Protein 1UED (pdb70)

Secondary structure (DSSP, 8-state):
---SPPPEEEPPTTTT-EETTEEPHHHHHHHTT-SEEEEESHHHHHTTSS-EEEE-SHHHHHHHHH--SSEE------GGGTT-GGG--TTHHHHHHHHHGGGSSHHHHHHHHHHHHHHHHHHHHHHHHH-TTEEHIIIIIHHHHHHHHHHHHT--HHHHHHHHHHHHH----HHHHHHHHHHHHHHHHHHHHHHHHS--SSHHHHHHHHHGGGS-HHHHHHHHHHHHHHHHHHHHHHHHHHHHHHHHSGGGTTHHHH-HHHHHHHHHHHHHHH-SS-S-SPEEESS-EEETTEEEPTT-EEEE-HHHHTT-TTTSSSTTS--TTSPP----TT--STTS-TTHHHHHHHHHHHHHHHHHH-TT-EESS-GGG--B--SSS--BS--EEE-/-----SPPPEEEPPTTTT-EETTEEPHHHHHHHTT-SEEEEESHHHHHTTSS-EEEE-SHHHHHHHHH--SSEE----TTTT-GGG--TTHHHHHHHHHGGGS-HHHHHHHHHHHHHHHHHHHHHHHHH-TTEEHIIIIIHHHHHHHHHHHTT--TTHHHHHHHHHHHH----HHHHHHHHHHHHHHHHHHHHHHHHS--SSHHHHHHHHHTTTS-HHHHHHHHHHHHHHHHHHHHHHHHHHHHHHHHSTHHHHHHTT-HHHHHHHHHHHHHHH-SS-S-SPEEESS-EEETTEEEPTT-EEEE-HHHHTT-TTTSSSTTS--TTSPP----TT--STTS-TTHHHHHHHHHHHHHHHHHH-TT-EESS-GGG--B--SSS--BS--EEE-

Sequence (782 aa):
DIDQVAPLLREPANFQLRTNCDPHEDNFGLRAHGPLVRIVGESSTQLGRDFVWQAHGYEVVRRILGDHEHFTTRPQFEAQFVGQISTYDPPEHTRLRKMLTPEFTVRRIRRMEPAIQSLIDDRLDLLEAEGPSADLQGLFADPVGAHALCELLGIPRDDQREFVRRIRRNARGLKARAADSAAFNRYLDNLLARQRADPDDGLLGMIVRDHGDNVTDEELKGLCTALILGGVETVAGMIGFGVLALLDNPGQIELLFESPEKAERVVNELVRYLSPVQAPNPRLAIKDVVIDGQLIKAGDYVLCSILMANRDEALTPDPDVLDANRAAVSDVGFGHGIHYCVGAALARSMLRMAYQTLWRRFPGLRLAVPIEEVKYRSAFVDCPDQVPVTWGHDIDQVAPLLREPANFQLRTNCDPHEDNFGLRAHGPLVRIVGESSTQLGRDFVWQAHGYEVVRRILGDHEHFTTRPAQFVGQISTYDPPEHTRLRKMLTPEFTVRRIRRMEPAIQSLIDDRLDLLEAEGPSADLQGLFADPVGAHALCELLGIPRDDQREFVRRIRRNASRGLKARAADSAAFNRYLDNLLARQRADPDDGLLGMIVRDHGDNVTDEELKGLCTALILGGVETVAGMIGFGVLALLDNPGQIELLFESPEKAERVVNELVRYLSPVQAPNPRLAIKDVVIDGQLIKAGDYVLCSILMANRDEALTPDPDVLDANRAAVSDVGFGHGIHYCVGAALARSMLRMAYQTLWRRFPGLRLAVPIEEVKYRSAFVDCPDQVPVTW

Radius of gyration: 35.12 Å; Cα contacts (8 Å, |Δi|>4): 1273; chains: 2; bounding box: 60×66×107 Å

InterPro domains:
  IPR001128 Cytochrome P450 [PF00067] (279-377)
  IPR002397 Cytochrome P450, B-class [PR00359] (100-111)
  IPR002397 Cytochrome P450, B-class [PR00359] (147-163)
  IPR002397 Cytochrome P450, B-class [PR00359] (164-179)
  IPR002397 Cytochrome P450, B-class [PR00359] (201-223)
  IPR002397 Cytochrome P450, B-class [PR00359] (280-291)
  IPR002397 Cytochrome P450, B-class [PR00359] (298-325)
  IPR002397 Cytochrome P450, B-class [PR00359] (326-341)
  IPR002397 Cytochrome P450, B-class [PR00359] (347-356)
  IPR002397 Cytochrome P450, B-class [PR00359] (356-367)
  IPR017972 Cytochrome P450, conserved site [PS00086] (349-358)
  IPR036396 Cytochrome P450 superfamily [G3DSA:1.10.630.10] (1-406)
  IPR036396 Cytochrome P450 superfamily [SSF48264] (21-406)

Solvent-accessible surface area: 36233 Å² total; per-residue (Å²): 154,108,26,79,95,6,80,92,26,214,27,30,98,45,13,56,98,29,68,42,12,42,4,46,127,42,5,55,39,9,54,41,106,17,49,8,0,45,0,55,23,121,15,2,105,153,45,58,90,129,42,0,7,8,0,0,2,16,111,10,0,83,119,0,9,22,23,88,110,27,5,8,15,63,28,113,141,122,78,150,55,40,0,23,21,50,12,25,31,45,99,97,5,53,100,0,56,138,3,0,71,42,6,15,57,72,206,78,6,136,217,40,32,94,45,2,57,57,22,0,47,80,50,0,70,82,0,92,85,106,10,98,70,0,36,0,0,32,48,0,0,18,4,0,0,2,35,3,8,1,61,10,5,28,6,38,221,120,37,13,178,93,2,5,91,40,25,119,105,40,109,176,45,154,192,33,93,62,62,17,60,63,48,28,64,167,32,4,63,78,4,2,63,117,7,77,87,113,50,62,109,12,0,1,0,25,0,9,138,67,56,19,154,106,4,75,62,110,19,0,35,9,0,1,43,17,15,17,115,44,16,14,47,22,8,0,0,9,0,0,0,0,0,7,1,0,35,90,40,86,50,23,28,125,13,0,79,106,37,89,112,27,0,92,81,2,1,55,10,0,5,2,16,0,0,7,42,11,33,30,53,46,15,10,2,90,104,76,12,64,1,67,4,16,77,0,124,46,32,24,25,0,13,0,5,4,1,6,0,0,4,11,113,32,11,2,96,100,6,62,79,6,46,2,81,29,80,89,52,69,36,0,9,33,14,56,34,48,41,77,44,33,13,4,30,11,13,76,12,4,0,56,13,0,0,16,12,0,12,153,78,3,104,43,12,174,33,37,41,76,54,127,103,10,143,64,67,115,67,198,15,22,0,0,59,106,0,25,0,37,104,91,155,121,96,86,162,96,7,73,95,32,208,34,27,94,43,12,57,96,43,73,55,6,44,5,44,121,41,7,56,34,9,58,91,104,18,50,10,0,43,0,49,24,114,16,1,96,142,48,57,94,130,43,0,7,6,0,1,1,27,133,4,0,64,119,0,8,24,23,90,106,36,5,11,14,99,101,118,155,80,62,0,25,18,50,11,26,32,44,101,98,5,53,86,0,53,138,3,0,69,45,1,16,54,82,177,29,4,167,148,40,51,94,38,11,56,58,30,0,49,65,38,0,74,85,0,82,89,112,14,96,74,2,32,0,0,33,41,0,0,15,11,0,0,1,19,12,8,2,103,18,1,39,5,54,172,94,47,11,112,40,4,15,81,49,33,90,42,60,117,159,107,42,129,115,29,132,62,62,7,49,37,21,32,56,108,56,1,64,95,12,0,63,158,13,84,89,113,54,77,74,24,2,2,0,19,0,8,115,79,48,17,153,88,3,73,54,101,21,0,20,8,0,0,39,16,14,9,115,44,16,3,40,23,8,0,0,9,0,0,2,0,0,6,2,0,43,100,42,85,43,24,28,125,17,1,76,106,37,90,96,19,0,94,116,2,1,54,10,0,6,4,17,0,0,8,44,12,30,27,57,43,16,34,2,84,109,82,13,17,3,77,12,15,80,0,126,43,30,22,32,0,12,0,4,4,0,7,0,0,4,12,115,78,19,4,104,108,4,59,81,6,44,4,88,35,84,100,53,58,34,0,9,31,14,57,34,48,42,76,47,37,14,4,30,14,14,84,15,1,1,57,10,0,0,32,19,0,13,160,74,4,107,46,11,166,37,34,40,70,60,135,102,13,159,71,64,116,59,195,15,26,0,0,57,102,0,25,0,38,100

Organism: Amycolatopsis orientalis (NCBI:txid31958)

B-factor: mean 27.4, std 10.42, range [9.39, 61.94]

CATH classification: 1.10.630.10

Nearest PDB structures (foldseek):
  1ued-assembly1_A  TM=1.003E+00  e=1.424E-66  Amycolatopsis orientalis
  1ued-assembly2_B  TM=9.956E-01  e=4.451E-61  Amycolatopsis orientalis
  5ex6-assembly1_C  TM=9.371E-01  e=1.772E-36  Streptomyces toyocaensis
  5ex6-assembly3_B  TM=9.523E-01  e=1.611E-35  Streptomyces toyocaensis
  6fsh-assembly3_C  TM=9.290E-01  e=1.866E-35  Actinoplanes teichomyceticus

Structure (mmCIF, N/CA/C/O backbone):
data_1UED
#
_entry.id   1UED
#
_cell.length_a   41.063
_cell.length_b   99.270
_cell.length_c   105.081
_cell.angle_alpha   90.00
_cell.angle_beta   96.11
_cell.angle_gamma   90.00
#
_symmetry.space_group_name_H-M   'P 1 21 1'
#
loop_
_entity.id
_entity.type
_entity.pdbx_description
1 polymer 'P450 monooxygenase'
2 non-polymer 'PROTOPORPHYRIN IX CONTAINING FE'
3 non-polymer 'TETRAETHYLENE GLYCOL'
4 non-polymer DI(HYDROXYETHYL)ETHER
5 water water
#
loop_
_atom_site.group_PDB
_atom_site.id
_atom_site.type_symbol
_atom_site.label_atom_id
_atom_site.label_alt_id
_atom_site.label_comp_id
_atom_site.label_asym_id
_atom_site.label_entity_id
_atom_site.label_seq_id
_atom_site.pdbx_PDB_ins_code
_atom_site.Cartn_x
_atom_site.Cartn_y
_atom_site.Cartn_z
_atom_site.occupancy
_atom_site.B_iso_or_equiv
_atom_site.auth_seq_id
_atom_site.auth_comp_id
_atom_site.auth_asym_id
_atom_site.auth_atom_id
_atom_site.pdbx_PDB_model_num
ATOM 1 N N . ASP A 1 4 ? 10.966 21.838 69.560 1.00 42.43 4 ASP A N 1
ATOM 2 C CA . ASP A 1 4 ? 11.876 20.742 70.000 1.00 42.48 4 ASP A CA 1
ATOM 3 C C . ASP A 1 4 ? 12.879 20.363 68.908 1.00 40.67 4 ASP A C 1
ATOM 4 O O . ASP A 1 4 ? 12.603 19.484 68.078 1.00 41.76 4 ASP A O 1
ATOM 9 N N . ILE A 1 5 ? 14.043 21.018 68.928 1.00 35.81 5 ILE A N 1
ATOM 10 C CA . ILE A 1 5 ? 15.101 20.784 67.937 1.00 33.60 5 ILE A CA 1
ATOM 11 C C . ILE A 1 5 ? 16.252 19.955 68.473 1.00 31.29 5 ILE A C 1
ATOM 12 O O . ILE A 1 5 ? 16.666 20.117 69.609 1.00 29.77 5 ILE A O 1
ATOM 17 N N . ASP A 1 6 ? 16.773 19.073 67.635 1.00 29.18 6 ASP A N 1
ATOM 18 C CA . ASP A 1 6 ? 17.871 18.206 68.028 1.00 28.17 6 ASP A CA 1
ATOM 19 C C . ASP A 1 6 ? 19.129 18.589 67.253 1.00 24.57 6 ASP A C 1
ATOM 20 O O . ASP A 1 6 ? 19.101 19.515 66.444 1.00 21.63 6 ASP A O 1
ATOM 25 N N . GLN A 1 7 ? 20.232 17.902 67.522 1.00 21.64 7 GLN A N 1
ATOM 26 C CA . GLN A 1 7 ? 21.448 18.144 66.765 1.00 23.41 7 GLN A CA 1
ATOM 27 C C . GLN A 1 7 ? 21.060 17.776 65.327 1.00 24.01 7 GLN A C 1
ATOM 28 O O . GLN A 1 7 ? 20.147 16.946 65.105 1.00 20.66 7 GLN A O 1
ATOM 34 N N . VAL A 1 8 ? 21.750 18.379 64.364 1.00 23.19 8 VAL A N 1
ATOM 35 C CA . VAL A 1 8 ? 21.459 18.121 62.957 1.00 23.66 8 VAL A CA 1
ATOM 36 C C . VAL A 1 8 ? 21.733 16.647 62.628 1.00 24.89 8 VAL A C 1
ATOM 37 O O . VAL A 1 8 ? 22.743 16.084 63.061 1.00 22.39 8 VAL A O 1
ATOM 41 N N . ALA A 1 9 ? 20.834 16.016 61.885 1.00 25.58 9 ALA A N 1
ATOM 42 C CA . ALA A 1 9 ? 21.078 14.615 61.507 1.00 29.21 9 ALA A CA 1
ATOM 43 C C . ALA A 1 9 ? 22.436 14.577 60.792 1.00 30.81 9 ALA A C 1
ATOM 44 O O . ALA A 1 9 ? 22.727 15.384 59.936 1.00 31.84 9 ALA A O 1
ATOM 46 N N . PRO A 1 10 ? 23.291 13.618 61.144 1.00 34.76 10 PRO A N 1
ATOM 47 C CA . PRO A 1 10 ? 24.627 13.464 60.559 1.00 36.78 10 PRO A CA 1
ATOM 48 C C . PRO A 1 10 ? 24.642 13.066 59.089 1.00 35.94 10 PRO A C 1
ATOM 49 O O . PRO A 1 10 ? 23.774 12.322 58.648 1.00 37.28 10 PRO A O 1
ATOM 53 N N . LEU A 1 11 ? 25.618 13.586 58.345 1.00 34.52 11 LEU A N 1
ATOM 54 C CA . LEU A 1 11 ? 25.760 13.273 56.932 1.00 34.38 11 LEU A CA 1
ATOM 55 C C . LEU A 1 11 ? 26.322 11.869 56.814 1.00 33.59 11 LEU A C 1
ATOM 56 O O . LEU A 1 11 ? 27.440 11.597 57.284 1.00 31.21 11 LEU A O 1
ATOM 61 N N . LEU A 1 12 ? 25.571 10.983 56.168 1.00 29.84 12 LEU A N 1
ATOM 62 C CA . LEU A 1 12 ? 26.019 9.610 56.021 1.00 29.81 12 LEU A CA 1
ATOM 63 C C . LEU A 1 12 ? 26.324 9.342 54.553 1.00 29.40 12 LEU A C 1
ATOM 64 O O . LEU A 1 12 ? 25.655 9.870 53.665 1.00 28.20 12 LEU A O 1
ATOM 69 N N . ARG A 1 13 ? 27.365 8.559 54.297 1.00 29.71 13 ARG A N 1
ATOM 70 C CA . ARG A 1 13 ? 27.708 8.223 52.924 1.00 31.49 13 ARG A CA 1
ATOM 71 C C . ARG A 1 13 ? 26.639 7.215 52.468 1.00 30.01 13 ARG A C 1
ATOM 72 O O . ARG A 1 13 ? 26.227 6.339 53.221 1.00 29.01 13 ARG A O 1
ATOM 80 N N . GLU A 1 14 ? 26.171 7.345 51.240 1.00 30.67 14 GLU A N 1
ATOM 81 C CA . GLU A 1 14 ? 25.175 6.420 50.744 1.00 29.73 14 GLU A CA 1
ATOM 82 C C . GLU A 1 14 ? 25.799 5.016 50.747 1.00 29.10 14 GLU A C 1
ATOM 83 O O . GLU A 1 14 ? 26.862 4.791 50.137 1.00 26.25 14 GLU A O 1
ATOM 89 N N . PRO A 1 15 ? 25.164 4.053 51.447 1.00 26.49 15 PRO A N 1
ATOM 90 C CA . PRO A 1 15 ? 25.680 2.680 51.522 1.00 28.32 15 PRO A CA 1
ATOM 91 C C . PRO A 1 15 ? 25.765 1.984 50.156 1.00 28.42 15 PRO A C 1
ATOM 92 O O . PRO A 1 15 ? 24.981 2.267 49.241 1.00 28.05 15 PRO A O 1
ATOM 96 N N . ALA A 1 16 ? 26.696 1.051 50.038 1.00 28.43 16 ALA A N 1
ATOM 97 C CA . ALA A 1 16 ? 26.884 0.315 48.793 1.00 28.78 16 ALA A CA 1
ATOM 98 C C . ALA A 1 16 ? 25.558 -0.240 48.254 1.00 28.72 16 ALA A C 1
ATOM 99 O O . ALA A 1 16 ? 25.238 -0.075 47.076 1.00 28.64 16 ALA A O 1
ATOM 101 N N . ASN A 1 17 ? 24.800 -0.887 49.136 1.00 26.96 17 ASN A N 1
ATOM 102 C CA . ASN A 1 17 ? 23.532 -1.498 48.775 1.00 25.79 17 ASN A CA 1
ATOM 103 C C . ASN A 1 17 ? 22.286 -0.684 49.111 1.00 24.45 17 ASN A C 1
ATOM 104 O O . ASN A 1 17 ? 21.208 -1.238 49.386 1.00 23.12 17 ASN A O 1
ATOM 109 N N . PHE A 1 18 ? 22.446 0.629 49.040 1.00 22.27 18 PHE A N 1
ATOM 110 C CA . PHE A 1 18 ? 21.366 1.556 49.283 1.00 22.08 18 PHE A CA 1
ATOM 111 C C . PHE A 1 18 ? 20.251 1.194 48.314 1.00 21.69 18 PHE A C 1
ATOM 112 O O . PHE A 1 18 ? 20.502 1.103 47.108 1.00 19.63 18 PHE A O 1
ATOM 120 N N . GLN A 1 19 ? 19.039 1.005 48.846 1.00 21.41 19 GLN A N 1
ATOM 121 C CA . GLN A 1 19 ? 17.836 0.666 48.066 1.00 19.55 19 GLN A CA 1
ATOM 122 C C . GLN A 1 19 ? 17.796 -0.702 47.413 1.00 21.09 19 GLN A C 1
ATOM 123 O O . GLN A 1 19 ? 16.792 -1.074 46.784 1.00 19.32 19 GLN A O 1
ATOM 129 N N . LEU A 1 20 ? 18.851 -1.479 47.589 1.00 17.21 20 LEU A N 1
ATOM 130 C CA . LEU A 1 20 ? 18.883 -2.804 46.998 1.00 16.85 20 LEU A CA 1
ATOM 131 C C . LEU A 1 20 ? 18.317 -3.805 47.984 1.00 15.83 20 LEU A C 1
ATOM 132 O O . LEU A 1 20 ? 18.212 -3.530 49.195 1.00 15.56 20 LEU A O 1
ATOM 137 N N . ARG A 1 21 ? 17.909 -4.956 47.468 1.00 14.66 21 ARG A N 1
ATOM 138 C CA . ARG A 1 21 ? 17.336 -6.001 48.288 1.00 18.28 21 ARG A CA 1
ATOM 139 C C . ARG A 1 21 ? 18.111 -7.297 48.430 1.00 18.21 21 ARG A C 1
ATOM 140 O O . ARG A 1 21 ? 18.974 -7.611 47.625 1.00 20.01 21 ARG A O 1
ATOM 148 N N . THR A 1 22 ? 17.737 -8.039 49.454 1.00 17.83 22 THR A N 1
ATOM 149 C CA . THR A 1 22 ? 18.256 -9.362 49.732 1.00 20.32 22 THR A CA 1
ATOM 150 C C . THR A 1 22 ? 17.019 -10.206 49.710 1.00 20.90 22 THR A C 1
ATOM 151 O O . THR A 1 22 ? 16.239 -10.227 50.665 1.00 20.16 22 THR A O 1
ATOM 155 N N . ASN A 1 23 ? 16.839 -10.892 48.582 1.00 23.50 23 ASN A N 1
ATOM 156 C CA . ASN A 1 23 ? 15.662 -11.700 48.368 1.00 23.89 23 ASN A CA 1
ATOM 157 C C . ASN A 1 23 ? 14.525 -10.644 48.321 1.00 22.66 23 ASN A C 1
ATOM 158 O O . ASN A 1 23 ? 14.644 -9.649 47.616 1.00 24.51 23 ASN A O 1
ATOM 163 N N . CYS A 1 24 ? 13.446 -10.824 49.059 1.00 22.27 24 CYS A N 1
ATOM 164 C CA . CYS A 1 24 ? 12.374 -9.822 49.018 1.00 23.49 24 CYS A CA 1
ATOM 165 C C . CYS A 1 24 ? 12.579 -8.618 49.937 1.00 21.87 24 CYS A C 1
ATOM 166 O O . CYS A 1 24 ? 11.911 -7.587 49.800 1.00 20.36 24 CYS A O 1
ATOM 169 N N . ASP A 1 25 ? 13.501 -8.760 50.873 1.00 19.63 25 ASP A N 1
ATOM 170 C CA . ASP A 1 25 ? 13.757 -7.734 51.893 1.00 19.88 25 ASP A CA 1
ATOM 171 C C . ASP A 1 25 ? 14.770 -6.672 51.589 1.00 18.55 25 ASP A C 1
ATOM 172 O O . ASP A 1 25 ? 15.557 -6.821 50.662 1.00 18.94 25 ASP A O 1
ATOM 177 N N . PRO A 1 26 ? 14.743 -5.547 52.352 1.00 18.33 26 PRO A N 1
ATOM 178 C CA . PRO A 1 26 ? 15.730 -4.490 52.127 1.00 18.53 26 PRO A CA 1
ATOM 179 C C . PRO A 1 26 ? 17.083 -5.159 52.486 1.00 19.82 26 PRO A C 1
ATOM 180 O O . PRO A 1 26 ? 17.141 -6.024 53.392 1.00 15.68 26 PRO A O 1
ATOM 184 N N . HIS A 1 27 ? 18.139 -4.792 51.765 1.00 19.73 27 HIS A N 1
ATOM 185 C CA . HIS A 1 27 ? 19.454 -5.323 52.068 1.00 20.81 27 HIS A CA 1
ATOM 186 C C . HIS A 1 27 ? 19.838 -4.765 53.453 1.00 20.18 27 HIS A C 1
ATOM 187 O O . HIS A 1 27 ? 19.479 -3.636 53.793 1.00 18.74 27 HIS A O 1
ATOM 194 N N . GLU A 1 28 ? 20.560 -5.558 54.249 1.00 20.06 28 GLU A N 1
ATOM 195 C CA . GLU A 1 28 ? 20.982 -5.123 55.587 1.00 19.82 28 GLU A CA 1
ATOM 196 C C . GLU A 1 28 ? 21.530 -3.692 55.608 1.00 18.00 28 GLU A C 1
ATOM 197 O O . GLU A 1 28 ? 21.352 -2.982 56.598 1.00 18.64 28 GLU A O 1
ATOM 203 N N . ASP A 1 29 ? 22.203 -3.250 54.549 1.00 16.88 29 ASP A N 1
ATOM 204 C CA . ASP A 1 29 ? 22.694 -1.856 54.543 1.00 17.54 29 ASP A CA 1
ATOM 205 C C . ASP A 1 29 ? 21.618 -0.796 54.860 1.00 18.78 29 ASP A C 1
ATOM 206 O O . ASP A 1 29 ? 21.905 0.264 55.428 1.00 16.71 29 ASP A O 1
ATOM 211 N N . ASN A 1 30 ? 20.392 -1.062 54.427 1.00 17.59 30 ASN A N 1
ATOM 212 C CA . ASN A 1 30 ? 19.276 -0.155 54.638 1.00 17.57 30 ASN A CA 1
ATOM 213 C C . ASN A 1 30 ? 18.814 -0.155 56.096 1.00 17.03 30 ASN A C 1
ATOM 214 O O . ASN A 1 30 ? 18.392 0.881 56.622 1.00 17.84 30 ASN A O 1
ATOM 219 N N . PHE A 1 31 ? 18.932 -1.299 56.758 1.00 16.04 31 PHE A N 1
ATOM 220 C CA . PHE A 1 31 ? 18.578 -1.358 58.171 1.00 16.38 31 PHE A CA 1
ATOM 221 C C . PHE A 1 31 ? 19.657 -0.605 58.964 1.00 16.14 31 PHE A C 1
ATOM 222 O O . PHE A 1 31 ? 19.351 0.078 59.933 1.00 15.84 31 PHE A O 1
ATOM 230 N N . GLY A 1 32 ? 20.921 -0.687 58.519 1.00 16.98 32 GLY A N 1
ATOM 231 C CA . GLY A 1 32 ? 21.987 0.045 59.209 1.00 18.18 32 GLY A CA 1
ATOM 232 C C . GLY A 1 32 ? 21.795 1.566 59.107 1.00 18.39 32 GLY A C 1
ATOM 233 O O . GLY A 1 32 ? 22.049 2.346 60.042 1.00 17.19 32 GLY A O 1
ATOM 234 N N . LEU A 1 33 ? 21.323 2.014 57.953 1.00 16.77 33 LEU A N 1
ATOM 235 C CA . LEU A 1 33 ? 21.052 3.421 57.768 1.00 17.69 33 LEU A CA 1
ATOM 236 C C . LEU A 1 33 ? 19.870 3.824 58.657 1.00 17.68 33 LEU A C 1
ATOM 237 O O . LEU A 1 33 ? 19.892 4.875 59.292 1.00 19.67 33 LEU A O 1
ATOM 242 N N . ARG A 1 34 ? 18.845 2.985 58.709 1.00 16.95 34 ARG A N 1
ATOM 243 C CA . ARG A 1 34 ? 17.662 3.271 59.520 1.00 18.77 34 ARG A CA 1
ATOM 244 C C . ARG A 1 34 ? 18.012 3.376 60.993 1.00 19.88 34 ARG A C 1
ATOM 245 O O . ARG A 1 34 ? 17.399 4.172 61.733 1.00 19.61 34 ARG A O 1
ATOM 253 N N . ALA A 1 35 ? 19.000 2.590 61.410 1.00 20.96 35 ALA A N 1
ATOM 254 C CA . ALA A 1 35 ? 19.427 2.589 62.805 1.00 23.86 35 ALA A CA 1
ATOM 255 C C . ALA A 1 35 ? 19.945 3.958 63.259 1.00 25.21 35 ALA A C 1
ATOM 256 O O . ALA A 1 35 ? 20.059 4.213 64.462 1.00 28.01 35 ALA A O 1
ATOM 258 N N . HIS A 1 36 ? 20.239 4.841 62.317 1.00 23.79 36 HIS A N 1
ATOM 259 C CA . HIS A 1 36 ? 20.712 6.179 62.661 1.00 24.63 36 HIS A CA 1
ATOM 260 C C . HIS A 1 36 ? 19.577 7.157 62.999 1.00 26.20 36 HIS A C 1
ATOM 261 O O . HIS A 1 36 ? 19.849 8.290 63.434 1.00 26.20 36 HIS A O 1
ATOM 268 N N . GLY A 1 37 ? 18.322 6.751 62.783 1.00 23.28 37 GLY A N 1
ATOM 269 C CA . GLY A 1 37 ? 17.191 7.628 63.094 1.00 22.33 37 GLY A CA 1
ATOM 270 C C . GLY A 1 37 ? 16.146 7.702 61.978 1.00 20.61 37 GLY A C 1
ATOM 271 O O . GLY A 1 37 ? 16.446 7.301 60.845 1.00 19.06 37 GLY A O 1
ATOM 272 N N . PRO A 1 38 ? 14.924 8.206 62.264 1.00 19.58 38 PRO A N 1
ATOM 273 C CA . PRO A 1 38 ? 13.847 8.305 61.252 1.00 19.01 38 PRO A CA 1
ATOM 274 C C . PRO A 1 38 ? 14.168 9.184 60.050 1.00 17.46 38 PRO A C 1
ATOM 275 O O . PRO A 1 38 ? 13.604 8.993 58.971 1.00 14.67 38 PRO A O 1
ATOM 279 N N . LEU A 1 39 ? 15.035 10.169 60.274 1.00 18.53 39 LEU A N 1
ATOM 280 C CA . LEU A 1 39 ? 15.418 11.134 59.255 1.00 19.90 39 LEU A CA 1
ATOM 281 C C . LEU A 1 39 ? 16.938 11.280 59.222 1.00 19.77 39 LEU A C 1
ATOM 282 O O . LEU A 1 39 ? 17.531 11.655 60.227 1.00 20.34 39 LEU A O 1
ATOM 287 N N . VAL A 1 40 ? 17.570 10.982 58.091 1.00 18.41 40 VAL A N 1
ATOM 288 C CA . VAL A 1 40 ? 19.018 11.113 57.988 1.00 18.14 40 VAL A CA 1
ATOM 289 C C . VAL A 1 40 ? 19.366 11.935 56.777 1.00 18.03 40 VAL A C 1
ATOM 290 O O . VAL A 1 40 ? 18.481 12.303 56.005 1.00 16.68 40 VAL A O 1
ATOM 294 N N . ARG A 1 41 ? 20.643 12.267 56.616 1.00 18.19 41 ARG A N 1
ATOM 295 C CA . ARG A 1 41 ? 21.072 13.019 55.442 1.00 19.32 41 ARG A CA 1
ATOM 296 C C . ARG A 1 41 ? 22.072 12.091 54.790 1.00 19.88 41 ARG A C 1
ATOM 297 O O . ARG A 1 41 ? 22.878 11.452 55.470 1.00 21.38 41 ARG A O 1
ATOM 305 N N . ILE A 1 42 ? 21.984 11.977 53.480 1.00 18.88 42 ILE A N 1
ATOM 306 C CA . ILE A 1 42 ? 22.865 11.087 52.754 1.00 21.15 42 ILE A CA 1
ATOM 307 C C . ILE A 1 42 ? 23.541 11.814 51.614 1.00 21.63 42 ILE A C 1
ATOM 308 O O . ILE A 1 42 ? 22.953 12.708 50.998 1.00 18.52 42 ILE A O 1
ATOM 313 N N . VAL A 1 43 ? 24.788 11.419 51.344 1.00 22.91 43 VAL A N 1
ATOM 314 C CA . VAL A 1 43 ? 25.587 12.011 50.273 1.00 25.35 43 VAL A CA 1
ATOM 315 C C . VAL A 1 43 ? 26.057 10.883 49.390 1.00 25.34 43 VAL A C 1
ATOM 316 O O . VAL A 1 43 ? 26.645 9.922 49.892 1.00 26.94 43 VAL A O 1
ATOM 320 N N . GLY A 1 44 ? 25.780 10.984 48.098 1.00 24.89 44 GLY A N 1
ATOM 321 C CA . GLY A 1 44 ? 26.189 9.945 47.170 1.00 26.32 44 GLY A CA 1
ATOM 322 C C . GLY A 1 44 ? 25.559 10.159 45.813 1.00 28.65 44 GLY A C 1
ATOM 323 O O . GLY A 1 44 ? 25.337 11.301 45.385 1.00 25.67 44 GLY A O 1
ATOM 324 N N . GLU A 1 45 ? 25.278 9.052 45.129 1.00 30.02 45 GLU A N 1
ATOM 325 C CA . GLU A 1 45 ? 24.656 9.105 43.816 1.00 30.50 45 GLU A CA 1
ATOM 326 C C . GLU A 1 45 ? 23.314 9.846 43.886 1.00 27.60 45 GLU A C 1
ATOM 327 O O . GLU A 1 45 ? 23.007 10.644 43.008 1.00 24.29 45 GLU A O 1
ATOM 333 N N . SER A 1 46 ? 22.512 9.611 44.926 1.00 26.36 46 SER A N 1
ATOM 334 C CA . SER A 1 46 ? 21.225 10.323 45.016 1.00 27.15 46 SER A CA 1
ATOM 335 C C . SER A 1 46 ? 21.319 11.851 45.028 1.00 26.93 46 SER A C 1
ATOM 336 O O . SER A 1 46 ? 20.603 12.542 44.276 1.00 25.89 46 SER A O 1
ATOM 339 N N . SER A 1 47 ? 22.198 12.397 45.873 1.00 25.16 47 SER A N 1
ATOM 340 C CA . SER A 1 47 ? 22.334 13.845 45.955 1.00 23.69 47 SER A CA 1
ATOM 341 C C . SER A 1 47 ? 22.910 14.413 44.661 1.00 24.78 47 SER A C 1
ATOM 342 O O . SER A 1 47 ? 22.490 15.479 44.206 1.00 23.88 47 SER A O 1
ATOM 345 N N . THR A 1 48 ? 23.862 13.707 44.056 1.00 25.61 48 THR A N 1
ATOM 346 C CA . THR A 1 48 ? 24.453 14.189 42.801 1.00 26.70 48 THR A CA 1
ATOM 347 C C . THR A 1 48 ? 23.405 14.275 41.701 1.00 28.72 48 THR A C 1
ATOM 348 O O . THR A 1 48 ? 23.316 15.274 40.970 1.00 28.45 48 THR A O 1
ATOM 352 N N . GLN A 1 49 ? 22.622 13.209 41.574 1.00 29.56 49 GLN A N 1
ATOM 353 C CA . GLN A 1 49 ? 21.586 13.151 40.567 1.00 31.50 49 GLN A CA 1
ATOM 354 C C . GLN A 1 49 ? 20.607 14.323 40.725 1.00 30.43 49 GLN A C 1
ATOM 355 O O . GLN A 1 49 ? 20.106 14.848 39.742 1.00 30.35 49 GLN A O 1
ATOM 361 N N . LEU A 1 50 ? 20.365 14.757 41.958 1.00 28.60 50 LEU A N 1
ATOM 362 C CA . LEU A 1 50 ? 19.451 15.868 42.208 1.00 27.81 50 LEU A CA 1
ATOM 363 C C . LEU A 1 50 ? 20.143 17.240 42.268 1.00 28.11 50 LEU A C 1
ATOM 364 O O . LEU A 1 50 ? 19.490 18.254 42.532 1.00 27.64 50 LEU A O 1
ATOM 369 N N . GLY A 1 51 ? 21.459 17.281 42.016 1.00 26.01 51 GLY A N 1
ATOM 370 C CA . GLY A 1 51 ? 22.170 18.555 42.041 1.00 23.55 51 GLY A CA 1
ATOM 371 C C . GLY A 1 51 ? 22.249 19.188 43.420 1.00 24.57 51 GLY A C 1
ATOM 372 O O . GLY A 1 51 ? 22.079 20.403 43.561 1.00 23.51 51 GLY A O 1
ATOM 373 N N . ARG A 1 52 ? 22.507 18.376 44.448 1.00 24.31 52 ARG A N 1
ATOM 374 C CA . ARG A 1 52 ? 22.600 18.881 45.830 1.00 23.42 52 ARG A CA 1
ATOM 375 C C . ARG A 1 52 ? 23.836 18.331 46.535 1.00 24.16 52 ARG A C 1
ATOM 376 O O . ARG A 1 52 ? 24.418 17.333 46.126 1.00 22.56 52 ARG A O 1
ATOM 384 N N . ASP A 1 53 ? 24.210 18.979 47.625 1.00 25.45 53 ASP A N 1
ATOM 385 C CA . ASP A 1 53 ? 25.364 18.548 48.386 1.00 27.36 53 ASP A CA 1
ATOM 386 C C . ASP A 1 53 ? 24.966 17.325 49.201 1.00 25.57 53 ASP A C 1
ATOM 387 O O . ASP A 1 53 ? 25.804 16.525 49.570 1.00 23.55 53 ASP A O 1
ATOM 392 N N . PHE A 1 54 ? 23.665 17.195 49.481 1.00 22.57 54 PHE A N 1
ATOM 393 C CA . PHE A 1 54 ? 23.135 16.069 50.253 1.00 20.27 54 PHE A CA 1
ATOM 394 C C . PHE A 1 54 ? 21.605 16.042 50.037 1.00 17.42 54 PHE A C 1
ATOM 395 O O . PHE A 1 54 ? 21.037 16.990 49.505 1.00 16.58 54 PHE A O 1
ATOM 403 N N . VAL A 1 55 ? 20.968 14.938 50.410 1.00 18.01 55 VAL A N 1
ATOM 404 C CA . VAL A 1 55 ? 19.497 14.877 50.377 1.00 16.67 55 VAL A CA 1
ATOM 405 C C . VAL A 1 55 ? 19.045 14.251 51.701 1.00 17.37 55 VAL A C 1
ATOM 406 O O . VAL A 1 55 ? 19.781 13.490 52.328 1.00 16.78 55 VAL A O 1
ATOM 410 N N . TRP A 1 56 ? 17.852 14.610 52.165 1.00 15.54 56 TRP A N 1
ATOM 411 C CA . TRP A 1 56 ? 17.333 13.984 53.371 1.00 15.14 56 TRP A CA 1
ATOM 412 C C . TRP A 1 56 ? 16.731 12.635 52.946 1.00 15.28 56 TRP A C 1
ATOM 413 O O . TRP A 1 56 ? 16.317 12.477 51.798 1.00 15.83 56 TRP A O 1
ATOM 424 N N . GLN A 1 57 ? 16.682 11.671 53.861 1.00 15.29 57 GLN A N 1
ATOM 425 C CA . GLN A 1 57 ? 15.972 10.419 53.578 1.00 15.57 57 GLN A CA 1
ATOM 426 C C . GLN A 1 57 ? 15.117 10.176 54.828 1.00 14.50 57 GLN A C 1
ATOM 427 O O . GLN A 1 57 ? 15.641 10.068 55.945 1.00 13.33 57 GLN A O 1
ATOM 433 N N . ALA A 1 58 ? 13.804 10.162 54.619 1.00 11.78 58 ALA A N 1
ATOM 434 C CA . ALA A 1 58 ? 12.829 9.895 55.656 1.00 12.65 58 ALA A CA 1
ATOM 435 C C . ALA A 1 58 ? 12.612 8.388 55.495 1.00 13.32 58 ALA A C 1
ATOM 436 O O . ALA A 1 58 ? 12.291 7.912 54.390 1.00 13.48 58 ALA A O 1
ATOM 438 N N . HIS A 1 59 ? 12.865 7.616 56.546 1.00 11.87 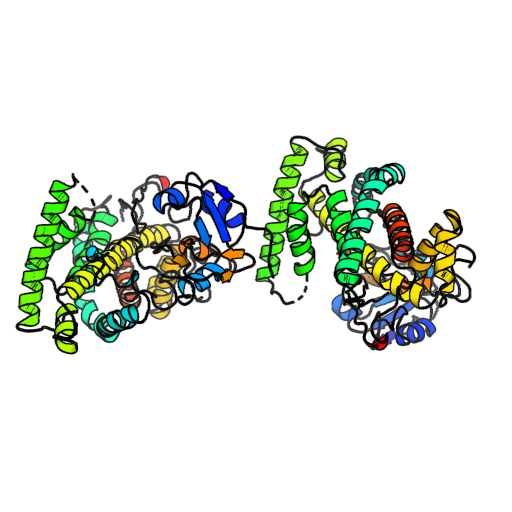59 HIS A N 1
ATOM 439 C CA . HIS A 1 59 ? 12.659 6.182 56.428 1.00 12.13 59 HIS A CA 1
ATOM 440 C C . HIS A 1 59 ? 11.992 5.521 57.659 1.00 14.00 59 HIS A C 1
ATOM 441 O O . HIS A 1 59 ? 11.926 4.294 57.763 1.00 15.37 59 HIS A O 1
ATOM 448 N N . GLY A 1 60 ? 11.477 6.353 58.573 1.00 14.18 60 GLY A N 1
ATOM 449 C CA . GLY A 1 60 ? 10.723 5.828 59.704 1.00 12.48 60 GLY A CA 1
ATOM 450 C C . GLY A 1 60 ? 9.266 5.972 59.234 1.00 13.37 60 GLY A C 1
ATOM 451 O O . GLY A 1 60 ? 8.984 6.817 58.379 1.00 14.31 60 GLY A O 1
ATOM 452 N N . TYR A 1 61 ? 8.353 5.180 59.772 1.00 12.81 61 TYR A N 1
ATOM 453 C CA . TYR A 1 61 ? 6.952 5.211 59.359 1.00 13.91 61 TYR A CA 1
ATOM 454 C C . TYR A 1 61 ? 6.265 6.569 59.541 1.00 16.42 61 TYR A C 1
ATOM 455 O O . TYR A 1 61 ? 5.675 7.134 58.591 1.00 14.65 61 TYR A O 1
ATOM 464 N N . GLU A 1 62 ? 6.329 7.101 60.759 1.00 15.26 62 GLU A N 1
ATOM 465 C CA . GLU A 1 62 ? 5.664 8.362 61.015 1.00 17.67 62 GLU A CA 1
ATOM 466 C C . GLU A 1 62 ? 6.157 9.500 60.144 1.00 15.77 62 GLU A C 1
ATOM 467 O O . GLU A 1 62 ? 5.325 10.255 59.604 1.00 14.06 62 GLU A O 1
ATOM 473 N N . VAL A 1 63 ? 7.484 9.631 59.965 1.00 14.37 63 VAL A N 1
ATOM 474 C CA . VAL A 1 63 ? 7.963 10.764 59.152 1.00 13.17 63 VAL A CA 1
ATOM 475 C C . VAL A 1 63 ? 7.650 10.579 57.670 1.00 13.07 63 VAL A C 1
ATOM 476 O O . VAL A 1 63 ? 7.395 11.548 56.954 1.00 12.36 63 VAL A O 1
ATOM 480 N N . VAL A 1 64 ? 7.662 9.339 57.183 1.00 11.51 64 VAL A N 1
ATOM 481 C CA . VAL A 1 64 ? 7.365 9.130 55.749 1.00 13.39 64 VAL A CA 1
ATOM 482 C C . VAL A 1 64 ? 5.896 9.413 55.472 1.00 12.72 64 VAL A C 1
ATOM 483 O O . VAL A 1 64 ? 5.541 10.056 54.478 1.00 12.54 64 VAL A O 1
ATOM 487 N N . ARG A 1 65 ? 5.035 8.963 56.365 1.00 12.54 65 ARG A N 1
ATOM 488 C CA . ARG A 1 65 ? 3.606 9.219 56.175 1.00 13.18 65 ARG A CA 1
ATOM 489 C C . ARG A 1 65 ? 3.352 10.746 56.161 1.00 15.71 65 ARG A C 1
ATOM 490 O O . ARG A 1 65 ? 2.598 11.267 55.321 1.00 15.98 65 ARG A O 1
ATOM 498 N N . ARG A 1 66 ? 3.968 11.453 57.104 1.00 16.61 66 ARG A N 1
ATOM 499 C CA . ARG A 1 66 ? 3.805 12.908 57.203 1.00 17.97 66 ARG A CA 1
ATOM 500 C C . ARG A 1 66 ? 4.256 13.653 55.962 1.00 17.19 66 ARG A C 1
ATOM 501 O O . ARG A 1 66 ? 3.518 14.462 55.390 1.00 18.06 66 ARG A O 1
ATOM 509 N N . ILE A 1 67 ? 5.477 13.389 55.534 1.00 16.38 67 ILE A N 1
ATOM 510 C CA . ILE A 1 67 ? 5.999 14.073 54.362 1.00 14.15 67 ILE A CA 1
ATOM 511 C C . ILE A 1 67 ? 5.275 13.727 53.079 1.00 15.85 67 ILE A C 1
ATOM 512 O O . ILE A 1 67 ? 5.020 14.613 52.254 1.00 16.13 67 ILE A O 1
ATOM 517 N N . LEU A 1 68 ? 4.948 12.446 52.877 1.00 17.36 68 LEU A N 1
ATOM 518 C CA . LEU A 1 68 ? 4.248 12.050 51.646 1.00 18.49 68 LEU A CA 1
ATOM 519 C C . LEU A 1 68 ? 2.926 12.829 51.520 1.00 19.13 68 LEU A C 1
ATOM 520 O O . LEU A 1 68 ? 2.567 13.251 50.441 1.00 18.83 68 LEU A O 1
ATOM 525 N N . GLY A 1 69 ? 2.219 12.991 52.634 1.00 19.95 69 GLY A N 1
ATOM 526 C CA . GLY A 1 69 ? 0.956 13.705 52.637 1.00 20.50 69 GLY A CA 1
ATOM 527 C C . GLY A 1 69 ? 1.028 15.232 52.739 1.00 21.93 69 GLY A C 1
ATOM 528 O O . GLY A 1 69 ? 0.005 15.901 52.573 1.00 20.37 69 GLY A O 1
ATOM 529 N N . ASP A 1 70 ? 2.210 15.785 53.017 1.00 19.52 70 ASP A N 1
ATOM 530 C CA . ASP A 1 70 ? 2.372 17.247 53.144 1.00 19.63 70 ASP A CA 1
ATOM 531 C C . ASP A 1 70 ? 2.545 17.986 51.795 1.00 20.58 70 ASP A C 1
ATOM 532 O O . ASP A 1 70 ? 3.617 17.946 51.188 1.00 20.25 70 ASP A O 1
ATOM 537 N N . HIS A 1 71 ? 1.482 18.622 51.295 1.00 20.55 71 HIS A N 1
ATOM 538 C CA . HIS A 1 71 ? 1.587 19.385 50.048 1.00 21.84 71 HIS A CA 1
ATOM 539 C C . HIS A 1 71 ? 1.637 20.891 50.337 1.00 23.24 71 HIS A C 1
ATOM 540 O O . HIS A 1 71 ? 1.587 21.719 49.428 1.00 22.62 71 HIS A O 1
ATOM 547 N N . GLU A 1 72 ? 1.762 21.225 51.615 1.00 21.82 72 GLU A N 1
ATOM 548 C CA . GLU A 1 72 ? 1.901 22.622 52.037 1.00 23.62 72 GLU A CA 1
ATOM 549 C C . GLU A 1 72 ? 3.384 23.001 51.916 1.00 23.04 72 GLU A C 1
ATOM 550 O O . GLU A 1 72 ? 3.747 24.035 51.343 1.00 22.11 72 GLU A O 1
ATOM 556 N N . HIS A 1 73 ? 4.244 22.132 52.436 1.00 20.22 73 HIS A N 1
ATOM 557 C CA . HIS A 1 73 ? 5.672 22.417 52.467 1.00 20.23 73 HIS A CA 1
ATOM 558 C C . HIS A 1 73 ? 6.508 21.822 51.366 1.00 19.74 73 HIS A C 1
ATOM 559 O O . HIS A 1 73 ? 7.668 22.202 51.188 1.00 19.14 73 HIS A O 1
ATOM 566 N N . PHE A 1 74 ? 5.898 20.928 50.594 1.00 18.84 74 PHE A N 1
ATOM 567 C CA . PHE A 1 74 ? 6.608 20.230 49.527 1.00 18.18 74 PHE A CA 1
ATOM 568 C C . PHE A 1 74 ? 5.904 20.212 48.187 1.00 19.60 74 PHE A C 1
ATOM 569 O O . PHE A 1 74 ? 4.674 20.205 48.127 1.00 20.80 74 PHE A O 1
ATOM 577 N N . THR A 1 75 ? 6.699 20.179 47.124 1.00 18.06 75 THR A N 1
ATOM 578 C CA . THR A 1 75 ? 6.212 20.082 45.752 1.00 19.43 75 THR A CA 1
ATOM 579 C C . THR A 1 75 ? 6.846 18.828 45.100 1.00 19.28 75 THR A C 1
ATOM 580 O O . THR A 1 75 ? 7.859 18.310 45.596 1.00 19.58 75 THR A O 1
ATOM 584 N N . THR A 1 76 ? 6.223 18.301 44.039 1.00 18.91 76 THR A N 1
ATOM 585 C CA . THR A 1 76 ? 6.811 17.184 43.297 1.00 18.44 76 THR A CA 1
ATOM 586 C C . THR A 1 76 ? 6.983 17.608 41.844 1.00 20.92 76 THR A C 1
ATOM 587 O O . THR A 1 76 ? 7.221 16.793 40.963 1.00 19.18 76 THR A O 1
ATOM 591 N N . ARG A 1 77 ? 6.835 18.908 41.609 1.00 21.41 77 ARG A N 1
ATOM 592 C CA . ARG A 1 77 ? 7.025 19.490 40.285 1.00 24.43 77 ARG A CA 1
ATOM 593 C C . ARG A 1 77 ? 8.512 19.440 39.934 1.00 28.57 77 ARG A C 1
ATOM 594 O O . ARG A 1 77 ? 9.384 19.748 40.773 1.00 27.91 77 ARG A O 1
ATOM 602 N N . PRO A 1 78 ? 8.822 19.062 38.690 1.00 32.11 78 PRO A N 1
ATOM 603 C CA . PRO A 1 78 ? 10.203 18.979 38.210 1.00 35.97 78 PRO A CA 1
ATOM 604 C C . PRO A 1 78 ? 10.732 20.404 38.176 1.00 37.25 78 PRO A C 1
ATOM 605 O O . PRO A 1 78 ? 9.959 21.353 38.023 1.00 37.33 78 PRO A O 1
ATOM 609 N N . GLN A 1 79 ? 12.039 20.560 38.352 1.00 40.89 79 GLN A N 1
ATOM 610 C CA . GLN A 1 79 ? 12.644 21.884 38.323 1.00 42.91 79 GLN A CA 1
ATOM 611 C C . GLN A 1 79 ? 13.416 21.963 37.009 1.00 44.67 79 GLN A C 1
ATOM 612 O O . GLN A 1 79 ? 14.443 21.304 36.844 1.00 46.27 79 GLN A O 1
ATOM 618 N N . PHE A 1 80 ? 12.900 22.744 36.068 1.00 44.89 80 PHE A N 1
ATOM 619 C CA . PHE A 1 80 ? 13.536 22.866 34.763 1.00 45.44 80 PHE A CA 1
ATOM 620 C C . PHE A 1 80 ? 14.310 24.177 34.631 1.00 46.84 80 PHE A C 1
ATOM 621 O O . PHE A 1 80 ? 14.753 24.548 33.534 1.00 49.73 80 PHE A O 1
ATOM 629 N N . GLU A 1 90 ? 9.377 21.324 30.538 1.00 47.29 90 GLU A N 1
ATOM 630 C CA . GLU A 1 90 ? 8.128 21.293 31.295 1.00 47.45 90 GLU A CA 1
ATOM 631 C C . GLU A 1 90 ? 6.983 20.617 30.531 1.00 48.07 90 GLU A C 1
ATOM 632 O O . GLU A 1 90 ? 6.155 19.929 31.122 1.00 48.14 90 GLU A O 1
ATOM 638 N N . ALA A 1 91 ? 6.936 20.825 29.219 1.00 48.90 91 ALA A N 1
ATOM 639 C CA . ALA A 1 91 ? 5.880 20.260 28.386 1.00 48.32 91 ALA A CA 1
ATOM 640 C C . ALA A 1 91 ? 5.936 18.739 28.340 1.00 47.53 91 ALA A C 1
ATOM 641 O O . ALA A 1 91 ? 4.953 18.080 28.001 1.00 46.98 91 ALA A O 1
ATOM 643 N N . GLN A 1 92 ? 7.086 18.179 28.684 1.00 46.67 92 GLN A N 1
ATOM 644 C CA . GLN A 1 92 ? 7.230 16.735 28.686 1.00 45.00 92 GLN A CA 1
ATOM 645 C C . GLN A 1 92 ? 6.506 16.151 29.910 1.00 42.49 92 GLN A C 1
ATOM 646 O O . GLN A 1 92 ? 6.276 14.941 29.982 1.00 42.56 92 GLN A O 1
ATOM 652 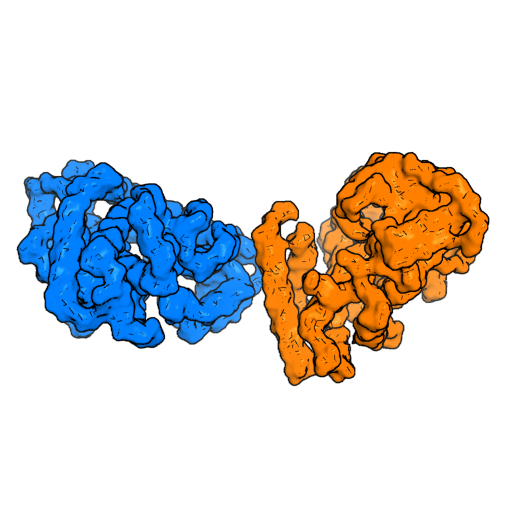N N . PHE A 1 93 ? 6.136 17.011 30.860 1.00 37.71 93 PHE A N 1
ATOM 653 C CA . PHE A 1 93 ? 5.427 16.548 32.050 1.00 35.35 93 PHE A CA 1
ATOM 654 C C . PHE A 1 93 ? 3.926 16.854 32.066 1.00 31.80 93 PHE A C 1
ATOM 655 O O . PHE A 1 93 ? 3.259 16.538 33.033 1.00 30.10 93 PHE A O 1
ATOM 663 N N . VAL A 1 94 ? 3.396 17.477 31.011 1.00 28.94 94 VAL A N 1
ATOM 664 C CA . VAL A 1 94 ? 1.957 17.777 30.957 1.00 27.10 94 VAL A CA 1
ATOM 665 C C . VAL A 1 94 ? 1.172 16.484 31.162 1.00 24.31 94 VAL A C 1
ATOM 666 O O . VAL A 1 94 ? 1.459 15.480 30.511 1.00 23.87 94 VAL A O 1
ATOM 670 N N . GLY A 1 95 ? 0.186 16.519 32.059 1.00 23.64 95 GLY A N 1
ATOM 671 C CA . GLY A 1 95 ? -0.617 15.344 32.357 1.00 20.78 95 GLY A CA 1
ATOM 672 C C . GLY A 1 95 ? 0.019 14.311 33.300 1.00 22.44 95 GLY A C 1
ATOM 673 O O . GLY A 1 95 ? -0.638 13.322 33.632 1.00 20.04 95 GLY A O 1
ATOM 674 N N . GLN A 1 96 ? 1.279 14.504 33.712 1.00 19.73 96 GLN A N 1
ATOM 675 C CA . GLN A 1 96 ? 1.951 13.550 34.622 1.00 20.19 96 GLN A CA 1
ATOM 676 C C . GLN A 1 96 ? 1.511 13.911 36.023 1.00 18.33 96 GLN A C 1
ATOM 677 O O . GLN A 1 96 ? 2.233 14.546 36.772 1.00 17.32 96 GLN A O 1
ATOM 683 N N . ILE A 1 97 ? 0.318 13.458 36.363 1.00 15.76 97 ILE A N 1
ATOM 684 C CA . ILE A 1 97 ? -0.344 13.777 37.621 1.00 17.10 97 ILE A CA 1
ATOM 685 C C . ILE A 1 97 ? 0.469 13.700 38.920 1.00 17.73 97 ILE A C 1
ATOM 686 O O . ILE A 1 97 ? 0.263 14.531 39.826 1.00 16.32 97 ILE A O 1
ATOM 691 N N . SER A 1 98 ? 1.375 12.726 39.025 1.00 16.34 98 SER A N 1
ATOM 692 C CA . SER A 1 98 ? 2.178 12.585 40.253 1.00 16.82 98 SER A CA 1
ATOM 693 C C . SER A 1 98 ? 3.110 13.787 40.466 1.00 16.79 98 SER A C 1
ATOM 694 O O . SER A 1 98 ? 3.544 14.064 41.610 1.00 16.20 98 SER A O 1
ATOM 697 N N . THR A 1 99 ? 3.395 14.527 39.394 1.00 17.94 99 THR A N 1
ATOM 698 C CA . THR A 1 99 ? 4.290 15.701 39.506 1.00 19.52 99 THR A CA 1
ATOM 699 C C . THR A 1 99 ? 3.566 17.025 39.654 1.00 17.94 99 THR A C 1
ATOM 700 O O . THR A 1 99 ? 4.203 18.077 39.700 1.00 17.65 99 THR A O 1
ATOM 704 N N . TYR A 1 100 ? 2.234 16.983 39.743 1.00 19.11 100 TYR A N 1
ATOM 705 C CA . TYR A 1 100 ? 1.421 18.203 39.920 1.00 18.20 100 TYR A CA 1
ATOM 706 C C . TYR A 1 100 ? 1.106 18.451 41.407 1.00 18.11 100 TYR A C 1
ATOM 707 O O . TYR A 1 100 ? 0.960 17.502 42.173 1.00 17.09 100 TYR A O 1
ATOM 716 N N . ASP A 1 101 ? 0.971 19.726 41.799 1.00 17.69 101 ASP A N 1
ATOM 717 C CA . ASP A 1 101 ? 0.558 20.100 43.158 1.00 18.75 101 ASP A CA 1
ATOM 718 C C . ASP A 1 101 ? -0.856 20.721 43.026 1.00 19.96 101 ASP A C 1
ATOM 719 O O . ASP A 1 101 ? -1.287 21.063 41.923 1.00 18.99 101 ASP A O 1
ATOM 724 N N . PRO A 1 102 ? -1.579 20.883 44.144 1.00 20.58 102 PRO A N 1
ATOM 725 C CA . PRO A 1 102 ? -2.898 21.508 43.974 1.00 22.27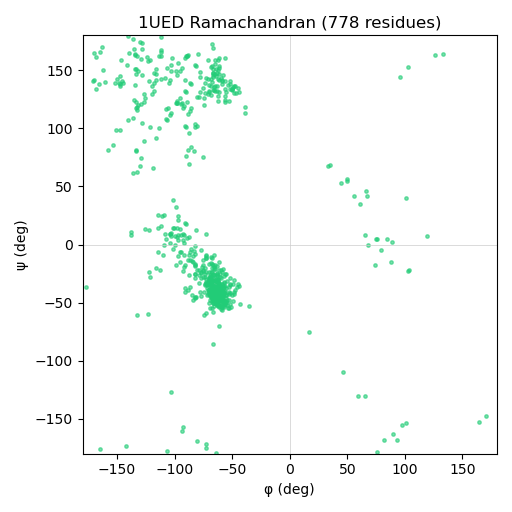 102 PRO A CA 1
ATOM 726 C C . PRO A 1 102 ? -2.576 22.971 43.560 1.00 24.53 102 PRO A C 1
ATOM 727 O O . PRO A 1 102 ? -1.544 23.521 43.948 1.00 24.87 102 PRO A O 1
ATOM 731 N N . PRO A 1 103 ? -3.479 23.638 42.841 1.00 25.27 103 PRO A N 1
ATOM 732 C CA . PRO A 1 103 ? -4.787 23.178 42.380 1.00 24.81 103 PRO A CA 1
ATOM 733 C C . PRO A 1 103 ? -4.777 22.343 41.102 1.00 22.88 103 PRO A C 1
ATOM 734 O O . PRO A 1 103 ? -5.745 21.649 40.828 1.00 24.28 103 PRO A O 1
ATOM 738 N N . GLU A 1 104 ? -3.703 22.397 40.323 1.00 21.27 104 GLU A N 1
ATOM 739 C CA . GLU A 1 104 ? -3.673 21.651 39.060 1.00 21.77 104 GLU A CA 1
ATOM 740 C C . GLU A 1 104 ? -3.829 20.140 39.229 1.00 21.26 104 GLU A C 1
ATOM 741 O O . GLU A 1 104 ? -4.470 19.467 38.398 1.00 21.08 104 GLU A O 1
ATOM 747 N N . HIS A 1 105 ? -3.243 19.607 40.298 1.00 18.34 105 HIS A N 1
ATOM 748 C CA . HIS A 1 105 ? -3.327 18.178 40.614 1.00 16.44 105 HIS A CA 1
ATOM 749 C C . HIS A 1 105 ? -4.775 17.753 40.801 1.00 19.53 105 HIS A C 1
ATOM 750 O O . HIS A 1 105 ? -5.218 16.705 40.307 1.00 19.04 105 HIS A O 1
ATOM 757 N N . THR A 1 106 ? -5.496 18.583 41.542 1.00 18.59 106 THR A N 1
ATOM 758 C CA . THR A 1 106 ? -6.878 18.312 41.907 1.00 19.78 106 THR A CA 1
ATOM 759 C C . THR A 1 106 ? -7.744 18.145 40.677 1.00 21.75 106 THR A C 1
ATOM 760 O O . THR A 1 106 ? -8.631 17.271 40.644 1.00 18.99 106 THR A O 1
ATOM 764 N N . ARG A 1 107 ? -7.487 18.967 39.661 1.00 20.44 107 ARG A N 1
ATOM 765 C CA . ARG A 1 107 ? -8.279 18.883 38.436 1.00 21.56 107 ARG A CA 1
ATOM 766 C C . ARG A 1 107 ? -8.017 17.576 37.699 1.00 20.66 107 ARG A C 1
ATOM 767 O O . ARG A 1 107 ? -8.950 16.931 37.253 1.00 18.33 107 ARG A O 1
ATOM 775 N N . LEU A 1 108 ? -6.751 17.171 37.579 1.00 18.84 108 LEU A N 1
ATOM 776 C CA . LEU A 1 108 ? -6.454 15.933 36.865 1.00 17.86 108 LEU A CA 1
ATOM 777 C C . LEU A 1 108 ? -6.939 14.740 37.661 1.00 16.99 108 LEU A C 1
ATOM 778 O O . LEU A 1 108 ? -7.416 13.769 37.082 1.00 16.41 108 LEU A O 1
ATOM 783 N N . ARG A 1 109 ? -6.782 14.805 38.987 1.00 15.58 109 ARG A N 1
ATOM 784 C CA . ARG A 1 109 ? -7.177 13.692 39.858 1.00 17.91 109 ARG A CA 1
ATOM 785 C C . ARG A 1 109 ? -8.699 13.446 39.703 1.00 17.55 109 ARG A C 1
ATOM 786 O O . ARG A 1 109 ? -9.166 12.304 39.564 1.00 17.33 109 ARG A O 1
ATOM 794 N N . LYS A 1 110 ? -9.466 14.520 39.688 1.00 16.49 110 LYS A N 1
ATOM 795 C CA . LYS A 1 110 ? -10.915 14.353 39.576 1.00 19.79 110 LYS A CA 1
ATOM 796 C C . LYS A 1 110 ? -11.342 13.773 38.236 1.00 19.81 110 LYS A C 1
ATOM 797 O O . LYS A 1 110 ? -12.433 13.210 38.129 1.00 21.78 110 LYS A O 1
ATOM 803 N N . MET A 1 111 ? -10.497 13.882 37.206 1.00 20.82 111 MET A N 1
ATOM 804 C CA . MET A 1 111 ? -10.833 13.271 35.914 1.00 21.06 111 MET A CA 1
ATOM 805 C C . MET A 1 111 ? -10.600 11.770 35.952 1.00 20.33 111 MET A C 1
ATOM 806 O O . MET A 1 111 ? -11.264 11.025 35.230 1.00 20.93 111 MET A O 1
ATOM 811 N N . LEU A 1 112 ? -9.645 11.321 36.777 1.00 19.07 112 LEU A N 1
ATOM 812 C CA . LEU A 1 112 ? -9.301 9.899 36.913 1.00 19.90 112 LEU A CA 1
ATOM 813 C C . LEU A 1 112 ? -10.181 9.067 37.824 1.00 20.59 112 LEU A C 1
ATOM 814 O O . LEU A 1 112 ? -10.537 7.922 37.507 1.00 19.78 112 LEU A O 1
ATOM 819 N N . THR A 1 113 ? -10.478 9.626 38.988 1.00 20.02 113 THR A N 1
ATOM 820 C CA . THR A 1 113 ? -11.334 9.007 40.010 1.00 23.42 113 THR A CA 1
ATOM 821 C C . THR A 1 113 ? -12.510 8.166 39.516 1.00 22.51 113 THR A C 1
ATOM 822 O O . THR A 1 113 ? -12.686 7.028 39.933 1.00 21.73 113 THR A O 1
ATOM 826 N N . PRO A 1 114 ? -13.349 8.735 38.654 1.00 24.16 114 PRO A N 1
ATOM 827 C CA . PRO A 1 114 ? -14.523 8.035 38.107 1.00 23.75 114 PRO A CA 1
ATOM 828 C C . PRO A 1 114 ? -14.238 6.700 37.388 1.00 24.72 114 PRO A C 1
ATOM 829 O O . PRO A 1 114 ? -15.109 5.835 37.287 1.00 24.67 114 PRO A O 1
ATOM 833 N N . GLU A 1 115 ? -13.029 6.530 36.874 1.00 23.55 115 GLU A N 1
ATOM 834 C CA . GLU A 1 115 ? -12.727 5.328 36.123 1.00 22.48 115 GLU A CA 1
ATOM 835 C C . GLU A 1 115 ? -12.106 4.249 36.965 1.00 22.94 115 GLU A C 1
ATOM 836 O O . GLU A 1 115 ? -11.952 3.133 36.504 1.00 23.89 115 GLU A O 1
ATOM 842 N N . PHE A 1 116 ? -11.789 4.567 38.220 1.00 21.11 116 PHE A N 1
ATOM 843 C CA . PHE A 1 116 ? -11.156 3.605 39.108 1.00 22.02 116 PHE A CA 1
ATOM 844 C C . PHE A 1 116 ? -11.982 3.099 40.272 1.00 22.07 116 PHE A C 1
ATOM 845 O O . PHE A 1 116 ? -11.436 2.497 41.207 1.00 22.10 116 PHE A O 1
ATOM 853 N N . THR A 1 117 ? -13.288 3.314 40.216 1.00 22.29 117 THR A N 1
ATOM 854 C CA . THR A 1 117 ? -14.163 2.870 41.296 1.00 23.89 117 THR A CA 1
ATOM 855 C C . THR A 1 117 ? -14.273 1.350 41.279 1.00 23.24 117 THR A C 1
ATOM 856 O O . THR A 1 117 ? -14.052 0.712 40.235 1.00 19.71 117 THR A O 1
ATOM 860 N N . VAL A 1 118 ? -14.654 0.766 42.419 1.00 22.62 118 VAL A N 1
ATOM 861 C CA . VAL A 1 118 ? -14.804 -0.679 42.496 1.00 23.36 118 VAL A CA 1
ATOM 862 C C . VAL A 1 118 ? -15.893 -1.135 41.505 1.00 23.64 118 VAL A C 1
ATOM 863 O O . VAL A 1 118 ? -15.804 -2.207 40.929 1.00 23.46 118 VAL A O 1
ATOM 867 N N . ARG A 1 119 ? -16.909 -0.310 41.290 1.00 25.95 119 ARG A N 1
ATOM 868 C CA . ARG A 1 119 ? -17.957 -0.660 40.320 1.00 27.74 119 ARG A CA 1
ATOM 869 C C . ARG A 1 119 ? -17.351 -0.898 38.936 1.00 27.83 119 ARG A C 1
ATOM 870 O O . ARG A 1 119 ? -17.651 -1.889 38.262 1.00 27.64 119 ARG A O 1
ATOM 878 N N . ARG A 1 120 ? -16.497 0.015 38.513 1.00 25.96 120 ARG A N 1
ATOM 879 C CA . ARG A 1 120 ? -15.859 -0.104 37.209 1.00 28.08 120 ARG A CA 1
ATOM 880 C C . ARG A 1 120 ? -14.904 -1.285 37.198 1.00 26.76 120 ARG A C 1
ATOM 881 O O . ARG A 1 120 ? -14.825 -2.026 36.210 1.00 25.29 120 ARG A O 1
ATOM 889 N N . ILE A 1 121 ? -14.169 -1.461 38.293 1.00 25.43 121 ILE A N 1
ATOM 890 C CA . ILE A 1 121 ? -13.226 -2.581 38.375 1.00 24.98 121 ILE A CA 1
ATOM 891 C C . ILE A 1 121 ? -13.945 -3.935 38.253 1.00 27.06 121 ILE A C 1
ATOM 892 O O . ILE A 1 121 ? -13.517 -4.803 37.492 1.00 26.97 121 ILE A O 1
ATOM 897 N N . ARG A 1 122 ? -15.024 -4.125 39.000 1.00 28.26 122 ARG A N 1
ATOM 898 C CA . ARG A 1 122 ? -15.749 -5.393 38.917 1.00 32.97 122 ARG A CA 1
ATOM 899 C C . ARG A 1 122 ? -16.170 -5.738 37.502 1.00 33.86 122 ARG A C 1
ATOM 900 O O . ARG A 1 122 ? -16.142 -6.907 37.119 1.00 35.18 122 ARG A O 1
ATOM 908 N N . ARG A 1 123 ? -16.555 -4.730 36.725 1.00 34.38 123 ARG A N 1
ATOM 909 C CA . ARG A 1 123 ? -16.991 -4.960 35.352 1.00 36.40 123 ARG A CA 1
ATOM 910 C C . ARG A 1 123 ? -15.815 -5.354 34.495 1.00 36.06 123 ARG A C 1
ATOM 911 O O . ARG A 1 123 ? -15.967 -5.893 33.410 1.00 36.37 123 ARG A O 1
ATOM 919 N N . MET A 1 124 ? -14.628 -5.093 35.006 1.00 33.45 124 MET A N 1
ATOM 920 C CA . MET A 1 124 ? -13.415 -5.381 34.288 1.00 33.57 124 MET A CA 1
ATOM 921 C C . MET A 1 124 ? -12.865 -6.775 34.617 1.00 30.38 124 MET A C 1
ATOM 922 O O . MET A 1 124 ? -12.095 -7.354 33.850 1.00 30.24 124 MET A O 1
ATOM 927 N N . GLU A 1 125 ? -13.300 -7.322 35.734 1.00 29.27 125 GLU A N 1
ATOM 928 C CA . GLU A 1 125 ? -12.807 -8.621 36.188 1.00 29.46 125 GLU A CA 1
ATOM 929 C C . GLU A 1 125 ? -12.870 -9.786 35.210 1.00 29.03 125 GLU A C 1
ATOM 930 O O . GLU A 1 125 ? -11.921 -10.565 35.126 1.00 27.53 125 GLU A O 1
ATOM 936 N N . PRO A 1 126 ? -13.968 -9.917 34.435 1.00 28.88 126 PRO A N 1
ATOM 937 C CA . PRO A 1 126 ? -13.999 -11.045 33.497 1.00 26.27 126 PRO A CA 1
ATOM 938 C C . PRO A 1 126 ? -12.874 -11.014 32.488 1.00 25.43 126 PRO A C 1
ATOM 939 O O . PRO A 1 126 ? -12.297 -12.052 32.135 1.00 24.41 126 PRO A O 1
ATOM 943 N N . ALA A 1 127 ? -12.568 -9.825 31.996 1.00 24.46 127 ALA A N 1
ATOM 944 C CA . ALA A 1 127 ? -11.504 -9.683 31.038 1.00 24.98 127 ALA A CA 1
ATOM 945 C C . ALA A 1 127 ? -10.143 -9.948 31.721 1.00 24.79 127 ALA A C 1
ATOM 946 O O . ALA A 1 127 ? -9.226 -10.488 31.105 1.00 22.81 127 ALA A O 1
ATOM 948 N N . ILE A 1 128 ? -10.033 -9.563 32.993 1.00 25.99 128 ILE A N 1
ATOM 949 C CA . ILE A 1 128 ? -8.782 -9.744 33.747 1.00 24.13 128 ILE A CA 1
ATOM 950 C C . ILE A 1 128 ? -8.618 -11.226 34.047 1.00 21.85 128 ILE A C 1
ATOM 951 O O . ILE A 1 128 ? -7.532 -11.768 33.874 1.00 17.89 128 ILE A O 1
ATOM 956 N N . GLN A 1 129 ? -9.703 -11.884 34.463 1.00 22.26 129 GLN A N 1
ATOM 957 C CA . GLN A 1 129 ? -9.653 -13.322 34.750 1.00 21.85 129 GLN A CA 1
ATOM 958 C C . GLN A 1 129 ? -9.227 -14.078 33.490 1.00 22.28 129 GLN A C 1
ATOM 959 O O . GLN A 1 129 ? -8.400 -15.010 33.541 1.00 20.17 129 GLN A O 1
ATOM 965 N N . SER A 1 130 ? -9.791 -13.676 32.356 1.00 19.10 130 SER A N 1
ATOM 966 C CA . SER A 1 130 ? -9.481 -14.333 31.107 1.00 22.70 130 SER A CA 1
ATOM 967 C C . SER A 1 130 ? -8.015 -14.123 30.693 1.00 22.36 130 SER A C 1
ATOM 968 O O . SER A 1 130 ? -7.371 -15.042 30.149 1.00 21.16 130 SER A O 1
ATOM 971 N N . LEU A 1 131 ? -7.472 -12.935 30.979 1.00 19.49 131 LEU A N 1
ATOM 972 C CA . LEU A 1 131 ? -6.075 -12.649 30.669 1.00 18.35 131 LEU A CA 1
ATOM 973 C C . LEU A 1 131 ? -5.171 -13.549 31.570 1.00 19.40 131 LEU A C 1
ATOM 974 O O . LEU A 1 131 ? -4.203 -14.163 31.097 1.00 18.67 131 LEU A O 1
ATOM 979 N N . ILE A 1 132 ? -5.488 -13.590 32.860 1.00 17.91 132 ILE A N 1
ATOM 980 C CA . ILE A 1 132 ? -4.722 -14.407 33.804 1.00 19.10 132 ILE A CA 1
ATOM 981 C C . ILE A 1 132 ? -4.754 -15.878 33.343 1.00 19.27 132 ILE A C 1
ATOM 982 O O . ILE A 1 132 ? -3.715 -16.519 33.237 1.00 18.90 132 ILE A O 1
ATOM 987 N N . ASP A 1 133 ? -5.935 -16.380 33.021 1.00 18.23 133 ASP A N 1
ATOM 988 C CA . ASP A 1 133 ? -6.071 -17.783 32.578 1.00 21.00 133 ASP A CA 1
ATOM 989 C C . ASP A 1 133 ? -5.234 -18.066 31.342 1.00 20.51 133 ASP A C 1
ATOM 990 O O . ASP A 1 133 ? -4.605 -19.124 31.244 1.00 20.89 133 ASP A O 1
ATOM 995 N N . ASP A 1 134 ? -5.235 -17.143 30.381 1.00 19.03 134 ASP A N 1
ATOM 996 C CA . ASP A 1 134 ? -4.454 -17.348 29.159 1.00 21.53 134 ASP A CA 1
ATOM 997 C C . ASP A 1 134 ? -2.951 -17.385 29.419 1.00 20.72 134 ASP A C 1
ATOM 998 O O . ASP A 1 134 ? -2.198 -18.138 28.792 1.00 18.72 134 ASP A O 1
ATOM 1003 N N . ARG A 1 135 ? -2.506 -16.536 30.325 1.00 18.78 135 ARG A N 1
ATOM 1004 C CA . ARG A 1 135 ? -1.095 -16.514 30.609 1.00 17.18 135 ARG A CA 1
ATOM 1005 C C . ARG A 1 135 ? -0.719 -17.753 31.419 1.00 16.35 135 ARG A C 1
ATOM 1006 O O . ARG A 1 135 ? 0.385 -18.267 31.258 1.00 18.36 135 ARG A O 1
ATOM 1014 N N . LEU A 1 136 ? -1.592 -18.231 32.305 1.00 16.35 136 LEU A N 1
ATOM 1015 C CA . LEU A 1 136 ? -1.223 -19.454 33.035 1.00 18.94 136 LEU A CA 1
ATOM 1016 C C . LEU A 1 136 ? -1.207 -20.665 32.060 1.00 19.41 136 LEU A C 1
ATOM 1017 O O . LEU A 1 136 ? -0.411 -21.614 32.246 1.00 18.98 136 LEU A O 1
ATOM 1022 N N . ASP A 1 137 ? -2.041 -20.632 31.009 1.00 19.80 137 ASP A N 1
ATOM 1023 C CA . ASP A 1 137 ? -2.012 -21.730 30.025 1.00 20.54 137 ASP A CA 1
ATOM 1024 C C . ASP A 1 137 ? -0.620 -21.776 29.403 1.00 20.59 137 ASP A C 1
ATOM 1025 O O . ASP A 1 137 ? -0.074 -22.855 29.147 1.00 19.86 137 ASP A O 1
ATOM 1030 N N . LEU A 1 138 ? -0.035 -20.606 29.163 1.00 18.57 138 LEU A N 1
ATOM 1031 C CA . LEU A 1 138 ? 1.283 -20.561 28.571 1.00 18.81 138 LEU A CA 1
ATOM 1032 C C . LEU A 1 138 ? 2.340 -21.057 29.560 1.00 20.74 138 LEU A C 1
ATOM 1033 O O . LEU A 1 138 ? 3.305 -21.751 29.169 1.00 17.92 138 LEU A O 1
ATOM 1038 N N . LEU A 1 139 ? 2.174 -20.681 30.833 1.00 19.46 139 LEU A N 1
ATOM 1039 C CA . LEU A 1 139 ? 3.107 -21.128 31.857 1.00 21.06 139 LEU A CA 1
ATOM 1040 C C . LEU A 1 139 ? 3.074 -22.662 31.847 1.00 19.82 139 LEU A C 1
ATOM 1041 O O . LEU A 1 139 ? 4.111 -23.311 31.847 1.00 22.04 139 LEU A O 1
ATOM 1046 N N . GLU A 1 140 ? 1.871 -23.218 31.846 1.00 20.73 140 GLU A N 1
ATOM 1047 C CA . GLU A 1 140 ? 1.674 -24.658 31.832 1.00 22.53 140 GLU A CA 1
ATOM 1048 C C . GLU A 1 140 ? 2.301 -25.304 30.580 1.00 23.76 140 GLU A C 1
ATOM 1049 O O . GLU A 1 140 ? 2.946 -26.352 30.669 1.00 22.23 140 GLU A O 1
ATOM 1055 N N . ALA A 1 141 ? 2.136 -24.674 29.420 1.00 21.17 141 ALA A N 1
ATOM 1056 C CA . ALA A 1 141 ? 2.719 -25.210 28.178 1.00 19.91 141 ALA A CA 1
ATOM 1057 C C . ALA A 1 141 ? 4.240 -25.252 28.250 1.00 20.22 141 ALA A C 1
ATOM 1058 O O . ALA A 1 141 ? 4.873 -26.218 27.811 1.00 20.66 141 ALA A O 1
ATOM 1060 N N . GLU A 1 142 ? 4.842 -24.211 28.803 1.00 18.02 142 GLU A N 1
ATOM 1061 C CA . GLU A 1 142 ? 6.286 -24.153 28.931 1.00 21.87 142 GLU A CA 1
ATOM 1062 C C . GLU A 1 142 ? 6.813 -25.293 29.816 1.00 23.92 142 GLU A C 1
ATOM 1063 O O . GLU A 1 142 ? 7.870 -25.859 29.541 1.00 22.94 142 GLU A O 1
ATOM 1069 N N . GLY A 1 143 ? 6.078 -25.602 30.880 1.00 23.79 143 GLY A N 1
ATOM 1070 C CA . GLY A 1 143 ? 6.477 -26.668 31.777 1.00 25.81 143 GLY A CA 1
ATOM 1071 C C . GLY A 1 143 ? 7.527 -26.238 32.790 1.00 27.86 143 GLY A C 1
ATOM 1072 O O . GLY A 1 143 ? 7.777 -25.054 32.939 1.00 24.46 143 GLY A O 1
ATOM 1073 N N . PRO A 1 144 ? 8.159 -27.185 33.512 1.00 29.45 144 PRO A N 1
ATOM 1074 C CA . PRO A 1 144 ? 9.196 -26.918 34.526 1.00 29.34 144 PRO A CA 1
ATOM 1075 C C . PRO A 1 144 ? 10.294 -25.949 34.122 1.00 28.34 144 PRO A C 1
ATOM 1076 O O . PRO A 1 144 ? 10.922 -26.097 33.070 1.00 26.80 144 PRO A O 1
ATOM 1080 N N . SER A 1 145 ? 10.535 -24.975 35.002 1.00 27.31 145 SER A N 1
ATOM 1081 C CA . SER A 1 145 ? 11.525 -23.921 34.817 1.00 26.78 145 SER A CA 1
ATOM 1082 C C . SER A 1 145 ? 10.911 -22.708 34.082 1.00 24.18 145 SER A C 1
ATOM 1083 O O . SER A 1 145 ? 11.603 -21.750 33.812 1.00 25.50 145 SER A O 1
ATOM 1086 N N . ALA A 1 146 ? 9.618 -22.758 33.771 1.00 20.86 146 ALA A N 1
ATOM 1087 C CA . ALA A 1 146 ? 8.954 -21.637 33.082 1.00 19.03 146 ALA A CA 1
ATOM 1088 C C . ALA A 1 146 ? 9.224 -20.329 33.844 1.00 17.80 146 ALA A C 1
ATOM 1089 O O . ALA A 1 146 ? 9.171 -20.315 35.063 1.00 16.61 146 ALA A O 1
ATOM 1091 N N . ASP A 1 147 ? 9.501 -19.242 33.127 1.00 15.65 147 ASP A N 1
ATOM 1092 C CA . ASP A 1 147 ? 9.733 -17.948 33.777 1.00 17.90 147 ASP A CA 1
ATOM 1093 C C . ASP A 1 147 ? 8.373 -17.287 34.125 1.00 16.45 147 ASP A C 1
ATOM 1094 O O . ASP A 1 147 ? 7.684 -16.694 33.276 1.00 16.33 147 ASP A O 1
ATOM 1099 N N . LEU A 1 148 ? 7.999 -17.378 35.387 1.00 15.95 148 LEU A N 1
ATOM 1100 C CA . LEU A 1 148 ? 6.758 -16.775 35.825 1.00 16.86 148 LEU A CA 1
ATOM 1101 C C . LEU A 1 148 ? 6.754 -15.266 35.649 1.00 16.23 148 LEU A C 1
ATOM 1102 O O . LEU A 1 148 ? 5.709 -14.669 35.415 1.00 15.62 148 LEU A O 1
ATOM 1107 N N . GLN A 1 149 ? 7.913 -14.624 35.747 1.00 16.11 149 GLN A N 1
ATOM 1108 C CA . GLN A 1 149 ? 7.927 -13.163 35.600 1.00 16.11 149 GLN A CA 1
ATOM 1109 C C . GLN A 1 149 ? 7.616 -12.783 34.142 1.00 16.97 149 GLN A C 1
ATOM 1110 O O . GLN A 1 149 ? 6.685 -11.998 33.862 1.00 16.63 149 GLN A O 1
ATOM 1116 N N . GLY A 1 150 ? 8.391 -13.342 33.210 1.00 15.89 150 GLY A N 1
ATOM 1117 C CA . GLY A 1 150 ? 8.184 -13.009 31.803 1.00 17.53 150 GLY A CA 1
ATOM 1118 C C . GLY A 1 150 ? 6.912 -13.539 31.145 1.00 18.97 150 GLY A C 1
ATOM 1119 O O . GLY A 1 150 ? 6.331 -12.896 30.250 1.00 16.79 150 GLY A O 1
ATOM 1120 N N . LEU A 1 151 ? 6.449 -14.703 31.585 1.00 16.83 151 LEU A N 1
ATOM 1121 C CA . LEU A 1 151 ? 5.273 -15.311 30.968 1.00 16.89 151 LEU A CA 1
ATOM 1122 C C . LEU A 1 151 ? 3.948 -14.986 31.626 1.00 16.14 151 LEU A C 1
ATOM 1123 O O . LEU A 1 151 ? 2.901 -15.093 30.988 1.00 16.97 151 LEU A O 1
ATOM 1128 N N . PHE A 1 152 ? 3.982 -14.606 32.898 1.00 15.42 152 PHE A N 1
ATOM 1129 C CA . PHE A 1 152 ? 2.739 -14.331 33.633 1.00 16.43 152 PHE A CA 1
ATOM 1130 C C . PHE A 1 152 ? 2.679 -12.933 34.231 1.00 15.12 152 PHE A C 1
ATOM 1131 O O . PHE A 1 152 ? 1.795 -12.141 33.885 1.00 13.00 152 PHE A O 1
ATOM 1139 N N . ALA A 1 153 ? 3.624 -12.605 35.104 1.00 14.10 153 ALA A N 1
ATOM 1140 C CA . ALA A 1 153 ? 3.549 -11.280 35.783 1.00 15.94 153 ALA A CA 1
ATOM 1141 C C . ALA A 1 153 ? 3.605 -10.050 34.873 1.00 15.04 153 ALA A C 1
ATOM 1142 O O . ALA A 1 153 ? 2.769 -9.128 34.997 1.00 15.38 153 ALA A O 1
ATOM 1144 N N . ASP A 1 154 ? 4.605 -10.035 33.998 1.00 14.71 154 ASP A N 1
ATOM 1145 C CA . ASP A 1 154 ? 4.844 -8.936 33.067 1.00 15.63 154 ASP A CA 1
ATOM 1146 C C . ASP A 1 154 ? 3.700 -8.729 32.088 1.00 16.73 154 ASP A C 1
ATOM 1147 O O . ASP A 1 154 ? 3.210 -7.605 31.926 1.00 15.09 154 ASP A O 1
ATOM 1152 N N . PRO A 1 155 ? 3.272 -9.799 31.390 1.00 16.74 155 PRO A N 1
ATOM 1153 C CA . PRO A 1 155 ? 2.166 -9.579 30.444 1.00 18.09 155 PRO A CA 1
ATOM 1154 C C . PRO A 1 155 ? 0.841 -9.281 31.155 1.00 16.56 155 PRO A C 1
ATOM 1155 O O . PRO A 1 155 ? -0.014 -8.612 30.592 1.00 18.39 155 PRO A O 1
ATOM 1159 N N . VAL A 1 156 ? 0.648 -9.778 32.374 1.00 16.36 156 VAL A N 1
ATOM 1160 C CA . VAL A 1 156 ? -0.603 -9.439 33.078 1.00 16.05 156 VAL A CA 1
ATOM 1161 C C . VAL A 1 156 ? -0.625 -7.942 33.390 1.00 16.14 156 VAL A C 1
ATOM 1162 O O . VAL A 1 156 ? -1.640 -7.289 33.196 1.00 14.92 156 VAL A O 1
ATOM 1166 N N . GLY A 1 157 ? 0.495 -7.408 33.866 1.00 15.72 157 GLY A N 1
ATOM 1167 C CA . GLY A 1 157 ? 0.572 -5.986 34.159 1.00 15.99 157 GLY A CA 1
ATOM 1168 C C . GLY A 1 157 ? 0.388 -5.149 32.896 1.00 15.55 157 GLY A C 1
ATOM 1169 O O . GLY A 1 157 ? -0.364 -4.185 32.892 1.00 15.55 157 GLY A O 1
ATOM 1170 N N . ALA A 1 158 ? 1.068 -5.537 31.822 1.00 13.95 158 ALA A N 1
ATOM 1171 C CA . ALA A 1 158 ? 1.002 -4.811 30.556 1.00 17.11 158 ALA A CA 1
ATOM 1172 C C . ALA A 1 158 ? -0.379 -4.878 29.898 1.00 17.40 158 ALA A C 1
ATOM 1173 O O . ALA A 1 158 ? -0.986 -3.834 29.519 1.00 18.50 158 ALA A O 1
ATOM 1175 N N . HIS A 1 159 ? -0.898 -6.090 29.774 1.00 18.02 159 HIS A N 1
ATOM 1176 C CA . HIS A 1 159 ? -2.201 -6.238 29.133 1.00 20.51 159 HIS A CA 1
ATOM 1177 C C . HIS A 1 159 ? -3.340 -5.705 29.967 1.00 20.69 159 HIS A C 1
ATOM 1178 O O . HIS A 1 159 ? -4.343 -5.259 29.412 1.00 19.96 159 HIS A O 1
ATOM 1185 N N . ALA A 1 160 ? -3.216 -5.757 31.291 1.00 19.12 160 ALA A N 1
ATOM 1186 C CA . ALA A 1 160 ? -4.275 -5.185 32.117 1.00 19.57 160 ALA A CA 1
ATOM 1187 C C . ALA A 1 160 ? -4.347 -3.672 31.812 1.00 20.71 160 ALA A C 1
ATOM 1188 O O . ALA A 1 160 ? -5.424 -3.082 31.700 1.00 20.47 160 ALA A O 1
ATOM 1190 N N . LEU A 1 161 ? -3.199 -3.039 31.637 1.00 23.17 161 LEU A N 1
ATOM 1191 C CA . LEU A 1 161 ? -3.188 -1.607 31.345 1.00 24.30 161 LEU A CA 1
ATOM 1192 C C . LEU A 1 161 ? -3.811 -1.349 29.987 1.00 24.26 161 LEU A C 1
ATOM 1193 O O . LEU A 1 161 ? -4.547 -0.384 29.818 1.00 23.28 161 LEU A O 1
ATOM 1198 N N . CYS A 1 162 ? -3.529 -2.226 29.030 1.00 23.54 162 CYS A N 1
ATOM 1199 C CA . CYS A 1 162 ? -4.086 -2.088 27.688 1.00 25.69 162 CYS A CA 1
ATOM 1200 C C . CYS A 1 162 ? -5.617 -2.095 27.745 1.00 25.99 162 CYS A C 1
ATOM 1201 O O . CYS A 1 162 ? -6.278 -1.268 27.096 1.00 25.90 162 CYS A O 1
ATOM 1204 N N . GLU A 1 163 ? -6.163 -3.010 28.546 1.00 26.06 163 GLU A N 1
ATOM 1205 C CA . GLU A 1 163 ? -7.599 -3.178 28.745 1.00 26.54 163 GLU A CA 1
ATOM 1206 C C . GLU A 1 163 ? -8.231 -1.947 29.385 1.00 27.10 163 GLU A C 1
ATOM 1207 O O . GLU A 1 163 ? -9.314 -1.485 28.988 1.00 25.59 163 GLU A O 1
ATOM 1213 N N . LEU A 1 164 ? -7.544 -1.419 30.388 1.00 25.65 164 LEU A N 1
ATOM 1214 C CA . LEU A 1 164 ? -7.998 -0.235 31.087 1.00 26.33 164 LEU A CA 1
ATOM 1215 C C . LEU A 1 164 ? -8.079 0.964 30.134 1.00 26.65 164 LEU A C 1
ATOM 1216 O O . LEU A 1 164 ? -9.080 1.688 30.133 1.00 28.55 164 LEU A O 1
ATOM 1221 N N . LEU A 1 165 ? -7.045 1.186 29.327 1.00 27.18 165 LEU A N 1
ATOM 1222 C CA . LEU A 1 165 ? -7.053 2.328 28.418 1.00 30.12 165 LEU A CA 1
ATOM 1223 C C . LEU A 1 165 ? -8.053 2.145 27.279 1.00 33.61 165 LEU A C 1
ATOM 1224 O O . LEU A 1 165 ? -8.693 3.110 26.847 1.00 36.86 165 LEU A O 1
ATOM 1229 N N . GLY A 1 166 ? -8.212 0.897 26.846 1.00 34.04 166 GLY A N 1
ATOM 1230 C CA . GLY A 1 166 ? -9.124 0.557 25.773 1.00 34.24 166 GLY A CA 1
ATOM 1231 C C . GLY A 1 166 ? -8.341 0.370 24.491 1.00 33.20 166 GLY A C 1
ATOM 1232 O O . GLY A 1 166 ? -8.781 0.801 23.427 1.00 33.25 166 GLY A O 1
ATOM 1233 N N . ILE A 1 167 ? -7.168 -0.256 24.585 1.00 31.88 167 ILE A N 1
ATOM 1234 C CA . ILE A 1 167 ? -6.341 -0.487 23.403 1.00 31.51 167 ILE A CA 1
ATOM 1235 C C . ILE A 1 167 ? -6.936 -1.675 22.664 1.00 34.18 167 ILE A C 1
ATOM 1236 O O . ILE A 1 167 ? -7.153 -2.732 23.262 1.00 33.96 167 ILE A O 1
ATOM 1241 N N . PRO A 1 168 ? -7.215 -1.516 21.356 1.00 35.35 168 PRO A N 1
ATOM 1242 C CA . PRO A 1 168 ? -7.789 -2.597 20.539 1.00 37.82 168 PRO A CA 1
ATOM 1243 C C . PRO A 1 168 ? -7.003 -3.884 20.766 1.00 38.60 168 PRO A C 1
ATOM 1244 O O . PRO A 1 168 ? -5.778 -3.862 20.769 1.00 38.84 168 PRO A O 1
ATOM 1248 N N . ARG A 1 169 ? -7.706 -4.996 20.926 1.00 41.23 169 ARG A N 1
ATOM 1249 C CA . ARG A 1 169 ? -7.059 -6.283 21.153 1.00 44.08 169 ARG A CA 1
ATOM 1250 C C . ARG A 1 169 ? -5.960 -6.589 20.157 1.00 44.03 169 ARG A C 1
ATOM 1251 O O . ARG A 1 169 ? -4.888 -7.062 20.540 1.00 45.13 169 ARG A O 1
ATOM 1259 N N . ASP A 1 170 ? -6.211 -6.309 18.883 1.00 43.66 170 ASP A N 1
ATOM 1260 C CA . ASP A 1 170 ? -5.229 -6.608 17.855 1.00 43.54 170 ASP A CA 1
ATOM 1261 C C . ASP A 1 170 ? -4.020 -5.678 17.860 1.00 41.86 170 ASP A C 1
ATOM 1262 O O . ASP A 1 170 ? -3.032 -5.946 17.176 1.00 39.75 170 ASP A O 1
ATOM 1267 N N . ASP A 1 171 ? -4.099 -4.585 18.619 1.00 40.19 171 ASP A N 1
ATOM 1268 C CA . ASP A 1 171 ? -2.981 -3.646 18.708 1.00 38.67 171 ASP A CA 1
ATOM 1269 C C . ASP A 1 171 ? -2.143 -3.885 19.978 1.00 37.75 171 ASP A C 1
ATOM 1270 O O . ASP A 1 171 ? -1.008 -3.427 20.066 1.00 36.12 171 ASP A O 1
ATOM 1275 N N . GLN A 1 172 ? -2.703 -4.601 20.951 1.00 37.24 172 GLN A N 1
ATOM 1276 C CA . GLN A 1 172 ? -2.014 -4.828 22.236 1.00 37.63 172 GLN A CA 1
ATOM 1277 C C . GLN A 1 172 ? -0.623 -5.443 22.162 1.00 38.28 172 GLN A C 1
ATOM 1278 O O . GLN A 1 172 ? 0.296 -5.025 22.864 1.00 36.45 172 GLN A O 1
ATOM 1284 N N . ARG A 1 173 ? -0.485 -6.447 21.309 1.00 40.14 173 ARG A N 1
ATOM 1285 C CA . ARG A 1 173 ? 0.782 -7.137 21.108 1.00 41.95 173 ARG A CA 1
ATOM 1286 C C . ARG A 1 173 ? 1.862 -6.098 20.800 1.00 41.04 173 ARG A C 1
ATOM 1287 O O . ARG A 1 173 ? 2.890 -6.034 21.479 1.00 41.24 173 ARG A O 1
ATOM 1295 N N . GLU A 1 174 ? 1.616 -5.276 19.779 1.00 40.84 174 GLU A N 1
ATOM 1296 C CA . GLU A 1 174 ? 2.562 -4.235 19.390 1.00 40.85 174 GLU A CA 1
ATOM 1297 C C . GLU A 1 174 ? 2.664 -3.148 20.460 1.00 38.88 174 GLU A C 1
ATOM 1298 O O . GLU A 1 174 ? 3.746 -2.656 20.756 1.00 38.93 174 GLU A O 1
ATOM 1304 N N . PHE A 1 175 ? 1.529 -2.758 21.021 1.00 37.47 175 PHE A N 1
ATOM 1305 C CA . PHE A 1 175 ? 1.530 -1.725 22.060 1.00 37.50 175 PHE A CA 1
ATOM 1306 C C . PHE A 1 175 ? 2.387 -2.167 23.277 1.00 37.06 175 PHE A C 1
ATOM 1307 O O . PHE A 1 175 ? 3.224 -1.404 23.763 1.00 38.11 175 PHE A O 1
ATOM 1315 N N . VAL A 1 176 ? 2.215 -3.398 23.750 1.00 37.86 176 VAL A N 1
ATOM 1316 C CA . VAL A 1 176 ? 3.029 -3.866 24.875 1.00 38.59 176 VAL A CA 1
ATOM 1317 C C . VAL A 1 176 ? 4.501 -3.830 24.444 1.00 39.18 176 VAL A C 1
ATOM 1318 O O . VAL A 1 176 ? 5.368 -3.377 25.195 1.00 37.01 176 VAL A O 1
ATOM 1322 N N . ARG A 1 177 ? 4.791 -4.281 23.221 1.00 40.73 177 ARG A N 1
ATOM 1323 C CA . ARG A 1 177 ? 6.175 -4.232 22.748 1.00 42.38 177 ARG A CA 1
ATOM 1324 C C . ARG A 1 177 ? 6.714 -2.801 22.824 1.00 43.05 177 ARG A C 1
ATOM 1325 O O . ARG A 1 177 ? 7.859 -2.607 23.228 1.00 43.81 177 ARG A O 1
ATOM 1333 N N . ARG A 1 178 ? 5.905 -1.806 22.439 1.00 44.67 178 ARG A N 1
ATOM 1334 C CA . ARG A 1 178 ? 6.349 -0.400 22.514 1.00 45.98 178 ARG A CA 1
ATOM 1335 C C . ARG A 1 178 ? 6.631 -0.055 23.979 1.00 46.24 178 ARG A C 1
ATOM 1336 O O . ARG A 1 178 ? 7.668 0.525 24.316 1.00 46.32 178 ARG A O 1
ATOM 1344 N N . ILE A 1 179 ? 5.680 -0.419 24.837 1.00 47.75 179 ILE A N 1
ATOM 1345 C CA . ILE A 1 179 ? 5.776 -0.184 26.274 1.00 48.09 179 ILE A CA 1
ATOM 1346 C C . ILE A 1 179 ? 7.127 -0.631 26.826 1.00 49.49 179 ILE A C 1
ATOM 1347 O O . ILE A 1 179 ? 7.731 0.061 27.655 1.00 50.95 179 ILE A O 1
ATOM 1352 N N . ARG A 1 180 ? 7.609 -1.778 26.356 1.00 50.08 180 ARG A N 1
ATOM 1353 C CA . ARG A 1 180 ? 8.878 -2.310 26.829 1.00 50.85 180 ARG A CA 1
ATOM 1354 C C . ARG A 1 180 ? 10.118 -1.721 26.156 1.00 52.13 180 ARG A C 1
ATOM 1355 O O . ARG A 1 180 ? 11.187 -1.696 26.768 1.00 51.57 180 ARG A O 1
ATOM 1363 N N . ARG A 1 181 ? 9.979 -1.223 24.922 1.00 53.15 181 ARG A N 1
ATOM 1364 C CA . ARG A 1 181 ? 11.111 -0.621 24.195 1.00 54.09 181 ARG A CA 1
ATOM 1365 C C . ARG A 1 181 ? 11.587 0.678 24.864 1.00 54.52 181 ARG A C 1
ATOM 1366 O O . ARG A 1 181 ? 12.751 0.798 25.250 1.00 54.30 181 ARG A O 1
ATOM 1374 N N . ASN A 1 182 ? 10.688 1.649 24.994 1.00 56.31 182 ASN A N 1
ATOM 1375 C CA . ASN A 1 182 ? 11.032 2.920 25.631 1.00 57.50 182 ASN A CA 1
ATOM 1376 C C . ASN A 1 182 ? 11.375 2.706 27.098 1.00 57.76 182 ASN A C 1
ATOM 1377 O O . ASN A 1 182 ? 11.974 3.577 27.732 1.00 58.37 182 ASN A O 1
ATOM 1382 N N . ALA A 1 183 ? 10.979 1.562 27.644 1.00 57.41 183 ALA A N 1
ATOM 1383 C CA . ALA A 1 183 ? 11.275 1.263 29.037 1.00 57.04 183 ALA A CA 1
ATOM 1384 C C . ALA A 1 183 ? 12.762 0.947 29.169 1.00 57.17 183 ALA A C 1
ATOM 1385 O O . ALA A 1 183 ? 13.467 1.567 29.969 1.00 57.94 183 ALA A O 1
ATOM 1387 N N . ARG A 1 187 ? 19.359 1.606 23.698 1.00 51.02 187 ARG A N 1
ATOM 1388 C CA . ARG A 1 187 ? 19.341 1.354 22.262 1.00 50.55 187 ARG A CA 1
ATOM 1389 C C . ARG A 1 187 ? 19.727 2.608 21.482 1.00 49.33 187 ARG A C 1
ATOM 1390 O O . ARG A 1 187 ? 19.649 2.648 20.244 1.00 50.03 187 ARG A O 1
ATOM 1398 N N . GLY A 1 188 ? 20.157 3.625 22.221 1.00 47.25 188 GLY A N 1
ATOM 1399 C CA . GLY A 1 188 ? 20.573 4.874 21.618 1.00 44.14 188 GLY A CA 1
ATOM 1400 C C . GLY A 1 188 ? 19.450 5.885 21.625 1.00 42.42 188 GLY A C 1
ATOM 1401 O O . GLY A 1 188 ? 18.287 5.518 21.457 1.00 41.40 188 GLY A O 1
ATOM 1402 N N . LEU A 1 189 ? 19.793 7.153 21.820 1.00 40.82 189 LEU A N 1
ATOM 1403 C CA . LEU A 1 189 ? 18.803 8.221 21.828 1.00 40.32 189 LEU A CA 1
ATOM 1404 C C . LEU A 1 189 ? 17.996 8.301 20.529 1.00 39.83 189 LEU A C 1
ATOM 1405 O O . LEU A 1 189 ? 16.796 8.605 20.561 1.00 39.22 189 LEU A O 1
ATOM 1410 N N . LYS A 1 190 ? 18.642 8.054 19.392 1.00 38.42 190 LYS A N 1
ATOM 1411 C CA . LYS A 1 190 ? 17.945 8.109 18.111 1.00 39.25 190 LYS A CA 1
ATOM 1412 C C . LYS A 1 190 ? 16.864 7.029 17.994 1.00 38.86 190 LYS A C 1
ATOM 1413 O O . LYS A 1 190 ? 15.784 7.279 17.452 1.00 39.22 190 LYS A O 1
ATOM 1419 N N . ALA A 1 191 ? 17.144 5.833 18.501 1.00 38.68 191 ALA A N 1
ATOM 1420 C CA . ALA A 1 191 ? 16.163 4.760 18.434 1.00 39.05 191 ALA A CA 1
ATOM 1421 C C . ALA A 1 191 ? 14.997 5.127 19.328 1.00 40.12 191 ALA A C 1
ATOM 1422 O O . ALA A 1 191 ? 13.846 4.986 18.935 1.00 41.10 191 ALA A O 1
ATOM 1424 N N . ARG A 1 192 ? 15.299 5.614 20.528 1.00 41.54 192 ARG A N 1
ATOM 1425 C CA . ARG A 1 192 ? 14.261 6.007 21.486 1.00 41.79 192 ARG A CA 1
ATOM 1426 C C . ARG A 1 192 ? 13.377 7.123 20.931 1.00 41.77 192 ARG A C 1
ATOM 1427 O O . ARG A 1 192 ? 12.157 7.138 21.169 1.00 41.75 192 ARG A O 1
ATOM 1435 N N . ALA A 1 193 ? 13.989 8.056 20.203 1.00 39.63 193 ALA A N 1
ATOM 1436 C CA . ALA A 1 193 ? 13.254 9.146 19.574 1.00 39.27 193 ALA A CA 1
ATOM 1437 C C . ALA A 1 193 ? 12.244 8.562 18.554 1.00 39.39 193 ALA A C 1
ATOM 1438 O O . ALA A 1 193 ? 11.124 9.072 18.406 1.00 38.32 193 ALA A O 1
ATOM 1440 N N . ALA A 1 194 ? 12.641 7.487 17.867 1.00 38.35 194 ALA A N 1
ATOM 1441 C CA . ALA A 1 194 ? 11.775 6.837 16.887 1.00 39.12 194 ALA A CA 1
ATOM 1442 C C . ALA A 1 194 ? 10.618 6.099 17.569 1.00 39.49 194 ALA A C 1
ATOM 1443 O O . ALA A 1 194 ? 9.481 6.150 17.092 1.00 39.27 194 ALA A O 1
ATOM 1445 N N . ASP A 1 195 ? 10.911 5.404 18.663 1.00 39.68 195 ASP A N 1
ATOM 1446 C CA . ASP A 1 195 ? 9.884 4.695 19.409 1.00 40.96 195 ASP A CA 1
ATOM 1447 C C . ASP A 1 195 ? 8.869 5.726 19.937 1.00 41.07 195 ASP A C 1
ATOM 1448 O O . ASP A 1 195 ? 7.656 5.522 19.889 1.00 41.21 195 ASP A O 1
ATOM 1453 N N . SER A 1 196 ? 9.386 6.834 20.450 1.00 40.89 196 SER A N 1
ATOM 1454 C CA . SER A 1 196 ? 8.557 7.900 20.999 1.00 41.93 196 SER A CA 1
ATOM 1455 C C . SER A 1 196 ? 7.654 8.525 19.923 1.00 41.61 196 SER A C 1
ATOM 1456 O O . SER A 1 196 ? 6.462 8.749 20.137 1.00 40.80 196 SER A O 1
ATOM 1459 N N . ALA A 1 197 ? 8.230 8.802 18.761 1.00 40.64 197 ALA A N 1
ATOM 1460 C CA . ALA A 1 197 ? 7.469 9.381 17.667 1.00 39.52 197 ALA A CA 1
ATOM 1461 C C . ALA A 1 197 ? 6.314 8.458 17.297 1.00 38.19 197 ALA A C 1
ATOM 1462 O O . ALA A 1 197 ? 5.178 8.914 17.124 1.00 36.34 197 ALA A O 1
ATOM 1464 N N . ALA A 1 198 ? 6.617 7.163 17.190 1.00 37.26 198 ALA A N 1
ATOM 1465 C CA . ALA A 1 198 ? 5.638 6.145 16.812 1.00 37.18 198 ALA A CA 1
ATOM 1466 C C . ALA A 1 198 ? 4.532 5.965 17.854 1.00 37.01 198 ALA A C 1
ATOM 1467 O O . ALA A 1 198 ? 3.347 5.779 17.518 1.00 35.11 198 ALA A O 1
ATOM 1469 N N . PHE A 1 199 ? 4.931 6.013 19.119 1.00 36.76 199 PHE A N 1
ATOM 1470 C CA . PHE A 1 199 ? 3.991 5.872 20.226 1.00 37.12 199 PHE A CA 1
ATOM 1471 C C . PHE A 1 199 ? 3.035 7.083 20.259 1.00 36.61 199 PHE A C 1
ATOM 1472 O O . PHE A 1 199 ? 1.833 6.949 20.466 1.00 35.74 199 PHE A O 1
ATOM 1480 N N . ASN A 1 200 ? 3.588 8.268 20.051 1.00 35.62 200 ASN A N 1
ATOM 1481 C CA . ASN A 1 200 ? 2.817 9.498 20.038 1.00 36.55 200 ASN A CA 1
ATOM 1482 C C . ASN A 1 200 ? 1.817 9.535 18.858 1.00 35.75 200 ASN A C 1
ATOM 1483 O O . ASN A 1 200 ? 0.676 9.989 18.982 1.00 35.13 200 ASN A O 1
ATOM 1488 N N . ARG A 1 201 ? 2.271 9.067 17.709 1.00 34.75 201 ARG A N 1
ATOM 1489 C CA . ARG A 1 201 ? 1.443 9.002 16.514 1.00 34.78 201 ARG A CA 1
ATOM 1490 C C . ARG A 1 201 ? 0.275 8.076 16.814 1.00 32.43 201 ARG A C 1
ATOM 1491 O O . ARG A 1 201 ? -0.876 8.382 16.481 1.00 30.40 201 ARG A O 1
ATOM 1499 N N . TYR A 1 202 ? 0.573 6.950 17.459 1.00 28.91 202 TYR A N 1
ATOM 1500 C CA . TYR A 1 202 ? -0.454 5.978 17.795 1.00 29.05 202 TYR A CA 1
ATOM 1501 C C . TYR A 1 202 ? -1.516 6.570 18.731 1.00 28.70 202 TYR A C 1
ATOM 1502 O O . TYR A 1 202 ? -2.719 6.371 18.547 1.00 26.64 202 TYR A O 1
ATOM 1511 N N . LEU A 1 203 ? -1.058 7.275 19.757 1.00 29.91 203 LEU A N 1
ATOM 1512 C CA . LEU A 1 203 ? -1.955 7.894 20.721 1.00 29.10 203 LEU A CA 1
ATOM 1513 C C . LEU A 1 203 ? -2.808 8.983 20.065 1.00 29.50 203 LEU A C 1
ATOM 1514 O O . LEU A 1 203 ? -3.995 9.131 20.403 1.00 28.42 203 LEU A O 1
ATOM 1519 N N . ASP A 1 204 ? -2.219 9.754 19.147 1.00 28.84 204 ASP A N 1
ATOM 1520 C CA . ASP A 1 204 ? -2.998 10.797 18.468 1.00 30.29 204 ASP A CA 1
ATOM 1521 C C . ASP A 1 204 ? -4.137 10.150 17.671 1.00 30.40 204 ASP A C 1
ATOM 1522 O O . ASP A 1 204 ? -5.272 10.618 17.720 1.00 28.77 204 ASP A O 1
ATOM 1527 N N . ASN A 1 205 ? -3.842 9.068 16.950 1.00 30.50 205 ASN A N 1
ATOM 1528 C CA . ASN A 1 205 ? -4.885 8.392 16.185 1.00 31.59 205 ASN A CA 1
ATOM 1529 C C . ASN A 1 205 ? -5.937 7.809 17.151 1.00 30.92 205 ASN A C 1
ATOM 1530 O O . ASN A 1 205 ? -7.148 7.920 16.913 1.00 28.30 205 ASN A O 1
ATOM 1535 N N . LEU A 1 206 ? -5.483 7.216 18.252 1.00 28.89 206 LEU A N 1
ATOM 1536 C CA . LEU A 1 206 ? -6.414 6.666 19.232 1.00 30.24 206 LEU A CA 1
ATOM 1537 C C . LEU A 1 206 ? -7.357 7.743 19.802 1.00 28.66 206 LEU A C 1
ATOM 1538 O O . LEU A 1 206 ? -8.589 7.537 19.915 1.00 26.26 206 LEU A O 1
ATOM 1543 N N . LEU A 1 207 ? -6.777 8.888 20.168 1.00 27.32 207 LEU A N 1
ATOM 1544 C CA . LEU A 1 207 ? -7.553 9.989 20.738 1.00 27.13 207 LEU A CA 1
ATOM 1545 C C . LEU A 1 207 ? -8.520 10.587 19.720 1.00 27.32 207 LEU A C 1
ATOM 1546 O O . LEU A 1 207 ? -9.629 10.965 20.086 1.00 26.28 207 LEU A O 1
ATOM 1551 N N . ALA A 1 208 ? -8.109 10.674 18.451 1.00 27.13 208 ALA A N 1
ATOM 1552 C CA . ALA A 1 208 ? -8.995 11.222 17.424 1.00 26.91 208 ALA A CA 1
ATOM 1553 C C . ALA A 1 208 ? -10.238 10.354 17.358 1.00 27.13 208 ALA A C 1
ATOM 1554 O O . ALA A 1 208 ? -11.346 10.858 17.221 1.00 23.42 208 ALA A O 1
ATOM 1556 N N . ARG A 1 209 ? -10.043 9.045 17.449 1.00 27.64 209 ARG A N 1
ATOM 1557 C CA . ARG A 1 209 ? -11.158 8.116 17.402 1.00 29.04 209 ARG A CA 1
ATOM 1558 C C . ARG A 1 209 ? -12.087 8.294 18.619 1.00 29.87 209 ARG A C 1
ATOM 1559 O O . ARG A 1 209 ? -13.321 8.292 18.493 1.00 28.03 209 ARG A O 1
ATOM 1567 N N . GLN A 1 210 ? -11.506 8.466 19.796 1.00 28.39 210 GLN A N 1
ATOM 1568 C CA . GLN A 1 210 ? -12.309 8.668 20.990 1.00 28.47 210 GLN A CA 1
ATOM 1569 C C . GLN A 1 210 ? -13.042 10.012 20.975 1.00 27.53 210 GLN A C 1
ATOM 1570 O O . GLN A 1 210 ? -14.198 10.084 21.406 1.00 27.45 210 GLN A O 1
ATOM 1576 N N . ARG A 1 211 ? -12.384 11.074 20.508 1.00 25.09 211 ARG A N 1
ATOM 1577 C CA . ARG A 1 211 ? -13.029 12.392 20.446 1.00 25.08 211 ARG A CA 1
ATOM 1578 C C . ARG A 1 211 ? -14.232 12.285 19.499 1.00 24.89 211 ARG A C 1
ATOM 1579 O O . ARG A 1 211 ? -15.279 12.900 19.718 1.00 23.08 211 ARG A O 1
ATOM 1587 N N . ALA A 1 212 ? -14.063 11.502 18.436 1.00 23.90 212 ALA A N 1
ATOM 1588 C CA . ALA A 1 212 ? -15.111 11.335 17.429 1.00 24.78 212 ALA A CA 1
ATOM 1589 C C . ALA A 1 212 ? -16.341 10.575 17.901 1.00 25.87 212 ALA A C 1
ATOM 1590 O O . ALA A 1 212 ? -17.493 10.965 17.606 1.00 23.90 212 ALA A O 1
ATOM 1592 N N . ASP A 1 213 ? -16.109 9.480 18.620 1.00 24.93 213 ASP A N 1
ATOM 1593 C CA . ASP A 1 213 ? -17.208 8.670 19.114 1.00 28.07 213 ASP A CA 1
ATOM 1594 C C . ASP A 1 213 ? -16.731 7.936 20.390 1.00 27.83 213 ASP A C 1
ATOM 1595 O O . ASP A 1 213 ? -16.304 6.789 20.338 1.00 25.64 213 ASP A O 1
ATOM 1600 N N . PRO A 1 214 ? -16.829 8.604 21.547 1.00 27.53 214 PRO A N 1
ATOM 1601 C CA . PRO A 1 214 ? -16.414 8.079 22.861 1.00 30.42 214 PRO A CA 1
ATOM 1602 C C . PRO A 1 214 ? -17.028 6.764 23.317 1.00 30.82 214 PRO A C 1
ATOM 1603 O O . PRO A 1 214 ? -18.238 6.655 23.388 1.00 31.23 214 PRO A O 1
ATOM 1607 N N . ASP A 1 215 ? -16.198 5.779 23.635 1.00 33.16 215 ASP A N 1
ATOM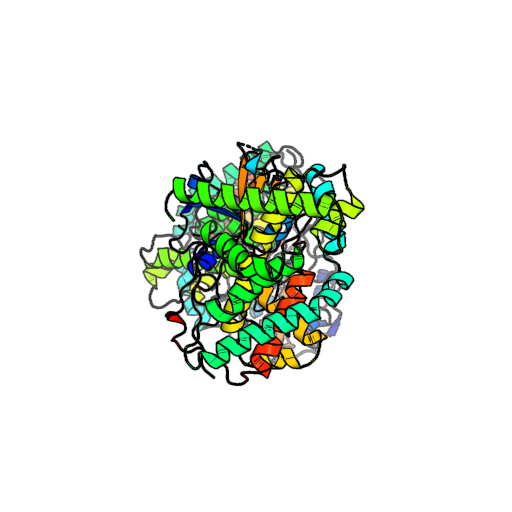 1608 C CA . ASP A 1 215 ? -16.726 4.531 24.160 1.00 36.83 215 ASP A CA 1
ATOM 1609 C C . ASP A 1 215 ? -16.741 4.569 25.708 1.00 38.69 215 ASP A C 1
ATOM 1610 O O . ASP A 1 215 ? -16.751 5.654 26.320 1.00 37.99 215 ASP A O 1
ATOM 1615 N N . ASP A 1 216 ? -16.736 3.384 26.320 1.00 39.42 216 ASP A N 1
ATOM 1616 C CA . ASP A 1 216 ? -16.827 3.212 27.777 1.00 40.35 216 ASP A CA 1
ATOM 1617 C C . ASP A 1 216 ? -15.504 3.053 28.519 1.00 39.90 216 ASP A C 1
ATOM 1618 O O . ASP A 1 216 ? -15.490 2.989 29.759 1.00 41.17 216 ASP A O 1
ATOM 1623 N N . GLY A 1 217 ? -14.410 2.958 27.772 1.00 36.36 217 GLY A N 1
ATOM 1624 C CA . GLY A 1 217 ? -13.107 2.804 28.379 1.00 34.37 217 GLY A CA 1
ATOM 1625 C C . GLY A 1 217 ? -12.720 4.013 29.206 1.00 32.48 217 GLY A C 1
ATOM 1626 O O . GLY A 1 217 ? -13.485 4.982 29.338 1.00 30.03 217 GLY A O 1
ATOM 1627 N N . LEU A 1 218 ? -11.527 3.961 29.782 1.00 30.78 218 LEU A N 1
ATOM 1628 C CA . LEU A 1 218 ? -11.070 5.075 30.579 1.00 29.20 218 LEU A CA 1
ATOM 1629 C C . LEU A 1 218 ? -10.924 6.342 29.718 1.00 27.41 218 LEU A C 1
ATOM 1630 O O . LEU A 1 218 ? -11.387 7.411 30.102 1.00 27.25 218 LEU A O 1
ATOM 1635 N N . LEU A 1 219 ? -10.299 6.244 28.547 1.00 27.36 219 LEU A N 1
ATOM 1636 C CA . LEU A 1 219 ? -10.148 7.448 27.727 1.00 27.23 219 LEU A CA 1
ATOM 1637 C C . LEU A 1 219 ? -11.499 7.952 27.225 1.00 26.98 219 LEU A C 1
ATOM 1638 O O . LEU A 1 219 ? -11.783 9.152 27.273 1.00 24.34 219 LEU A O 1
ATOM 1643 N N . GLY A 1 220 ? -12.344 7.035 26.766 1.00 25.97 220 GLY A N 1
ATOM 1644 C CA . GLY A 1 220 ? -13.654 7.445 26.284 1.00 27.49 220 GLY A CA 1
ATOM 1645 C C . GLY A 1 220 ? -14.486 8.112 27.359 1.00 27.70 220 GLY A C 1
ATOM 1646 O O . GLY A 1 220 ? -15.169 9.107 27.100 1.00 27.13 220 GLY A O 1
ATOM 1647 N N . MET A 1 221 ? -14.440 7.576 28.584 1.00 27.45 221 MET A N 1
ATOM 1648 C CA . MET A 1 221 ? -15.198 8.161 29.671 1.00 26.86 221 MET A CA 1
ATOM 1649 C C . MET A 1 221 ? -14.742 9.586 30.014 1.00 26.27 221 MET A C 1
ATOM 1650 O O . MET A 1 221 ? -15.562 10.466 30.319 1.00 25.31 221 MET A O 1
ATOM 1655 N N . ILE A 1 222 ? -13.438 9.833 29.964 1.00 22.91 222 ILE A N 1
ATOM 1656 C CA . ILE A 1 222 ? -12.937 11.173 30.273 1.00 22.31 222 ILE A CA 1
ATOM 1657 C C . ILE A 1 222 ? -13.299 12.117 29.118 1.00 22.34 222 ILE A C 1
ATOM 1658 O O . ILE A 1 222 ? -13.624 13.273 29.330 1.00 22.99 222 ILE A O 1
ATOM 1663 N N . VAL A 1 223 ? -13.235 11.636 27.888 1.00 23.87 223 VAL A N 1
ATOM 1664 C CA . VAL A 1 223 ? -13.597 12.517 26.785 1.00 27.23 223 VAL A CA 1
ATOM 1665 C C . VAL A 1 223 ? -15.100 12.814 26.902 1.00 30.02 223 VAL A C 1
ATOM 1666 O O . VAL A 1 223 ? -15.544 13.952 26.713 1.00 30.18 223 VAL A O 1
ATOM 1670 N N . ARG A 1 224 ? -15.871 11.800 27.277 1.00 32.59 224 ARG A N 1
ATOM 1671 C CA . ARG A 1 224 ? -17.310 11.954 27.430 1.00 36.46 224 ARG A CA 1
ATOM 1672 C C . ARG A 1 224 ? -17.668 12.944 28.543 1.00 37.88 224 ARG A C 1
ATOM 1673 O O . ARG A 1 224 ? -18.535 13.807 28.370 1.00 38.26 224 ARG A O 1
ATOM 1681 N N . ASP A 1 225 ? -16.977 12.842 29.674 1.00 38.25 225 ASP A N 1
ATOM 1682 C CA . ASP A 1 225 ? -17.249 13.698 30.828 1.00 39.50 225 ASP A CA 1
ATOM 1683 C C . ASP A 1 225 ? -16.626 15.097 30.813 1.00 39.41 225 ASP A C 1
ATOM 1684 O O . ASP A 1 225 ? -17.149 15.999 31.451 1.00 38.89 225 ASP A O 1
ATOM 1689 N N . HIS A 1 226 ? -15.510 15.292 30.087 1.00 39.22 226 HIS A N 1
ATOM 1690 C CA . HIS A 1 226 ? -14.844 16.610 30.102 1.00 40.22 226 HIS A CA 1
ATOM 1691 C C . HIS A 1 226 ? -14.738 17.241 28.722 1.00 42.08 226 HIS A C 1
ATOM 1692 O O . HIS A 1 226 ? -14.681 18.472 28.589 1.00 42.61 226 HIS A O 1
ATOM 1699 N N . GLY A 1 227 ? -14.696 16.392 27.701 1.00 43.26 227 GLY A N 1
ATOM 1700 C CA . GLY A 1 227 ? -14.602 16.869 26.333 1.00 44.52 227 GLY A CA 1
ATOM 1701 C C . GLY A 1 227 ? -13.591 17.951 26.006 1.00 45.06 227 GLY A C 1
ATOM 1702 O O . GLY A 1 227 ? -12.396 17.708 25.985 1.00 45.68 227 GLY A O 1
ATOM 1703 N N . ASP A 1 228 ? -14.065 19.151 25.722 1.00 46.32 228 ASP A N 1
ATOM 1704 C CA . ASP A 1 228 ? -13.154 20.234 25.383 1.00 48.04 228 ASP A CA 1
ATOM 1705 C C . ASP A 1 228 ? -12.540 20.908 26.599 1.00 46.98 228 ASP A C 1
ATOM 1706 O O . ASP A 1 228 ? -11.943 21.975 26.480 1.00 47.71 228 ASP A O 1
ATOM 1711 N N . ASN A 1 229 ? -12.696 20.287 27.761 1.00 45.10 229 ASN A N 1
ATOM 1712 C CA . ASN A 1 229 ? -12.145 20.834 28.982 1.00 44.08 229 ASN A CA 1
ATOM 1713 C C . ASN A 1 229 ? -10.829 20.160 29.355 1.00 41.24 229 ASN A C 1
ATOM 1714 O O . ASN A 1 229 ? -10.222 20.509 30.360 1.00 41.56 229 ASN A O 1
ATOM 1719 N N . VAL A 1 230 ? -10.401 19.198 28.535 1.00 37.57 230 VAL A N 1
ATOM 1720 C CA . VAL A 1 230 ? -9.143 18.488 28.735 1.00 33.47 230 VAL A CA 1
ATOM 1721 C C . VAL A 1 230 ? -8.438 18.437 27.376 1.00 31.80 230 VAL A C 1
ATOM 1722 O O . VAL A 1 230 ? -9.075 18.173 26.354 1.00 31.55 230 VAL A O 1
ATOM 1726 N N . THR A 1 231 ? -7.130 18.681 27.342 1.00 30.35 231 THR A N 1
ATOM 1727 C CA . THR A 1 231 ? -6.414 18.669 26.065 1.00 27.60 231 THR A CA 1
ATOM 1728 C C . THR A 1 231 ? -5.871 17.298 25.675 1.00 27.87 231 THR A C 1
ATOM 1729 O O . THR A 1 231 ? -5.755 16.403 26.521 1.00 24.66 231 THR A O 1
ATOM 1733 N N . ASP A 1 232 ? -5.532 17.118 24.392 1.00 26.32 232 ASP A N 1
ATOM 1734 C CA . ASP A 1 232 ? -4.969 15.830 23.982 1.00 27.24 232 ASP A CA 1
ATOM 1735 C C . ASP A 1 232 ? -3.594 15.659 24.631 1.00 26.59 232 ASP A C 1
ATOM 1736 O O . ASP A 1 232 ? -3.169 14.541 24.908 1.00 23.52 232 ASP A O 1
ATOM 1741 N N . GLU A 1 233 ? -2.900 16.771 24.855 1.00 25.55 233 GLU A N 1
ATOM 1742 C CA . GLU A 1 233 ? -1.590 16.695 25.480 1.00 27.90 233 GLU A CA 1
ATOM 1743 C C . GLU A 1 233 ? -1.767 16.114 26.884 1.00 25.72 233 GLU A C 1
ATOM 1744 O O . GLU A 1 233 ? -0.982 15.270 27.306 1.00 23.79 233 GLU A O 1
ATOM 1750 N N . GLU A 1 234 ? -2.809 16.560 27.587 1.00 23.83 234 GLU A N 1
ATOM 1751 C CA . GLU A 1 234 ? -3.057 16.073 28.934 1.00 23.53 234 GLU A CA 1
ATOM 1752 C C . GLU A 1 234 ? -3.465 14.609 28.932 1.00 23.58 234 GLU A C 1
ATOM 1753 O O . GLU A 1 234 ? -3.037 13.821 29.786 1.00 20.75 234 GLU A O 1
ATOM 1759 N N . LEU A 1 235 ? -4.303 14.243 27.971 1.00 22.23 235 LEU A N 1
ATOM 1760 C CA . LEU A 1 235 ? -4.746 12.870 27.865 1.00 20.56 235 LEU A CA 1
ATOM 1761 C C . LEU A 1 235 ? -3.581 11.936 27.576 1.00 20.47 235 LEU A C 1
ATOM 1762 O O . LEU A 1 235 ? -3.533 10.830 28.129 1.00 19.15 235 LEU A O 1
ATOM 1767 N N . LYS A 1 236 ? -2.670 12.335 26.687 1.00 18.26 236 LYS A N 1
ATOM 1768 C CA . LYS A 1 236 ? -1.518 11.487 26.403 1.00 21.20 236 LYS A CA 1
ATOM 1769 C C . LYS A 1 236 ? -0.625 11.420 27.635 1.00 21.38 236 LYS A C 1
ATOM 1770 O O . LYS A 1 236 ? -0.084 10.361 27.964 1.00 20.93 236 LYS A O 1
ATOM 1776 N N . GLY A 1 237 ? -0.486 12.540 28.337 1.00 20.46 237 GLY A N 1
ATOM 1777 C CA . GLY A 1 237 ? 0.336 12.506 29.528 1.00 20.10 237 GLY A CA 1
ATOM 1778 C C . GLY A 1 237 ? -0.312 11.611 30.565 1.00 19.99 237 GLY A C 1
ATOM 1779 O O . GLY A 1 237 ? 0.383 10.900 31.292 1.00 20.47 237 GLY A O 1
ATOM 1780 N N . LEU A 1 238 ? -1.639 11.646 30.660 1.00 19.66 238 LEU A N 1
ATOM 1781 C CA . LEU A 1 238 ? -2.318 10.802 31.623 1.00 19.87 238 LEU A CA 1
ATOM 1782 C C . LEU A 1 238 ? -2.116 9.331 31.244 1.00 21.82 238 LEU A C 1
ATOM 1783 O O . LEU A 1 238 ? -1.935 8.472 32.119 1.00 20.80 238 LEU A O 1
ATOM 1788 N N . CYS A 1 239 ? -2.117 9.029 29.945 1.00 20.89 239 CYS A N 1
ATOM 1789 C CA . CYS A 1 239 ? -1.910 7.640 29.512 1.00 21.36 239 CYS A CA 1
ATOM 1790 C C . CYS A 1 239 ? -0.569 7.158 29.979 1.00 22.70 239 CYS A C 1
ATOM 1791 O O . CYS A 1 239 ? -0.442 6.039 30.505 1.00 20.58 239 CYS A O 1
ATOM 1794 N N . THR A 1 240 ? 0.432 8.003 29.769 1.00 22.03 240 THR A N 1
ATOM 1795 C CA . THR A 1 240 ? 1.797 7.715 30.180 1.00 23.35 240 THR A CA 1
ATOM 1796 C C . THR A 1 240 ? 1.907 7.493 31.705 1.00 21.81 240 THR A C 1
ATOM 1797 O O . THR A 1 240 ? 2.575 6.552 32.161 1.00 19.79 240 THR A O 1
ATOM 1801 N N . ALA A 1 241 ? 1.259 8.367 32.477 1.00 19.59 241 ALA A N 1
ATOM 1802 C CA . ALA A 1 241 ? 1.256 8.262 33.932 1.00 18.61 241 ALA A CA 1
ATOM 1803 C C . ALA A 1 241 ? 0.699 6.917 34.386 1.00 17.02 241 ALA A C 1
ATOM 1804 O O . ALA A 1 241 ? 1.240 6.297 35.310 1.00 15.65 241 ALA A O 1
ATOM 1806 N N . LEU A 1 242 ? -0.398 6.466 33.760 1.00 16.63 242 LEU A N 1
ATOM 1807 C CA . LEU A 1 242 ? -1.010 5.180 34.113 1.00 16.45 242 LEU A CA 1
ATOM 1808 C C . LEU A 1 242 ? -0.132 4.023 33.701 1.00 17.75 242 LEU A C 1
ATOM 1809 O O . LEU A 1 242 ? -0.033 3.023 34.439 1.00 16.85 242 LEU A O 1
ATOM 1814 N N . ILE A 1 243 ? 0.524 4.138 32.537 1.00 16.50 243 ILE A N 1
ATOM 1815 C CA . ILE A 1 243 ? 1.421 3.059 32.115 1.00 18.05 243 ILE A CA 1
ATOM 1816 C C . ILE A 1 243 ? 2.613 2.964 33.062 1.00 17.58 243 ILE A C 1
ATOM 1817 O O . ILE A 1 243 ? 2.976 1.878 33.510 1.00 19.01 243 ILE A O 1
ATOM 1822 N N . LEU A 1 244 ? 3.202 4.099 33.386 1.00 18.28 244 LEU A N 1
ATOM 1823 C CA . LEU A 1 244 ? 4.354 4.121 34.298 1.00 19.42 244 LEU A CA 1
ATOM 1824 C C . LEU A 1 244 ? 3.919 3.725 35.707 1.00 21.47 244 LEU A C 1
ATOM 1825 O O . LEU A 1 244 ? 4.638 3.043 36.434 1.00 23.46 244 LEU A O 1
ATOM 1830 N N . GLY A 1 245 ? 2.731 4.152 36.115 1.00 18.40 245 GLY A N 1
ATOM 1831 C CA . GLY A 1 245 ? 2.297 3.792 37.457 1.00 19.28 245 GLY A CA 1
ATOM 1832 C C . GLY A 1 245 ? 1.703 2.398 37.653 1.00 17.91 245 GLY A C 1
ATOM 1833 O O . GLY A 1 245 ? 1.737 1.850 38.771 1.00 15.96 245 GLY A O 1
ATOM 1834 N N . GLY A 1 246 ? 1.213 1.780 36.584 1.00 14.78 246 GLY A N 1
ATOM 1835 C CA . GLY A 1 246 ? 0.561 0.503 36.778 1.00 15.40 246 GLY A CA 1
ATOM 1836 C C . GLY A 1 246 ? 1.104 -0.765 36.187 1.00 14.31 246 GLY A C 1
ATOM 1837 O O . GLY A 1 246 ? 0.765 -1.835 36.673 1.00 15.32 246 GLY A O 1
ATOM 1838 N N . VAL A 1 247 ? 1.944 -0.668 35.172 1.00 15.15 247 VAL A N 1
ATOM 1839 C CA . VAL A 1 247 ? 2.461 -1.886 34.561 1.00 14.65 247 VAL A CA 1
ATOM 1840 C C . VAL A 1 247 ? 3.516 -2.579 35.415 1.00 15.23 247 VAL A C 1
ATOM 1841 O O . VAL A 1 247 ? 3.329 -3.749 35.800 1.00 14.78 247 VAL A O 1
ATOM 1845 N N . GLU A 1 248 ? 4.623 -1.889 35.693 1.00 15.75 248 GLU A N 1
ATOM 1846 C CA . GLU A 1 248 ? 5.707 -2.521 36.471 1.00 16.65 248 GLU A CA 1
ATOM 1847 C C . GLU A 1 248 ? 5.346 -2.777 37.929 1.00 15.88 248 GLU A C 1
ATOM 1848 O O . GLU A 1 248 ? 5.884 -3.715 38.566 1.00 15.32 248 GLU A O 1
ATOM 1854 N N . THR A 1 249 ? 4.457 -1.954 38.479 1.00 15.17 249 THR A N 1
ATOM 1855 C CA . THR A 1 249 ? 4.051 -2.160 39.874 1.00 14.56 249 THR A CA 1
ATOM 1856 C C . THR A 1 249 ? 3.262 -3.458 39.996 1.00 15.29 249 THR A C 1
ATOM 1857 O O . THR A 1 249 ? 3.501 -4.264 40.899 1.00 13.29 249 THR A O 1
ATOM 1861 N N . VAL A 1 250 ? 2.279 -3.646 39.113 1.00 15.76 250 VAL A N 1
ATOM 1862 C CA . VAL A 1 250 ? 1.523 -4.887 39.151 1.00 14.45 250 VAL A CA 1
ATOM 1863 C C . VAL A 1 250 ? 2.464 -6.068 38.861 1.00 13.41 250 VAL A C 1
ATOM 1864 O O . VAL A 1 250 ? 2.408 -7.084 39.538 1.00 12.57 250 VAL A O 1
ATOM 1868 N N . ALA A 1 251 ? 3.328 -5.937 37.860 1.00 13.28 251 ALA A N 1
ATOM 1869 C CA . ALA A 1 251 ? 4.225 -7.038 37.529 1.00 12.38 251 ALA A CA 1
ATOM 1870 C C . ALA A 1 251 ? 5.158 -7.369 38.714 1.00 12.56 251 ALA A C 1
ATOM 1871 O O . ALA A 1 251 ? 5.444 -8.549 38.996 1.00 11.55 251 ALA A O 1
ATOM 1873 N N . GLY A 1 252 ? 5.617 -6.320 39.401 1.00 11.85 252 GLY A N 1
ATOM 1874 C CA . GLY A 1 252 ? 6.483 -6.464 40.555 1.00 11.66 252 GLY A CA 1
ATOM 1875 C C . GLY A 1 252 ? 5.718 -7.094 41.704 1.00 14.12 252 GLY A C 1
ATOM 1876 O O . GLY A 1 252 ? 6.244 -7.959 42.385 1.00 15.28 252 GLY A O 1
ATOM 1877 N N . MET A 1 253 ? 4.470 -6.675 41.949 1.00 12.69 253 MET A N 1
ATOM 1878 C CA . MET A 1 253 ? 3.718 -7.329 43.018 1.00 11.30 253 MET A CA 1
ATOM 1879 C C . MET A 1 253 ? 3.466 -8.800 42.709 1.00 12.00 253 MET A C 1
ATOM 1880 O O . MET A 1 253 ? 3.467 -9.651 43.597 1.00 11.79 253 MET A O 1
ATOM 1885 N N . ILE A 1 254 ? 3.195 -9.136 41.456 1.00 12.82 254 ILE A N 1
ATOM 1886 C CA . ILE A 1 254 ? 2.962 -10.558 41.186 1.00 11.68 254 ILE A CA 1
ATOM 1887 C C . ILE A 1 254 ? 4.243 -11.373 41.403 1.00 12.82 254 ILE A C 1
ATOM 1888 O O . ILE A 1 254 ? 4.210 -12.382 42.095 1.00 13.36 254 ILE A O 1
ATOM 1893 N N . GLY A 1 255 ? 5.349 -10.930 40.805 1.00 12.92 255 GLY A N 1
ATOM 1894 C CA . GLY A 1 255 ? 6.633 -11.626 40.954 1.00 14.46 255 GLY A CA 1
ATOM 1895 C C . GLY A 1 255 ? 7.102 -11.706 42.401 1.00 15.49 255 GLY A C 1
ATOM 1896 O O . GLY A 1 255 ? 7.360 -12.806 42.903 1.00 15.66 255 GLY A O 1
ATOM 1897 N N . PHE A 1 256 ? 7.212 -10.561 43.079 1.00 13.47 256 PHE A N 1
ATOM 1898 C CA . PHE A 1 256 ? 7.661 -10.571 44.484 1.00 14.09 256 PHE A CA 1
ATOM 1899 C C . PHE A 1 256 ? 6.661 -11.290 45.363 1.00 12.22 256 PHE A C 1
ATOM 1900 O O . PHE A 1 256 ? 7.010 -11.917 46.349 1.00 14.03 256 PHE A O 1
ATOM 1908 N N . GLY A 1 257 ? 5.380 -11.134 45.046 1.00 12.50 257 GLY A N 1
ATOM 1909 C CA . GLY A 1 257 ? 4.385 -11.772 45.870 1.00 11.17 257 GLY A CA 1
ATOM 1910 C C . GLY A 1 257 ? 4.512 -13.294 45.802 1.00 13.13 257 GLY A C 1
ATOM 1911 O O . GLY A 1 257 ? 4.319 -13.985 46.803 1.00 10.87 257 GLY A O 1
ATOM 1912 N N . VAL A 1 258 ? 4.757 -13.805 44.602 1.00 12.94 258 VAL A N 1
ATOM 1913 C CA . VAL A 1 258 ? 4.957 -15.244 44.443 1.00 14.74 258 VAL A CA 1
ATOM 1914 C C . VAL A 1 258 ? 6.195 -15.684 45.230 1.00 15.83 258 VAL A C 1
ATOM 1915 O O . VAL A 1 258 ? 6.149 -16.665 45.975 1.00 13.92 258 VAL A O 1
ATOM 1919 N N . LEU A 1 259 ? 7.294 -14.952 45.095 1.00 14.63 259 LEU A N 1
ATOM 1920 C CA . LEU A 1 259 ? 8.508 -15.306 45.850 1.00 13.84 259 LEU A CA 1
ATOM 1921 C C . LEU A 1 259 ? 8.254 -15.294 47.347 1.00 14.75 259 LEU A C 1
ATOM 1922 O O . LEU A 1 259 ? 8.696 -16.188 48.092 1.00 13.20 259 LEU A O 1
ATOM 1927 N N . ALA A 1 260 ? 7.571 -14.251 47.808 1.00 11.50 260 ALA A N 1
ATOM 1928 C CA . ALA A 1 260 ? 7.303 -14.127 49.235 1.00 14.13 260 ALA A CA 1
ATOM 1929 C C . ALA A 1 260 ? 6.358 -15.223 49.766 1.00 15.17 260 ALA A C 1
ATOM 1930 O O . ALA A 1 260 ? 6.589 -15.796 50.838 1.00 15.34 260 ALA A O 1
ATOM 1932 N N . LEU A 1 261 ? 5.284 -15.526 49.031 1.00 16.05 261 LEU A N 1
ATOM 1933 C CA . LEU A 1 261 ? 4.393 -16.587 49.464 1.00 16.06 261 LEU A CA 1
ATOM 1934 C C . LEU A 1 261 ? 5.109 -17.960 49.418 1.00 15.19 261 LEU A C 1
ATOM 1935 O O . LEU A 1 261 ? 4.894 -18.775 50.293 1.00 15.46 261 LEU A O 1
ATOM 1940 N N . LEU A 1 262 ? 5.974 -18.199 48.433 1.00 15.11 262 LEU A N 1
ATOM 1941 C CA . LEU A 1 262 ? 6.687 -19.482 48.380 1.00 17.93 262 LEU A CA 1
ATOM 1942 C C . LEU A 1 262 ? 7.656 -19.611 49.583 1.00 18.13 262 LEU A C 1
ATOM 1943 O O . LEU A 1 262 ? 7.959 -20.706 50.048 1.00 17.92 262 LEU A O 1
ATOM 1948 N N . ASP A 1 263 ? 8.140 -18.481 50.077 1.00 16.83 263 ASP A N 1
ATOM 1949 C CA . ASP A 1 263 ? 9.061 -18.486 51.208 1.00 19.84 263 ASP A CA 1
ATOM 1950 C C . ASP A 1 263 ? 8.323 -18.545 52.555 1.00 19.17 263 ASP A C 1
ATOM 1951 O O . ASP A 1 263 ? 8.957 -18.824 53.577 1.00 19.60 263 ASP A O 1
ATOM 1956 N N . ASN A 1 264 ? 7.006 -18.287 52.548 1.00 18.25 264 ASN A N 1
ATOM 1957 C CA . ASN A 1 264 ? 6.127 -18.261 53.745 1.00 19.16 264 ASN A CA 1
ATOM 1958 C C . ASN A 1 264 ? 4.852 -19.012 53.321 1.00 20.60 264 ASN A C 1
ATOM 1959 O O . ASN A 1 264 ? 3.717 -18.477 53.342 1.00 18.65 264 ASN A O 1
ATOM 1964 N N . PRO A 1 265 ? 5.017 -20.304 52.965 1.00 23.41 265 PRO A N 1
ATOM 1965 C CA . PRO A 1 265 ? 3.916 -21.154 52.506 1.00 22.05 265 PRO A CA 1
ATOM 1966 C C . PRO A 1 265 ? 2.684 -21.214 53.386 1.00 23.20 265 PRO A C 1
ATOM 1967 O O . PRO A 1 265 ? 1.580 -21.377 52.892 1.00 22.94 265 PRO A O 1
ATOM 1971 N N . GLY A 1 266 ? 2.846 -21.034 54.689 1.00 22.23 266 GLY A N 1
ATOM 1972 C CA . GLY A 1 266 ? 1.673 -21.041 55.527 1.00 22.30 266 GLY A CA 1
ATOM 1973 C C . GLY A 1 266 ? 0.725 -19.895 55.170 1.00 22.21 266 GLY A C 1
ATOM 1974 O O . GLY A 1 266 ? -0.441 -19.947 55.520 1.00 23.55 266 GLY A O 1
ATOM 1975 N N . GLN A 1 267 ? 1.199 -18.862 54.473 1.00 21.60 267 GLN A N 1
ATOM 1976 C CA . GLN A 1 267 ? 0.330 -17.734 54.086 1.00 21.02 267 GLN A CA 1
ATOM 1977 C C . GLN A 1 267 ? -0.546 -18.052 52.862 1.00 23.22 267 GLN A C 1
ATOM 1978 O O . GLN A 1 267 ? -1.579 -17.416 52.625 1.00 21.63 267 GLN A O 1
ATOM 1984 N N . ILE A 1 268 ? -0.127 -19.033 52.077 1.00 22.53 268 ILE A N 1
ATOM 1985 C CA . ILE A 1 268 ? -0.897 -19.390 50.895 1.00 22.25 268 ILE A CA 1
ATOM 1986 C C . ILE A 1 268 ? -2.315 -19.831 51.245 1.00 23.62 268 ILE A C 1
ATOM 1987 O O . ILE A 1 268 ? -3.275 -19.425 50.599 1.00 23.03 268 ILE A O 1
ATOM 1992 N N . GLU A 1 269 ? -2.480 -20.642 52.283 1.00 24.80 269 GLU A N 1
ATOM 1993 C CA . GLU A 1 269 ? -3.843 -21.037 52.626 1.00 27.18 269 GLU A CA 1
ATOM 1994 C C . GLU A 1 269 ? -4.747 -19.878 53.056 1.00 26.06 269 GLU A C 1
ATOM 1995 O O . GLU A 1 269 ? -5.980 -19.961 52.941 1.00 23.47 269 GLU A O 1
ATOM 2001 N N . LEU A 1 270 ? -4.168 -18.792 53.548 1.00 24.72 270 LEU A N 1
ATOM 2002 C CA . LEU A 1 270 ? -5.012 -17.666 53.960 1.00 25.78 270 LEU A CA 1
ATOM 2003 C C . LEU A 1 270 ? -5.680 -17.008 52.761 1.00 25.86 270 LEU A C 1
ATOM 2004 O O . LEU A 1 270 ? -6.716 -16.359 52.879 1.00 26.10 270 LEU A O 1
ATOM 2009 N N . LEU A 1 271 ? -5.066 -17.176 51.597 1.00 24.39 271 LEU A N 1
ATOM 2010 C CA . LEU A 1 271 ? -5.574 -16.637 50.356 1.00 25.16 271 LEU A CA 1
ATOM 2011 C C . LEU A 1 271 ? -6.940 -17.263 50.007 1.00 25.50 271 LEU A C 1
ATOM 2012 O O . LEU A 1 271 ? -7.768 -16.646 49.331 1.00 25.42 271 LEU A O 1
ATOM 2017 N N . PHE A 1 272 ? -7.168 -18.489 50.490 1.00 25.21 272 PHE A N 1
ATOM 2018 C CA . PHE A 1 272 ? -8.393 -19.242 50.201 1.00 26.70 272 PHE A CA 1
ATOM 2019 C C . PHE A 1 272 ? -9.342 -19.393 51.396 1.00 27.04 272 PHE A C 1
ATOM 2020 O O . PHE A 1 272 ? -10.407 -19.976 51.271 1.00 28.90 272 PHE A O 1
ATOM 2028 N N . GLU A 1 273 ? -8.953 -18.845 52.534 1.00 27.74 273 GLU A N 1
ATOM 2029 C CA . GLU A 1 273 ? -9.755 -18.927 53.751 1.00 28.64 273 GLU A CA 1
ATOM 2030 C C . GLU A 1 273 ? -11.105 -18.225 53.600 1.00 29.50 273 GLU A C 1
ATOM 2031 O O . GLU A 1 273 ? -12.137 -18.787 53.950 1.00 29.45 273 GLU A O 1
ATOM 2037 N N . SER A 1 274 ? -11.102 -17.001 53.073 1.00 28.59 274 SER A N 1
ATOM 2038 C CA . SER A 1 274 ? -12.331 -16.230 52.880 1.00 29.71 274 SER A CA 1
ATOM 2039 C C . SER A 1 274 ? -12.004 -15.001 52.049 1.00 29.53 274 SER A C 1
ATOM 2040 O O . SER A 1 274 ? -10.848 -14.662 51.901 1.00 29.06 274 SER A O 1
ATOM 2043 N N . PRO A 1 275 ? -13.022 -14.324 51.487 1.00 30.31 275 PRO A N 1
ATOM 2044 C CA . PRO A 1 275 ? -12.765 -13.122 50.682 1.00 28.73 275 PRO A CA 1
ATOM 2045 C C . PRO A 1 275 ? -12.065 -12.063 51.533 1.00 28.63 275 PRO A C 1
ATOM 2046 O O . PRO A 1 275 ? -11.152 -11.370 51.051 1.00 28.18 275 PRO A O 1
ATOM 2050 N N . GLU A 1 276 ? -12.490 -11.950 52.794 1.00 26.44 276 GLU A N 1
ATOM 2051 C CA . GLU A 1 276 ? -11.904 -10.995 53.728 1.00 26.03 276 GLU A CA 1
ATOM 2052 C C . GLU A 1 276 ? -10.442 -11.322 54.042 1.00 24.22 276 GLU A C 1
ATOM 2053 O O . GLU A 1 276 ? -9.603 -10.430 54.062 1.00 20.85 276 GLU A O 1
ATOM 2059 N N . LYS A 1 277 ? -10.135 -12.591 54.308 1.00 21.79 277 LYS A N 1
ATOM 2060 C CA . LYS A 1 277 ? -8.751 -12.944 54.590 1.00 20.41 277 LYS A CA 1
ATOM 2061 C C . LYS A 1 277 ? -7.876 -12.783 53.313 1.00 19.94 277 LYS A C 1
ATOM 2062 O O . LYS A 1 277 ? -6.738 -12.351 53.409 1.00 18.25 277 LYS A O 1
ATOM 2068 N N . ALA A 1 278 ? -8.400 -13.118 52.133 1.00 18.84 278 ALA A N 1
ATOM 2069 C CA . ALA A 1 278 ? -7.630 -12.945 50.890 1.00 18.37 278 ALA A CA 1
ATOM 2070 C C . ALA A 1 278 ? -7.251 -11.470 50.674 1.00 19.00 278 ALA A C 1
ATOM 2071 O O . ALA A 1 278 ? -6.147 -11.154 50.238 1.00 14.98 278 ALA A O 1
ATOM 2073 N N . GLU A 1 279 ? -8.172 -10.560 50.965 1.00 17.15 279 GLU A N 1
ATOM 2074 C CA . GLU A 1 279 ? -7.865 -9.135 50.824 1.00 19.06 279 GLU A CA 1
ATOM 2075 C C . GLU A 1 279 ? -6.721 -8.761 51.819 1.00 17.51 279 GLU A C 1
ATOM 2076 O O . GLU A 1 279 ? -5.850 -7.941 51.507 1.00 18.45 279 GLU A O 1
ATOM 2082 N N . ARG A 1 280 ? -6.728 -9.346 53.010 1.00 16.45 280 ARG A N 1
ATOM 2083 C CA . ARG A 1 280 ? -5.657 -9.064 53.987 1.00 16.41 280 ARG A CA 1
ATOM 2084 C C . ARG A 1 280 ? -4.319 -9.597 53.505 1.00 17.20 280 ARG A C 1
ATOM 2085 O O . ARG A 1 280 ? -3.291 -9.008 53.797 1.00 15.29 280 ARG A O 1
ATOM 2093 N N . VAL A 1 281 ? -4.314 -10.759 52.837 1.00 14.86 281 VAL A N 1
ATOM 2094 C CA . VAL A 1 281 ? -3.052 -11.288 52.319 1.00 14.58 281 VAL A CA 1
ATOM 2095 C C . VAL A 1 281 ? -2.512 -10.314 51.288 1.00 14.72 281 VAL A C 1
ATOM 2096 O O . VAL A 1 281 ? -1.318 -10.007 51.274 1.00 13.54 281 VAL A O 1
ATOM 2100 N N . VAL A 1 282 ? -3.363 -9.856 50.386 1.00 11.93 282 VAL A N 1
ATOM 2101 C CA . VAL A 1 282 ? -2.889 -8.909 49.369 1.00 13.83 282 VAL A CA 1
ATOM 2102 C C . VAL A 1 282 ? -2.358 -7.615 50.007 1.00 13.40 282 VAL A C 1
ATOM 2103 O O . VAL A 1 282 ? -1.275 -7.144 49.640 1.00 13.72 282 VAL A O 1
ATOM 2107 N N . ASN A 1 283 ? -3.058 -7.057 50.992 1.00 13.65 283 ASN A N 1
ATOM 2108 C CA . ASN A 1 283 ? -2.564 -5.812 51.614 1.00 14.15 283 ASN A CA 1
ATOM 2109 C C . ASN A 1 283 ? -1.288 -6.018 52.411 1.00 12.96 283 ASN A C 1
ATOM 2110 O O . ASN A 1 283 ? -0.421 -5.125 52.471 1.00 13.16 283 ASN A O 1
ATOM 2115 N N . GLU A 1 284 ? -1.147 -7.197 53.007 1.00 11.58 284 GLU A N 1
ATOM 2116 C CA . GLU A 1 284 ? 0.049 -7.506 53.790 1.00 12.16 284 GLU A CA 1
ATOM 2117 C C . GLU A 1 284 ? 1.229 -7.649 52.820 1.00 12.13 284 GLU A C 1
ATOM 2118 O O . GLU A 1 284 ? 2.346 -7.233 53.126 1.00 10.30 284 GLU A O 1
ATOM 2124 N N . LEU A 1 285 ? 0.994 -8.264 51.657 1.00 9.95 285 LEU A N 1
ATOM 2125 C CA . LEU A 1 285 ? 2.093 -8.383 50.679 1.00 11.88 285 LEU A CA 1
ATOM 2126 C C . LEU A 1 285 ? 2.533 -6.988 50.190 1.00 12.41 285 LEU A C 1
ATOM 2127 O O . LEU A 1 285 ? 3.721 -6.740 50.004 1.00 11.50 285 LEU A O 1
ATOM 2132 N N . VAL A 1 286 ? 1.579 -6.099 49.923 1.00 11.81 286 VAL A N 1
ATOM 2133 C CA . VAL A 1 286 ? 1.932 -4.740 49.511 1.00 12.39 286 VAL A CA 1
ATOM 2134 C C . VAL A 1 286 ? 2.730 -4.065 50.636 1.00 13.04 286 VAL A C 1
ATOM 2135 O O . VAL A 1 286 ? 3.735 -3.433 50.370 1.00 13.49 286 VAL A O 1
ATOM 2139 N N . ARG A 1 287 ? 2.336 -4.227 51.892 1.00 11.70 287 ARG A N 1
ATOM 2140 C CA . ARG A 1 287 ? 3.129 -3.591 52.963 1.00 12.61 287 ARG A CA 1
ATOM 2141 C C . ARG A 1 287 ? 4.554 -4.156 53.018 1.00 10.47 287 ARG A C 1
ATOM 2142 O O . ARG A 1 287 ? 5.560 -3.425 52.998 1.00 11.50 287 ARG A O 1
ATOM 2150 N N . TYR A 1 288 ? 4.634 -5.475 53.079 1.00 11.95 288 TYR A N 1
ATOM 2151 C CA . TYR A 1 288 ? 5.911 -6.179 53.212 1.00 11.25 288 TYR A CA 1
ATOM 2152 C C . TYR A 1 288 ? 6.846 -5.968 52.034 1.00 12.01 288 TYR A C 1
ATOM 2153 O O . TYR A 1 288 ? 8.077 -5.820 52.207 1.00 10.70 288 TYR A O 1
ATOM 2162 N N . LEU A 1 289 ? 6.268 -5.937 50.829 1.00 11.03 289 LEU A N 1
ATOM 2163 C CA . LEU A 1 289 ? 7.070 -5.819 49.617 1.00 15.02 289 LEU A CA 1
ATOM 2164 C C . LEU A 1 289 ? 7.334 -4.420 49.105 1.00 12.20 289 LEU A C 1
ATOM 2165 O O . LEU A 1 289 ? 8.427 -4.167 48.612 1.00 14.11 289 LEU A O 1
ATOM 2170 N N . SER A 1 290 ? 6.360 -3.532 49.215 1.00 12.53 290 SER A N 1
ATOM 2171 C CA . SER A 1 290 ? 6.499 -2.122 48.751 1.00 12.95 290 SER A CA 1
ATOM 2172 C C . SER A 1 290 ? 7.404 -1.939 47.497 1.00 12.10 290 SER A C 1
ATOM 2173 O O . SER A 1 290 ? 8.475 -1.309 47.556 1.00 11.74 290 SER A O 1
ATOM 2176 N N . PRO A 1 291 ? 6.967 -2.446 46.335 1.00 12.88 291 PRO A N 1
ATOM 2177 C CA . PRO A 1 291 ? 7.747 -2.338 45.085 1.00 14.56 291 PRO A CA 1
ATOM 2178 C C . PRO A 1 291 ? 8.039 -0.895 44.662 1.00 13.87 291 PRO A C 1
ATOM 2179 O O . PRO A 1 291 ? 9.058 -0.627 43.990 1.00 15.26 291 PRO A O 1
ATOM 2183 N N . VAL A 1 292 ? 7.165 0.042 45.026 1.00 11.02 292 VAL A N 1
ATOM 2184 C CA . VAL A 1 292 ? 7.438 1.451 44.814 1.00 13.07 292 VAL A CA 1
ATOM 2185 C C . VAL A 1 292 ? 8.167 1.779 46.109 1.00 12.76 292 VAL A C 1
ATOM 2186 O O . VAL A 1 292 ? 7.588 2.302 47.058 1.00 11.82 292 VAL A O 1
ATOM 2190 N N . GLN A 1 293 ? 9.451 1.466 46.142 1.00 13.45 293 GLN A N 1
ATOM 2191 C CA . GLN A 1 293 ? 10.244 1.629 47.336 1.00 14.24 293 GLN A CA 1
ATOM 2192 C C . GLN A 1 293 ? 10.462 3.082 47.660 1.00 14.63 293 GLN A C 1
ATOM 2193 O O . GLN A 1 293 ? 10.436 3.478 48.814 1.00 16.85 293 GLN A O 1
ATOM 2199 N N . ALA A 1 294 ? 10.705 3.874 46.635 1.00 15.35 294 ALA A N 1
ATOM 2200 C CA . ALA A 1 294 ? 10.909 5.297 46.841 1.00 18.50 294 ALA A CA 1
ATOM 2201 C C . ALA A 1 294 ? 10.228 6.079 45.718 1.00 18.50 294 ALA A C 1
ATOM 2202 O O . ALA A 1 294 ? 10.675 6.073 44.558 1.00 18.97 294 ALA A O 1
ATOM 2204 N N . PRO A 1 295 ? 9.114 6.738 46.052 1.00 17.36 295 PRO A N 1
ATOM 2205 C CA . PRO A 1 295 ? 8.362 7.538 45.074 1.00 14.84 295 PRO A CA 1
ATOM 2206 C C . PRO A 1 295 ? 9.127 8.839 44.734 1.00 16.48 295 PRO A C 1
ATOM 2207 O O . PRO A 1 295 ? 10.300 9.049 45.151 1.00 14.55 295 PRO A O 1
ATOM 2211 N N . ASN A 1 296 ? 8.466 9.723 44.001 1.00 15.21 296 ASN A N 1
ATOM 2212 C CA . ASN A 1 296 ? 9.082 10.988 43.626 1.00 16.86 296 ASN A CA 1
ATOM 2213 C C . ASN A 1 296 ? 9.644 11.708 44.825 1.00 15.05 296 ASN A C 1
ATOM 2214 O O . ASN A 1 296 ? 9.005 11.789 45.865 1.00 11.56 296 ASN A O 1
ATOM 2219 N N . PRO A 1 297 ? 10.876 12.210 44.706 1.00 16.27 297 PRO A N 1
ATOM 2220 C CA . PRO A 1 297 ? 11.530 12.961 45.783 1.00 15.98 297 PRO A CA 1
ATOM 2221 C C . PRO A 1 297 ? 10.664 14.182 46.108 1.00 16.77 297 PRO A C 1
ATOM 2222 O O . PRO A 1 297 ? 10.048 14.785 45.189 1.00 15.90 297 PRO A O 1
ATOM 2226 N N . ARG A 1 298 ? 10.589 14.559 47.385 1.00 14.85 298 ARG A N 1
ATOM 2227 C CA . ARG A 1 298 ? 9.811 15.731 47.753 1.00 16.99 298 ARG A CA 1
ATOM 2228 C C . ARG A 1 298 ? 10.752 16.919 47.903 1.00 17.90 298 ARG A C 1
ATOM 2229 O O . ARG A 1 298 ? 11.725 16.854 48.660 1.00 18.21 298 ARG A O 1
ATOM 2237 N N . LEU A 1 299 ? 10.477 17.983 47.156 1.00 18.22 299 LEU A N 1
ATOM 2238 C CA . LEU A 1 299 ? 11.294 19.208 47.232 1.00 17.09 299 LEU A CA 1
ATOM 2239 C C . LEU A 1 299 ? 10.604 20.216 48.166 1.00 17.55 299 LEU A C 1
ATOM 2240 O O . LEU A 1 299 ? 9.436 20.620 47.961 1.00 15.92 299 LEU A O 1
ATOM 2245 N N . ALA A 1 300 ? 11.324 20.625 49.208 1.00 15.38 300 ALA A N 1
ATOM 2246 C CA . ALA A 1 300 ? 10.801 21.611 50.140 1.00 15.09 300 ALA A CA 1
ATOM 2247 C C . ALA A 1 300 ? 10.674 22.991 49.468 1.00 15.90 300 ALA A C 1
ATOM 2248 O O . ALA A 1 300 ? 11.628 23.473 48.830 1.00 16.28 300 ALA A O 1
ATOM 2250 N N . ILE A 1 301 ? 9.495 23.596 49.589 1.00 17.45 301 ILE A N 1
ATOM 2251 C CA . ILE A 1 301 ? 9.250 24.949 49.061 1.00 20.76 301 ILE A CA 1
ATOM 2252 C C . ILE A 1 301 ? 9.079 25.955 50.214 1.00 21.02 301 ILE A C 1
ATOM 2253 O O . ILE A 1 301 ? 9.011 27.159 49.987 1.00 23.69 301 ILE A O 1
ATOM 2258 N N . LYS A 1 302 ? 8.991 25.459 51.444 1.00 20.52 302 LYS A N 1
ATOM 2259 C CA . LYS A 1 302 ? 8.860 26.302 52.651 1.00 21.87 302 LYS A CA 1
ATOM 2260 C C . LYS A 1 302 ? 9.625 25.582 53.740 1.00 22.42 302 LYS A C 1
ATOM 2261 O O . LYS A 1 302 ? 9.495 24.367 53.846 1.00 21.22 302 LYS A O 1
ATOM 2267 N N . ASP A 1 303 ? 10.376 26.305 54.568 1.00 19.82 303 ASP A N 1
ATOM 2268 C CA . ASP A 1 303 ? 11.099 25.680 55.679 1.00 21.45 303 ASP A CA 1
ATOM 2269 C C . ASP A 1 303 ? 10.097 24.968 56.620 1.00 21.61 303 ASP A C 1
ATOM 2270 O O . ASP A 1 303 ? 9.024 25.515 56.938 1.00 22.76 303 ASP A O 1
ATOM 2275 N N . VAL A 1 304 ? 10.442 23.767 57.098 1.00 20.43 304 VAL A N 1
ATOM 2276 C CA . VAL A 1 304 ? 9.560 23.067 58.010 1.00 20.95 304 VAL A CA 1
ATOM 2277 C C . VAL A 1 304 ? 10.319 22.188 59.015 1.00 20.63 304 VAL A C 1
ATOM 2278 O O . VAL A 1 304 ? 11.305 21.566 58.686 1.00 20.76 304 VAL A O 1
ATOM 2282 N N . VAL A 1 305 ? 9.862 22.198 60.255 1.00 20.49 305 VAL A N 1
ATOM 2283 C CA . VAL A 1 305 ? 10.453 21.395 61.304 1.00 22.61 305 VAL A CA 1
ATOM 2284 C C . VAL A 1 305 ? 9.762 20.045 61.313 1.00 23.09 305 VAL A C 1
ATOM 2285 O O . VAL A 1 305 ? 8.531 19.973 61.415 1.00 23.49 305 VAL A O 1
ATOM 2289 N N . ILE A 1 306 ? 10.547 18.983 61.154 1.00 21.07 306 ILE A N 1
ATOM 2290 C CA . ILE A 1 306 ? 10.000 17.638 61.207 1.00 22.44 306 ILE A CA 1
ATOM 2291 C C . ILE A 1 306 ? 10.885 16.757 62.091 1.00 20.72 306 ILE A C 1
ATOM 2292 O O . ILE A 1 306 ? 12.087 16.603 61.864 1.00 17.83 306 ILE A O 1
ATOM 2297 N N . ASP A 1 307 ? 10.253 16.198 63.113 1.00 21.94 307 ASP A N 1
ATOM 2298 C CA . ASP A 1 307 ? 10.909 15.316 64.062 1.00 25.07 307 ASP A CA 1
ATOM 2299 C C . ASP A 1 307 ? 12.277 15.860 64.509 1.00 24.80 307 ASP A C 1
ATOM 2300 O O . ASP A 1 307 ? 13.279 15.165 64.392 1.00 26.41 307 ASP A O 1
ATOM 2305 N N . GLY A 1 308 ? 12.319 17.109 64.986 1.00 24.25 308 GLY A N 1
ATOM 2306 C CA . GLY A 1 308 ? 13.580 17.688 65.454 1.00 22.39 308 GLY A CA 1
ATOM 2307 C C . GLY A 1 308 ? 14.607 18.149 64.410 1.00 22.03 308 GLY A C 1
ATOM 2308 O O . GLY A 1 308 ? 15.725 18.565 64.757 1.00 20.47 308 GLY A O 1
ATOM 2309 N N . GLN A 1 309 ? 14.247 18.084 63.137 1.00 18.60 309 GLN A N 1
ATOM 2310 C CA . GLN A 1 309 ? 15.155 18.511 62.088 1.00 18.05 309 GLN A CA 1
ATOM 2311 C C . GLN A 1 309 ? 14.528 19.672 61.347 1.00 18.35 309 GLN A C 1
ATOM 2312 O O . GLN A 1 309 ? 13.296 19.747 61.201 1.00 19.04 309 GLN A O 1
ATOM 2318 N N . LEU A 1 310 ? 15.361 20.583 60.867 1.00 17.47 310 LEU A N 1
ATOM 2319 C CA . LEU A 1 310 ? 14.821 21.702 60.107 1.00 18.24 310 LEU A CA 1
ATOM 2320 C C . LEU A 1 310 ? 15.099 21.381 58.640 1.00 15.95 310 LEU A C 1
ATOM 2321 O O . LEU A 1 310 ? 16.266 21.303 58.244 1.00 17.22 310 LEU A O 1
ATOM 2326 N N . ILE A 1 311 ? 14.033 21.149 57.868 1.00 15.78 311 ILE A N 1
ATOM 2327 C CA . ILE A 1 311 ? 14.176 20.881 56.452 1.00 17.53 311 ILE A CA 1
ATOM 2328 C C . ILE A 1 311 ? 13.996 22.253 55.763 1.00 16.39 311 ILE A C 1
ATOM 2329 O O . ILE A 1 311 ? 12.968 22.910 55.877 1.00 18.90 311 ILE A O 1
ATOM 2334 N N . LYS A 1 312 ? 15.012 22.658 55.044 1.00 16.30 312 LYS A N 1
ATOM 2335 C CA . LYS A 1 312 ? 15.013 23.966 54.419 1.00 20.64 312 LYS A CA 1
ATOM 2336 C C . LYS A 1 312 ? 14.453 24.011 53.017 1.00 18.18 312 LYS A C 1
ATOM 2337 O O . LYS A 1 312 ? 14.660 23.084 52.246 1.00 16.26 312 LYS A O 1
ATOM 2343 N N . ALA A 1 313 ? 13.711 25.091 52.690 1.00 19.10 313 ALA A N 1
ATOM 2344 C CA . ALA A 1 313 ? 13.190 25.254 51.341 1.00 18.98 313 ALA A CA 1
ATOM 2345 C C . ALA A 1 313 ? 14.371 25.043 50.397 1.00 19.05 313 ALA A C 1
ATOM 2346 O O . ALA A 1 313 ? 15.453 25.610 50.609 1.00 18.28 313 ALA A O 1
ATOM 2348 N N . GLY A 1 314 ? 14.197 24.230 49.346 1.00 16.23 314 GLY A N 1
ATOM 2349 C CA . GLY A 1 314 ? 15.290 23.937 48.427 1.00 16.64 314 GLY A CA 1
ATOM 2350 C C . GLY A 1 314 ? 15.896 22.548 48.659 1.00 17.92 314 GLY A C 1
ATOM 2351 O O . GLY A 1 314 ? 16.556 21.980 47.784 1.00 17.17 314 GLY A O 1
ATOM 2352 N N . ASP A 1 315 ? 15.698 22.007 49.863 1.00 17.61 315 ASP A N 1
ATOM 2353 C CA . ASP A 1 315 ? 16.197 20.679 50.183 1.00 15.74 315 ASP A CA 1
ATOM 2354 C C . ASP A 1 315 ? 15.268 19.631 49.572 1.00 16.71 315 ASP A C 1
ATOM 2355 O O . ASP A 1 315 ? 14.048 19.841 49.486 1.00 16.79 315 ASP A O 1
ATOM 2360 N N . TYR A 1 316 ? 15.832 18.489 49.191 1.00 16.83 316 TYR A N 1
ATOM 2361 C CA . TYR A 1 316 ? 15.025 17.371 48.705 1.00 17.07 316 TYR A CA 1
ATOM 2362 C C . TYR A 1 316 ? 14.934 16.339 49.827 1.00 17.80 316 TYR A C 1
ATOM 2363 O O . TYR A 1 316 ? 15.877 16.201 50.609 1.00 15.77 316 TYR A O 1
ATOM 2372 N N . VAL A 1 317 ? 13.810 15.604 49.876 1.00 15.62 317 VAL A N 1
ATOM 2373 C CA . VAL A 1 317 ? 13.620 14.540 50.862 1.00 14.99 317 VAL A CA 1
ATOM 2374 C C . VAL A 1 317 ? 13.186 13.272 50.105 1.00 17.23 317 VAL A C 1
ATOM 2375 O O . VAL A 1 317 ? 12.191 13.286 49.365 1.00 17.16 317 VAL A O 1
ATOM 2379 N N . LEU A 1 318 ? 13.962 12.200 50.239 1.00 16.62 318 LEU A N 1
ATOM 2380 C CA . LEU A 1 318 ? 13.596 10.939 49.615 1.00 18.06 318 LEU A CA 1
ATOM 2381 C C . LEU A 1 318 ? 12.776 10.220 50.681 1.00 17.33 318 LEU A C 1
ATOM 2382 O O . LEU A 1 318 ? 13.182 10.149 51.848 1.00 16.16 318 LEU A O 1
ATOM 2387 N N . CYS A 1 319 ? 11.624 9.698 50.303 1.00 13.46 319 CYS A N 1
ATOM 2388 C CA . CYS A 1 319 ? 10.795 8.970 51.277 1.00 14.47 319 CYS A CA 1
ATOM 2389 C C . CYS A 1 319 ? 10.878 7.493 51.008 1.00 15.24 319 CYS A C 1
ATOM 2390 O O . CYS A 1 319 ? 10.483 7.056 49.903 1.00 15.53 319 CYS A O 1
ATOM 2393 N N . SER A 1 320 ? 11.397 6.710 51.962 1.00 12.08 320 SER A N 1
ATOM 2394 C CA . SER A 1 320 ? 11.459 5.247 51.736 1.00 11.72 320 SER A CA 1
ATOM 2395 C C . SER A 1 320 ? 10.184 4.534 52.241 1.00 12.48 320 SER A C 1
ATOM 2396 O O . SER A 1 320 ? 10.023 4.282 53.452 1.00 11.80 320 SER A O 1
ATOM 2399 N N . ILE A 1 321 ? 9.278 4.201 51.307 1.00 11.68 321 ILE A N 1
ATOM 2400 C CA . ILE A 1 321 ? 8.032 3.517 51.635 1.00 10.79 321 ILE A CA 1
ATOM 2401 C C . ILE A 1 321 ? 8.394 2.130 52.147 1.00 10.95 321 ILE A C 1
ATOM 2402 O O . ILE A 1 321 ? 7.810 1.667 53.133 1.00 10.19 321 ILE A O 1
ATOM 2407 N N . LEU A 1 322 ? 9.364 1.481 51.493 1.00 12.09 322 LEU A N 1
ATOM 2408 C CA . LEU A 1 322 ? 9.795 0.139 51.912 1.00 12.39 322 LEU A CA 1
ATOM 2409 C C . LEU A 1 322 ? 10.262 0.101 53.382 1.00 13.05 322 LEU A C 1
ATOM 2410 O O . LEU A 1 322 ? 9.754 -0.701 54.189 1.00 13.01 322 LEU A O 1
ATOM 2415 N N . MET A 1 323 ? 11.209 0.974 53.753 1.00 13.17 323 MET A N 1
ATOM 2416 C CA . MET A 1 323 ? 11.695 1.008 55.128 1.00 12.39 323 MET A CA 1
ATOM 2417 C C . MET A 1 323 ? 10.617 1.516 56.106 1.00 12.34 323 MET A C 1
ATOM 2418 O O . MET A 1 323 ? 10.517 0.987 57.211 1.00 11.97 323 MET A O 1
ATOM 2423 N N . ALA A 1 324 ? 9.820 2.502 55.707 1.00 10.82 324 ALA A N 1
ATOM 2424 C CA . ALA A 1 324 ? 8.707 2.953 56.575 1.00 12.91 324 ALA A CA 1
ATOM 2425 C C . ALA A 1 324 ? 7.776 1.790 56.937 1.00 13.69 324 ALA A C 1
ATOM 2426 O O . ALA A 1 324 ? 7.302 1.689 58.082 1.00 12.90 324 ALA A O 1
ATOM 2428 N N . ASN A 1 325 ? 7.505 0.901 55.972 1.00 13.13 325 ASN A N 1
ATOM 2429 C CA . ASN A 1 325 ? 6.585 -0.220 56.232 1.00 12.03 325 ASN A CA 1
ATOM 2430 C C . ASN A 1 325 ? 7.199 -1.360 57.043 1.00 13.47 325 ASN A C 1
ATOM 2431 O O . ASN A 1 325 ? 6.501 -2.330 57.407 1.00 13.16 325 ASN A O 1
ATOM 2436 N N . ARG A 1 326 ? 8.498 -1.252 57.331 1.00 11.94 326 ARG A N 1
ATOM 2437 C CA . ARG A 1 326 ? 9.187 -2.259 58.147 1.00 12.99 326 ARG A CA 1
ATOM 2438 C C . ARG A 1 326 ? 9.417 -1.694 59.573 1.00 13.73 326 ARG A C 1
ATOM 2439 O O . ARG A 1 326 ? 10.146 -2.263 60.393 1.00 15.90 326 ARG A O 1
ATOM 2447 N N . ASP A 1 327 ? 8.817 -0.560 59.859 1.00 12.98 327 ASP A N 1
ATOM 2448 C CA . ASP A 1 327 ? 9.028 0.060 61.171 1.00 12.62 327 ASP A CA 1
ATOM 2449 C C . ASP A 1 327 ? 8.225 -0.607 62.286 1.00 15.42 327 ASP A C 1
ATOM 2450 O O . ASP A 1 327 ? 7.035 -0.871 62.179 1.00 12.72 327 ASP A O 1
ATOM 2455 N N . GLU A 1 328 ? 8.900 -0.906 63.371 1.00 14.59 328 GLU A N 1
ATOM 2456 C CA . GLU A 1 328 ? 8.220 -1.440 64.543 1.00 17.04 328 GLU A CA 1
ATOM 2457 C C . GLU A 1 328 ? 7.130 -0.440 65.019 1.00 15.77 328 GLU A C 1
ATOM 2458 O O . GLU A 1 328 ? 6.173 -0.815 65.742 1.00 14.42 328 GLU A O 1
ATOM 2464 N N . ALA A 1 329 ? 7.262 0.837 64.626 1.00 14.82 329 ALA A N 1
ATOM 2465 C CA . ALA A 1 329 ? 6.266 1.830 65.024 1.00 15.22 329 ALA A CA 1
ATOM 2466 C C . ALA A 1 329 ? 4.905 1.528 64.371 1.00 16.27 329 ALA A C 1
ATOM 2467 O O . ALA A 1 329 ? 3.847 1.895 64.879 1.00 14.64 329 ALA A O 1
ATOM 2469 N N . LEU A 1 330 ? 4.952 0.862 63.225 1.00 15.65 330 LEU A N 1
ATOM 2470 C CA . LEU A 1 330 ? 3.734 0.542 62.482 1.00 17.05 330 LEU A CA 1
ATOM 2471 C C . LEU A 1 330 ? 3.032 -0.732 62.936 1.00 15.95 330 LEU A C 1
ATOM 2472 O O . LEU A 1 330 ? 1.801 -0.784 63.085 1.00 15.92 330 LEU A O 1
ATOM 2477 N N . THR A 1 331 ? 3.820 -1.759 63.166 1.00 15.97 331 THR A N 1
ATOM 2478 C CA . THR A 1 331 ? 3.261 -3.035 63.524 1.00 16.43 331 THR A CA 1
ATOM 2479 C C . THR A 1 331 ? 4.358 -3.916 64.153 1.00 16.34 331 THR A C 1
ATOM 2480 O O . THR A 1 331 ? 5.546 -3.793 63.818 1.00 15.57 331 THR A O 1
ATOM 2484 N N . PRO A 1 332 ? 3.979 -4.817 65.071 1.00 19.21 332 PRO A N 1
ATOM 2485 C CA . PRO A 1 332 ? 4.899 -5.751 65.768 1.00 19.26 332 PRO A CA 1
ATOM 2486 C C . PRO A 1 332 ? 5.425 -6.761 64.762 1.00 19.37 332 PRO A C 1
ATOM 2487 O O . PRO A 1 332 ? 4.676 -7.176 63.888 1.00 16.45 332 PRO A O 1
ATOM 2491 N N . ASP A 1 333 ? 6.697 -7.153 64.870 1.00 18.56 333 ASP A N 1
ATOM 2492 C CA . ASP A 1 333 ? 7.301 -8.120 63.939 1.00 20.61 333 ASP A CA 1
ATOM 2493 C C . ASP A 1 333 ? 7.012 -7.710 62.514 1.00 18.39 333 ASP A C 1
ATOM 2494 O O . ASP A 1 333 ? 6.483 -8.516 61.697 1.00 14.44 333 ASP A O 1
ATOM 2499 N N . PRO A 1 334 ? 7.404 -6.476 62.169 1.00 16.78 334 PRO A N 1
ATOM 2500 C CA . PRO A 1 334 ? 7.158 -5.963 60.812 1.00 16.31 334 PRO A CA 1
ATOM 2501 C C . PRO A 1 334 ? 7.940 -6.649 59.689 1.00 17.51 334 PRO A C 1
ATOM 2502 O O . PRO A 1 334 ? 7.595 -6.499 58.512 1.00 15.84 334 PRO A O 1
ATOM 2506 N N . ASP A 1 335 ? 8.998 -7.384 60.043 1.00 17.39 335 ASP A N 1
ATOM 2507 C CA . ASP A 1 335 ? 9.804 -8.063 59.037 1.00 17.45 335 ASP A CA 1
ATOM 2508 C C . ASP A 1 335 ? 9.378 -9.499 58.749 1.00 18.78 335 ASP A C 1
ATOM 2509 O O . ASP A 1 335 ? 10.065 -10.244 58.038 1.00 20.31 335 ASP A O 1
ATOM 2514 N N . VAL A 1 336 ? 8.232 -9.876 59.297 1.00 17.10 336 VAL A N 1
ATOM 2515 C CA . VAL A 1 336 ? 7.651 -11.189 59.059 1.00 20.27 336 VAL A CA 1
ATOM 2516 C C . VAL A 1 336 ? 6.431 -10.943 58.149 1.00 19.59 336 VAL A C 1
ATOM 2517 O O . VAL A 1 336 ? 5.736 -9.922 58.289 1.00 17.38 336 VAL A O 1
ATOM 2521 N N . LEU A 1 337 ? 6.182 -11.857 57.209 1.00 17.07 337 LEU A N 1
ATOM 2522 C CA . LEU A 1 337 ? 5.015 -11.729 56.340 1.00 16.85 337 LEU A CA 1
ATOM 2523 C C . LEU A 1 337 ? 3.884 -12.416 57.135 1.00 16.83 337 LEU A C 1
ATOM 2524 O O . LEU A 1 337 ? 3.936 -13.641 57.347 1.00 17.19 337 LEU A O 1
ATOM 2529 N N . ASP A 1 338 ? 2.859 -11.684 57.560 1.00 16.67 338 ASP A N 1
ATOM 2530 C CA . ASP A 1 338 ? 1.803 -12.332 58.342 1.00 18.73 338 ASP A CA 1
ATOM 2531 C C . ASP A 1 338 ? 0.473 -11.651 58.142 1.00 18.77 338 ASP A C 1
ATOM 2532 O O . ASP A 1 338 ? 0.203 -10.617 58.766 1.00 16.78 338 ASP A O 1
ATOM 2537 N N . ALA A 1 339 ? -0.358 -12.217 57.275 1.00 15.36 339 ALA A N 1
ATOM 2538 C CA . ALA A 1 339 ? -1.626 -11.571 56.994 1.00 17.48 339 ALA A CA 1
ATOM 2539 C C . ALA A 1 339 ? -2.580 -11.610 58.177 1.00 17.96 339 ALA A C 1
ATOM 2540 O O . ALA A 1 339 ? -3.624 -10.934 58.146 1.00 21.58 339 ALA A O 1
ATOM 2542 N N . ASN A 1 340 ? -2.239 -12.388 59.207 1.00 17.42 340 ASN A N 1
ATOM 2543 C CA . ASN A 1 340 ? -3.078 -12.467 60.386 1.00 20.90 340 ASN A CA 1
ATOM 2544 C C . ASN A 1 340 ? -2.840 -11.310 61.389 1.00 21.05 340 ASN A C 1
ATOM 2545 O O . ASN A 1 340 ? -3.562 -11.182 62.396 1.00 21.50 340 ASN A O 1
ATOM 2550 N N . ARG A 1 341 ? -1.853 -10.467 61.119 1.00 19.86 341 ARG A N 1
ATOM 2551 C CA . ARG A 1 341 ? -1.600 -9.305 61.988 1.00 19.31 341 ARG A CA 1
ATOM 2552 C C . ARG A 1 341 ? -2.813 -8.373 61.882 1.00 21.07 341 ARG A C 1
ATOM 2553 O O . ARG A 1 341 ? -3.566 -8.433 60.905 1.00 20.74 341 ARG A O 1
ATOM 2561 N N . ALA A 1 342 ? -3.006 -7.512 62.878 1.00 22.83 342 ALA A N 1
ATOM 2562 C CA . ALA A 1 342 ? -4.104 -6.555 62.844 1.00 24.72 342 ALA A CA 1
ATOM 2563 C C . ALA A 1 342 ? -3.795 -5.607 61.691 1.00 25.81 342 ALA A C 1
ATOM 2564 O O . ALA A 1 342 ? -2.649 -5.177 61.547 1.00 23.66 342 ALA A O 1
ATOM 2566 N N . ALA A 1 343 ? -4.797 -5.298 60.868 1.00 24.32 343 ALA A N 1
ATOM 2567 C CA . ALA A 1 343 ? -4.609 -4.399 59.728 1.00 25.46 343 ALA A CA 1
ATOM 2568 C C . ALA A 1 343 ? -4.107 -3.033 60.218 1.00 24.73 343 ALA A C 1
ATOM 2569 O O . ALA A 1 343 ? -4.533 -2.559 61.259 1.00 23.62 343 ALA A O 1
ATOM 2571 N N . VAL A 1 344 ? -3.198 -2.410 59.471 1.00 23.83 344 VAL A N 1
ATOM 2572 C CA . VAL A 1 344 ? -2.656 -1.114 59.871 1.00 22.49 344 VAL A CA 1
ATOM 2573 C C . VAL A 1 344 ? -2.617 -0.182 58.660 1.00 22.42 344 VAL A C 1
ATOM 2574 O O . VAL A 1 344 ? -2.783 -0.613 57.524 1.00 24.53 344 VAL A O 1
ATOM 2578 N N . SER A 1 345 ? -2.373 1.090 58.909 1.00 21.78 345 SER A N 1
ATOM 2579 C CA . SER A 1 345 ? -2.321 2.068 57.822 1.00 21.87 345 SER A CA 1
ATOM 2580 C C . SER A 1 345 ? -0.932 2.172 57.207 1.00 19.36 345 SER A C 1
ATOM 2581 O O . SER A 1 345 ? -0.261 3.197 57.335 1.00 19.48 345 SER A O 1
ATOM 2584 N N . ASP A 1 346 ? -0.510 1.123 56.509 1.00 17.71 346 ASP A N 1
ATOM 2585 C CA . ASP A 1 346 ? 0.810 1.147 55.875 1.00 16.63 346 ASP A CA 1
ATOM 2586 C C . ASP A 1 346 ? 0.820 2.208 54.750 1.00 15.45 346 ASP A C 1
ATOM 2587 O O . ASP A 1 346 ? -0.235 2.752 54.343 1.00 13.92 346 ASP A O 1
ATOM 2592 N N . VAL A 1 347 ? 2.004 2.504 54.237 1.00 12.92 347 VAL A N 1
ATOM 2593 C CA . VAL A 1 347 ? 2.125 3.506 53.172 1.00 11.66 347 VAL A CA 1
ATOM 2594 C C . VAL A 1 347 ? 2.526 2.882 51.820 1.00 12.48 347 VAL A C 1
ATOM 2595 O O . VAL A 1 347 ? 3.091 3.556 50.959 1.00 14.38 347 VAL A O 1
ATOM 2599 N N . GLY A 1 348 ? 2.231 1.604 51.647 1.00 12.35 348 GLY A N 1
ATOM 2600 C CA . GLY A 1 348 ? 2.549 0.920 50.401 1.00 12.81 348 GLY A CA 1
ATOM 2601 C C . GLY A 1 348 ? 1.959 1.554 49.137 1.00 12.38 348 GLY A C 1
ATOM 2602 O O . GLY A 1 348 ? 2.573 1.492 48.055 1.00 13.08 348 GLY A O 1
ATOM 2603 N N . PHE A 1 349 ? 0.751 2.100 49.259 1.00 10.79 349 PHE A N 1
ATOM 2604 C CA . PHE A 1 349 ? 0.084 2.807 48.152 1.00 12.37 349 PHE A CA 1
ATOM 2605 C C . PHE A 1 349 ? 0.219 4.324 48.311 1.00 13.51 349 PHE A C 1
ATOM 2606 O O . PHE A 1 349 ? -0.475 5.114 47.637 1.00 14.30 349 PHE A O 1
ATOM 2614 N N . GLY A 1 350 ? 1.113 4.739 49.199 1.00 12.42 350 GLY A N 1
ATOM 2615 C CA . GLY A 1 350 ? 1.295 6.165 49.435 1.00 13.66 350 GLY A CA 1
ATOM 2616 C C . GLY A 1 350 ? 0.394 6.705 50.533 1.00 14.67 350 GLY A C 1
ATOM 2617 O O . GLY A 1 350 ? -0.148 5.944 51.363 1.00 14.98 350 GLY A O 1
ATOM 2618 N N . HIS A 1 351 ? 0.251 8.039 50.555 1.00 15.22 351 HIS A N 1
ATOM 2619 C CA . HIS A 1 351 ? -0.574 8.717 51.556 1.00 15.79 351 HIS A CA 1
ATOM 2620 C C . HIS A 1 351 ? -0.777 10.185 51.142 1.00 16.92 351 HIS A C 1
ATOM 2621 O O . HIS A 1 351 ? 0.180 10.867 50.738 1.00 17.31 351 HIS A O 1
ATOM 2628 N N . GLY A 1 352 ? -2.018 10.651 51.221 1.00 15.81 352 GLY A N 1
ATOM 2629 C CA . GLY A 1 352 ? -2.299 12.051 50.890 1.00 17.69 352 GLY A CA 1
ATOM 2630 C C . GLY A 1 352 ? -2.894 12.225 49.506 1.00 18.22 352 GLY A C 1
ATOM 2631 O O . GLY A 1 352 ? -3.496 11.274 48.980 1.00 15.90 352 GLY A O 1
ATOM 2632 N N . ILE A 1 353 ? -2.698 13.405 48.892 1.00 17.19 353 ILE A N 1
ATOM 2633 C CA . ILE A 1 353 ? -3.302 13.643 47.586 1.00 16.84 353 ILE A CA 1
ATOM 2634 C C . ILE A 1 353 ? -2.826 12.704 46.470 1.00 15.47 353 ILE A C 1
ATOM 2635 O O . ILE A 1 353 ? -3.580 12.431 45.555 1.00 14.66 353 ILE A O 1
ATOM 2640 N N . HIS A 1 354 ? -1.593 12.209 46.534 1.00 13.07 354 HIS A N 1
ATOM 2641 C CA . HIS A 1 354 ? -1.099 11.319 45.481 1.00 12.31 354 HIS A CA 1
ATOM 2642 C C . HIS A 1 354 ? -1.349 9.830 45.788 1.00 11.53 354 HIS A C 1
ATOM 2643 O O . HIS A 1 354 ? -0.884 8.974 45.051 1.00 11.18 354 HIS A O 1
ATOM 2650 N N . TYR A 1 355 ? -2.103 9.525 46.852 1.00 12.86 355 TYR A N 1
ATOM 2651 C CA . TYR A 1 355 ? -2.419 8.120 47.185 1.00 13.43 355 TYR A CA 1
ATOM 2652 C C . TYR A 1 355 ? -2.804 7.364 45.888 1.00 14.44 355 TYR A C 1
ATOM 2653 O O . TYR A 1 355 ? -3.641 7.822 45.118 1.00 14.66 355 TYR A O 1
ATOM 2662 N N . CYS A 1 356 ? -2.212 6.192 45.679 1.00 13.02 356 CYS A N 1
ATOM 2663 C CA . CYS A 1 356 ? -2.419 5.421 44.438 1.00 12.77 356 CYS A CA 1
ATOM 2664 C C . CYS A 1 356 ? -3.860 5.457 43.898 1.00 13.44 356 CYS A C 1
ATOM 2665 O O . CYS A 1 356 ? -4.790 5.037 44.570 1.00 12.46 356 CYS A O 1
ATOM 2668 N N . VAL A 1 357 ? -4.032 5.996 42.692 1.00 13.70 357 VAL A N 1
ATOM 2669 C CA . VAL A 1 357 ? -5.371 6.063 42.095 1.00 15.90 357 VAL A CA 1
ATOM 2670 C C . VAL A 1 357 ? -5.777 4.662 41.645 1.00 15.66 357 VAL A C 1
ATOM 2671 O O . VAL A 1 357 ? -6.978 4.360 41.496 1.00 15.77 357 VAL A O 1
ATOM 2675 N N . GLY A 1 358 ? -4.772 3.799 41.469 1.00 13.71 358 GLY A N 1
ATOM 2676 C CA . GLY A 1 358 ? -5.029 2.432 41.030 1.00 14.51 358 GLY A CA 1
ATOM 2677 C C . GLY A 1 358 ? -5.099 1.358 42.115 1.00 15.13 358 GLY A C 1
ATOM 2678 O O . GLY A 1 358 ? -5.196 0.176 41.790 1.00 14.90 358 GLY A O 1
ATOM 2679 N N . ALA A 1 359 ? -5.097 1.752 43.390 1.00 15.91 359 ALA A N 1
ATOM 2680 C CA . ALA A 1 359 ? -5.121 0.805 44.511 1.00 14.96 359 ALA A CA 1
ATOM 2681 C C . ALA A 1 359 ? -6.213 -0.238 44.488 1.00 16.38 359 ALA A C 1
ATOM 2682 O O . ALA A 1 359 ? -5.943 -1.425 44.703 1.00 14.06 359 ALA A O 1
ATOM 2684 N N . ALA A 1 360 ? -7.463 0.181 44.242 1.00 17.06 360 ALA A N 1
ATOM 2685 C CA . ALA A 1 360 ? -8.554 -0.793 44.208 1.00 18.73 360 ALA A CA 1
ATOM 2686 C C . ALA A 1 360 ? -8.388 -1.791 43.059 1.00 16.71 360 ALA A C 1
ATOM 2687 O O . ALA A 1 360 ? -8.658 -2.988 43.213 1.00 15.75 360 ALA A O 1
ATOM 2689 N N . LEU A 1 361 ? -7.939 -1.313 41.906 1.00 15.45 361 LEU A N 1
ATOM 2690 C CA . LEU A 1 361 ? -7.724 -2.202 40.771 1.00 15.37 361 LEU A CA 1
ATOM 2691 C C . LEU A 1 361 ? -6.575 -3.176 41.091 1.00 15.90 361 LEU A C 1
ATOM 2692 O O . LEU A 1 361 ? -6.655 -4.387 40.821 1.00 13.22 361 LEU A O 1
ATOM 2697 N N . ALA A 1 362 ? -5.490 -2.644 41.640 1.00 14.88 362 ALA A N 1
ATOM 2698 C CA . ALA A 1 362 ? -4.350 -3.521 41.971 1.00 15.07 362 ALA A CA 1
ATOM 2699 C C . ALA A 1 362 ? -4.769 -4.582 42.951 1.00 13.09 362 ALA A C 1
ATOM 2700 O O . ALA A 1 362 ? -4.428 -5.757 42.782 1.00 12.72 362 ALA A O 1
ATOM 2702 N N . ARG A 1 363 ? -5.511 -4.198 43.992 1.00 14.80 363 ARG A N 1
ATOM 2703 C CA . ARG A 1 363 ? -5.918 -5.199 44.974 1.00 14.61 363 ARG A CA 1
ATOM 2704 C C . ARG A 1 363 ? -6.745 -6.307 44.305 1.00 16.50 363 ARG A C 1
ATOM 2705 O O . ARG A 1 363 ? -6.582 -7.498 44.599 1.00 13.70 363 ARG A O 1
ATOM 2713 N N . SER A 1 364 ? -7.652 -5.917 43.424 1.00 17.41 364 SER A N 1
ATOM 2714 C CA . SER A 1 364 ? -8.496 -6.904 42.760 1.00 18.80 364 SER A CA 1
ATOM 2715 C C . SER A 1 364 ? -7.716 -7.827 41.836 1.00 19.03 364 SER A C 1
ATOM 2716 O O . SER A 1 364 ? -7.894 -9.054 41.889 1.00 18.56 364 SER A O 1
ATOM 2719 N N . MET A 1 365 ? -6.856 -7.251 40.990 1.00 18.76 365 MET A N 1
ATOM 2720 C CA . MET A 1 365 ? -6.059 -8.040 40.056 1.00 20.21 365 MET A CA 1
ATOM 2721 C C . MET A 1 365 ? -5.092 -8.966 40.762 1.00 17.73 365 MET A C 1
ATOM 2722 O O . MET A 1 365 ? -4.922 -10.119 40.352 1.00 14.19 365 MET A O 1
ATOM 2727 N N . LEU A 1 366 ? -4.463 -8.470 41.826 1.00 16.47 366 LEU A N 1
ATOM 2728 C CA . LEU A 1 366 ? -3.524 -9.294 42.579 1.00 16.49 366 LEU A CA 1
ATOM 2729 C C . LEU A 1 366 ? -4.248 -10.481 43.255 1.00 15.67 366 LEU A C 1
ATOM 2730 O O . LEU A 1 366 ? -3.746 -11.618 43.220 1.00 15.38 366 LEU A O 1
ATOM 2735 N N . ARG A 1 367 ? -5.433 -10.248 43.837 1.00 15.38 367 ARG A N 1
ATOM 2736 C CA . ARG A 1 367 ? -6.163 -11.350 44.469 1.00 16.80 367 ARG A CA 1
ATOM 2737 C C . ARG A 1 367 ? -6.449 -12.426 43.423 1.00 17.26 367 ARG A C 1
ATOM 2738 O O . ARG A 1 367 ? -6.218 -13.608 43.666 1.00 16.13 367 ARG A O 1
ATOM 2746 N N . MET A 1 368 ? -6.949 -12.025 42.259 1.00 16.62 368 MET A N 1
ATOM 2747 C CA . MET A 1 368 ? -7.230 -12.987 41.206 1.00 17.87 368 MET A CA 1
ATOM 2748 C C . MET A 1 368 ? -5.958 -13.674 40.687 1.00 17.50 368 MET A C 1
ATOM 2749 O O . MET A 1 368 ? -5.943 -14.896 40.461 1.00 18.28 368 MET A O 1
ATOM 2754 N N . ALA A 1 369 ? -4.890 -12.910 40.483 1.00 16.90 369 ALA A N 1
ATOM 2755 C CA . ALA A 1 369 ? -3.646 -13.507 39.987 1.00 15.78 369 ALA A CA 1
ATOM 2756 C C . ALA A 1 369 ? -3.145 -14.602 40.941 1.00 16.38 369 ALA A C 1
ATOM 2757 O O . ALA A 1 369 ? -2.949 -15.746 40.519 1.00 14.58 369 ALA A O 1
ATOM 2759 N N . TYR A 1 370 ? -2.991 -14.279 42.225 1.00 14.96 370 TYR A N 1
ATOM 2760 C CA . TYR A 1 370 ? -2.507 -15.282 43.194 1.00 15.44 370 TYR A CA 1
ATOM 2761 C C . TYR A 1 370 ? -3.468 -16.469 43.373 1.00 17.46 370 TYR A C 1
ATOM 2762 O O . TYR A 1 370 ? -3.040 -17.607 43.444 1.00 16.25 370 TYR A O 1
ATOM 2771 N N . GLN A 1 371 ? -4.766 -16.204 43.510 1.00 17.57 371 GLN A N 1
ATOM 2772 C CA . GLN A 1 371 ? -5.694 -17.307 43.721 1.00 19.18 371 GLN A CA 1
ATOM 2773 C C . GLN A 1 371 ? -5.757 -18.280 42.536 1.00 19.91 371 GLN A C 1
ATOM 2774 O O . GLN A 1 371 ? -5.771 -19.515 42.721 1.00 20.58 371 GLN A O 1
ATOM 2780 N N . THR A 1 372 ? -5.838 -17.730 41.331 1.00 19.34 372 THR A N 1
ATOM 2781 C CA . THR A 1 372 ? -5.897 -18.572 40.130 1.00 19.47 372 THR A CA 1
ATOM 2782 C C . THR A 1 372 ? -4.574 -19.317 39.985 1.00 18.49 372 THR A C 1
ATOM 2783 O O . THR A 1 372 ? -4.550 -20.513 39.635 1.00 18.61 372 THR A O 1
ATOM 2787 N N . LEU A 1 373 ? -3.464 -18.630 40.248 1.00 17.53 373 LEU A N 1
ATOM 2788 C CA . LEU A 1 373 ? -2.156 -19.301 40.165 1.00 16.63 373 LEU A CA 1
ATOM 2789 C C . LEU A 1 373 ? -2.074 -20.550 41.083 1.00 16.05 373 LEU A C 1
ATOM 2790 O O . LEU A 1 373 ? -1.710 -21.615 40.616 1.00 17.30 373 LEU A O 1
ATOM 2795 N N . TRP A 1 374 ? -2.402 -20.440 42.369 1.00 15.25 374 TRP A N 1
ATOM 2796 C CA . TRP A 1 374 ? -2.316 -21.603 43.238 1.00 16.45 374 TRP A CA 1
ATOM 2797 C C . TRP A 1 374 ? -3.435 -22.636 43.050 1.00 18.61 374 TRP A C 1
ATOM 2798 O O . TRP A 1 374 ? -3.251 -23.811 43.387 1.00 17.17 374 TRP A O 1
ATOM 2809 N N . ARG A 1 375 ? -4.579 -22.209 42.516 1.00 18.83 375 ARG A N 1
ATOM 2810 C CA . ARG A 1 375 ? -5.646 -23.179 42.216 1.00 22.98 375 ARG A CA 1
ATOM 2811 C C . ARG A 1 375 ? -5.141 -24.068 41.068 1.00 22.57 375 ARG A C 1
ATOM 2812 O O . ARG A 1 375 ? -5.305 -25.296 41.091 1.00 21.96 375 ARG A O 1
ATOM 2820 N N . ARG A 1 376 ? -4.481 -23.470 40.083 1.00 21.57 376 ARG A N 1
ATOM 2821 C CA . ARG A 1 376 ? -3.973 -24.260 38.970 1.00 23.79 376 ARG A CA 1
ATOM 2822 C C . ARG A 1 376 ? -2.642 -24.991 39.147 1.00 24.07 376 ARG A C 1
ATOM 2823 O O . ARG A 1 376 ? -2.410 -26.001 38.491 1.00 21.97 376 ARG A O 1
ATOM 2831 N N . PHE A 1 377 ? -1.760 -24.455 39.990 1.00 19.59 377 PHE A N 1
ATOM 2832 C CA . PHE A 1 377 ? -0.448 -25.052 40.236 1.00 19.52 377 PHE A CA 1
ATOM 2833 C C . PHE A 1 377 ? -0.303 -25.123 41.747 1.00 17.72 377 PHE A C 1
ATOM 2834 O O . PHE A 1 377 ? 0.549 -24.432 42.337 1.00 16.32 377 PHE A O 1
ATOM 2842 N N . PRO A 1 378 ? -1.120 -25.974 42.395 1.00 18.12 378 PRO A N 1
ATOM 2843 C CA . PRO A 1 378 ? -0.997 -26.021 43.851 1.00 20.88 378 PRO A CA 1
ATOM 2844 C C . PRO A 1 378 ? 0.378 -26.393 44.358 1.00 19.98 378 PRO A C 1
ATOM 2845 O O . PRO A 1 378 ? 0.728 -26.017 45.458 1.00 23.38 378 PRO A O 1
ATOM 2849 N N . GLY A 1 379 ? 1.168 -27.087 43.551 1.00 20.09 379 GLY A N 1
ATOM 2850 C CA . GLY A 1 379 ? 2.498 -27.494 44.005 1.00 19.61 379 GLY A CA 1
ATOM 2851 C C . GLY A 1 379 ? 3.594 -26.561 43.543 1.00 16.91 379 GLY A C 1
ATOM 2852 O O . GLY A 1 379 ? 4.777 -26.951 43.499 1.00 16.85 379 GLY A O 1
ATOM 2853 N N . LEU A 1 380 ? 3.217 -25.320 43.202 1.00 15.35 380 LEU A N 1
ATOM 2854 C CA . LEU A 1 380 ? 4.164 -24.326 42.715 1.00 16.09 380 LEU A CA 1
ATOM 2855 C C . LEU A 1 380 ? 5.382 -24.296 43.628 1.00 15.27 380 LEU A C 1
ATOM 2856 O O . LEU A 1 380 ? 5.231 -24.325 44.869 1.00 16.63 380 LEU A O 1
ATOM 2861 N N . ARG A 1 381 ? 6.563 -24.233 43.026 1.00 15.31 381 ARG A N 1
ATOM 2862 C CA . ARG A 1 381 ? 7.824 -24.241 43.780 1.00 18.68 381 ARG A CA 1
ATOM 2863 C C . ARG A 1 381 ? 8.884 -23.493 42.977 1.00 19.43 381 ARG A C 1
ATOM 2864 O O . ARG A 1 381 ? 8.970 -23.653 41.747 1.00 20.40 381 ARG A O 1
ATOM 2872 N N . LEU A 1 382 ? 9.708 -22.679 43.647 1.00 18.77 382 LEU A N 1
ATOM 2873 C CA . LEU A 1 382 ? 10.730 -21.937 42.910 1.00 19.40 382 LEU A CA 1
ATOM 2874 C C . LEU A 1 382 ? 11.720 -22.957 42.321 1.00 19.74 382 LEU A C 1
ATOM 2875 O O . LEU A 1 382 ? 12.071 -23.919 42.980 1.00 22.73 382 LEU A O 1
ATOM 2880 N N . ALA A 1 383 ? 12.125 -22.784 41.073 1.00 18.43 383 ALA A N 1
ATOM 2881 C CA . ALA A 1 383 ? 13.010 -23.747 40.458 1.00 21.29 383 ALA A CA 1
ATOM 2882 C C . ALA A 1 383 ? 14.477 -23.444 40.606 1.00 21.55 383 ALA A C 1
ATOM 2883 O O . ALA A 1 383 ? 15.280 -24.179 40.077 1.00 24.63 383 ALA A O 1
ATOM 2885 N N . VAL A 1 384 ? 14.833 -22.363 41.283 1.00 20.57 384 VAL A N 1
ATOM 2886 C CA . VAL A 1 384 ? 16.246 -22.057 41.463 1.00 20.89 384 VAL A CA 1
ATOM 2887 C C . VAL A 1 384 ? 16.480 -21.668 42.906 1.00 20.18 384 VAL A C 1
ATOM 2888 O O . VAL A 1 384 ? 15.543 -21.408 43.646 1.00 20.42 384 VAL A O 1
ATOM 2892 N N . PRO A 1 385 ? 17.737 -21.676 43.344 1.00 20.56 385 PRO A N 1
ATOM 2893 C CA . PRO A 1 385 ? 18.046 -21.295 44.724 1.00 21.71 385 PRO A CA 1
ATOM 2894 C C . PRO A 1 385 ? 17.601 -19.835 44.880 1.00 23.69 385 PRO A C 1
ATOM 2895 O O . PRO A 1 385 ? 17.753 -19.024 43.961 1.00 21.85 385 PRO A O 1
ATOM 2899 N N . ILE A 1 386 ? 17.042 -19.510 46.027 1.00 25.70 386 ILE A N 1
ATOM 2900 C CA . ILE A 1 386 ? 16.572 -18.159 46.245 1.00 29.29 386 ILE A CA 1
ATOM 2901 C C . ILE A 1 386 ? 17.661 -17.096 45.942 1.00 30.44 386 ILE A C 1
ATOM 2902 O O . ILE A 1 386 ? 17.357 -16.020 45.398 1.00 29.51 386 ILE A O 1
ATOM 2907 N N . GLU A 1 387 ? 18.928 -17.407 46.223 1.00 29.74 387 GLU A N 1
ATOM 2908 C CA . GLU A 1 387 ? 19.996 -16.447 45.972 1.00 31.92 387 GLU A CA 1
ATOM 2909 C C . GLU A 1 387 ? 20.330 -16.259 44.490 1.00 31.26 387 GLU A C 1
ATOM 2910 O O . GLU A 1 387 ? 21.097 -15.370 44.142 1.00 31.24 387 GLU A O 1
ATOM 2916 N N . GLU A 1 388 ? 19.777 -17.083 43.607 1.00 28.43 388 GLU A N 1
ATOM 2917 C CA . GLU A 1 388 ? 20.068 -16.897 42.198 1.00 28.22 388 GLU A CA 1
ATOM 2918 C C . GLU A 1 388 ? 19.109 -15.924 41.497 1.00 27.11 388 GLU A C 1
ATOM 2919 O O . GLU A 1 388 ? 19.379 -15.486 40.377 1.00 26.51 388 GLU A O 1
ATOM 2925 N N . VAL A 1 389 ? 18.001 -15.581 42.151 1.00 25.54 389 VAL A N 1
ATOM 2926 C CA . VAL A 1 389 ? 17.034 -14.682 41.531 1.00 24.17 389 VAL A CA 1
ATOM 2927 C C . VAL A 1 389 ? 17.599 -13.281 41.458 1.00 24.24 389 VAL A C 1
ATOM 2928 O O . VAL A 1 389 ? 18.085 -12.763 42.461 1.00 25.00 389 VAL A O 1
ATOM 2932 N N . LYS A 1 390 ? 17.535 -12.677 40.276 1.00 24.07 390 LYS A N 1
ATOM 2933 C CA . LYS A 1 390 ? 18.037 -11.318 40.071 1.00 27.46 390 LYS A CA 1
ATOM 2934 C C . LYS A 1 390 ? 16.896 -10.312 40.018 1.00 27.87 390 LYS A C 1
ATOM 2935 O O . LYS A 1 390 ? 15.769 -10.668 39.668 1.00 25.63 390 LYS A O 1
ATOM 2941 N N . TYR A 1 391 ? 17.202 -9.057 40.365 1.00 29.39 391 TYR A N 1
ATOM 2942 C CA . TYR A 1 391 ? 16.176 -7.997 40.415 1.00 31.52 391 TYR A CA 1
ATOM 2943 C C . TYR A 1 391 ? 16.482 -6.781 39.511 1.00 32.19 391 TYR A C 1
ATOM 2944 O O . TYR A 1 391 ? 17.628 -6.326 39.381 1.00 29.18 391 TYR A O 1
ATOM 2953 N N . ARG A 1 392 ? 15.410 -6.279 38.891 1.00 30.73 392 ARG A N 1
ATOM 2954 C CA . ARG A 1 392 ? 15.505 -5.137 37.994 1.00 32.94 392 ARG A CA 1
ATOM 2955 C C . ARG A 1 392 ? 15.890 -3.829 38.657 1.00 35.79 392 ARG A C 1
ATOM 2956 O O . ARG A 1 392 ? 15.541 -3.554 39.810 1.00 36.68 392 ARG A O 1
ATOM 2964 N N . SER A 1 393 ? 16.616 -3.014 37.895 1.00 39.20 393 SER A N 1
ATOM 2965 C CA . SER A 1 393 ? 17.033 -1.700 38.364 1.00 42.18 393 SER A CA 1
ATOM 2966 C C . SER A 1 393 ? 16.152 -0.726 37.591 1.00 42.26 393 SER A C 1
ATOM 2967 O O . SER A 1 393 ? 16.315 -0.554 36.383 1.00 44.10 393 SER A O 1
ATOM 2970 N N . ALA A 1 394 ? 15.186 -0.129 38.283 1.00 41.58 394 ALA A N 1
ATOM 2971 C CA . ALA A 1 394 ? 14.279 0.819 37.658 1.00 39.43 394 ALA A CA 1
ATOM 2972 C C . ALA A 1 394 ? 13.584 1.570 38.771 1.00 37.75 394 ALA A C 1
ATOM 2973 O O . ALA A 1 394 ? 13.896 1.366 39.942 1.00 38.96 394 ALA A O 1
ATOM 2975 N N . PHE A 1 395 ? 12.647 2.433 38.391 1.00 34.02 395 PHE A N 1
ATOM 2976 C CA . PHE A 1 395 ? 11.876 3.248 39.329 1.00 31.49 395 PHE A CA 1
ATOM 2977 C C . PHE A 1 395 ? 11.011 2.400 40.242 1.00 26.96 395 PHE A C 1
ATOM 2978 O O . PHE A 1 395 ? 10.702 2.813 41.359 1.00 24.85 395 PHE A O 1
ATOM 2986 N N . VAL A 1 396 ? 10.591 1.243 39.738 1.00 20.44 396 VAL A N 1
ATOM 2987 C CA . VAL A 1 396 ? 9.790 0.293 40.511 1.00 18.61 396 VAL A CA 1
ATOM 2988 C C . VAL A 1 396 ? 10.592 -0.998 40.635 1.00 17.21 396 VAL A C 1
ATOM 2989 O O . VAL A 1 396 ? 11.101 -1.483 39.629 1.00 17.34 396 VAL A O 1
ATOM 2993 N N . ASP A 1 397 ? 10.686 -1.555 41.844 1.00 14.45 397 ASP A N 1
ATOM 2994 C CA . ASP A 1 397 ? 11.428 -2.797 42.072 1.00 14.44 397 ASP A CA 1
ATOM 2995 C C . ASP A 1 397 ? 10.649 -3.970 41.486 1.00 14.69 397 ASP A C 1
ATOM 2996 O O . ASP A 1 397 ? 9.408 -4.041 41.607 1.00 13.23 397 ASP A O 1
ATOM 3001 N N . CYS A 1 398 ? 11.363 -4.929 40.925 1.00 13.88 398 CYS A N 1
ATOM 3002 C CA . CYS A 1 398 ? 10.653 -6.063 40.316 1.00 15.26 398 CYS A CA 1
ATOM 3003 C C . CYS A 1 398 ? 11.649 -7.150 39.969 1.00 14.51 398 CYS A C 1
ATOM 3004 O O . CYS A 1 398 ? 12.780 -6.849 39.554 1.00 14.24 398 CYS A O 1
ATOM 3007 N N . PRO A 1 399 ? 11.265 -8.426 40.166 1.00 15.94 399 PRO A N 1
ATOM 3008 C CA . PRO A 1 399 ? 12.163 -9.546 39.843 1.00 17.58 399 PRO A CA 1
ATOM 3009 C C . PRO A 1 399 ? 12.404 -9.558 38.333 1.00 18.38 399 PRO A C 1
ATOM 3010 O O . PRO A 1 399 ? 11.506 -9.187 37.546 1.00 18.25 399 PRO A O 1
ATOM 3014 N N . ASP A 1 400 ? 13.592 -9.973 37.921 1.00 18.59 400 ASP A N 1
ATOM 3015 C CA . ASP A 1 400 ? 13.895 -10.057 36.492 1.00 20.82 400 ASP A CA 1
ATOM 3016 C C . ASP A 1 400 ? 13.375 -11.359 35.859 1.00 20.30 400 ASP A C 1
ATOM 3017 O O . ASP A 1 400 ? 12.764 -11.331 34.790 1.00 19.86 400 ASP A O 1
ATOM 3022 N N . GLN A 1 401 ? 13.609 -12.489 36.514 1.00 18.77 401 GLN A N 1
ATOM 3023 C CA . GLN A 1 401 ? 13.114 -13.801 36.047 1.00 21.39 401 GLN A CA 1
ATOM 3024 C C . GLN A 1 401 ? 12.811 -14.586 37.321 1.00 20.06 401 GLN A C 1
ATOM 3025 O O . GLN A 1 401 ? 13.541 -14.474 38.313 1.00 19.14 401 GLN A O 1
ATOM 3031 N N . VAL A 1 402 ? 11.722 -15.338 37.295 1.00 18.94 402 VAL A N 1
ATOM 3032 C CA . VAL A 1 402 ? 11.285 -16.141 38.427 1.00 17.18 402 VAL A CA 1
ATOM 3033 C C . VAL A 1 402 ? 10.929 -17.531 37.894 1.00 17.92 402 VAL A C 1
ATOM 3034 O O . VAL A 1 402 ? 9.749 -17.841 37.679 1.00 16.66 402 VAL A O 1
ATOM 3038 N N . PRO A 1 403 ? 11.939 -18.381 37.679 1.00 18.35 403 PRO A N 1
ATOM 3039 C CA . PRO A 1 403 ? 11.726 -19.744 37.162 1.00 18.76 403 PRO A CA 1
ATOM 3040 C C . PRO A 1 403 ? 10.962 -20.575 38.195 1.00 20.07 403 PRO A C 1
ATOM 3041 O O . PRO A 1 403 ? 11.302 -20.564 39.386 1.00 20.98 403 PRO A O 1
ATOM 3045 N N . VAL A 1 404 ? 9.932 -21.295 37.753 1.00 18.28 404 VAL A N 1
ATOM 3046 C CA . VAL A 1 404 ? 9.154 -22.110 38.670 1.00 18.55 404 VAL A CA 1
ATOM 3047 C C . VAL A 1 404 ? 8.896 -23.507 38.118 1.00 19.48 404 VAL A C 1
ATOM 3048 O O . VAL A 1 404 ? 9.092 -23.767 36.928 1.00 20.32 404 VAL A O 1
ATOM 3052 N N . THR A 1 405 ? 8.505 -24.409 39.011 1.00 20.83 405 THR A N 1
ATOM 3053 C CA . THR A 1 405 ? 8.110 -25.747 38.634 1.00 20.33 405 THR A CA 1
ATOM 3054 C C . THR A 1 405 ? 6.924 -26.063 39.532 1.00 19.94 405 THR A C 1
ATOM 3055 O O . THR A 1 405 ? 6.512 -25.218 40.350 1.00 17.67 405 THR A O 1
ATOM 3059 N N . TRP A 1 406 ? 6.343 -27.246 39.379 1.00 21.02 406 TRP A N 1
ATOM 3060 C CA . TRP A 1 406 ? 5.152 -27.609 40.151 1.00 20.34 406 TRP A CA 1
ATOM 3061 C C . TRP A 1 406 ? 4.816 -29.093 40.089 1.00 21.55 406 TRP A C 1
ATOM 3062 O O . TRP A 1 406 ? 3.748 -29.483 40.619 1.00 22.79 406 TRP A O 1
ATOM 3074 N N . GLY B 1 2 ? 18.238 -10.761 118.968 1.00 51.62 2 GLY B N 1
ATOM 3075 C CA . GLY B 1 2 ? 17.679 -10.993 120.283 1.00 50.83 2 GLY B CA 1
ATOM 3076 C C . GLY B 1 2 ? 16.215 -11.397 120.214 1.00 50.33 2 GLY B C 1
ATOM 3077 O O . GLY B 1 2 ? 15.526 -11.064 119.250 1.00 49.68 2 GLY B O 1
ATOM 3078 N N . HIS B 1 3 ? 15.742 -12.134 121.220 1.00 50.21 3 HIS B N 1
ATOM 3079 C CA . HIS B 1 3 ? 14.348 -12.564 121.217 1.00 49.72 3 HIS B CA 1
ATOM 3080 C C . HIS B 1 3 ? 13.422 -12.112 122.329 1.00 49.19 3 HIS B C 1
ATOM 3081 O O . HIS B 1 3 ? 12.944 -12.914 123.139 1.00 50.41 3 HIS B O 1
ATOM 3088 N N . ASP B 1 4 ? 13.179 -10.839 122.354 1.00 48.13 4 ASP B N 1
ATOM 3089 C CA . ASP B 1 4 ? 12.233 -10.216 123.244 1.00 46.76 4 ASP B CA 1
ATOM 3090 C C . ASP B 1 4 ? 11.218 -9.662 122.286 1.00 44.87 4 ASP B C 1
ATOM 3091 O O . ASP B 1 4 ? 11.340 -8.548 121.804 1.00 44.43 4 ASP B O 1
ATOM 3096 N N . ILE B 1 5 ? 10.204 -10.482 122.018 1.00 42.06 5 ILE B N 1
ATOM 3097 C CA . ILE B 1 5 ? 9.141 -10.195 121.066 1.00 38.60 5 ILE B CA 1
ATOM 3098 C C . ILE B 1 5 ? 7.964 -9.411 121.619 1.00 36.34 5 ILE B C 1
ATOM 3099 O O . ILE B 1 5 ? 7.506 -9.665 122.728 1.00 34.54 5 ILE B O 1
ATOM 3104 N N . ASP B 1 6 ? 7.460 -8.454 120.843 1.00 34.40 6 ASP B N 1
ATOM 3105 C CA . ASP B 1 6 ? 6.318 -7.642 121.288 1.00 33.88 6 ASP B CA 1
ATOM 3106 C C . ASP B 1 6 ? 5.092 -8.089 120.498 1.00 31.75 6 ASP B C 1
ATOM 3107 O O . ASP B 1 6 ? 5.187 -9.035 119.717 1.00 31.83 6 ASP B O 1
ATOM 3112 N N . GLN B 1 7 ? 3.947 -7.452 120.712 1.00 30.02 7 GLN B N 1
ATOM 3113 C CA . GLN B 1 7 ? 2.769 -7.766 119.921 1.00 30.43 7 GLN B CA 1
ATOM 3114 C C . GLN B 1 7 ? 3.239 -7.390 118.518 1.00 29.68 7 GLN B C 1
ATOM 3115 O O . GLN B 1 7 ? 4.181 -6.612 118.375 1.00 28.60 7 GLN B O 1
ATOM 3121 N N . VAL B 1 8 ? 2.593 -7.935 117.503 1.00 27.39 8 VAL B N 1
ATOM 3122 C CA . VAL B 1 8 ? 2.973 -7.633 116.128 1.00 28.26 8 VAL B CA 1
ATOM 3123 C C . VAL B 1 8 ? 2.650 -6.164 115.840 1.00 28.53 8 VAL B C 1
ATOM 3124 O O . VAL B 1 8 ? 1.602 -5.644 116.262 1.00 26.90 8 VAL B O 1
ATOM 3128 N N . ALA B 1 9 ? 3.550 -5.511 115.126 1.00 30.49 9 ALA B N 1
ATOM 3129 C CA . ALA B 1 9 ? 3.354 -4.107 114.766 1.00 33.06 9 ALA B CA 1
ATOM 3130 C C . ALA B 1 9 ? 2.006 -3.993 114.092 1.00 34.27 9 ALA B C 1
ATOM 3131 O O . ALA B 1 9 ? 1.648 -4.811 113.257 1.00 35.33 9 ALA B O 1
ATOM 3133 N N . PRO B 1 10 ? 1.242 -2.959 114.435 1.00 37.87 10 PRO B N 1
ATOM 3134 C CA . PRO B 1 10 ? -0.083 -2.738 113.856 1.00 39.50 10 PRO B CA 1
ATOM 3135 C C . PRO B 1 10 ? -0.072 -2.602 112.336 1.00 39.46 10 PRO B C 1
ATOM 3136 O O . PRO B 1 10 ? 0.882 -2.086 111.733 1.00 40.19 10 PRO B O 1
ATOM 3140 N N . LEU B 1 11 ? -1.143 -3.087 111.729 1.00 38.86 11 LEU B N 1
ATOM 3141 C CA . LEU B 1 11 ? -1.307 -2.984 110.298 1.00 39.28 11 LEU B CA 1
ATOM 3142 C C . LEU B 1 11 ? -1.943 -1.606 110.127 1.00 38.68 11 LEU B C 1
ATOM 3143 O O . LEU B 1 11 ? -3.036 -1.373 110.643 1.00 37.97 11 LEU B O 1
ATOM 3148 N N . LEU B 1 12 ? -1.262 -0.689 109.447 1.00 35.91 12 LEU B N 1
ATOM 3149 C CA . LEU B 1 12 ? -1.807 0.654 109.241 1.00 35.66 12 LEU B CA 1
ATOM 3150 C C . LEU B 1 12 ? -2.034 0.878 107.761 1.00 34.97 12 LEU B C 1
ATOM 3151 O O . LEU B 1 12 ? -1.298 0.351 106.930 1.00 35.37 12 LEU B O 1
ATOM 3156 N N . ARG B 1 13 ? -3.064 1.641 107.425 1.00 34.95 13 ARG B N 1
ATOM 3157 C CA . ARG B 1 13 ? -3.350 1.937 106.022 1.00 36.01 13 ARG B CA 1
ATOM 3158 C C . ARG B 1 13 ? -2.312 2.984 105.578 1.00 34.28 13 ARG B C 1
ATOM 3159 O O . ARG B 1 13 ? -2.044 3.941 106.300 1.00 32.71 13 ARG B O 1
ATOM 3167 N N . GLU B 1 14 ? -1.727 2.792 104.406 1.00 33.66 14 GLU B N 1
ATOM 3168 C CA . GLU B 1 14 ? -0.755 3.749 103.881 1.00 34.39 14 GLU B CA 1
ATOM 3169 C C . GLU B 1 14 ? -1.385 5.152 103.813 1.00 34.52 14 GLU B C 1
ATOM 3170 O O . GLU B 1 14 ? -2.426 5.348 103.174 1.00 35.02 14 GLU B O 1
ATOM 3176 N N . PRO B 1 15 ? -0.772 6.143 104.481 1.00 33.40 15 PRO B N 1
ATOM 3177 C CA . PRO B 1 15 ? -1.310 7.503 104.479 1.00 33.23 15 PRO B CA 1
ATOM 3178 C C . PRO B 1 15 ? -1.480 8.055 103.082 1.00 31.99 15 PRO B C 1
ATOM 3179 O O . PRO B 1 15 ? -0.864 7.569 102.133 1.00 32.21 15 PRO B O 1
ATOM 3183 N N . ALA B 1 16 ? -2.315 9.079 102.980 1.00 31.09 16 ALA B N 1
ATOM 3184 C CA . ALA B 1 16 ? -2.595 9.746 101.715 1.00 30.60 16 ALA B CA 1
ATOM 3185 C C . ALA B 1 16 ? -1.309 10.270 101.076 1.00 29.70 16 ALA B C 1
ATOM 3186 O O . ALA B 1 16 ? -1.030 10.025 99.900 1.00 30.67 16 ALA B O 1
ATOM 3188 N N . ASN B 1 17 ? -0.540 10.997 101.873 1.00 27.62 17 ASN B N 1
ATOM 3189 C CA . ASN B 1 17 ? 0.687 11.608 101.402 1.00 27.21 17 ASN B CA 1
ATOM 3190 C C . ASN B 1 17 ? 1.928 10.854 101.812 1.00 25.28 17 ASN B C 1
ATOM 3191 O O . ASN B 1 17 ? 2.934 11.454 102.117 1.00 25.47 17 ASN B O 1
ATOM 3196 N N . PHE B 1 18 ? 1.839 9.527 101.784 1.00 24.85 18 PHE B N 1
ATOM 3197 C CA . PHE B 1 18 ? 2.954 8.646 102.123 1.00 25.58 18 PHE B CA 1
ATOM 3198 C C . PHE B 1 18 ? 4.084 8.931 101.115 1.00 23.82 18 PHE B C 1
ATOM 3199 O O . PHE B 1 18 ? 3.831 8.987 99.904 1.00 22.19 18 PHE B O 1
ATOM 3207 N N . GLN B 1 19 ? 5.300 9.131 101.615 1.00 22.17 19 GLN B N 1
ATOM 3208 C CA . GLN B 1 19 ? 6.467 9.395 100.768 1.00 21.81 19 GLN B CA 1
ATOM 3209 C C . GLN B 1 19 ? 6.440 10.703 99.974 1.00 22.99 19 GLN B C 1
ATOM 3210 O O . GLN B 1 19 ? 7.317 10.947 99.125 1.00 22.54 19 GLN B O 1
ATOM 3216 N N . LEU B 1 20 ? 5.448 11.551 100.246 1.00 21.89 20 LEU B N 1
ATOM 3217 C CA . LEU B 1 20 ? 5.356 12.833 99.568 1.00 22.12 20 LEU B CA 1
ATOM 3218 C C . LEU B 1 20 ? 5.848 13.908 100.513 1.00 21.22 20 LEU B C 1
ATOM 3219 O O . LEU B 1 20 ? 5.925 13.723 101.743 1.00 20.47 20 LEU B O 1
ATOM 3224 N N . ARG B 1 21 ? 6.203 15.033 99.927 1.00 20.37 21 ARG B N 1
ATOM 3225 C CA . ARG B 1 21 ? 6.734 16.168 100.668 1.00 20.63 21 ARG B CA 1
ATOM 3226 C C . ARG B 1 21 ? 5.840 17.400 100.724 1.00 22.91 21 ARG B C 1
ATOM 3227 O O . ARG B 1 21 ? 4.839 17.503 100.001 1.00 23.17 21 ARG B O 1
ATOM 3235 N N . THR B 1 22 ? 6.216 18.299 101.598 1.00 20.99 22 THR B N 1
ATOM 3236 C CA . THR B 1 22 ? 5.660 19.629 101.776 1.00 24.56 22 THR B CA 1
ATOM 3237 C C . THR B 1 22 ? 6.912 20.454 101.727 1.00 24.58 22 THR B C 1
ATOM 3238 O O . THR B 1 22 ? 7.687 20.482 102.674 1.00 25.47 22 THR B O 1
ATOM 3242 N N . ASN B 1 23 ? 7.123 21.140 100.602 1.00 25.53 23 ASN B N 1
ATOM 3243 C CA . ASN B 1 23 ? 8.336 21.933 100.410 1.00 24.59 23 ASN B CA 1
ATOM 3244 C C . ASN B 1 23 ? 9.537 20.946 100.536 1.00 22.58 23 ASN B C 1
ATOM 3245 O O . ASN B 1 23 ? 9.524 19.886 99.909 1.00 20.96 23 ASN B O 1
ATOM 3250 N N . CYS B 1 24 ? 10.557 21.245 101.328 1.00 21.51 24 CYS B N 1
ATOM 3251 C CA . CYS B 1 24 ? 11.687 20.315 101.426 1.00 22.34 24 CYS B CA 1
ATOM 3252 C C . CYS B 1 24 ? 11.485 19.132 102.398 1.00 22.99 24 CYS B C 1
ATOM 3253 O O . CYS B 1 24 ? 12.172 18.094 102.312 1.00 21.06 24 CYS B O 1
ATOM 3256 N N . ASP B 1 25 ? 10.510 19.282 103.294 1.00 22.44 25 ASP B N 1
ATOM 3257 C CA . ASP B 1 25 ? 10.217 18.281 104.333 1.00 23.13 25 ASP B CA 1
ATOM 3258 C C . ASP B 1 25 ? 9.227 17.170 104.029 1.00 22.28 25 ASP B C 1
ATOM 3259 O O . ASP B 1 25 ? 8.466 17.226 103.050 1.00 20.92 25 ASP B O 1
ATOM 3264 N N . PRO B 1 26 ? 9.263 16.090 104.839 1.00 21.58 26 PRO B N 1
ATOM 3265 C CA . PRO B 1 26 ? 8.283 15.024 104.568 1.00 20.72 26 PRO B CA 1
ATOM 3266 C C . PRO B 1 26 ? 6.918 15.654 104.890 1.00 22.37 26 PRO B C 1
ATOM 3267 O O . PRO B 1 26 ? 6.831 16.510 105.770 1.00 21.78 26 PRO B O 1
ATOM 3271 N N . HIS B 1 27 ? 5.872 15.257 104.184 1.00 21.57 27 HIS B N 1
ATOM 3272 C CA . HIS B 1 27 ? 4.536 15.774 104.492 1.00 24.79 27 HIS B CA 1
ATOM 3273 C C . HIS B 1 27 ? 4.193 15.282 105.918 1.00 26.17 27 HIS B C 1
ATOM 3274 O O . HIS B 1 27 ? 4.671 14.226 106.343 1.00 24.38 27 HIS B O 1
ATOM 3281 N N . GLU B 1 28 ? 3.377 16.038 106.646 1.00 27.00 28 GLU B N 1
ATOM 3282 C CA . GLU B 1 28 ? 2.984 15.648 108.013 1.00 27.88 28 GLU B CA 1
ATOM 3283 C C . GLU B 1 28 ? 2.523 14.183 108.162 1.00 26.26 28 GLU B C 1
ATOM 3284 O O . GLU B 1 28 ? 2.858 13.545 109.160 1.00 24.13 28 GLU B O 1
ATOM 3290 N N . ASP B 1 29 ? 1.781 13.641 107.188 1.00 25.13 29 ASP B N 1
ATOM 3291 C CA . ASP B 1 29 ? 1.319 12.235 107.238 1.00 24.67 29 ASP B CA 1
ATOM 3292 C C . ASP B 1 29 ? 2.453 11.246 107.556 1.00 24.89 29 ASP B C 1
ATOM 3293 O O . ASP B 1 29 ? 2.239 10.217 108.188 1.00 24.31 29 ASP B O 1
ATOM 3298 N N . ASN B 1 30 ? 3.651 11.543 107.082 1.00 22.42 30 ASN B N 1
ATOM 3299 C CA . ASN B 1 30 ? 4.802 10.660 107.302 1.00 22.41 30 ASN B CA 1
ATOM 3300 C C . ASN B 1 30 ? 5.258 10.703 108.752 1.00 23.16 30 ASN B C 1
ATOM 3301 O O . ASN B 1 30 ? 5.724 9.701 109.296 1.00 22.36 30 ASN B O 1
ATOM 3306 N N . PHE B 1 31 ? 5.126 11.867 109.372 1.00 22.55 31 PHE B N 1
ATOM 3307 C CA . PHE B 1 31 ? 5.480 12.009 110.782 1.00 24.22 31 PHE B CA 1
ATOM 3308 C C . PHE B 1 31 ? 4.407 11.326 111.652 1.00 25.19 31 PHE B C 1
ATOM 3309 O O . PHE B 1 31 ? 4.707 10.759 112.713 1.00 24.36 31 PHE B O 1
ATOM 3317 N N . GLY B 1 32 ? 3.156 11.385 111.192 1.00 26.01 32 GLY B N 1
ATOM 3318 C CA . GLY B 1 32 ? 2.062 10.745 111.913 1.00 26.01 32 GLY B CA 1
ATOM 3319 C C . GLY B 1 32 ? 2.292 9.250 111.937 1.00 26.77 32 GLY B C 1
ATOM 3320 O O . GLY B 1 32 ? 2.114 8.609 112.973 1.00 25.68 32 GLY B O 1
ATOM 3321 N N . LEU B 1 33 ? 2.709 8.689 110.800 1.00 27.01 33 LEU B N 1
ATOM 3322 C CA . LEU B 1 33 ? 3.008 7.258 110.691 1.00 26.54 33 LEU B CA 1
ATOM 3323 C C . LEU B 1 33 ? 4.174 6.870 111.614 1.00 26.69 33 LEU B C 1
ATOM 3324 O O . LEU B 1 33 ? 4.129 5.854 112.322 1.00 23.80 33 LEU B O 1
ATOM 3329 N N . ARG B 1 34 ? 5.217 7.692 111.597 1.00 26.31 34 ARG B N 1
ATOM 3330 C CA . ARG B 1 34 ? 6.392 7.469 112.428 1.00 27.71 34 ARG B CA 1
ATOM 3331 C C . ARG B 1 34 ? 6.007 7.474 113.923 1.00 28.16 34 ARG B C 1
ATOM 3332 O O . ARG B 1 34 ? 6.696 6.865 114.729 1.00 27.61 34 ARG B O 1
ATOM 3340 N N . ALA B 1 35 ? 4.918 8.145 114.298 1.00 27.71 35 ALA B N 1
ATOM 3341 C CA . ALA B 1 35 ? 4.546 8.177 115.722 1.00 28.81 35 ALA B CA 1
ATOM 3342 C C . ALA B 1 35 ? 4.094 6.807 116.242 1.00 29.91 35 ALA B C 1
ATOM 3343 O O . ALA B 1 35 ? 4.038 6.589 117.467 1.00 29.98 35 ALA B O 1
ATOM 3345 N N . HIS B 1 36 ? 3.793 5.894 115.317 1.00 28.97 36 HIS B N 1
ATOM 3346 C CA . HIS B 1 36 ? 3.384 4.535 115.662 1.00 29.51 36 HIS B CA 1
ATOM 3347 C C . HIS B 1 36 ? 4.556 3.604 115.958 1.00 29.55 36 HIS B C 1
ATOM 3348 O O . HIS B 1 36 ? 4.347 2.425 116.270 1.00 28.92 36 HIS B O 1
ATOM 3355 N N . GLY B 1 37 ? 5.776 4.115 115.848 1.00 26.46 37 GLY B N 1
ATOM 3356 C CA . GLY B 1 37 ? 6.943 3.290 116.130 1.00 27.06 37 GLY B CA 1
ATOM 3357 C C . GLY B 1 37 ? 7.962 3.259 115.003 1.00 25.64 37 GLY B C 1
ATOM 3358 O O . GLY B 1 37 ? 7.633 3.589 113.861 1.00 24.30 37 GLY B O 1
ATOM 3359 N N . PRO B 1 38 ? 9.202 2.827 115.286 1.00 24.84 38 PRO B N 1
ATOM 3360 C CA . PRO B 1 38 ? 10.254 2.772 114.258 1.00 24.17 38 PRO B CA 1
ATOM 3361 C C . PRO B 1 38 ? 10.064 1.764 113.136 1.00 21.96 38 PRO B C 1
ATOM 3362 O O . PRO B 1 38 ? 10.621 1.938 112.051 1.00 19.32 38 PRO B O 1
ATOM 3366 N N . LEU B 1 39 ? 9.278 0.718 113.387 1.00 21.25 39 LEU B N 1
ATOM 3367 C CA . LEU B 1 39 ? 9.039 -0.323 112.389 1.00 22.52 39 LEU B CA 1
ATOM 3368 C C . LEU B 1 39 ? 7.531 -0.587 112.363 1.00 25.09 39 LEU B C 1
ATOM 3369 O O . LEU B 1 39 ? 6.949 -0.986 113.371 1.00 26.92 39 LEU B O 1
ATOM 3374 N N . VAL B 1 40 ? 6.886 -0.336 111.233 1.00 22.64 40 VAL B N 1
ATOM 3375 C CA . VAL B 1 40 ? 5.446 -0.548 111.163 1.00 23.79 40 VAL B CA 1
ATOM 3376 C C . VAL B 1 40 ? 5.073 -1.362 109.955 1.00 23.49 40 VAL B C 1
ATOM 3377 O O . VAL B 1 40 ? 5.923 -1.693 109.143 1.00 23.41 40 VAL B O 1
ATOM 3381 N N . ARG B 1 41 ? 3.798 -1.716 109.852 1.00 22.77 41 ARG B N 1
ATOM 3382 C CA . ARG B 1 41 ? 3.321 -2.473 108.709 1.00 24.58 41 ARG B CA 1
ATOM 3383 C C . ARG B 1 41 ? 2.291 -1.587 108.032 1.00 24.83 41 ARG B C 1
ATOM 3384 O O . ARG B 1 41 ? 1.483 -0.939 108.714 1.00 24.14 41 ARG B O 1
ATOM 3392 N N . ILE B 1 42 ? 2.311 -1.549 106.706 1.00 24.18 42 ILE B N 1
ATOM 3393 C CA . ILE B 1 42 ? 1.376 -0.703 105.985 1.00 25.92 42 ILE B CA 1
ATOM 3394 C C . ILE B 1 42 ? 0.716 -1.437 104.837 1.00 27.40 42 ILE B C 1
ATOM 3395 O O . ILE B 1 42 ? 1.307 -2.303 104.192 1.00 25.54 42 ILE B O 1
ATOM 3400 N N . VAL B 1 43 ? -0.529 -1.079 104.588 1.00 27.39 43 VAL B N 1
ATOM 3401 C CA . VAL B 1 43 ? -1.264 -1.707 103.516 1.00 28.87 43 VAL B CA 1
ATOM 3402 C C . VAL B 1 43 ? -1.791 -0.609 102.628 1.00 28.99 43 VAL B C 1
ATOM 3403 O O . VAL B 1 43 ? -2.366 0.369 103.104 1.00 29.33 43 VAL B O 1
ATOM 3407 N N . GLY B 1 44 ? -1.541 -0.770 101.338 1.00 30.56 44 GLY B N 1
ATOM 3408 C CA . GLY B 1 44 ? -1.966 0.200 100.356 1.00 31.56 44 GLY B CA 1
ATOM 3409 C C . GLY B 1 44 ? -1.257 0.001 99.030 1.00 31.58 44 GLY B C 1
ATOM 3410 O O . GLY B 1 44 ? -0.835 -1.104 98.677 1.00 30.53 44 GLY B O 1
ATOM 3411 N N . GLU B 1 45 ? -1.130 1.083 98.278 1.00 34.17 45 GLU B N 1
ATOM 3412 C CA . GLU B 1 45 ? -0.466 1.017 96.985 1.00 35.15 45 GLU B CA 1
ATOM 3413 C C . GLU B 1 45 ? 0.927 0.376 97.035 1.00 33.97 45 GLU B C 1
ATOM 3414 O O . GLU B 1 45 ? 1.265 -0.418 96.170 1.00 32.32 45 GLU B O 1
ATOM 3420 N N . SER B 1 46 ? 1.749 0.695 98.036 1.00 33.65 46 SER B N 1
ATOM 3421 C CA . SER B 1 46 ? 3.086 0.080 98.089 1.00 34.20 46 SER B CA 1
ATOM 3422 C C . SER B 1 46 ? 3.021 -1.428 98.227 1.00 32.67 46 SER B C 1
ATOM 3423 O O . SER B 1 46 ? 3.758 -2.143 97.559 1.00 32.68 46 SER B O 1
ATOM 3426 N N . SER B 1 47 ? 2.137 -1.925 99.087 1.00 32.08 47 SER B N 1
ATOM 3427 C CA . SER B 1 47 ? 2.019 -3.368 99.243 1.00 31.17 47 SER B CA 1
ATOM 3428 C C . SER B 1 47 ? 1.435 -3.986 97.971 1.00 32.00 47 SER B C 1
ATOM 3429 O O . SER B 1 47 ? 1.881 -5.036 97.537 1.00 32.41 47 SER B O 1
ATOM 3432 N N . THR B 1 48 ? 0.470 -3.324 97.336 1.00 32.82 48 THR B N 1
ATOM 3433 C CA . THR B 1 48 ? -0.102 -3.895 96.117 1.00 33.23 48 THR B CA 1
ATOM 3434 C C . THR B 1 48 ? 0.910 -3.933 94.965 1.00 32.95 48 THR B C 1
ATOM 3435 O O . THR B 1 48 ? 0.965 -4.905 94.240 1.00 30.31 48 THR B O 1
ATOM 3439 N N . GLN B 1 49 ? 1.725 -2.897 94.799 1.00 34.21 49 GLN B N 1
ATOM 3440 C CA . GLN B 1 49 ? 2.704 -2.936 93.711 1.00 35.82 49 GLN B CA 1
ATOM 3441 C C . GLN B 1 49 ? 3.719 -4.065 93.904 1.00 35.09 49 GLN B C 1
ATOM 3442 O O . GLN B 1 49 ? 4.183 -4.660 92.932 1.00 35.56 49 GLN B O 1
ATOM 3448 N N . LEU B 1 50 ? 4.050 -4.384 95.153 1.00 33.25 50 LEU B N 1
ATOM 3449 C CA . LEU B 1 50 ? 5.015 -5.450 95.414 1.00 31.92 50 LEU B CA 1
ATOM 3450 C C . LEU B 1 50 ? 4.403 -6.869 95.549 1.00 31.75 50 LEU B C 1
ATOM 3451 O O . LEU B 1 50 ? 5.114 -7.816 95.880 1.00 31.65 50 LEU B O 1
ATOM 3456 N N . GLY B 1 51 ? 3.096 -7.007 95.305 1.00 31.84 51 GLY B N 1
ATOM 3457 C CA . GLY B 1 51 ? 2.436 -8.308 95.378 1.00 31.14 51 GLY B CA 1
ATOM 3458 C C . GLY B 1 51 ? 2.366 -8.936 96.764 1.00 31.24 51 GLY B C 1
ATOM 3459 O O . GLY B 1 51 ? 2.655 -10.117 96.925 1.00 30.40 51 GLY B O 1
ATOM 3460 N N . ARG B 1 52 ? 1.982 -8.145 97.768 1.00 31.50 52 ARG B N 1
ATOM 3461 C CA . ARG B 1 52 ? 1.911 -8.627 99.141 1.00 30.31 52 ARG B CA 1
ATOM 3462 C C . ARG B 1 52 ? 0.677 -8.060 99.814 1.00 30.44 52 ARG B C 1
ATOM 3463 O O . ARG B 1 52 ? 0.077 -7.098 99.332 1.00 31.73 52 ARG B O 1
ATOM 3471 N N . ASP B 1 53 ? 0.324 -8.647 100.948 1.00 30.03 53 ASP B N 1
ATOM 3472 C CA . ASP B 1 53 ? -0.832 -8.224 101.716 1.00 30.83 53 ASP B CA 1
ATOM 3473 C C . ASP B 1 53 ? -0.442 -6.976 102.495 1.00 28.31 53 ASP B C 1
ATOM 3474 O O . ASP B 1 53 ? -1.284 -6.143 102.816 1.00 26.19 53 ASP B O 1
ATOM 3479 N N . PHE B 1 54 ? 0.848 -6.849 102.783 1.00 24.40 54 PHE B N 1
ATOM 3480 C CA . PHE B 1 54 ? 1.334 -5.688 103.510 1.00 24.43 54 PHE B CA 1
ATOM 3481 C C . PHE B 1 54 ? 2.844 -5.639 103.293 1.00 22.70 54 PHE B C 1
ATOM 3482 O O . PHE B 1 54 ? 3.419 -6.558 102.728 1.00 20.84 54 PHE B O 1
ATOM 3490 N N . VAL B 1 55 ? 3.472 -4.543 103.706 1.00 23.55 55 VAL B N 1
ATOM 3491 C CA . VAL B 1 55 ? 4.925 -4.490 103.646 1.00 21.48 55 VAL B CA 1
ATOM 3492 C C . VAL B 1 55 ? 5.338 -3.772 104.905 1.00 21.42 55 VAL B C 1
ATOM 3493 O O . VAL B 1 55 ? 4.551 -3.013 105.477 1.00 21.31 55 VAL B O 1
ATOM 3497 N N . TRP B 1 56 ? 6.552 -4.045 105.357 1.00 19.62 56 TRP B N 1
ATOM 3498 C CA . TRP B 1 56 ? 7.079 -3.373 106.525 1.00 20.06 56 TRP B CA 1
ATOM 3499 C C . TRP B 1 56 ? 7.623 -2.015 106.085 1.00 21.42 56 TRP B C 1
ATOM 3500 O O . TRP B 1 56 ? 8.011 -1.843 104.933 1.00 20.04 56 TRP B O 1
ATOM 3511 N N . GLN B 1 57 ? 7.655 -1.070 107.013 1.00 21.83 57 GLN B N 1
ATOM 3512 C CA . GLN B 1 57 ? 8.236 0.237 106.739 1.00 22.35 57 GLN B CA 1
ATOM 3513 C C . GLN B 1 57 ? 9.141 0.532 107.928 1.00 20.27 57 GLN B C 1
ATOM 3514 O O . GLN B 1 57 ? 8.681 0.627 109.071 1.00 20.41 57 GLN B O 1
ATOM 3520 N N . ALA B 1 58 ? 10.436 0.620 107.658 1.00 17.99 58 ALA B N 1
ATOM 3521 C CA . ALA B 1 58 ? 11.405 0.932 108.673 1.00 17.54 58 ALA B CA 1
ATOM 3522 C C . ALA B 1 58 ? 11.665 2.440 108.510 1.00 18.66 58 ALA B C 1
ATOM 3523 O O . ALA B 1 58 ? 12.067 2.891 107.420 1.00 18.23 58 ALA B O 1
ATOM 3525 N N . HIS B 1 59 ? 11.431 3.226 109.555 1.00 15.79 59 HIS B N 1
ATOM 3526 C CA . HIS B 1 59 ? 11.650 4.650 109.413 1.00 17.73 59 HIS B CA 1
ATOM 3527 C C . HIS B 1 59 ? 12.329 5.344 110.589 1.00 19.78 59 HIS B C 1
ATOM 3528 O O . HIS B 1 59 ? 12.441 6.566 110.586 1.00 18.30 59 HIS B O 1
ATOM 3535 N N . GLY B 1 60 ? 12.814 4.552 111.562 1.00 19.64 60 GLY B N 1
ATOM 3536 C CA . GLY B 1 60 ? 13.550 5.118 112.682 1.00 18.61 60 GLY B CA 1
ATOM 3537 C C . GLY B 1 60 ? 15.008 5.011 112.240 1.00 17.68 60 GLY B C 1
ATOM 3538 O O . GLY B 1 60 ? 15.341 4.146 111.438 1.00 16.44 60 GLY B O 1
ATOM 3539 N N . TYR B 1 61 ? 15.883 5.892 112.711 1.00 18.08 61 TYR B N 1
ATOM 3540 C CA . TYR B 1 61 ? 17.287 5.829 112.278 1.00 18.91 61 TYR B CA 1
ATOM 3541 C C . TYR B 1 61 ? 17.965 4.466 112.472 1.00 19.66 61 TYR B C 1
ATOM 3542 O O . TYR B 1 61 ? 18.533 3.904 111.534 1.00 17.27 61 TYR B O 1
ATOM 3551 N N . GLU B 1 62 ? 17.930 3.943 113.700 1.00 19.71 62 GLU B N 1
ATOM 3552 C CA . GLU B 1 62 ? 18.585 2.665 113.987 1.00 20.89 62 GLU B CA 1
ATOM 3553 C C . GLU B 1 62 ? 18.150 1.498 113.137 1.00 19.14 62 GLU B C 1
ATOM 3554 O O . GLU B 1 62 ? 18.979 0.771 112.592 1.00 18.77 62 GLU B O 1
ATOM 3560 N N . VAL B 1 63 ? 16.843 1.311 113.012 1.00 17.43 63 VAL B N 1
ATOM 3561 C CA . VAL B 1 63 ? 16.344 0.190 112.256 1.00 18.84 63 VAL B CA 1
ATOM 3562 C C . VAL B 1 63 ? 16.663 0.334 110.762 1.00 17.54 63 VAL B C 1
ATOM 3563 O O . VAL B 1 63 ? 17.013 -0.632 110.102 1.00 15.26 63 VAL B O 1
ATOM 3567 N N . VAL B 1 64 ? 16.565 1.544 110.226 1.00 16.08 64 VAL B N 1
ATOM 3568 C CA . VAL B 1 64 ? 16.884 1.731 108.810 1.00 15.59 64 VAL B CA 1
ATOM 3569 C C . VAL B 1 64 ? 18.380 1.452 108.554 1.00 16.31 64 VAL B C 1
ATOM 3570 O O . VAL B 1 64 ? 18.775 0.739 107.601 1.00 18.49 64 VAL B O 1
ATOM 3574 N N . ARG B 1 65 ? 19.226 1.984 109.420 1.00 16.99 65 ARG B N 1
ATOM 3575 C CA . ARG B 1 65 ? 20.660 1.777 109.248 1.00 20.04 65 ARG B CA 1
ATOM 3576 C C . ARG B 1 65 ? 20.974 0.296 109.300 1.00 20.82 65 ARG B C 1
ATOM 3577 O O . ARG B 1 65 ? 21.784 -0.201 108.498 1.00 20.42 65 ARG B O 1
ATOM 3585 N N . ARG B 1 66 ? 20.313 -0.416 110.210 1.00 19.34 66 ARG B N 1
ATOM 3586 C CA . ARG B 1 66 ? 20.579 -1.843 110.349 1.00 19.70 66 ARG B CA 1
ATOM 3587 C C . ARG B 1 66 ? 20.101 -2.672 109.171 1.00 20.12 66 ARG B C 1
ATOM 3588 O O . ARG B 1 66 ? 20.823 -3.542 108.704 1.00 20.55 66 ARG B O 1
ATOM 3596 N N . ILE B 1 67 ? 18.894 -2.402 108.672 1.00 18.57 67 ILE B N 1
ATOM 3597 C CA . ILE B 1 67 ? 18.384 -3.158 107.539 1.00 18.20 67 ILE B CA 1
ATOM 3598 C C . ILE B 1 67 ? 19.116 -2.871 106.223 1.00 19.92 67 ILE B C 1
ATOM 3599 O O . ILE B 1 67 ? 19.362 -3.794 105.440 1.00 20.02 67 ILE B O 1
ATOM 3604 N N . LEU B 1 68 ? 19.459 -1.609 105.963 1.00 19.60 68 LEU B N 1
ATOM 3605 C CA . LEU B 1 68 ? 20.185 -1.274 104.720 1.00 22.86 68 LEU B CA 1
ATOM 3606 C C . LEU B 1 68 ? 21.523 -2.018 104.666 1.00 23.09 68 LEU B C 1
ATOM 3607 O O . LEU B 1 68 ? 21.978 -2.432 103.605 1.00 23.92 68 LEU B O 1
ATOM 3612 N N . GLY B 1 69 ? 22.152 -2.168 105.821 1.00 24.49 69 GLY B N 1
ATOM 3613 C CA . GLY B 1 69 ? 23.436 -2.841 105.869 1.00 25.95 69 GLY B CA 1
ATOM 3614 C C . GLY B 1 69 ? 23.384 -4.362 105.998 1.00 26.37 69 GLY B C 1
ATOM 3615 O O . GLY B 1 69 ? 24.422 -5.000 105.899 1.00 26.86 69 GLY B O 1
ATOM 3616 N N . ASP B 1 70 ? 22.197 -4.938 106.182 1.00 25.78 70 ASP B N 1
ATOM 3617 C CA . ASP B 1 70 ? 22.057 -6.395 106.366 1.00 24.71 70 ASP B CA 1
ATOM 3618 C C . ASP B 1 70 ? 21.924 -7.175 105.053 1.00 25.98 70 ASP B C 1
ATOM 3619 O O . ASP B 1 70 ? 20.829 -7.280 104.495 1.00 27.63 70 ASP B O 1
ATOM 3624 N N . HIS B 1 71 ? 23.022 -7.713 104.540 1.00 24.54 71 HIS B N 1
ATOM 3625 C CA . HIS B 1 71 ? 22.930 -8.500 103.326 1.00 26.66 71 HIS B CA 1
ATOM 3626 C C . HIS B 1 71 ? 22.875 -9.989 103.673 1.00 26.78 71 HIS B C 1
ATOM 3627 O O . HIS B 1 71 ? 22.928 -10.844 102.790 1.00 27.91 71 HIS B O 1
ATOM 3634 N N . GLU B 1 72 ? 22.779 -10.301 104.963 1.00 24.57 72 GLU B N 1
ATOM 3635 C CA . GLU B 1 72 ? 22.658 -11.707 105.387 1.00 25.76 72 GLU B CA 1
ATOM 3636 C C . GLU B 1 72 ? 21.207 -12.178 105.272 1.00 24.54 72 GLU B C 1
ATOM 3637 O O . GLU B 1 72 ? 20.925 -13.261 104.745 1.00 25.32 72 GLU B O 1
ATOM 3643 N N . HIS B 1 73 ? 20.282 -11.351 105.747 1.00 23.17 73 HIS B N 1
ATOM 3644 C CA . HIS B 1 73 ? 18.873 -11.712 105.713 1.00 22.50 73 HIS B CA 1
ATOM 3645 C C . HIS B 1 73 ? 18.047 -11.080 104.616 1.00 21.76 73 HIS B C 1
ATOM 3646 O O . HIS B 1 73 ? 16.870 -11.408 104.480 1.00 21.52 73 HIS B O 1
ATOM 3653 N N . PHE B 1 74 ? 18.641 -10.195 103.814 1.00 21.56 74 PHE B N 1
ATOM 3654 C CA . PHE B 1 74 ? 17.873 -9.517 102.764 1.00 21.67 74 PHE B CA 1
ATOM 3655 C C . PHE B 1 74 ? 18.540 -9.488 101.408 1.00 22.18 74 PHE B C 1
ATOM 3656 O O . PHE B 1 74 ? 19.775 -9.483 101.314 1.00 23.96 74 PHE B O 1
ATOM 3664 N N . THR B 1 75 ? 17.714 -9.456 100.364 1.00 21.46 75 THR B N 1
ATOM 3665 C CA . THR B 1 75 ? 18.206 -9.363 98.987 1.00 22.44 75 THR B CA 1
ATOM 3666 C C . THR B 1 75 ? 17.581 -8.149 98.305 1.00 21.57 75 THR B C 1
ATOM 3667 O O . THR B 1 75 ? 16.579 -7.619 98.776 1.00 19.37 75 THR B O 1
ATOM 3671 N N . THR B 1 76 ? 18.188 -7.700 97.202 1.00 21.86 76 THR B N 1
ATOM 3672 C CA . THR B 1 76 ? 17.625 -6.603 96.425 1.00 23.64 76 THR B CA 1
ATOM 3673 C C . THR B 1 76 ? 17.482 -7.075 94.982 1.00 24.23 76 THR B C 1
ATOM 3674 O O . THR B 1 76 ? 17.255 -6.268 94.063 1.00 24.42 76 THR B O 1
ATOM 3678 N N . ARG B 1 77 ? 17.620 -8.387 94.790 1.00 26.12 77 ARG B N 1
ATOM 3679 C CA . ARG B 1 77 ? 17.439 -8.961 93.459 1.00 30.52 77 ARG B CA 1
ATOM 3680 C C . ARG B 1 77 ? 15.939 -8.833 93.165 1.00 33.52 77 ARG B C 1
ATOM 3681 O O . ARG B 1 77 ? 15.101 -9.177 93.995 1.00 34.03 77 ARG B O 1
ATOM 3689 N N . PRO B 1 78 ? 15.586 -8.310 91.988 1.00 36.40 78 PRO B N 1
ATOM 3690 C CA . PRO B 1 78 ? 14.194 -8.119 91.566 1.00 38.69 78 PRO B CA 1
ATOM 3691 C C . PRO B 1 78 ? 13.366 -9.392 91.336 1.00 38.64 78 PRO B C 1
ATOM 3692 O O . PRO B 1 78 ? 13.900 -10.496 91.247 1.00 39.45 78 PRO B O 1
ATOM 3696 N N . ALA B 1 91 ? 16.106 -10.183 83.476 1.00 49.16 91 ALA B N 1
ATOM 3697 C CA . ALA B 1 91 ? 17.342 -10.370 82.699 1.00 49.72 91 ALA B CA 1
ATOM 3698 C C . ALA B 1 91 ? 17.918 -9.058 82.184 1.00 48.86 91 ALA B C 1
ATOM 3699 O O . ALA B 1 91 ? 19.067 -9.000 81.727 1.00 50.00 91 ALA B O 1
ATOM 3701 N N . GLN B 1 92 ? 17.108 -8.008 82.231 1.00 47.20 92 GLN B N 1
ATOM 3702 C CA . GLN B 1 92 ? 17.552 -6.697 81.792 1.00 45.19 92 GLN B CA 1
ATOM 3703 C C . GLN B 1 92 ? 18.135 -5.943 82.996 1.00 42.69 92 GLN B C 1
ATOM 3704 O O . GLN B 1 92 ? 18.262 -4.720 82.986 1.00 42.08 92 GLN B O 1
ATOM 3710 N N . PHE B 1 93 ? 18.485 -6.696 84.032 1.00 39.69 93 PHE B N 1
ATOM 3711 C CA . PHE B 1 93 ? 19.057 -6.132 85.247 1.00 36.41 93 PHE B CA 1
ATOM 3712 C C . PHE B 1 93 ? 20.528 -6.488 85.339 1.00 33.51 93 PHE B C 1
ATOM 3713 O O . PHE B 1 93 ? 21.159 -6.268 86.372 1.00 31.13 93 PHE B O 1
ATOM 3721 N N . VAL B 1 94 ? 21.071 -7.058 84.265 1.00 30.01 94 VAL B N 1
ATOM 3722 C CA . VAL B 1 94 ? 22.484 -7.426 84.288 1.00 28.03 94 VAL B CA 1
ATOM 3723 C C . VAL B 1 94 ? 23.306 -6.130 84.409 1.00 26.78 94 VAL B C 1
ATOM 3724 O O . VAL B 1 94 ? 23.047 -5.147 83.703 1.00 24.57 94 VAL B O 1
ATOM 3728 N N . GLY B 1 95 ? 24.263 -6.112 85.331 1.00 24.61 95 GLY B N 1
ATOM 3729 C CA . GLY B 1 95 ? 25.076 -4.915 85.502 1.00 24.59 95 GLY B CA 1
ATOM 3730 C C . GLY B 1 95 ? 24.500 -3.896 86.475 1.00 24.09 95 GLY B C 1
ATOM 3731 O O . GLY B 1 95 ? 25.204 -2.988 86.940 1.00 22.86 95 GLY B O 1
ATOM 3732 N N . GLN B 1 96 ? 23.218 -4.060 86.796 1.00 22.13 96 GLN B N 1
ATOM 3733 C CA . GLN B 1 96 ? 22.510 -3.161 87.704 1.00 23.05 96 GLN B CA 1
ATOM 3734 C C . GLN B 1 96 ? 22.956 -3.476 89.124 1.00 20.58 96 GLN B C 1
ATOM 3735 O O . GLN B 1 96 ? 22.227 -4.070 89.921 1.00 19.75 96 GLN B O 1
ATOM 3741 N N . ILE B 1 97 ? 24.167 -3.035 89.426 1.00 19.52 97 ILE B N 1
ATOM 3742 C CA . ILE B 1 97 ? 24.819 -3.305 90.704 1.00 19.38 97 ILE B CA 1
ATOM 3743 C C . ILE B 1 97 ? 24.000 -3.166 92.001 1.00 20.17 97 ILE B C 1
ATOM 3744 O O . ILE B 1 97 ? 24.193 -3.960 92.941 1.00 20.15 97 ILE B O 1
ATOM 3749 N N . SER B 1 98 ? 23.088 -2.198 92.073 1.00 19.04 98 SER B N 1
ATOM 3750 C CA . SER B 1 98 ? 22.331 -2.039 93.320 1.00 20.06 98 SER B CA 1
ATOM 3751 C C . SER B 1 98 ? 21.414 -3.219 93.594 1.00 20.31 98 SER B C 1
ATOM 3752 O O . SER B 1 98 ? 20.973 -3.405 94.736 1.00 21.49 98 SER B O 1
ATOM 3755 N N . THR B 1 99 ? 21.139 -4.022 92.563 1.00 18.61 99 THR B N 1
ATOM 3756 C CA . THR B 1 99 ? 20.249 -5.171 92.716 1.00 21.85 99 THR B CA 1
ATOM 3757 C C . THR B 1 99 ? 20.966 -6.510 92.889 1.00 22.34 99 THR B C 1
ATOM 3758 O O . THR B 1 99 ? 20.331 -7.570 92.902 1.00 24.41 99 THR B O 1
ATOM 3762 N N . TYR B 1 100 ? 22.289 -6.452 93.034 1.00 22.97 100 TYR B N 1
ATOM 3763 C CA . TYR B 1 100 ? 23.122 -7.645 93.216 1.00 26.11 100 TYR B CA 1
ATOM 3764 C C . TYR B 1 100 ? 23.443 -7.864 94.693 1.00 25.24 100 TYR B C 1
ATOM 3765 O O . TYR B 1 100 ? 23.572 -6.892 95.434 1.00 24.00 100 TYR B O 1
ATOM 3774 N N . ASP B 1 101 ? 23.613 -9.134 95.086 1.00 24.74 101 ASP B N 1
ATOM 3775 C CA . ASP B 1 101 ? 24.003 -9.513 96.447 1.00 25.33 101 ASP B CA 1
ATOM 3776 C C . ASP B 1 101 ? 25.421 -10.100 96.382 1.00 25.55 101 ASP B C 1
ATOM 3777 O O . ASP B 1 101 ? 25.886 -10.469 95.322 1.00 24.90 101 ASP B O 1
ATOM 3782 N N . PRO B 1 102 ? 26.128 -10.176 97.511 1.00 27.80 102 PRO B N 1
ATOM 3783 C CA . PRO B 1 102 ? 27.479 -10.761 97.424 1.00 29.30 102 PRO B CA 1
ATOM 3784 C C . PRO B 1 102 ? 27.226 -12.249 97.111 1.00 31.20 102 PRO B C 1
ATOM 3785 O O . PRO B 1 102 ? 26.169 -12.784 97.462 1.00 30.50 102 PRO B O 1
ATOM 3789 N N . PRO B 1 103 ? 28.164 -12.928 96.437 1.00 32.07 103 PRO B N 1
ATOM 3790 C CA . PRO B 1 103 ? 29.449 -12.432 95.928 1.00 32.56 103 PRO B CA 1
ATOM 3791 C C . PRO B 1 103 ? 29.389 -11.695 94.592 1.00 30.63 103 PRO B C 1
ATOM 3792 O O . PRO B 1 103 ? 30.323 -10.994 94.251 1.00 30.23 103 PRO B O 1
ATOM 3796 N N . GLU B 1 104 ? 28.307 -11.838 93.830 1.00 30.55 104 GLU B N 1
ATOM 3797 C CA . GLU B 1 104 ? 28.227 -11.159 92.527 1.00 29.04 104 GLU B CA 1
ATOM 3798 C C . GLU B 1 104 ? 28.362 -9.635 92.649 1.00 28.44 104 GLU B C 1
ATOM 3799 O O . GLU B 1 104 ? 29.011 -8.966 91.811 1.00 27.65 104 GLU B O 1
ATOM 3805 N N . HIS B 1 105 ? 27.746 -9.075 93.687 1.00 26.48 105 HIS B N 1
ATOM 3806 C CA . HIS B 1 105 ? 27.817 -7.633 93.896 1.00 24.37 105 HIS B CA 1
ATOM 3807 C C . HIS B 1 105 ? 29.259 -7.223 94.127 1.00 23.85 105 HIS B C 1
ATOM 3808 O O . HIS B 1 105 ? 29.717 -6.211 93.594 1.00 24.40 105 HIS B O 1
ATOM 3815 N N . THR B 1 106 ? 29.989 -8.017 94.903 1.00 23.76 106 THR B N 1
ATOM 3816 C CA . THR B 1 106 ? 31.373 -7.663 95.201 1.00 24.14 106 THR B CA 1
ATOM 3817 C C . THR B 1 106 ? 32.208 -7.501 93.939 1.00 22.73 106 THR B C 1
ATOM 3818 O O . THR B 1 106 ? 33.008 -6.581 93.851 1.00 23.80 106 THR B O 1
ATOM 3822 N N . ARG B 1 107 ? 32.016 -8.385 92.967 1.00 22.54 107 ARG B N 1
ATOM 3823 C CA . ARG B 1 107 ? 32.775 -8.314 91.717 1.00 22.69 107 ARG B CA 1
ATOM 3824 C C . ARG B 1 107 ? 32.466 -7.018 90.954 1.00 23.81 107 ARG B C 1
ATOM 3825 O O . ARG B 1 107 ? 33.383 -6.333 90.499 1.00 22.04 107 ARG B O 1
ATOM 3833 N N . LEU B 1 108 ? 31.191 -6.651 90.837 1.00 22.29 108 LEU B N 1
ATOM 3834 C CA . LEU B 1 108 ? 30.865 -5.426 90.111 1.00 23.67 108 LEU B CA 1
ATOM 3835 C C . LEU B 1 108 ? 31.348 -4.193 90.861 1.00 22.79 108 LEU B C 1
ATOM 3836 O O . LEU B 1 108 ? 31.893 -3.241 90.270 1.00 21.86 108 LEU B O 1
ATOM 3841 N N . ARG B 1 109 ? 31.181 -4.220 92.171 1.00 21.63 109 ARG B N 1
ATOM 3842 C CA . ARG B 1 109 ? 31.597 -3.088 92.978 1.00 22.78 109 ARG B CA 1
ATOM 3843 C C . ARG B 1 109 ? 33.109 -2.808 92.867 1.00 23.59 109 ARG B C 1
ATOM 3844 O O . ARG B 1 109 ? 33.525 -1.652 92.760 1.00 21.14 109 ARG B O 1
ATOM 3852 N N . LYS B 1 110 ? 33.930 -3.856 92.887 1.00 25.44 110 LYS B N 1
ATOM 3853 C CA . LYS B 1 110 ? 35.387 -3.668 92.782 1.00 27.08 110 LYS B CA 1
ATOM 3854 C C . LYS B 1 110 ? 35.787 -3.131 91.407 1.00 27.04 110 LYS B C 1
ATOM 3855 O O . LYS B 1 110 ? 36.844 -2.506 91.256 1.00 28.62 110 LYS B O 1
ATOM 3861 N N . MET B 1 111 ? 34.963 -3.387 90.397 1.00 25.79 111 MET B N 1
ATOM 3862 C CA . MET B 1 111 ? 35.223 -2.850 89.056 1.00 27.39 111 MET B CA 1
ATOM 3863 C C . MET B 1 111 ? 35.013 -1.321 89.020 1.00 26.73 111 MET B C 1
ATOM 3864 O O . MET B 1 111 ? 35.677 -0.596 88.250 1.00 25.11 111 MET B O 1
ATOM 3869 N N . LEU B 1 112 ? 34.097 -0.831 89.864 1.00 23.40 112 LEU B N 1
ATOM 3870 C CA . LEU B 1 112 ? 33.751 0.588 89.912 1.00 23.72 112 LEU B CA 1
ATOM 3871 C C . LEU B 1 112 ? 34.613 1.453 90.820 1.00 25.64 112 LEU B C 1
ATOM 3872 O O . LEU B 1 112 ? 34.891 2.612 90.512 1.00 26.34 112 LEU B O 1
ATOM 3877 N N . THR B 1 113 ? 35.008 0.886 91.951 1.00 27.92 113 THR B N 1
ATOM 3878 C CA . THR B 1 113 ? 35.816 1.568 92.955 1.00 30.81 113 THR B CA 1
ATOM 3879 C C . THR B 1 113 ? 37.000 2.423 92.455 1.00 30.13 113 THR B C 1
ATOM 3880 O O . THR B 1 113 ? 37.124 3.593 92.834 1.00 28.86 113 THR B O 1
ATOM 3884 N N . PRO B 1 114 ? 37.876 1.853 91.606 1.00 31.85 114 PRO B N 1
ATOM 3885 C CA . PRO B 1 114 ? 39.040 2.576 91.081 1.00 31.40 114 PRO B CA 1
ATOM 3886 C C . PRO B 1 114 ? 38.696 3.868 90.349 1.00 30.95 114 PRO B C 1
ATOM 3887 O O . PRO B 1 114 ? 39.492 4.799 90.308 1.00 30.90 114 PRO B O 1
ATOM 3891 N N . GLU B 1 115 ? 37.500 3.938 89.779 1.00 29.19 115 GLU B N 1
ATOM 3892 C CA . GLU B 1 115 ? 37.134 5.129 89.034 1.00 28.51 115 GLU B CA 1
ATOM 3893 C C . GLU B 1 115 ? 36.500 6.261 89.855 1.00 27.84 115 GLU B C 1
ATOM 3894 O O . GLU B 1 115 ? 36.321 7.380 89.342 1.00 28.08 115 GLU B O 1
ATOM 3900 N N . PHE B 1 116 ? 36.179 5.990 91.124 1.00 25.25 116 PHE B N 1
ATOM 3901 C CA . PHE B 1 116 ? 35.547 6.980 91.989 1.00 24.45 116 PHE B CA 1
ATOM 3902 C C . PHE B 1 116 ? 36.359 7.466 93.192 1.00 25.17 116 PHE B C 1
ATOM 3903 O O . PHE B 1 116 ? 35.811 8.101 94.111 1.00 24.04 116 PHE B O 1
ATOM 3911 N N . THR B 1 117 ? 37.655 7.180 93.192 1.00 25.53 117 THR B N 1
ATOM 3912 C CA . THR B 1 117 ? 38.507 7.628 94.286 1.00 26.07 117 THR B CA 1
ATOM 3913 C C . THR B 1 117 ? 38.594 9.146 94.315 1.00 26.00 117 THR B C 1
ATOM 3914 O O . THR B 1 117 ? 38.418 9.807 93.271 1.00 23.48 117 THR B O 1
ATOM 3918 N N . VAL B 1 118 ? 38.895 9.706 95.494 1.00 25.67 118 VAL B N 1
ATOM 3919 C CA . VAL B 1 118 ? 39.027 11.154 95.592 1.00 27.03 118 VAL B CA 1
ATOM 3920 C C . VAL B 1 118 ? 40.207 11.595 94.714 1.00 26.69 118 VAL B C 1
ATOM 3921 O O . VAL B 1 118 ? 40.193 12.670 94.132 1.00 24.58 118 VAL B O 1
ATOM 3925 N N . ARG B 1 119 ? 41.219 10.748 94.599 1.00 26.95 119 ARG B N 1
ATOM 3926 C CA . ARG B 1 119 ? 42.351 11.094 93.759 1.00 30.44 119 ARG B CA 1
ATOM 3927 C C . ARG B 1 119 ? 41.872 11.345 92.328 1.00 29.98 119 ARG B C 1
ATOM 3928 O O . ARG B 1 119 ? 42.281 12.327 91.702 1.00 31.09 119 ARG B O 1
ATOM 3936 N N . ARG B 1 120 ? 41.015 10.476 91.796 1.00 27.75 120 ARG B N 1
ATOM 3937 C CA . ARG B 1 120 ? 40.516 10.704 90.441 1.00 28.83 120 ARG B CA 1
ATOM 3938 C C . ARG B 1 120 ? 39.553 11.904 90.401 1.00 27.22 120 ARG B C 1
ATOM 3939 O O . ARG B 1 120 ? 39.585 12.719 89.462 1.00 25.94 120 ARG B O 1
ATOM 3947 N N . ILE B 1 121 ? 38.710 12.025 91.423 1.00 24.03 121 ILE B N 1
ATOM 3948 C CA . ILE B 1 121 ? 37.766 13.133 91.479 1.00 24.86 121 ILE B CA 1
ATOM 3949 C C . ILE B 1 121 ? 38.495 14.467 91.495 1.00 24.72 121 ILE B C 1
ATOM 3950 O O . ILE B 1 121 ? 38.073 15.422 90.837 1.00 24.90 121 ILE B O 1
ATOM 3955 N N . ARG B 1 122 ? 39.601 14.547 92.230 1.00 24.81 122 ARG B N 1
ATOM 3956 C CA . ARG B 1 122 ? 40.344 15.791 92.255 1.00 26.48 122 ARG B CA 1
ATOM 3957 C C . ARG B 1 122 ? 40.757 16.179 90.843 1.00 27.20 122 ARG B C 1
ATOM 3958 O O . ARG B 1 122 ? 40.788 17.370 90.502 1.00 27.15 122 ARG B O 1
ATOM 3966 N N . ARG B 1 123 ? 41.083 15.182 90.029 1.00 27.16 123 ARG B N 1
ATOM 3967 C CA . ARG B 1 123 ? 41.507 15.452 88.658 1.00 29.90 123 ARG B CA 1
ATOM 3968 C C . ARG B 1 123 ? 40.371 15.946 87.763 1.00 29.59 123 ARG B C 1
ATOM 3969 O O . ARG B 1 123 ? 40.619 16.589 86.756 1.00 26.71 123 ARG B O 1
ATOM 3977 N N . MET B 1 124 ? 39.130 15.628 88.131 1.00 28.71 124 MET B N 1
ATOM 3978 C CA . MET B 1 124 ? 37.958 16.052 87.361 1.00 30.59 124 MET B CA 1
ATOM 3979 C C . MET B 1 124 ? 37.484 17.440 87.776 1.00 29.62 124 MET B C 1
ATOM 3980 O O . MET B 1 124 ? 36.683 18.047 87.080 1.00 29.91 124 MET B O 1
ATOM 3985 N N . GLU B 1 125 ? 37.974 17.945 88.903 1.00 29.90 125 GLU B N 1
ATOM 3986 C CA . GLU B 1 125 ? 37.516 19.244 89.398 1.00 30.52 125 GLU B CA 1
ATOM 3987 C C . GLU B 1 125 ? 37.575 20.402 88.406 1.00 29.89 125 GLU B C 1
ATOM 3988 O O . GLU B 1 125 ? 36.655 21.229 88.364 1.00 27.20 125 GLU B O 1
ATOM 3994 N N . PRO B 1 126 ? 38.662 20.506 87.611 1.00 28.16 126 PRO B N 1
ATOM 3995 C CA . PRO B 1 126 ? 38.665 21.637 86.672 1.00 28.34 126 PRO B CA 1
ATOM 3996 C C . PRO B 1 126 ? 37.513 21.556 85.659 1.00 27.06 126 PRO B C 1
ATOM 3997 O O . PRO B 1 126 ? 36.854 22.553 85.370 1.00 27.20 126 PRO B O 1
ATOM 4001 N N . ALA B 1 127 ? 37.270 20.372 85.116 1.00 26.24 127 ALA B N 1
ATOM 4002 C CA . ALA B 1 127 ? 36.191 20.193 84.150 1.00 26.39 127 ALA B CA 1
ATOM 4003 C C . ALA B 1 127 ? 34.818 20.447 84.803 1.00 25.89 127 ALA B C 1
ATOM 4004 O O . ALA B 1 127 ? 33.904 21.002 84.184 1.00 25.22 127 ALA B O 1
ATOM 4006 N N . ILE B 1 128 ? 34.662 20.016 86.051 1.00 25.63 128 ILE B N 1
ATOM 4007 C CA . ILE B 1 128 ? 33.404 20.240 86.767 1.00 23.76 128 ILE B CA 1
ATOM 4008 C C . ILE B 1 128 ? 33.178 21.737 86.964 1.00 22.52 128 ILE B C 1
ATOM 4009 O O . ILE B 1 128 ? 32.089 22.258 86.746 1.00 20.17 128 ILE B O 1
ATOM 4014 N N . GLN B 1 129 ? 34.225 22.425 87.391 1.00 21.09 129 GLN B N 1
ATOM 4015 C CA . GLN B 1 129 ? 34.139 23.865 87.618 1.00 21.88 129 GLN B CA 1
ATOM 4016 C C . GLN B 1 129 ? 33.742 24.619 86.348 1.00 20.42 129 GLN B C 1
ATOM 4017 O O . GLN B 1 129 ? 32.968 25.579 86.392 1.00 20.49 129 GLN B O 1
ATOM 4023 N N . SER B 1 130 ? 34.291 24.183 85.217 1.00 22.38 130 SER B N 1
ATOM 4024 C CA . SER B 1 130 ? 34.031 24.811 83.924 1.00 21.42 130 SER B CA 1
ATOM 4025 C C . SER B 1 130 ? 32.586 24.575 83.477 1.00 20.16 130 SER B C 1
ATOM 4026 O O . SER B 1 130 ? 31.960 25.463 82.909 1.00 19.07 130 SER B 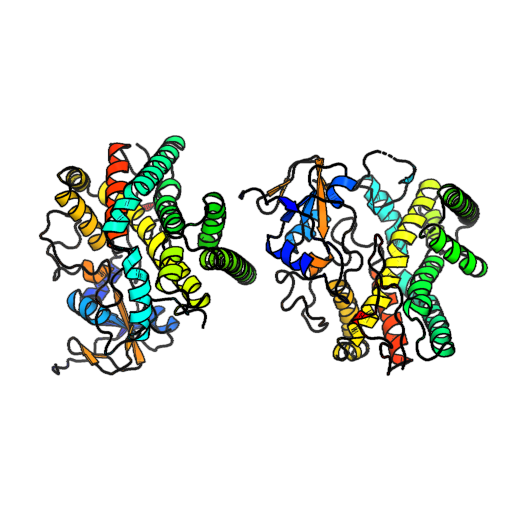O 1
ATOM 4029 N N . LEU B 1 131 ? 32.062 23.372 83.734 1.00 19.49 131 LEU B N 1
ATOM 4030 C CA . LEU B 1 131 ? 30.670 23.042 83.408 1.00 17.93 131 LEU B CA 1
ATOM 4031 C C . LEU B 1 131 ? 29.779 23.960 84.262 1.00 18.43 131 LEU B C 1
ATOM 4032 O O . LEU B 1 131 ? 28.818 24.574 83.759 1.00 18.58 131 LEU B O 1
ATOM 4037 N N . ILE B 1 132 ? 30.082 24.035 85.557 1.00 18.08 132 ILE B N 1
ATOM 4038 C CA . ILE B 1 132 ? 29.299 24.880 86.459 1.00 16.97 132 ILE B CA 1
ATOM 4039 C C . ILE B 1 132 ? 29.342 26.358 86.044 1.00 18.57 132 ILE B C 1
ATOM 4040 O O . ILE B 1 132 ? 28.293 27.005 85.986 1.00 17.18 132 ILE B O 1
ATOM 4045 N N . ASP B 1 133 ? 30.539 26.877 85.743 1.00 18.68 133 ASP B N 1
ATOM 4046 C CA . ASP B 1 133 ? 30.686 28.278 85.279 1.00 21.19 133 ASP B CA 1
ATOM 4047 C C . ASP B 1 133 ? 29.819 28.518 84.013 1.00 20.43 133 ASP B C 1
ATOM 4048 O O . ASP B 1 133 ? 29.066 29.494 83.927 1.00 20.17 133 ASP B O 1
ATOM 4053 N N . ASP B 1 134 ? 29.919 27.615 83.035 1.00 20.39 134 ASP B N 1
ATOM 4054 C CA . ASP B 1 134 ? 29.126 27.749 81.812 1.00 20.43 134 ASP B CA 1
ATOM 4055 C C . ASP B 1 134 ? 27.627 27.777 82.087 1.00 20.63 134 ASP B C 1
ATOM 4056 O O . ASP B 1 134 ? 26.928 28.633 81.554 1.00 18.52 134 ASP B O 1
ATOM 4061 N N . ARG B 1 135 ? 27.126 26.827 82.882 1.00 17.96 135 ARG B N 1
ATOM 4062 C CA . ARG B 1 135 ? 25.685 26.799 83.165 1.00 16.95 135 ARG B CA 1
ATOM 4063 C C . ARG B 1 135 ? 25.245 28.041 83.888 1.00 15.94 135 ARG B C 1
ATOM 4064 O O . ARG B 1 135 ? 24.131 28.507 83.689 1.00 16.22 135 ARG B O 1
ATOM 4072 N N . LEU B 1 136 ? 26.084 28.583 84.764 1.00 17.21 136 LEU B N 1
ATOM 4073 C CA . LEU B 1 136 ? 25.651 29.809 85.443 1.00 17.68 136 LEU B CA 1
ATOM 4074 C C . LEU B 1 136 ? 25.620 31.020 84.475 1.00 19.61 136 LEU B C 1
ATOM 4075 O O . LEU B 1 136 ? 24.814 31.951 84.666 1.00 18.75 136 LEU B O 1
ATOM 4080 N N . ASP B 1 137 ? 26.481 31.005 83.442 1.00 19.52 137 ASP B N 1
ATOM 4081 C CA . ASP B 1 137 ? 26.475 32.097 82.448 1.00 20.22 137 ASP B CA 1
ATOM 4082 C C . ASP B 1 137 ? 25.146 31.996 81.672 1.00 21.55 137 ASP B C 1
ATOM 4083 O O . ASP B 1 137 ? 24.530 33.016 81.317 1.00 19.58 137 ASP B O 1
ATOM 4088 N N . LEU B 1 138 ? 24.703 30.763 81.390 1.00 19.17 138 LEU B N 1
ATOM 4089 C CA . LEU B 1 138 ? 23.448 30.562 80.679 1.00 19.92 138 LEU B CA 1
ATOM 4090 C C . LEU B 1 138 ? 22.241 30.931 81.546 1.00 21.60 138 LEU B C 1
ATOM 4091 O O . LEU B 1 138 ? 21.221 31.414 81.029 1.00 20.88 138 LEU B O 1
ATOM 4096 N N . LEU B 1 139 ? 22.341 30.698 82.854 1.00 21.00 139 LEU B N 1
ATOM 4097 C CA . LEU B 1 139 ? 21.229 31.067 83.741 1.00 23.20 139 LEU B CA 1
ATOM 4098 C C . LEU B 1 139 ? 21.117 32.598 83.689 1.00 23.19 139 LEU B C 1
ATOM 4099 O O . LEU B 1 139 ? 20.036 33.152 83.501 1.00 25.46 139 LEU B O 1
ATOM 4104 N N . GLU B 1 140 ? 22.242 33.267 83.871 1.00 26.49 140 GLU B N 1
ATOM 4105 C CA . GLU B 1 140 ? 22.275 34.727 83.816 1.00 29.58 140 GLU B CA 1
ATOM 4106 C C . GLU B 1 140 ? 21.708 35.260 82.495 1.00 29.31 140 GLU B C 1
ATOM 4107 O O . GLU B 1 140 ? 20.846 36.159 82.484 1.00 27.99 140 GLU B O 1
ATOM 4113 N N . ALA B 1 141 ? 22.187 34.706 81.378 1.00 27.05 141 ALA B N 1
ATOM 4114 C CA . ALA B 1 141 ? 21.719 35.144 80.059 1.00 27.56 141 ALA B CA 1
ATOM 4115 C C . ALA B 1 141 ? 20.205 35.081 79.926 1.00 26.36 141 ALA B C 1
ATOM 4116 O O . ALA B 1 141 ? 19.605 35.887 79.195 1.00 24.49 141 ALA B O 1
ATOM 4118 N N . GLU B 1 142 ? 19.572 34.130 80.615 1.00 26.37 142 GLU B N 1
ATOM 4119 C CA . GLU B 1 142 ? 18.118 33.983 80.571 1.00 27.23 142 GLU B CA 1
ATOM 4120 C C . GLU B 1 142 ? 17.395 35.078 81.366 1.00 29.11 142 GLU B C 1
ATOM 4121 O O . GLU B 1 142 ? 16.212 35.366 81.110 1.00 27.84 142 GLU B O 1
ATOM 4127 N N . GLY B 1 143 ? 18.079 35.646 82.360 1.00 29.49 143 GLY B N 1
ATOM 4128 C CA . GLY B 1 143 ? 17.478 36.709 83.159 1.00 31.44 143 GLY B CA 1
ATOM 4129 C C . GLY B 1 143 ? 16.444 36.287 84.202 1.00 31.92 143 GLY B C 1
ATOM 4130 O O . GLY B 1 143 ? 16.167 35.102 84.387 1.00 30.56 143 GLY B O 1
ATOM 4131 N N . PRO B 1 144 ? 15.861 37.261 84.920 1.00 33.50 144 PRO B N 1
ATOM 4132 C CA . PRO B 1 144 ? 14.847 37.032 85.957 1.00 32.88 144 PRO B CA 1
ATOM 4133 C C . PRO B 1 144 ? 13.747 36.029 85.577 1.00 32.18 144 PRO B C 1
ATOM 4134 O O . PRO B 1 144 ? 13.176 36.100 84.489 1.00 31.85 144 PRO B O 1
ATOM 4138 N N . SER B 1 145 ? 13.445 35.120 86.505 1.00 29.76 145 SER B N 1
ATOM 4139 C CA . SER B 1 145 ? 12.453 34.055 86.321 1.00 29.65 145 SER B CA 1
ATOM 4140 C C . SER B 1 145 ? 13.068 32.849 85.621 1.00 28.07 145 SER B C 1
ATOM 4141 O O . SER B 1 145 ? 12.368 31.889 85.289 1.00 29.13 145 SER B O 1
ATOM 4144 N N . ALA B 1 146 ? 14.371 32.904 85.391 1.00 23.85 146 ALA B N 1
ATOM 4145 C CA . ALA B 1 146 ? 15.078 31.808 84.744 1.00 21.44 146 ALA B CA 1
ATOM 4146 C C . ALA B 1 146 ? 14.876 30.543 85.588 1.00 21.16 146 ALA B C 1
ATOM 4147 O O . ALA B 1 146 ? 14.912 30.604 86.819 1.00 20.77 146 ALA B O 1
ATOM 4149 N N . ASP B 1 147 ? 14.687 29.410 84.924 1.00 18.05 147 ASP B N 1
ATOM 4150 C CA . ASP B 1 147 ? 14.492 28.149 85.632 1.00 20.22 147 ASP B CA 1
ATOM 4151 C C . ASP B 1 147 ? 15.845 27.569 86.028 1.00 20.21 147 ASP B C 1
ATOM 4152 O O . ASP B 1 147 ? 16.560 27.001 85.188 1.00 19.39 147 ASP B O 1
ATOM 4157 N N . LEU B 1 148 ? 16.187 27.701 87.314 1.00 19.07 148 LEU B N 1
ATOM 4158 C CA . LEU B 1 148 ? 17.443 27.185 87.827 1.00 17.90 148 LEU B CA 1
ATOM 4159 C C . LEU B 1 148 ? 17.512 25.657 87.740 1.00 17.16 148 LEU B C 1
ATOM 4160 O O . LEU B 1 148 ? 18.576 25.116 87.601 1.00 16.15 148 LEU B O 1
ATOM 4165 N N . GLN B 1 149 ? 16.380 24.968 87.840 1.00 16.03 149 GLN B N 1
ATOM 4166 C CA . GLN B 1 149 ? 16.399 23.497 87.765 1.00 17.60 149 GLN B CA 1
ATOM 4167 C C . GLN B 1 149 ? 16.803 23.064 86.334 1.00 17.89 149 GLN B C 1
ATOM 4168 O O . GLN B 1 149 ? 17.763 22.324 86.135 1.00 17.21 149 GLN B O 1
ATOM 4174 N N . GLY B 1 150 ? 16.076 23.572 85.341 1.00 19.04 150 GLY B N 1
ATOM 4175 C CA . GLY B 1 150 ? 16.366 23.202 83.954 1.00 19.40 150 GLY B CA 1
ATOM 4176 C C . GLY B 1 150 ? 17.660 23.749 83.384 1.00 19.95 150 GLY B C 1
ATOM 4177 O O . GLY B 1 150 ? 18.318 23.090 82.586 1.00 18.49 150 GLY B O 1
ATOM 4178 N N . LEU B 1 151 ? 18.048 24.951 83.799 1.00 19.77 151 LEU B N 1
ATOM 4179 C CA . LEU B 1 151 ? 19.233 25.607 83.254 1.00 18.76 151 LEU B CA 1
ATOM 4180 C C . LEU B 1 151 ? 20.546 25.358 83.968 1.00 18.98 151 LEU B C 1
ATOM 4181 O O . LEU B 1 151 ? 21.629 25.602 83.395 1.00 16.52 151 LEU B O 1
ATOM 4186 N N . PHE B 1 152 ? 20.461 24.877 85.215 1.00 15.06 152 PHE B N 1
ATOM 4187 C CA . PHE B 1 152 ? 21.666 24.658 86.014 1.00 16.86 152 PHE B CA 1
ATOM 4188 C C . PHE B 1 152 ? 21.718 23.292 86.700 1.00 15.35 152 PHE B C 1
ATOM 4189 O O . PHE B 1 152 ? 22.614 22.517 86.415 1.00 16.83 152 PHE B O 1
ATOM 4197 N N . ALA B 1 153 ? 20.761 22.983 87.580 1.00 14.69 153 ALA B N 1
ATOM 4198 C CA . ALA B 1 153 ? 20.790 21.696 88.292 1.00 15.03 153 ALA B CA 1
ATOM 4199 C C . ALA B 1 153 ? 20.765 20.433 87.369 1.00 15.56 153 ALA B C 1
ATOM 4200 O O . ALA B 1 153 ? 21.626 19.558 87.490 1.00 15.80 153 ALA B O 1
ATOM 4202 N N . ASP B 1 154 ? 19.748 20.334 86.514 1.00 14.87 154 ASP B N 1
ATOM 4203 C CA . ASP B 1 154 ? 19.593 19.210 85.598 1.00 17.36 154 ASP B CA 1
ATOM 4204 C C . ASP B 1 154 ? 20.824 19.054 84.709 1.00 17.46 154 ASP B C 1
ATOM 4205 O O . ASP B 1 154 ? 21.371 17.960 84.605 1.00 16.64 154 ASP B O 1
ATOM 4210 N N . PRO B 1 155 ? 21.281 20.143 84.062 1.00 17.26 155 PRO B N 1
ATOM 4211 C CA . PRO B 1 155 ? 22.467 20.022 83.203 1.00 18.26 155 PRO B CA 1
ATOM 4212 C C . PRO B 1 155 ? 23.768 19.696 83.916 1.00 17.57 155 PRO B C 1
ATOM 4213 O O . PRO B 1 155 ? 24.592 18.971 83.373 1.00 16.01 155 PRO B O 1
ATOM 4217 N N . VAL B 1 156 ? 23.988 20.231 85.120 1.00 16.01 156 VAL B N 1
ATOM 4218 C CA . VAL B 1 156 ? 25.222 19.859 85.826 1.00 14.79 156 VAL B CA 1
ATOM 4219 C C . VAL B 1 156 ? 25.188 18.337 86.090 1.00 14.82 156 VAL B C 1
ATOM 4220 O O . VAL B 1 156 ? 26.168 17.644 85.873 1.00 15.36 156 VAL B O 1
ATOM 4224 N N . GLY B 1 157 ? 24.056 17.815 86.555 1.00 18.03 157 GLY B N 1
ATOM 4225 C CA . GLY B 1 157 ? 24.003 16.389 86.806 1.00 17.65 157 GLY B CA 1
ATOM 4226 C C . GLY B 1 157 ? 24.165 15.543 85.538 1.00 19.36 157 GLY B C 1
ATOM 4227 O O . GLY B 1 157 ? 24.965 14.603 85.493 1.00 17.66 157 GLY B O 1
ATOM 4228 N N . ALA B 1 158 ? 23.424 15.881 84.491 1.00 18.80 158 ALA B N 1
ATOM 4229 C CA . ALA B 1 158 ? 23.505 15.106 83.252 1.00 19.12 158 ALA B CA 1
ATOM 4230 C C . ALA B 1 158 ? 24.880 15.189 82.563 1.00 20.74 158 ALA B C 1
ATOM 4231 O O . ALA B 1 158 ? 25.435 14.164 82.138 1.00 21.75 158 ALA B O 1
ATOM 4233 N N . HIS B 1 159 ? 25.448 16.393 82.447 1.00 20.49 159 HIS B N 1
ATOM 4234 C CA . HIS B 1 159 ? 26.736 16.526 81.775 1.00 21.74 159 HIS B CA 1
ATOM 4235 C C . HIS B 1 159 ? 27.917 16.001 82.580 1.00 22.45 159 HIS B C 1
ATOM 4236 O O . HIS B 1 159 ? 28.905 15.556 82.003 1.00 22.68 159 HIS B O 1
ATOM 4243 N N . ALA B 1 160 ? 27.834 16.051 83.905 1.00 23.20 160 ALA B N 1
ATOM 4244 C CA . ALA B 1 160 ? 28.905 15.497 84.736 1.00 21.88 160 ALA B CA 1
ATOM 4245 C C . ALA B 1 160 ? 28.936 13.972 84.466 1.00 23.65 160 ALA B C 1
ATOM 4246 O O . ALA B 1 160 ? 29.991 13.387 84.240 1.00 22.42 160 ALA B O 1
ATOM 4248 N N . LEU B 1 161 ? 27.773 13.327 84.475 1.00 24.31 161 LEU B N 1
ATOM 4249 C CA . LEU B 1 161 ? 27.756 11.889 84.240 1.00 26.28 161 LEU B CA 1
ATOM 4250 C C . LEU B 1 161 ? 28.237 11.553 82.821 1.00 27.41 161 LEU B C 1
ATOM 4251 O O . LEU B 1 161 ? 28.972 10.599 82.633 1.00 28.75 161 LEU B O 1
ATOM 4256 N N . CYS B 1 162 ? 27.850 12.345 81.833 1.00 27.80 162 CYS B N 1
ATOM 4257 C CA . CYS B 1 162 ? 28.298 12.081 80.468 1.00 29.11 162 CYS B CA 1
ATOM 4258 C C . CYS B 1 162 ? 29.809 12.146 80.350 1.00 30.09 162 CYS B C 1
ATOM 4259 O O . CYS B 1 162 ? 30.425 11.266 79.723 1.00 28.31 162 CYS B O 1
ATOM 4262 N N . GLU B 1 163 ? 30.421 13.158 80.959 1.00 30.65 163 GLU B N 1
ATOM 4263 C CA . GLU B 1 163 ? 31.864 13.263 80.868 1.00 33.46 163 GLU B CA 1
ATOM 4264 C C . GLU B 1 163 ? 32.537 12.142 81.636 1.00 34.54 163 GLU B C 1
ATOM 4265 O O . GLU B 1 163 ? 33.613 11.666 81.252 1.00 32.86 163 GLU B O 1
ATOM 4271 N N . LEU B 1 164 ? 31.911 11.728 82.731 1.00 32.90 164 LEU B N 1
ATOM 4272 C CA . LEU B 1 164 ? 32.455 10.647 83.533 1.00 33.90 164 LEU B CA 1
ATOM 4273 C C . LEU B 1 164 ? 32.484 9.400 82.634 1.00 33.07 164 LEU B C 1
ATOM 4274 O O . LEU B 1 164 ? 33.424 8.622 82.669 1.00 33.08 164 LEU B O 1
ATOM 4279 N N . LEU B 1 165 ? 31.458 9.238 81.807 1.00 33.16 165 LEU B N 1
ATOM 4280 C CA . LEU B 1 165 ? 31.363 8.103 80.892 1.00 34.59 165 LEU B CA 1
ATOM 4281 C C . LEU B 1 165 ? 32.045 8.344 79.538 1.00 35.10 165 LEU B C 1
ATOM 4282 O O . LEU B 1 165 ? 31.923 7.527 78.628 1.00 37.31 165 LEU B O 1
ATOM 4287 N N . GLY B 1 166 ? 32.733 9.465 79.393 1.00 35.09 166 GLY B N 1
ATOM 4288 C CA . GLY B 1 166 ? 33.418 9.765 78.141 1.00 34.23 166 GLY B CA 1
ATOM 4289 C C . GLY B 1 166 ? 32.523 9.880 76.914 1.00 36.18 166 GLY B C 1
ATOM 4290 O O . GLY B 1 166 ? 32.940 9.489 75.816 1.00 34.96 166 GLY B O 1
ATOM 4291 N N . ILE B 1 167 ? 31.301 10.398 77.080 1.00 34.39 167 ILE B N 1
ATOM 4292 C CA . ILE B 1 167 ? 30.386 10.565 75.949 1.00 35.50 167 ILE B CA 1
ATOM 4293 C C . ILE B 1 167 ? 30.764 11.847 75.193 1.00 35.54 167 ILE B C 1
ATOM 4294 O O . ILE B 1 167 ? 30.877 12.916 75.799 1.00 33.76 167 ILE B O 1
ATOM 4299 N N . PRO B 1 168 ? 30.974 11.761 73.866 1.00 35.59 168 PRO B N 1
ATOM 4300 C CA . PRO B 1 168 ? 31.332 12.969 73.105 1.00 36.74 168 PRO B CA 1
ATOM 4301 C C . PRO B 1 168 ? 30.348 14.110 73.374 1.00 37.94 168 PRO B C 1
ATOM 4302 O O . PRO B 1 168 ? 29.137 13.889 73.455 1.00 35.48 168 PRO B O 1
ATOM 4306 N N . ARG B 1 169 ? 30.855 15.334 73.483 1.00 40.21 169 ARG B N 1
ATOM 4307 C CA . ARG B 1 169 ? 29.979 16.454 73.775 1.00 44.15 169 ARG B CA 1
ATOM 4308 C C . ARG B 1 169 ? 28.720 16.522 72.904 1.00 45.92 169 ARG B C 1
ATOM 4309 O O . ARG B 1 169 ? 27.630 16.780 73.417 1.00 46.79 169 ARG B O 1
ATOM 4317 N N . ASP B 1 170 ? 28.856 16.275 71.603 1.00 47.81 170 ASP B N 1
ATOM 4318 C CA . ASP B 1 170 ? 27.705 16.317 70.695 1.00 49.48 170 ASP B CA 1
ATOM 4319 C C . ASP B 1 170 ? 26.671 15.235 71.035 1.00 49.35 170 ASP B C 1
ATOM 4320 O O . ASP B 1 170 ? 25.454 15.466 70.966 1.00 49.08 170 ASP B O 1
ATOM 4325 N N . ASP B 1 171 ? 27.158 14.054 71.401 1.00 47.88 171 ASP B N 1
ATOM 4326 C CA . ASP B 1 171 ? 26.270 12.945 71.727 1.00 47.24 171 ASP B CA 1
ATOM 4327 C C . ASP B 1 171 ? 25.550 13.102 73.073 1.00 47.13 171 ASP B C 1
ATOM 4328 O O . ASP B 1 171 ? 24.599 12.357 73.366 1.00 47.39 171 ASP B O 1
ATOM 4333 N N . GLN B 1 172 ? 25.981 14.072 73.883 1.00 46.63 172 GLN B N 1
ATOM 4334 C CA . GLN B 1 172 ? 25.366 14.281 75.195 1.00 45.87 172 GLN B CA 1
ATOM 4335 C C . GLN B 1 172 ? 23.980 14.903 75.039 1.00 46.78 172 GLN B C 1
ATOM 4336 O O . GLN B 1 172 ? 23.114 14.747 75.906 1.00 44.15 172 GLN B O 1
ATOM 4342 N N . ARG B 1 173 ? 23.751 15.586 73.917 1.00 47.69 173 ARG B N 1
ATOM 4343 C CA . ARG B 1 173 ? 22.436 16.172 73.703 1.00 48.68 173 ARG B CA 1
ATOM 4344 C C . ARG B 1 173 ? 21.418 15.047 73.674 1.00 49.18 173 ARG B C 1
ATOM 4345 O O . ARG B 1 173 ? 20.626 14.894 74.608 1.00 50.70 173 ARG B O 1
ATOM 4353 N N . GLU B 1 174 ? 21.446 14.239 72.619 1.00 49.05 174 GLU B N 1
ATOM 4354 C CA . GLU B 1 174 ? 20.505 13.125 72.523 1.00 48.75 174 GLU B CA 1
ATOM 4355 C C . GLU B 1 174 ? 20.732 12.080 73.614 1.00 47.55 174 GLU B C 1
ATOM 4356 O O . GLU B 1 174 ? 19.778 11.442 74.056 1.00 48.57 174 GLU B O 1
ATOM 4362 N N . PHE B 1 175 ? 21.977 11.898 74.058 1.00 46.51 175 PHE B N 1
ATOM 4363 C CA . PHE B 1 175 ? 22.255 10.887 75.093 1.00 46.14 175 PHE B CA 1
ATOM 4364 C C . PHE B 1 175 ? 21.469 11.263 76.341 1.00 46.81 175 PHE B C 1
ATOM 4365 O O . PHE B 1 175 ? 20.995 10.394 77.078 1.00 46.22 175 PHE B O 1
ATOM 4373 N N . VAL B 1 176 ? 21.360 12.573 76.571 1.00 48.10 176 VAL B N 1
ATOM 4374 C CA . VAL B 1 176 ? 20.619 13.092 77.710 1.00 48.56 176 VAL B CA 1
ATOM 4375 C C . VAL B 1 176 ? 19.146 13.008 77.344 1.00 49.79 176 VAL B C 1
ATOM 4376 O O . VAL B 1 176 ? 18.317 12.625 78.171 1.00 50.10 176 VAL B O 1
ATOM 4380 N N . ARG B 1 177 ? 18.833 13.336 76.091 1.00 51.30 177 ARG B N 1
ATOM 4381 C CA . ARG B 1 177 ? 17.451 13.286 75.603 1.00 52.85 177 ARG B CA 1
ATOM 4382 C C . ARG B 1 177 ? 16.852 11.922 75.913 1.00 52.86 177 ARG B C 1
ATOM 4383 O O . ARG B 1 177 ? 15.764 11.843 76.481 1.00 54.19 177 ARG B O 1
ATOM 4391 N N . ARG B 1 178 ? 17.564 10.859 75.535 1.00 53.23 178 ARG B N 1
ATOM 4392 C CA . ARG B 1 178 ? 17.126 9.478 75.777 1.00 52.57 178 ARG B CA 1
ATOM 4393 C C . ARG B 1 178 ? 16.895 9.267 77.251 1.00 52.19 178 ARG B C 1
ATOM 4394 O O . ARG B 1 178 ? 15.871 8.739 77.665 1.00 52.28 178 ARG B O 1
ATOM 4402 N N . ILE B 1 179 ? 17.884 9.658 78.039 1.00 52.78 179 ILE B N 1
ATOM 4403 C CA . ILE B 1 179 ? 17.811 9.521 79.486 1.00 52.35 179 ILE B CA 1
ATOM 4404 C C . ILE B 1 179 ? 16.500 10.117 80.003 1.00 53.05 179 ILE B C 1
ATOM 4405 O O . ILE B 1 179 ? 15.710 9.452 80.688 1.00 53.50 179 ILE B O 1
ATOM 4410 N N . ARG B 1 180 ? 16.276 11.373 79.636 1.00 53.15 180 ARG B N 1
ATOM 4411 C CA . ARG B 1 180 ? 15.112 12.133 80.050 1.00 53.57 180 ARG B CA 1
ATOM 4412 C C . ARG B 1 180 ? 13.755 11.592 79.602 1.00 54.47 180 ARG B C 1
ATOM 4413 O O . ARG B 1 180 ? 12.780 11.642 80.358 1.00 55.01 180 ARG B O 1
ATOM 4421 N N . ARG B 1 181 ? 13.674 11.063 78.389 1.00 55.32 181 ARG B N 1
ATOM 4422 C CA . ARG B 1 181 ? 12.385 10.578 77.914 1.00 56.09 181 ARG B CA 1
ATOM 4423 C C . ARG B 1 181 ? 12.194 9.067 77.823 1.00 56.26 181 ARG B C 1
ATOM 4424 O O . ARG B 1 181 ? 11.152 8.601 77.356 1.00 57.07 181 ARG B O 1
ATOM 4432 N N . ASN B 1 182 ? 13.186 8.304 78.271 1.00 56.48 182 ASN B N 1
ATOM 4433 C CA . ASN B 1 182 ? 13.091 6.846 78.256 1.00 56.26 182 ASN B CA 1
ATOM 4434 C C . ASN B 1 182 ? 12.013 6.466 79.268 1.00 56.52 182 ASN B C 1
ATOM 4435 O O . ASN B 1 182 ? 11.319 5.447 79.116 1.00 56.88 182 ASN B O 1
ATOM 4440 N N . ALA B 1 183 ? 11.877 7.296 80.303 1.00 56.71 183 ALA B N 1
ATOM 4441 C CA . ALA B 1 183 ? 10.885 7.063 81.353 1.00 56.83 183 ALA B CA 1
ATOM 4442 C C . ALA B 1 183 ? 9.808 8.151 81.350 1.00 56.99 183 ALA B C 1
ATOM 4443 O O . ALA B 1 183 ? 8.836 8.079 80.593 1.00 58.57 183 ALA B O 1
ATOM 4445 N N . SER B 1 186 ? 4.439 8.072 79.182 1.00 46.06 186 SER B N 1
ATOM 4446 C CA . SER B 1 186 ? 3.371 8.734 78.427 1.00 47.53 186 SER B CA 1
ATOM 4447 C C . SER B 1 186 ? 3.658 8.752 76.931 1.00 46.54 186 SER B C 1
ATOM 4448 O O . SER B 1 186 ? 2.766 8.984 76.119 1.00 47.00 186 SER B O 1
ATOM 4451 N N . ARG B 1 187 ? 4.912 8.522 76.568 1.00 45.57 187 ARG B N 1
ATOM 4452 C CA . ARG B 1 187 ? 5.296 8.513 75.157 1.00 43.86 187 ARG B CA 1
ATOM 4453 C C . ARG B 1 187 ? 4.815 7.221 74.485 1.00 41.61 187 ARG B C 1
ATOM 4454 O O . ARG B 1 187 ? 4.760 7.133 73.253 1.00 41.96 187 ARG B O 1
ATOM 4462 N N . GLY B 1 188 ? 4.495 6.218 75.300 1.00 38.32 188 GLY B N 1
ATOM 4463 C CA . GLY B 1 188 ? 4.032 4.949 74.767 1.00 34.98 188 GLY B CA 1
ATOM 4464 C C . GLY B 1 188 ? 5.125 3.901 74.804 1.00 32.16 188 GLY B C 1
ATOM 4465 O O . GLY B 1 188 ? 6.318 4.237 74.760 1.00 31.45 188 GLY B O 1
ATOM 4466 N N . LEU B 1 189 ? 4.733 2.636 74.884 1.00 27.93 189 LEU B N 1
ATOM 4467 C CA . LEU B 1 189 ? 5.706 1.561 74.919 1.00 27.84 189 LEU B CA 1
ATOM 4468 C C . LEU B 1 189 ? 6.463 1.468 73.604 1.00 27.11 189 LEU B C 1
ATOM 4469 O O . LEU B 1 189 ? 7.620 1.093 73.601 1.00 26.28 189 LEU B O 1
ATOM 4474 N N . LYS B 1 190 ? 5.832 1.798 72.481 1.00 25.34 190 LYS B N 1
ATOM 4475 C CA . LYS B 1 190 ? 6.584 1.720 71.215 1.00 25.60 190 LYS B CA 1
ATOM 4476 C C . LYS B 1 190 ? 7.763 2.693 71.224 1.00 25.81 190 LYS B C 1
ATOM 4477 O O . LYS B 1 190 ? 8.892 2.328 70.875 1.00 24.96 190 LYS B O 1
ATOM 4483 N N . ALA B 1 191 ? 7.493 3.929 71.629 1.00 25.06 191 ALA B N 1
ATOM 4484 C CA . ALA B 1 191 ? 8.511 4.967 71.688 1.00 28.99 191 ALA B CA 1
ATOM 4485 C C . ALA B 1 191 ? 9.621 4.596 72.689 1.00 30.34 191 ALA B C 1
ATOM 4486 O O . ALA B 1 191 ? 10.808 4.822 72.428 1.00 30.58 191 ALA B O 1
ATOM 4488 N N . ARG B 1 192 ? 9.235 3.998 73.815 1.00 30.92 192 ARG B N 1
ATOM 4489 C CA . ARG B 1 192 ? 10.184 3.572 74.839 1.00 31.82 192 ARG B CA 1
ATOM 4490 C C . ARG B 1 192 ? 11.132 2.469 74.308 1.00 29.93 192 ARG B C 1
ATOM 4491 O O . ARG B 1 192 ? 12.340 2.480 74.583 1.00 27.59 192 ARG B O 1
ATOM 4499 N N . ALA B 1 193 ? 10.577 1.508 73.571 1.00 27.04 193 ALA B N 1
ATOM 4500 C CA . ALA B 1 193 ? 11.375 0.428 73.008 1.00 27.51 193 ALA B CA 1
ATOM 4501 C C . ALA B 1 193 ? 12.325 0.973 71.921 1.00 26.67 193 ALA B C 1
ATOM 4502 O O . ALA B 1 193 ? 13.438 0.439 71.739 1.00 25.91 193 ALA B O 1
ATOM 4504 N N . ALA B 1 194 ? 11.905 2.021 71.204 1.00 24.66 194 ALA B N 1
ATOM 4505 C CA . ALA B 1 194 ? 12.765 2.603 70.165 1.00 26.19 194 ALA B CA 1
ATOM 4506 C C . ALA B 1 194 ? 13.948 3.328 70.826 1.00 27.73 194 ALA B C 1
ATOM 4507 O O . ALA B 1 194 ? 15.075 3.265 70.327 1.00 25.78 194 ALA B O 1
ATOM 4509 N N . ASP B 1 195 ? 13.690 4.031 71.933 1.00 28.68 195 ASP B N 1
ATOM 4510 C CA . ASP B 1 195 ? 14.775 4.719 72.659 1.00 31.13 195 ASP B CA 1
ATOM 4511 C C . ASP B 1 195 ? 15.758 3.684 73.230 1.00 30.82 195 ASP B C 1
ATOM 4512 O O . ASP B 1 195 ? 16.987 3.843 73.128 1.00 31.22 195 ASP B O 1
ATOM 4517 N N . SER B 1 196 ? 15.217 2.632 73.839 1.00 28.66 196 SER B N 1
ATOM 4518 C CA . SER B 1 196 ? 16.046 1.570 74.410 1.00 30.83 196 SER B CA 1
ATOM 4519 C C . SER B 1 196 ? 16.942 0.948 73.329 1.00 30.67 196 SER B C 1
ATOM 4520 O O . SER B 1 196 ? 18.126 0.678 73.567 1.00 28.91 196 SER B O 1
ATOM 4523 N N . ALA B 1 197 ? 16.364 0.719 72.149 1.00 27.70 197 ALA B N 1
ATOM 4524 C CA . ALA B 1 197 ? 17.100 0.147 71.035 1.00 27.69 197 ALA B CA 1
ATOM 4525 C C . ALA B 1 197 ? 18.218 1.074 70.578 1.00 25.58 197 ALA B C 1
ATOM 4526 O O . ALA B 1 197 ? 19.326 0.621 70.299 1.00 26.05 197 ALA B O 1
ATOM 4528 N N . ALA B 1 198 ? 17.935 2.364 70.476 1.00 25.85 198 ALA B N 1
ATOM 4529 C CA . ALA B 1 198 ? 18.958 3.327 70.054 1.00 25.89 198 ALA B CA 1
ATOM 4530 C C . ALA B 1 198 ? 20.052 3.511 71.132 1.00 26.47 198 ALA B C 1
ATOM 4531 O O . ALA B 1 198 ? 21.246 3.621 70.828 1.00 22.89 198 ALA B O 1
ATOM 4533 N N . PHE B 1 199 ? 19.634 3.539 72.389 1.00 26.56 199 PHE B N 1
ATOM 4534 C CA . PHE B 1 199 ? 20.562 3.716 73.503 1.00 29.85 199 PHE B CA 1
ATOM 4535 C C . PHE B 1 199 ? 21.508 2.525 73.562 1.00 30.15 199 PHE B C 1
ATOM 4536 O O . PHE B 1 199 ? 22.705 2.680 73.808 1.00 30.43 199 PHE B O 1
ATOM 4544 N N . ASN B 1 200 ? 20.965 1.336 73.315 1.00 30.26 200 ASN B N 1
ATOM 4545 C CA . ASN B 1 200 ? 21.751 0.107 73.310 1.00 31.61 200 ASN B CA 1
ATOM 4546 C C . ASN B 1 200 ? 22.735 0.098 72.146 1.00 32.45 200 ASN B C 1
ATOM 4547 O O . ASN B 1 200 ? 23.911 -0.243 72.314 1.00 31.49 200 ASN B O 1
ATOM 4552 N N . ARG B 1 201 ? 22.251 0.454 70.960 1.00 30.88 201 ARG B N 1
ATOM 4553 C CA . ARG B 1 201 ? 23.129 0.482 69.796 1.00 30.22 201 ARG B CA 1
ATOM 4554 C C . ARG B 1 201 ? 24.258 1.499 70.006 1.00 29.54 201 ARG B C 1
ATOM 4555 O O . ARG B 1 201 ? 25.420 1.235 69.667 1.00 28.22 201 ARG B O 1
ATOM 4563 N N . TYR B 1 202 ? 23.916 2.673 70.525 1.00 27.10 202 TYR B N 1
ATOM 4564 C CA . TYR B 1 202 ? 24.940 3.676 70.762 1.00 27.62 202 TYR B CA 1
ATOM 4565 C C . TYR B 1 202 ? 26.037 3.103 71.670 1.00 29.02 202 TYR B C 1
ATOM 4566 O O . TYR B 1 202 ? 27.237 3.187 71.354 1.00 28.86 202 TYR B O 1
ATOM 4575 N N . LEU B 1 203 ? 25.627 2.528 72.799 1.00 28.84 203 LEU B N 1
ATOM 4576 C CA . LEU B 1 203 ? 26.573 1.939 73.743 1.00 30.42 203 LEU B CA 1
ATOM 4577 C C . LEU B 1 203 ? 27.337 0.757 73.155 1.00 31.32 203 LEU B C 1
ATOM 4578 O O . LEU B 1 203 ? 28.475 0.506 73.550 1.00 30.58 203 LEU B O 1
ATOM 4583 N N . ASP B 1 204 ? 26.728 0.014 72.238 1.00 30.54 204 ASP B N 1
ATOM 4584 C CA . ASP B 1 204 ? 27.441 -1.117 71.644 1.00 33.59 204 ASP B CA 1
ATOM 4585 C C . ASP B 1 204 ? 28.643 -0.566 70.868 1.00 34.19 204 ASP B C 1
ATOM 4586 O O . ASP B 1 204 ? 29.752 -1.115 70.918 1.00 33.18 204 ASP B O 1
ATOM 4591 N N . ASN B 1 205 ? 28.413 0.531 70.156 1.00 34.19 205 ASN B N 1
ATOM 4592 C CA . ASN B 1 205 ? 29.472 1.155 69.359 1.00 34.79 205 ASN B CA 1
ATOM 4593 C C . ASN B 1 205 ? 30.558 1.785 70.226 1.00 32.95 205 ASN B C 1
ATOM 4594 O O . ASN B 1 205 ? 31.744 1.708 69.903 1.00 30.12 205 ASN B O 1
ATOM 4599 N N . LEU B 1 206 ? 30.140 2.417 71.312 1.00 30.30 206 LEU B N 1
ATOM 4600 C CA . LEU B 1 206 ? 31.066 3.046 72.250 1.00 30.67 206 LEU B CA 1
ATOM 4601 C C . LEU B 1 206 ? 31.938 1.953 72.903 1.00 30.50 206 LEU B C 1
ATOM 4602 O O . LEU B 1 206 ? 33.164 2.130 73.060 1.00 30.06 206 LEU B O 1
ATOM 4607 N N . LEU B 1 207 ? 31.321 0.829 73.276 1.00 27.33 207 LEU B N 1
ATOM 4608 C CA . LEU B 1 207 ? 32.079 -0.261 73.879 1.00 26.36 207 LEU B CA 1
ATOM 4609 C C . LEU B 1 207 ? 33.032 -0.915 72.876 1.00 26.75 207 LEU B C 1
ATOM 4610 O O . LEU B 1 207 ? 34.136 -1.311 73.253 1.00 23.18 207 LEU B O 1
ATOM 4615 N N . ALA B 1 208 ? 32.609 -1.038 71.614 1.00 24.96 208 ALA B N 1
ATOM 4616 C CA . ALA B 1 208 ? 33.456 -1.663 70.595 1.00 26.86 208 ALA B CA 1
ATOM 4617 C C . ALA B 1 208 ? 34.726 -0.806 70.448 1.00 27.35 208 ALA B C 1
ATOM 4618 O O . ALA B 1 208 ? 35.839 -1.338 70.312 1.00 28.27 208 ALA B O 1
ATOM 4620 N N . ARG B 1 209 ? 34.558 0.512 70.494 1.00 27.34 209 ARG B N 1
ATOM 4621 C CA . ARG B 1 209 ? 35.688 1.435 70.396 1.00 28.68 209 ARG B CA 1
ATOM 4622 C C . ARG B 1 209 ? 36.609 1.349 71.604 1.00 28.25 209 ARG B C 1
ATOM 4623 O O . ARG B 1 209 ? 37.833 1.405 71.471 1.00 26.12 209 ARG B O 1
ATOM 4631 N N . GLN B 1 210 ? 36.030 1.206 72.789 1.00 27.47 210 GLN B N 1
ATOM 4632 C CA . GLN B 1 210 ? 36.832 1.096 74.000 1.00 26.88 210 GLN B CA 1
ATOM 4633 C C . GLN B 1 210 ? 37.628 -0.187 74.015 1.00 27.47 210 GLN B C 1
ATOM 4634 O O . GLN B 1 210 ? 38.784 -0.198 74.421 1.00 27.40 210 GLN B O 1
ATOM 4640 N N . ARG B 1 211 ? 37.022 -1.278 73.588 1.00 24.67 211 ARG B N 1
ATOM 4641 C CA . ARG B 1 211 ? 37.741 -2.537 73.584 1.00 26.86 211 ARG B CA 1
ATOM 4642 C C . ARG B 1 211 ? 38.871 -2.577 72.550 1.00 25.53 211 ARG B C 1
ATOM 4643 O O . ARG B 1 211 ? 39.863 -3.246 72.763 1.00 25.99 211 ARG B O 1
ATOM 4651 N N . ALA B 1 212 ? 38.716 -1.854 71.452 1.00 24.32 212 ALA B N 1
ATOM 4652 C CA . ALA B 1 212 ? 39.750 -1.810 70.420 1.00 24.31 212 ALA B CA 1
ATOM 4653 C C . ALA B 1 212 ? 40.971 -0.999 70.891 1.00 25.14 212 ALA B C 1
ATOM 4654 O O . ALA B 1 212 ? 42.108 -1.334 70.535 1.00 22.86 212 ALA B O 1
ATOM 4656 N N . ASP B 1 213 ? 40.733 0.045 71.696 1.00 23.52 213 ASP B N 1
ATOM 4657 C CA . ASP B 1 213 ? 41.804 0.917 72.196 1.00 23.74 213 ASP B CA 1
ATOM 4658 C C . ASP B 1 213 ? 41.335 1.650 73.478 1.00 24.54 213 ASP B C 1
ATOM 4659 O O . ASP B 1 213 ? 40.941 2.808 73.428 1.00 22.38 213 ASP B O 1
ATOM 4664 N N . PRO B 1 214 ? 41.395 0.977 74.637 1.00 25.61 214 PRO B N 1
ATOM 4665 C CA . PRO B 1 214 ? 40.965 1.557 75.923 1.00 28.95 214 PRO B CA 1
ATOM 4666 C C . PRO B 1 214 ? 41.585 2.913 76.309 1.00 31.41 214 PRO B C 1
ATOM 4667 O O . PRO B 1 214 ? 42.811 3.029 76.364 1.00 30.67 214 PRO B O 1
ATOM 4671 N N . ASP B 1 215 ? 40.758 3.931 76.569 1.00 34.57 215 ASP B N 1
ATOM 4672 C CA . ASP B 1 215 ? 41.300 5.217 77.016 1.00 37.19 215 ASP B CA 1
ATOM 4673 C C . ASP B 1 215 ? 41.296 5.223 78.547 1.00 38.86 215 ASP B C 1
ATOM 4674 O O . ASP B 1 215 ? 41.236 4.153 79.162 1.00 37.52 215 ASP B O 1
ATOM 4679 N N . ASP B 1 216 ? 41.366 6.399 79.171 1.00 40.41 216 ASP B N 1
ATOM 4680 C CA . ASP B 1 216 ? 41.403 6.443 80.631 1.00 42.34 216 ASP B CA 1
ATOM 4681 C C . ASP B 1 216 ? 40.132 6.979 81.300 1.00 41.77 216 ASP B C 1
ATOM 4682 O O . ASP B 1 216 ? 40.170 7.507 82.417 1.00 42.61 216 ASP B O 1
ATOM 4687 N N . GLY B 1 217 ? 39.006 6.848 80.613 1.00 39.04 217 GLY B N 1
ATOM 4688 C CA . GLY B 1 217 ? 37.751 7.272 81.199 1.00 37.66 217 GLY B CA 1
ATOM 4689 C C . GLY B 1 217 ? 37.327 6.141 82.124 1.00 36.12 217 GLY B C 1
ATOM 4690 O O . GLY B 1 217 ? 38.121 5.233 82.395 1.00 35.53 217 GLY B O 1
ATOM 4691 N N . LEU B 1 218 ? 36.094 6.181 82.621 1.00 34.79 218 LEU B N 1
ATOM 4692 C CA . LEU B 1 218 ? 35.621 5.124 83.510 1.00 33.41 218 LEU B CA 1
ATOM 4693 C C . LEU B 1 218 ? 35.493 3.779 82.769 1.00 32.18 218 LEU B C 1
ATOM 4694 O O . LEU B 1 218 ? 35.950 2.757 83.261 1.00 31.84 218 LEU B O 1
ATOM 4699 N N . LEU B 1 219 ? 34.887 3.775 81.586 1.00 31.99 219 LEU B N 1
ATOM 4700 C CA . LEU B 1 219 ? 34.745 2.531 80.825 1.00 31.74 219 LEU B CA 1
ATOM 4701 C C . LEU B 1 219 ? 36.101 2.023 80.330 1.00 31.99 219 LEU B C 1
ATOM 4702 O O . LEU B 1 219 ? 36.399 0.831 80.426 1.00 31.43 219 LEU B O 1
ATOM 4707 N N . GLY B 1 220 ? 36.905 2.935 79.787 1.00 31.69 220 GLY B N 1
ATOM 4708 C CA . GLY B 1 220 ? 38.225 2.574 79.311 1.00 32.10 220 GLY B CA 1
ATOM 4709 C C . GLY B 1 220 ? 39.017 1.914 80.420 1.00 32.15 220 GLY B C 1
ATOM 4710 O O . GLY B 1 220 ? 39.631 0.881 80.201 1.00 31.48 220 GLY B O 1
ATOM 4711 N N . MET B 1 221 ? 38.995 2.494 81.622 1.00 33.16 221 MET B N 1
ATOM 4712 C CA . MET B 1 221 ? 39.728 1.913 82.751 1.00 34.05 221 MET B CA 1
ATOM 4713 C C . MET B 1 221 ? 39.258 0.500 83.057 1.00 32.14 221 MET B C 1
ATOM 4714 O O . MET B 1 221 ? 40.067 -0.376 83.322 1.00 30.58 221 MET B O 1
ATOM 4719 N N . ILE B 1 222 ? 37.944 0.284 83.037 1.00 30.42 222 ILE B N 1
ATOM 4720 C CA . ILE B 1 222 ? 37.393 -1.037 83.320 1.00 29.15 222 ILE B CA 1
ATOM 4721 C C . ILE B 1 222 ? 37.797 -2.063 82.236 1.00 30.18 222 ILE B C 1
ATOM 4722 O O . ILE B 1 222 ? 38.224 -3.179 82.538 1.00 28.49 222 ILE B O 1
ATOM 4727 N N . VAL B 1 223 ? 37.669 -1.695 80.974 1.00 30.99 223 VAL B N 1
ATOM 4728 C CA . VAL B 1 223 ? 38.016 -2.633 79.916 1.00 34.15 223 VAL B CA 1
ATOM 4729 C C . VAL B 1 223 ? 39.512 -2.900 79.995 1.00 36.19 223 VAL B C 1
ATOM 4730 O O . VAL B 1 223 ? 39.973 -4.022 79.780 1.00 37.00 223 VAL B O 1
ATOM 4734 N N . ARG B 1 224 ? 40.269 -1.873 80.347 1.00 37.73 224 ARG B N 1
ATOM 4735 C CA . ARG B 1 224 ? 41.715 -2.025 80.473 1.00 40.29 224 ARG B CA 1
ATOM 4736 C C . ARG B 1 224 ? 42.092 -2.978 81.626 1.00 41.36 224 ARG B C 1
ATOM 4737 O O . ARG B 1 224 ? 42.833 -3.948 81.428 1.00 39.64 224 ARG B O 1
ATOM 4745 N N . ASP B 1 225 ? 41.568 -2.710 82.824 1.00 41.73 225 ASP B N 1
ATOM 4746 C CA . ASP B 1 225 ? 41.854 -3.542 83.996 1.00 43.35 225 ASP B CA 1
ATOM 4747 C C . ASP B 1 225 ? 41.148 -4.900 83.987 1.00 43.29 225 ASP B C 1
ATOM 4748 O O . ASP B 1 225 ? 41.654 -5.868 84.560 1.00 42.34 225 ASP B O 1
ATOM 4753 N N . HIS B 1 226 ? 39.990 -4.988 83.331 1.00 43.96 226 HIS B N 1
ATOM 4754 C CA . HIS B 1 226 ? 39.209 -6.235 83.340 1.00 45.97 226 HIS B CA 1
ATOM 4755 C C . HIS B 1 226 ? 38.889 -6.895 81.998 1.00 47.75 226 HIS B C 1
ATOM 4756 O O . HIS B 1 226 ? 38.629 -8.103 81.945 1.00 48.32 226 HIS B O 1
ATOM 4763 N N . GLY B 1 227 ? 38.902 -6.098 80.931 1.00 48.24 227 GLY B N 1
ATOM 4764 C CA . GLY B 1 227 ? 38.606 -6.578 79.593 1.00 48.57 227 GLY B CA 1
ATOM 4765 C C . GLY B 1 227 ? 37.901 -7.910 79.415 1.00 49.19 227 GLY B C 1
ATOM 4766 O O . GLY B 1 227 ? 36.716 -7.967 79.099 1.00 48.50 227 GLY B O 1
ATOM 4767 N N . ASP B 1 228 ? 38.647 -8.990 79.616 1.00 50.64 228 ASP B N 1
ATOM 4768 C CA . ASP B 1 228 ? 38.122 -10.339 79.452 1.00 52.24 228 ASP B CA 1
ATOM 4769 C C . ASP B 1 228 ? 37.065 -10.742 80.469 1.00 51.49 228 ASP B C 1
ATOM 4770 O O . ASP B 1 228 ? 36.036 -11.317 80.102 1.00 52.67 228 ASP B O 1
ATOM 4775 N N . ASN B 1 229 ? 37.342 -10.455 81.740 1.00 50.31 229 ASN B N 1
ATOM 4776 C CA . ASN B 1 229 ? 36.462 -10.790 82.863 1.00 48.75 229 ASN B CA 1
ATOM 4777 C C . ASN B 1 229 ? 35.057 -10.178 82.789 1.00 45.98 229 ASN B C 1
ATOM 4778 O O . ASN B 1 229 ? 34.094 -10.809 83.210 1.00 46.49 229 ASN B O 1
ATOM 4783 N N . VAL B 1 230 ? 34.925 -8.971 82.245 1.00 43.21 230 VAL B N 1
ATOM 4784 C CA . VAL B 1 230 ? 33.607 -8.325 82.193 1.00 39.48 230 VAL B CA 1
ATOM 4785 C C . VAL B 1 230 ? 32.938 -8.330 80.813 1.00 37.31 230 VAL B C 1
ATOM 4786 O O . VAL B 1 230 ? 33.594 -8.112 79.793 1.00 36.86 230 VAL B O 1
ATOM 4790 N N . THR B 1 231 ? 31.628 -8.580 80.779 1.00 34.09 231 THR B N 1
ATOM 4791 C CA . THR B 1 231 ? 30.912 -8.620 79.506 1.00 33.02 231 THR B CA 1
ATOM 4792 C C . THR B 1 231 ? 30.376 -7.265 79.053 1.00 31.66 231 THR B C 1
ATOM 4793 O O . THR B 1 231 ? 30.287 -6.321 79.839 1.00 30.50 231 THR B O 1
ATOM 4797 N N . ASP B 1 232 ? 30.030 -7.160 77.776 1.00 31.38 232 ASP B N 1
ATOM 4798 C CA . ASP B 1 232 ? 29.483 -5.906 77.281 1.00 32.24 232 ASP B CA 1
ATOM 4799 C C . ASP B 1 232 ? 28.117 -5.640 77.929 1.00 31.36 232 ASP B C 1
ATOM 4800 O O . ASP B 1 232 ? 27.772 -4.489 78.212 1.00 29.47 232 ASP B O 1
ATOM 4805 N N . GLU B 1 233 ? 27.349 -6.701 78.164 1.00 29.63 233 GLU B N 1
ATOM 4806 C CA . GLU B 1 233 ? 26.043 -6.539 78.792 1.00 29.42 233 GLU B CA 1
ATOM 4807 C C . GLU B 1 233 ? 26.241 -5.990 80.212 1.00 28.48 233 GLU B C 1
ATOM 4808 O O . GLU B 1 233 ? 25.481 -5.130 80.664 1.00 26.70 233 GLU B O 1
ATOM 4814 N N . GLU B 1 234 ? 27.283 -6.447 80.894 1.00 26.21 234 GLU B N 1
ATOM 4815 C CA . GLU B 1 234 ? 27.556 -5.951 82.237 1.00 27.01 234 GLU B CA 1
ATOM 4816 C C . GLU B 1 234 ? 27.982 -4.489 82.208 1.00 26.63 234 GLU B C 1
ATOM 4817 O O . GLU B 1 234 ? 27.611 -3.717 83.087 1.00 25.04 234 GLU B O 1
ATOM 4823 N N . LEU B 1 235 ? 28.744 -4.108 81.188 1.00 24.70 235 LEU B N 1
ATOM 4824 C CA . LEU B 1 235 ? 29.214 -2.733 81.065 1.00 25.31 235 LEU B CA 1
ATOM 4825 C C . LEU B 1 235 ? 28.062 -1.796 80.776 1.00 24.21 235 LEU B C 1
ATOM 4826 O O . LEU B 1 235 ? 28.037 -0.686 81.283 1.00 23.86 235 LEU B O 1
ATOM 4831 N N . LYS B 1 236 ? 27.114 -2.242 79.953 1.00 22.63 236 LYS B N 1
ATOM 4832 C CA . LYS B 1 236 ? 25.964 -1.427 79.621 1.00 24.61 236 LYS B CA 1
ATOM 4833 C C . LYS B 1 236 ? 25.089 -1.230 80.859 1.00 24.48 236 LYS B C 1
ATOM 4834 O O . LYS B 1 236 ? 24.579 -0.119 81.105 1.00 22.90 236 LYS B O 1
ATOM 4840 N N . GLY B 1 237 ? 24.941 -2.311 81.626 1.00 22.82 237 GLY B N 1
ATOM 4841 C CA . GLY B 1 237 ? 24.162 -2.258 82.856 1.00 23.98 237 GLY B CA 1
ATOM 4842 C C . GLY B 1 237 ? 24.785 -1.271 83.825 1.00 23.75 237 GLY B C 1
ATOM 4843 O O . GLY B 1 237 ? 24.064 -0.470 84.417 1.00 22.97 237 GLY B O 1
ATOM 4844 N N . LEU B 1 238 ? 26.111 -1.331 84.000 1.00 22.96 238 LEU B N 1
ATOM 4845 C CA . LEU B 1 238 ? 26.805 -0.396 84.892 1.00 23.41 238 LEU B CA 1
ATOM 4846 C C . LEU B 1 238 ? 26.594 1.039 84.414 1.00 23.11 238 LEU B C 1
ATOM 4847 O O . LEU B 1 238 ? 26.347 1.925 85.235 1.00 22.33 238 LEU B O 1
ATOM 4852 N N . CYS B 1 239 ? 26.687 1.282 83.102 1.00 23.31 239 CYS B N 1
ATOM 4853 C CA . CYS B 1 239 ? 26.442 2.641 82.588 1.00 23.61 239 CYS B CA 1
ATOM 4854 C C . CYS B 1 239 ? 25.074 3.135 83.034 1.00 23.71 239 CYS B C 1
ATOM 4855 O O . CYS B 1 239 ? 24.917 4.255 83.543 1.00 21.53 239 CYS B O 1
ATOM 4858 N N . THR B 1 240 ? 24.076 2.292 82.827 1.00 23.10 240 THR B N 1
ATOM 4859 C CA . THR B 1 240 ? 22.702 2.608 83.210 1.00 26.05 240 THR B CA 1
ATOM 4860 C C . THR B 1 240 ? 22.583 2.871 84.692 1.00 23.22 240 THR B C 1
ATOM 4861 O O . THR B 1 240 ? 21.937 3.831 85.093 1.00 21.67 240 THR B O 1
ATOM 4865 N N . ALA B 1 241 ? 23.209 2.019 85.496 1.00 22.42 241 ALA B N 1
ATOM 4866 C CA . ALA B 1 241 ? 23.169 2.191 86.952 1.00 22.29 241 ALA B CA 1
ATOM 4867 C C . ALA B 1 241 ? 23.721 3.569 87.376 1.00 20.95 241 ALA B C 1
ATOM 4868 O O . ALA B 1 241 ? 23.135 4.246 88.228 1.00 21.65 241 ALA B O 1
ATOM 4870 N N . LEU B 1 242 ? 24.828 3.988 86.765 1.00 20.21 242 LEU B N 1
ATOM 4871 C CA . LEU B 1 242 ? 25.466 5.262 87.090 1.00 19.31 242 LEU B CA 1
ATOM 4872 C C . LEU B 1 242 ? 24.612 6.434 86.646 1.00 19.16 242 LEU B C 1
ATOM 4873 O O . LEU B 1 242 ? 24.512 7.440 87.330 1.00 18.80 242 LEU B O 1
ATOM 4878 N N . ILE B 1 243 ? 23.994 6.309 85.476 1.00 18.67 243 ILE B N 1
ATOM 4879 C CA . ILE B 1 243 ? 23.115 7.370 84.998 1.00 20.11 243 ILE B CA 1
ATOM 4880 C C . ILE B 1 243 ? 21.919 7.502 85.950 1.00 20.13 243 ILE B C 1
ATOM 4881 O O . ILE B 1 243 ? 21.571 8.601 86.384 1.00 20.65 243 ILE B O 1
ATOM 4886 N N . LEU B 1 244 ? 21.281 6.377 86.257 1.00 19.64 244 LEU B N 1
ATOM 4887 C CA . LEU B 1 244 ? 20.123 6.382 87.152 1.00 22.17 244 LEU B CA 1
ATOM 4888 C C . LEU B 1 244 ? 20.490 6.716 88.596 1.00 22.00 244 LEU B C 1
ATOM 4889 O O . LEU B 1 244 ? 19.670 7.232 89.344 1.00 21.64 244 LEU B O 1
ATOM 4894 N N . GLY B 1 245 ? 21.710 6.401 89.002 1.00 19.80 245 GLY B N 1
ATOM 4895 C CA . GLY B 1 245 ? 22.101 6.716 90.362 1.00 19.38 245 GLY B CA 1
ATOM 4896 C C . GLY B 1 245 ? 22.668 8.109 90.505 1.00 19.36 245 GLY B C 1
ATOM 4897 O O . GLY B 1 245 ? 22.570 8.694 91.579 1.00 19.97 245 GLY B O 1
ATOM 4898 N N . GLY B 1 246 ? 23.239 8.680 89.456 1.00 17.16 246 GLY B N 1
ATOM 4899 C CA . GLY B 1 246 ? 23.888 9.979 89.632 1.00 17.30 246 GLY B CA 1
ATOM 4900 C C . GLY B 1 246 ? 23.302 11.248 88.964 1.00 19.06 246 GLY B C 1
ATOM 4901 O O . GLY B 1 246 ? 23.581 12.353 89.418 1.00 18.22 246 GLY B O 1
ATOM 4902 N N . VAL B 1 247 ? 22.501 11.133 87.915 1.00 16.62 247 VAL B N 1
ATOM 4903 C CA . VAL B 1 247 ? 21.973 12.347 87.291 1.00 17.24 247 VAL B CA 1
ATOM 4904 C C . VAL 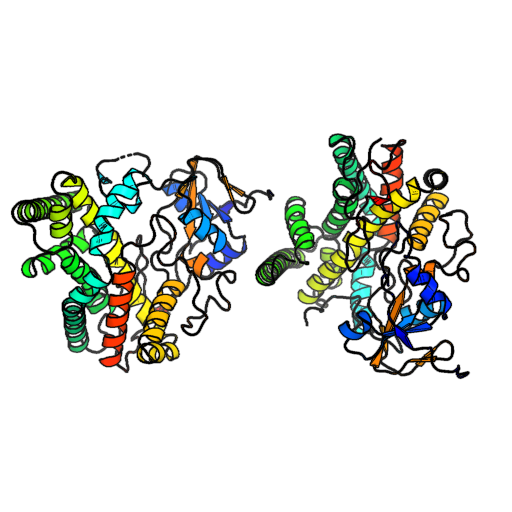B 1 247 ? 20.890 13.028 88.132 1.00 16.10 247 VAL B C 1
ATOM 4905 O O . VAL B 1 247 ? 21.069 14.196 88.507 1.00 16.49 247 VAL B O 1
ATOM 4909 N N . GLU B 1 248 ? 19.788 12.337 88.436 1.00 15.56 248 GLU B N 1
ATOM 4910 C CA . GLU B 1 248 ? 18.695 12.969 89.212 1.00 18.59 248 GLU B CA 1
ATOM 4911 C C . GLU B 1 248 ? 18.993 13.267 90.674 1.00 18.37 248 GLU B C 1
ATOM 4912 O O . GLU B 1 248 ? 18.366 14.164 91.265 1.00 16.33 248 GLU B O 1
ATOM 4918 N N . THR B 1 249 ? 19.918 12.503 91.263 1.00 17.16 249 THR B N 1
ATOM 4919 C CA . THR B 1 249 ? 20.326 12.741 92.642 1.00 16.63 249 THR B CA 1
ATOM 4920 C C . THR B 1 249 ? 21.101 14.039 92.727 1.00 15.83 249 THR B C 1
ATOM 4921 O O . THR B 1 249 ? 20.845 14.862 93.593 1.00 15.29 249 THR B O 1
ATOM 4925 N N . VAL B 1 250 ? 22.074 14.232 91.835 1.00 15.15 250 VAL B N 1
ATOM 4926 C CA . VAL B 1 250 ? 22.805 15.491 91.844 1.00 16.00 250 VAL B CA 1
ATOM 4927 C C . VAL B 1 250 ? 21.876 16.662 91.495 1.00 16.00 250 VAL B C 1
ATOM 4928 O O . VAL B 1 250 ? 21.933 17.728 92.112 1.00 16.12 250 VAL B O 1
ATOM 4932 N N . ALA B 1 251 ? 21.016 16.474 90.502 1.00 16.46 251 ALA B N 1
ATOM 4933 C CA . ALA B 1 251 ? 20.079 17.530 90.107 1.00 15.36 251 ALA B CA 1
ATOM 4934 C C . ALA B 1 251 ? 19.125 17.892 91.283 1.00 16.21 251 ALA B C 1
ATOM 4935 O O . ALA B 1 251 ? 18.840 19.087 91.566 1.00 14.10 251 ALA B O 1
ATOM 4937 N N . GLY B 1 252 ? 18.636 16.851 91.956 1.00 13.92 252 GLY B N 1
ATOM 4938 C CA . GLY B 1 252 ? 17.756 17.043 93.118 1.00 15.34 252 GLY B CA 1
ATOM 4939 C C . GLY B 1 252 ? 18.479 17.732 94.273 1.00 12.05 252 GLY B C 1
ATOM 4940 O O . GLY B 1 252 ? 17.892 18.548 94.967 1.00 14.96 252 GLY B O 1
ATOM 4941 N N . MET B 1 253 ? 19.728 17.360 94.535 1.00 13.54 253 MET B N 1
ATOM 4942 C CA . MET B 1 253 ? 20.499 18.044 95.579 1.00 12.53 253 MET B CA 1
ATOM 4943 C C . MET B 1 253 ? 20.725 19.510 95.264 1.00 14.22 253 MET B C 1
ATOM 4944 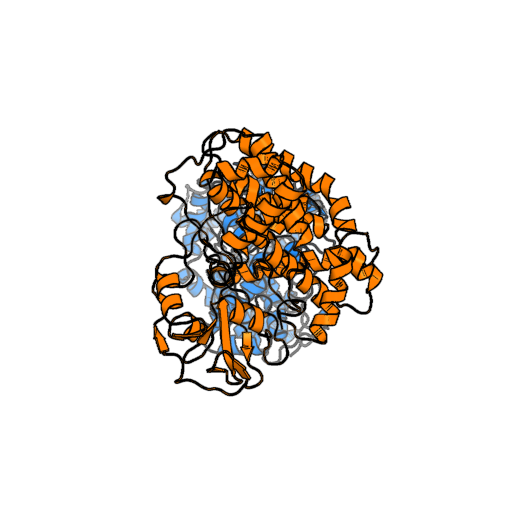O O . MET B 1 253 ? 20.660 20.370 96.177 1.00 12.50 253 MET B O 1
ATOM 4949 N N . ILE B 1 254 ? 21.045 19.809 93.998 1.00 13.50 254 ILE B N 1
ATOM 4950 C CA . ILE B 1 254 ? 21.242 21.215 93.654 1.00 14.62 254 ILE B CA 1
ATOM 4951 C C . ILE B 1 254 ? 19.933 21.976 93.801 1.00 14.69 254 ILE B C 1
ATOM 4952 O O . ILE B 1 254 ? 19.902 23.011 94.475 1.00 15.47 254 ILE B O 1
ATOM 4957 N N . GLY B 1 255 ? 18.855 21.455 93.204 1.00 14.15 255 GLY B N 1
ATOM 4958 C CA . GLY B 1 255 ? 17.550 22.119 93.275 1.00 14.63 255 GLY B CA 1
ATOM 4959 C C . GLY B 1 255 ? 16.990 22.253 94.690 1.00 15.84 255 GLY B C 1
ATOM 4960 O O . GLY B 1 255 ? 16.639 23.357 95.122 1.00 12.64 255 GLY B O 1
ATOM 4961 N N . PHE B 1 256 ? 16.917 21.136 95.416 1.00 15.26 256 PHE B N 1
ATOM 4962 C CA . PHE B 1 256 ? 16.406 21.181 96.800 1.00 17.38 256 PHE B CA 1
ATOM 4963 C C . PHE B 1 256 ? 17.382 21.957 97.696 1.00 15.89 256 PHE B C 1
ATOM 4964 O O . PHE B 1 256 ? 16.960 22.621 98.630 1.00 15.14 256 PHE B O 1
ATOM 4972 N N . GLY B 1 257 ? 18.685 21.833 97.429 1.00 16.23 257 GLY B N 1
ATOM 4973 C CA . GLY B 1 257 ? 19.669 22.540 98.246 1.00 17.07 257 GLY B CA 1
ATOM 4974 C C . GLY B 1 257 ? 19.503 24.050 98.131 1.00 16.77 257 GLY B C 1
ATOM 4975 O O . GLY B 1 257 ? 19.682 24.795 99.100 1.00 15.98 257 GLY B O 1
ATOM 4976 N N . VAL B 1 258 ? 19.204 24.520 96.922 1.00 16.58 258 VAL B N 1
ATOM 4977 C CA . VAL B 1 258 ? 19.013 25.944 96.728 1.00 17.13 258 VAL B CA 1
ATOM 4978 C C . VAL B 1 258 ? 17.737 26.356 97.468 1.00 16.13 258 VAL B C 1
ATOM 4979 O O . VAL B 1 258 ? 17.731 27.359 98.151 1.00 16.90 258 VAL B O 1
ATOM 4983 N N . LEU B 1 259 ? 16.671 25.578 97.354 1.00 18.43 259 LEU B N 1
ATOM 4984 C CA . LEU B 1 259 ? 15.446 25.917 98.082 1.00 19.56 259 LEU B CA 1
ATOM 4985 C C . LEU B 1 259 ? 15.703 25.932 99.591 1.00 18.93 259 LEU B C 1
ATOM 4986 O O . LEU B 1 259 ? 15.249 26.834 100.289 1.00 19.63 259 LEU B O 1
ATOM 4991 N N . ALA B 1 260 ? 16.436 24.945 100.090 1.00 17.86 260 ALA B N 1
ATOM 4992 C CA . ALA B 1 260 ? 16.715 24.879 101.530 1.00 17.49 260 ALA B CA 1
ATOM 4993 C C . ALA B 1 260 ? 17.642 26.006 102.018 1.00 16.89 260 ALA B C 1
ATOM 4994 O O . ALA B 1 260 ? 17.440 26.576 103.117 1.00 17.96 260 ALA B O 1
ATOM 4996 N N . LEU B 1 261 ? 18.654 26.350 101.224 1.00 17.32 261 LEU B N 1
ATOM 4997 C CA . LEU B 1 261 ? 19.580 27.408 101.632 1.00 18.02 261 LEU B CA 1
ATOM 4998 C C . LEU B 1 261 ? 18.890 28.796 101.538 1.00 20.54 261 LEU B C 1
ATOM 4999 O O . LEU B 1 261 ? 19.174 29.682 102.358 1.00 20.77 261 LEU B O 1
ATOM 5004 N N . LEU B 1 262 ? 17.977 28.992 100.576 1.00 19.77 262 LEU B N 1
ATOM 5005 C CA . LEU B 1 262 ? 17.259 30.278 100.493 1.00 20.83 262 LEU B CA 1
ATOM 5006 C C . LEU B 1 262 ? 16.336 30.422 101.717 1.00 22.62 262 LEU B C 1
ATOM 5007 O O . LEU B 1 262 ? 16.109 31.530 102.215 1.00 20.57 262 LEU B O 1
ATOM 5012 N N . ASP B 1 263 ? 15.841 29.288 102.208 1.00 23.40 263 ASP B N 1
ATOM 5013 C CA . ASP B 1 263 ? 14.974 29.216 103.393 1.00 25.16 263 ASP B CA 1
ATOM 5014 C C . ASP B 1 263 ? 15.724 29.403 104.717 1.00 24.83 263 ASP B C 1
ATOM 5015 O O . ASP B 1 263 ? 15.119 29.755 105.722 1.00 23.57 263 ASP B O 1
ATOM 5020 N N . ASN B 1 264 ? 17.029 29.157 104.697 1.00 24.21 264 ASN B N 1
ATOM 5021 C CA . ASN B 1 264 ? 17.921 29.241 105.857 1.00 25.49 264 ASN B CA 1
ATOM 5022 C C . ASN B 1 264 ? 19.169 30.022 105.451 1.00 24.19 264 ASN B C 1
ATOM 5023 O O . ASN B 1 264 ? 20.289 29.501 105.497 1.00 23.98 264 ASN B O 1
ATOM 5028 N N . PRO B 1 265 ? 18.999 31.301 105.069 1.00 24.37 265 PRO B N 1
ATOM 5029 C CA . PRO B 1 265 ? 20.141 32.114 104.642 1.00 24.67 265 PRO B CA 1
ATOM 5030 C C . PRO B 1 265 ? 21.401 32.142 105.512 1.00 24.83 265 PRO B C 1
ATOM 5031 O O . PRO B 1 265 ? 22.513 32.288 104.992 1.00 23.61 265 PRO B O 1
ATOM 5035 N N . GLY B 1 266 ? 21.248 31.994 106.822 1.00 25.04 266 GLY B N 1
ATOM 5036 C CA . GLY B 1 266 ? 22.429 31.966 107.666 1.00 26.50 266 GLY B CA 1
ATOM 5037 C C . GLY B 1 266 ? 23.367 30.800 107.341 1.00 26.30 266 GLY B C 1
ATOM 5038 O O . GLY B 1 266 ? 24.542 30.848 107.665 1.00 28.83 266 GLY B O 1
ATOM 5039 N N . GLN B 1 267 ? 22.858 29.743 106.708 1.00 25.75 267 GLN B N 1
ATOM 5040 C CA . GLN B 1 267 ? 23.673 28.585 106.366 1.00 25.94 267 GLN B CA 1
ATOM 5041 C C . GLN B 1 267 ? 24.579 28.836 105.143 1.00 26.09 267 GLN B C 1
ATOM 5042 O O . GLN B 1 267 ? 25.622 28.185 104.972 1.00 24.21 267 GLN B O 1
ATOM 5048 N N . ILE B 1 268 ? 24.182 29.787 104.295 1.00 26.77 268 ILE B N 1
ATOM 5049 C CA . ILE B 1 268 ? 24.979 30.124 103.103 1.00 26.63 268 ILE B CA 1
ATOM 5050 C C . ILE B 1 268 ? 26.374 30.590 103.515 1.00 28.92 268 ILE B C 1
ATOM 5051 O O . ILE B 1 268 ? 27.383 30.204 102.915 1.00 26.67 268 ILE B O 1
ATOM 5056 N N . GLU B 1 269 ? 26.428 31.391 104.576 1.00 31.37 269 GLU B N 1
ATOM 5057 C CA . GLU B 1 269 ? 27.691 31.898 105.098 1.00 34.50 269 GLU B CA 1
ATOM 5058 C C . GLU B 1 269 ? 28.667 30.775 105.421 1.00 34.04 269 GLU B C 1
ATOM 5059 O O . GLU B 1 269 ? 29.857 30.872 105.121 1.00 34.06 269 GLU B O 1
ATOM 5065 N N . LEU B 1 270 ? 28.165 29.715 106.051 1.00 34.44 270 LEU B N 1
ATOM 5066 C CA . LEU B 1 270 ? 29.018 28.595 106.424 1.00 33.61 270 LEU B CA 1
ATOM 5067 C C . LEU B 1 270 ? 29.788 28.010 105.232 1.00 34.47 270 LEU B C 1
ATOM 5068 O O . LEU B 1 270 ? 30.866 27.446 105.417 1.00 34.95 270 LEU B O 1
ATOM 5073 N N . LEU B 1 271 ? 29.264 28.174 104.010 1.00 34.70 271 LEU B N 1
ATOM 5074 C CA . LEU B 1 271 ? 29.904 27.664 102.788 1.00 34.26 271 LEU B CA 1
ATOM 5075 C C . LEU B 1 271 ? 31.257 28.255 102.480 1.00 36.17 271 LEU B C 1
ATOM 5076 O O . LEU B 1 271 ? 32.131 27.580 101.930 1.00 36.57 271 LEU B O 1
ATOM 5081 N N . PHE B 1 272 ? 31.412 29.533 102.811 1.00 35.57 272 PHE B N 1
ATOM 5082 C CA . PHE B 1 272 ? 32.638 30.259 102.536 1.00 35.46 272 PHE B CA 1
ATOM 5083 C C . PHE B 1 272 ? 33.509 30.449 103.790 1.00 35.82 272 PHE B C 1
ATOM 5084 O O . PHE B 1 272 ? 34.516 31.141 103.743 1.00 36.52 272 PHE B O 1
ATOM 5092 N N . GLU B 1 273 ? 33.126 29.809 104.894 1.00 36.77 273 GLU B N 1
ATOM 5093 C CA . GLU B 1 273 ? 33.857 29.917 106.154 1.00 37.63 273 GLU B CA 1
ATOM 5094 C C . GLU B 1 273 ? 35.209 29.203 106.070 1.00 37.89 273 GLU B C 1
ATOM 5095 O O . GLU B 1 273 ? 36.245 29.781 106.400 1.00 38.37 273 GLU B O 1
ATOM 5101 N N . SER B 1 274 ? 35.195 27.957 105.611 1.00 36.24 274 SER B N 1
ATOM 5102 C CA . SER B 1 274 ? 36.404 27.168 105.477 1.00 36.31 274 SER B CA 1
ATOM 5103 C C . SER B 1 274 ? 36.058 25.930 104.663 1.00 36.15 274 SER B C 1
ATOM 5104 O O . SER B 1 274 ? 34.890 25.589 104.515 1.00 35.21 274 SER B O 1
ATOM 5107 N N . PRO B 1 275 ? 37.072 25.257 104.102 1.00 36.70 275 PRO B N 1
ATOM 5108 C CA . PRO B 1 275 ? 36.760 24.055 103.328 1.00 36.11 275 PRO B CA 1
ATOM 5109 C C . PRO B 1 275 ? 36.108 23.019 104.231 1.00 35.08 275 PRO B C 1
ATOM 5110 O O . PRO B 1 275 ? 35.253 22.266 103.788 1.00 34.70 275 PRO B O 1
ATOM 5114 N N . GLU B 1 276 ? 36.486 23.005 105.503 1.00 34.93 276 GLU B N 1
ATOM 5115 C CA . GLU B 1 276 ? 35.889 22.061 106.444 1.00 34.38 276 GLU B CA 1
ATOM 5116 C C . GLU B 1 276 ? 34.421 22.412 106.764 1.00 32.66 276 GLU B C 1
ATOM 5117 O O . GLU B 1 276 ? 33.576 21.523 106.870 1.00 30.93 276 GLU B O 1
ATOM 5123 N N . LYS B 1 277 ? 34.100 23.691 106.902 1.00 30.35 277 LYS B N 1
ATOM 5124 C CA . LYS B 1 277 ? 32.717 24.049 107.202 1.00 28.69 277 LYS B CA 1
ATOM 5125 C C . LYS B 1 277 ? 31.831 23.899 105.944 1.00 28.49 277 LYS B C 1
ATOM 5126 O O . LYS B 1 277 ? 30.628 23.639 106.036 1.00 25.95 277 LYS B O 1
ATOM 5132 N N . ALA B 1 278 ? 32.441 24.056 104.773 1.00 26.77 278 ALA B N 1
ATOM 5133 C CA . ALA B 1 278 ? 31.719 23.920 103.525 1.00 26.02 278 ALA B CA 1
ATOM 5134 C C . ALA B 1 278 ? 31.312 22.460 103.320 1.00 24.36 278 ALA B C 1
ATOM 5135 O O . ALA B 1 278 ? 30.206 22.196 102.843 1.00 22.36 278 ALA B O 1
ATOM 5137 N N . GLU B 1 279 ? 32.197 21.533 103.682 1.00 24.22 279 GLU B N 1
ATOM 5138 C CA . GLU B 1 279 ? 31.905 20.099 103.571 1.00 26.32 279 GLU B CA 1
ATOM 5139 C C . GLU B 1 279 ? 30.749 19.732 104.513 1.00 26.09 279 GLU B C 1
ATOM 5140 O O . GLU B 1 279 ? 29.912 18.891 104.168 1.00 23.47 279 GLU B O 1
ATOM 5146 N N . ARG B 1 280 ? 30.702 20.357 105.698 1.00 26.40 280 ARG B N 1
ATOM 5147 C CA . ARG B 1 280 ? 29.628 20.097 106.651 1.00 25.97 280 ARG B CA 1
ATOM 5148 C C . ARG B 1 280 ? 28.293 20.605 106.142 1.00 24.62 280 ARG B C 1
ATOM 5149 O O . ARG B 1 280 ? 27.268 20.004 106.419 1.00 23.83 280 ARG B O 1
ATOM 5157 N N . VAL B 1 281 ? 28.291 21.735 105.442 1.00 22.21 281 VAL B N 1
ATOM 5158 C CA . VAL B 1 281 ? 27.028 22.262 104.905 1.00 20.07 281 VAL B CA 1
ATOM 5159 C C . VAL B 1 281 ? 26.523 21.250 103.890 1.00 17.93 281 VAL B C 1
ATOM 5160 O O . VAL B 1 281 ? 25.325 20.919 103.858 1.00 16.09 281 VAL B O 1
ATOM 5164 N N . VAL B 1 282 ? 27.427 20.763 103.041 1.00 17.21 282 VAL B N 1
ATOM 5165 C CA . VAL B 1 282 ? 27.031 19.775 102.037 1.00 15.86 282 VAL B CA 1
ATOM 5166 C C . VAL B 1 282 ? 26.522 18.502 102.723 1.00 17.51 282 VAL B C 1
ATOM 5167 O O . VAL B 1 282 ? 25.455 18.020 102.381 1.00 15.21 282 VAL B O 1
ATOM 5171 N N . ASN B 1 283 ? 27.261 17.964 103.690 1.00 17.55 283 ASN B N 1
ATOM 5172 C CA . ASN B 1 283 ? 26.778 16.746 104.374 1.00 19.75 283 ASN B CA 1
ATOM 5173 C C . ASN B 1 283 ? 25.449 16.979 105.105 1.00 19.01 283 ASN B C 1
ATOM 5174 O O . ASN B 1 283 ? 24.586 16.088 105.151 1.00 17.45 283 ASN B O 1
ATOM 5179 N N . GLU B 1 284 ? 25.287 18.168 105.681 1.00 17.37 284 GLU B N 1
ATOM 5180 C CA . GLU B 1 284 ? 24.043 18.486 106.377 1.00 17.13 284 GLU B CA 1
ATOM 5181 C C . GLU B 1 284 ? 22.876 18.605 105.386 1.00 16.30 284 GLU B C 1
ATOM 5182 O O . GLU B 1 284 ? 21.774 18.184 105.700 1.00 15.27 284 GLU B O 1
ATOM 5188 N N . LEU B 1 285 ? 23.100 19.192 104.210 1.00 14.00 285 LEU B N 1
ATOM 5189 C CA . LEU B 1 285 ? 22.029 19.253 103.216 1.00 16.19 285 LEU B CA 1
ATOM 5190 C C . LEU B 1 285 ? 21.642 17.826 102.771 1.00 14.52 285 LEU B C 1
ATOM 5191 O O . LEU B 1 285 ? 20.473 17.561 102.549 1.00 15.54 285 LEU B O 1
ATOM 5196 N N . VAL B 1 286 ? 22.620 16.935 102.592 1.00 13.89 286 VAL B N 1
ATOM 5197 C CA . VAL B 1 286 ? 22.318 15.556 102.189 1.00 15.90 286 VAL B CA 1
ATOM 5198 C C . VAL B 1 286 ? 21.459 14.909 103.295 1.00 16.81 286 VAL B C 1
ATOM 5199 O O . VAL B 1 286 ? 20.457 14.291 103.003 1.00 16.53 286 VAL B O 1
ATOM 5203 N N . ARG B 1 287 ? 21.825 15.096 104.564 1.00 16.35 287 ARG B N 1
ATOM 5204 C CA . ARG B 1 287 ? 20.998 14.522 105.653 1.00 15.03 287 ARG B CA 1
ATOM 5205 C C . ARG B 1 287 ? 19.590 15.090 105.645 1.00 13.85 287 ARG B C 1
ATOM 5206 O O . ARG B 1 287 ? 18.609 14.350 105.609 1.00 15.45 287 ARG B O 1
ATOM 5214 N N . TYR B 1 288 ? 19.484 16.413 105.666 1.00 13.68 288 TYR B N 1
ATOM 5215 C CA . TYR B 1 288 ? 18.183 17.079 105.721 1.00 15.62 288 TYR B CA 1
ATOM 5216 C C . TYR B 1 288 ? 17.301 16.800 104.494 1.00 16.44 288 TYR B C 1
ATOM 5217 O O . TYR B 1 288 ? 16.071 16.598 104.623 1.00 14.82 288 TYR B O 1
ATOM 5226 N N . LEU B 1 289 ? 17.915 16.734 103.308 1.00 15.41 289 LEU B N 1
ATOM 5227 C CA . LEU B 1 289 ? 17.122 16.532 102.098 1.00 16.77 289 LEU B CA 1
ATOM 5228 C C . LEU B 1 289 ? 16.845 15.093 101.673 1.00 15.26 289 LEU B C 1
ATOM 5229 O O . LEU B 1 289 ? 15.740 14.814 101.211 1.00 15.54 289 LEU B O 1
ATOM 5234 N N . SER B 1 290 ? 17.837 14.211 101.822 1.00 14.21 290 SER B N 1
ATOM 5235 C CA . SER B 1 290 ? 17.717 12.801 101.450 1.00 13.80 290 SER B CA 1
ATOM 5236 C C . SER B 1 290 ? 16.853 12.594 100.211 1.00 14.97 290 SER B C 1
ATOM 5237 O O . SER B 1 290 ? 15.762 12.023 100.293 1.00 11.15 290 SER B O 1
ATOM 5240 N N . PRO B 1 291 ? 17.336 13.041 99.033 1.00 14.74 291 PRO B N 1
ATOM 5241 C CA . PRO B 1 291 ? 16.621 12.932 97.749 1.00 15.49 291 PRO B CA 1
ATOM 5242 C C . PRO B 1 291 ? 16.280 11.476 97.355 1.00 15.34 291 PRO B C 1
ATOM 5243 O O . PRO B 1 291 ? 15.210 11.212 96.763 1.00 13.32 291 PRO B O 1
ATOM 5247 N N . VAL B 1 292 ? 17.158 10.544 97.690 1.00 14.02 292 VAL B N 1
ATOM 5248 C CA . VAL B 1 292 ? 16.883 9.128 97.573 1.00 13.48 292 VAL B CA 1
ATOM 5249 C C . VAL B 1 292 ? 16.186 8.861 98.891 1.00 17.03 292 VAL B C 1
ATOM 5250 O O . VAL B 1 292 ? 16.807 8.420 99.866 1.00 15.88 292 VAL B O 1
ATOM 5254 N N . GLN B 1 293 ? 14.894 9.134 98.889 1.00 15.65 293 GLN B N 1
ATOM 5255 C CA . GLN B 1 293 ? 14.055 9.000 100.075 1.00 17.16 293 GLN B CA 1
ATOM 5256 C C . GLN B 1 293 ? 13.867 7.543 100.468 1.00 18.16 293 GLN B C 1
ATOM 5257 O O . GLN B 1 293 ? 13.890 7.198 101.647 1.00 19.14 293 GLN B O 1
ATOM 5263 N N . ALA B 1 294 ? 13.608 6.717 99.472 1.00 17.99 294 ALA B N 1
ATOM 5264 C CA . ALA B 1 294 ? 13.416 5.290 99.689 1.00 22.58 294 ALA B CA 1
ATOM 5265 C C . ALA B 1 294 ? 14.162 4.491 98.615 1.00 20.38 294 ALA B C 1
ATOM 5266 O O . ALA B 1 294 ? 13.788 4.457 97.442 1.00 21.82 294 ALA B O 1
ATOM 5268 N N . PRO B 1 295 ? 15.247 3.829 99.023 1.00 19.09 295 PRO B N 1
ATOM 5269 C CA . PRO B 1 295 ? 16.057 3.022 98.108 1.00 19.45 295 PRO B CA 1
ATOM 5270 C C . PRO B 1 295 ? 15.285 1.757 97.768 1.00 20.07 295 PRO B C 1
ATOM 5271 O O . PRO B 1 295 ? 14.112 1.605 98.174 1.00 19.31 295 PRO B O 1
ATOM 5275 N N . ASN B 1 296 ? 15.931 0.867 97.027 1.00 18.82 296 ASN B N 1
ATOM 5276 C CA . ASN B 1 296 ? 15.316 -0.402 96.635 1.00 20.32 296 ASN B CA 1
ATOM 5277 C C . ASN B 1 296 ? 14.726 -1.092 97.862 1.00 19.91 296 ASN B C 1
ATOM 5278 O O . ASN B 1 296 ? 15.377 -1.140 98.918 1.00 16.88 296 ASN B O 1
ATOM 5283 N N . PRO B 1 297 ? 13.481 -1.591 97.752 1.00 19.80 297 PRO B N 1
ATOM 5284 C CA . PRO B 1 297 ? 12.888 -2.288 98.904 1.00 21.48 297 PRO B CA 1
ATOM 5285 C C . PRO B 1 297 ? 13.762 -3.508 99.202 1.00 20.67 297 PRO B C 1
ATOM 5286 O O . PRO B 1 297 ? 14.343 -4.101 98.294 1.00 20.45 297 PRO B O 1
ATOM 5290 N N . ARG B 1 298 ? 13.881 -3.873 100.471 1.00 18.89 298 ARG B N 1
ATOM 5291 C CA . ARG B 1 298 ? 14.682 -5.042 100.843 1.00 20.42 298 ARG B CA 1
ATOM 5292 C C . ARG B 1 298 ? 13.777 -6.281 100.972 1.00 20.92 298 ARG B C 1
ATOM 5293 O O . ARG B 1 298 ? 12.811 -6.258 101.705 1.00 21.55 298 ARG B O 1
ATOM 5301 N N . LEU B 1 299 ? 14.097 -7.354 100.271 1.00 20.79 299 LEU B N 1
ATOM 5302 C CA . LEU B 1 299 ? 13.290 -8.573 100.359 1.00 22.49 299 LEU B CA 1
ATOM 5303 C C . LEU B 1 299 ? 13.958 -9.564 101.338 1.00 22.05 299 LEU B C 1
ATOM 5304 O O . LEU B 1 299 ? 15.119 -9.928 101.147 1.00 23.19 299 LEU B O 1
ATOM 5309 N N . ALA B 1 300 ? 13.243 -9.982 102.394 1.00 20.33 300 ALA B N 1
ATOM 5310 C CA . ALA B 1 300 ? 13.823 -10.930 103.342 1.00 19.92 300 ALA B CA 1
ATOM 5311 C C . ALA B 1 300 ? 13.966 -12.296 102.703 1.00 19.85 300 ALA B C 1
ATOM 5312 O O . ALA B 1 300 ? 13.035 -12.799 102.050 1.00 20.09 300 ALA B O 1
ATOM 5314 N N . ILE B 1 301 ? 15.145 -12.880 102.873 1.00 20.96 301 ILE B N 1
ATOM 5315 C CA . ILE B 1 301 ? 15.430 -14.200 102.330 1.00 23.34 301 ILE B CA 1
ATOM 5316 C C . ILE B 1 301 ? 15.642 -15.170 103.485 1.00 25.00 301 ILE B C 1
ATOM 5317 O O . ILE B 1 301 ? 15.802 -16.371 103.271 1.00 24.17 301 ILE B O 1
ATOM 5322 N N . LYS B 1 302 ? 15.669 -14.634 104.706 1.00 24.87 302 LYS B N 1
ATOM 5323 C CA . LYS B 1 302 ? 15.793 -15.465 105.908 1.00 27.42 302 LYS B CA 1
ATOM 5324 C C . LYS B 1 302 ? 15.011 -14.780 107.027 1.00 27.38 302 LYS B C 1
ATOM 5325 O O . LYS B 1 302 ? 15.067 -13.556 107.171 1.00 26.34 302 LYS B O 1
ATOM 5331 N N . ASP B 1 303 ? 14.248 -15.545 107.799 1.00 26.07 303 ASP B N 1
ATOM 5332 C CA . ASP B 1 303 ? 13.515 -14.932 108.913 1.00 25.83 303 ASP B CA 1
ATOM 5333 C C . ASP B 1 303 ? 14.493 -14.199 109.832 1.00 25.55 303 ASP B C 1
ATOM 5334 O O . ASP B 1 303 ? 15.582 -14.691 110.107 1.00 26.19 303 ASP B O 1
ATOM 5339 N N . VAL B 1 304 ? 14.107 -13.037 110.343 1.00 24.65 304 VAL B N 1
ATOM 5340 C CA . VAL B 1 304 ? 14.991 -12.321 111.255 1.00 24.49 304 VAL B CA 1
ATOM 5341 C C . VAL B 1 304 ? 14.213 -11.478 112.270 1.00 23.34 304 VAL B C 1
ATOM 5342 O O . VAL B 1 304 ? 13.166 -10.904 111.964 1.00 23.73 304 VAL B O 1
ATOM 5346 N N . VAL B 1 305 ? 14.718 -11.440 113.496 1.00 22.50 305 VAL B N 1
ATOM 5347 C CA . VAL B 1 305 ? 14.112 -10.658 114.566 1.00 23.66 305 VAL B CA 1
ATOM 5348 C C . VAL B 1 305 ? 14.731 -9.246 114.635 1.00 25.41 305 VAL B C 1
ATOM 5349 O O . VAL B 1 305 ? 15.936 -9.093 114.858 1.00 25.81 305 VAL B O 1
ATOM 5353 N N . ILE B 1 306 ? 13.910 -8.227 114.448 1.00 24.95 306 ILE B N 1
ATOM 5354 C CA . ILE B 1 306 ? 14.411 -6.861 114.520 1.00 27.35 306 ILE B CA 1
ATOM 5355 C C . ILE B 1 306 ? 13.486 -5.963 115.329 1.00 27.38 306 ILE B C 1
ATOM 5356 O O . ILE B 1 306 ? 12.300 -5.856 115.047 1.00 26.14 306 ILE B O 1
ATOM 5361 N N . ASP B 1 307 ? 14.028 -5.322 116.354 1.00 29.78 307 ASP B N 1
ATOM 5362 C CA . ASP B 1 307 ? 13.214 -4.400 117.133 1.00 32.67 307 ASP B CA 1
ATOM 5363 C C . ASP B 1 307 ? 11.944 -5.052 117.697 1.00 31.82 307 ASP B C 1
ATOM 5364 O O . ASP B 1 307 ? 10.870 -4.458 117.663 1.00 32.05 307 ASP B O 1
ATOM 5369 N N . GLY B 1 308 ? 12.061 -6.282 118.200 1.00 31.44 308 GLY B N 1
ATOM 5370 C CA . GLY B 1 308 ? 10.894 -6.953 118.751 1.00 28.52 308 GLY B CA 1
ATOM 5371 C C . GLY B 1 308 ? 9.892 -7.498 117.739 1.00 28.08 308 GLY B C 1
ATOM 5372 O O . GLY B 1 308 ? 8.810 -7.995 118.117 1.00 26.54 308 GLY B O 1
ATOM 5373 N N . GLN B 1 309 ? 10.230 -7.395 116.454 1.00 25.32 309 GLN B N 1
ATOM 5374 C CA . GLN B 1 309 ? 9.364 -7.879 115.397 1.00 24.00 309 GLN B CA 1
ATOM 5375 C C . GLN B 1 309 ? 10.045 -9.000 114.642 1.00 24.53 309 GLN B C 1
ATOM 5376 O O . GLN B 1 309 ? 11.274 -9.031 114.509 1.00 25.58 309 GLN B O 1
ATOM 5382 N N . LEU B 1 310 ? 9.234 -9.903 114.106 1.00 24.86 310 LEU B N 1
ATOM 5383 C CA . LEU B 1 310 ? 9.756 -11.017 113.335 1.00 24.35 310 LEU B CA 1
ATOM 5384 C C . LEU B 1 310 ? 9.509 -10.723 111.855 1.00 23.29 310 LEU B C 1
ATOM 5385 O O . LEU B 1 310 ? 8.358 -10.671 111.425 1.00 21.97 310 LEU B O 1
ATOM 5390 N N . ILE B 1 311 ? 10.585 -10.485 111.100 1.00 22.58 311 ILE B N 1
ATOM 5391 C CA . ILE B 1 311 ? 10.483 -10.253 109.659 1.00 22.83 311 ILE B CA 1
ATOM 5392 C C . ILE B 1 311 ? 10.662 -11.620 109.019 1.00 22.60 311 ILE B C 1
ATOM 5393 O O . ILE B 1 311 ? 11.719 -12.241 109.132 1.00 23.58 311 ILE B O 1
ATOM 5398 N N . LYS B 1 312 ? 9.628 -12.057 108.327 1.00 22.47 312 LYS B N 1
ATOM 5399 C CA . LYS B 1 312 ? 9.575 -13.357 107.673 1.00 23.63 312 LYS B CA 1
ATOM 5400 C C . LYS B 1 312 ? 10.188 -13.403 106.267 1.00 23.36 312 LYS B C 1
ATOM 5401 O O . LYS B 1 312 ? 9.980 -12.496 105.477 1.00 22.24 312 LYS B O 1
ATOM 5407 N N . ALA B 1 313 ? 10.938 -14.459 105.965 1.00 23.51 313 ALA B N 1
ATOM 5408 C CA . ALA B 1 313 ? 11.496 -14.628 104.623 1.00 24.32 313 ALA B CA 1
ATOM 5409 C C . ALA B 1 313 ? 10.288 -14.433 103.687 1.00 24.60 313 ALA B C 1
ATOM 5410 O O . ALA B 1 313 ? 9.207 -14.966 103.954 1.00 25.68 313 ALA B O 1
ATOM 5412 N N . GLY B 1 314 ? 10.447 -13.641 102.622 1.00 23.56 314 GLY B N 1
ATOM 5413 C CA . GLY B 1 314 ? 9.336 -13.362 101.721 1.00 22.87 314 GLY B CA 1
ATOM 5414 C C . GLY B 1 314 ? 8.706 -11.979 101.909 1.00 22.01 314 GLY B C 1
ATOM 5415 O O . GLY B 1 314 ? 8.058 -11.426 100.996 1.00 19.57 314 GLY B O 1
ATOM 5416 N N . ASP B 1 315 ? 8.888 -11.409 103.102 1.00 21.61 315 ASP B N 1
ATOM 5417 C CA . ASP B 1 315 ? 8.361 -10.079 103.417 1.00 22.50 315 ASP B CA 1
ATOM 5418 C C . ASP B 1 315 ? 9.259 -8.978 102.799 1.00 22.31 315 ASP B C 1
ATOM 5419 O O . ASP B 1 315 ? 10.486 -9.105 102.779 1.00 20.51 315 ASP B O 1
ATOM 5424 N N . TYR B 1 316 ? 8.643 -7.891 102.346 1.00 22.07 316 TYR B N 1
ATOM 5425 C CA . TYR B 1 316 ? 9.401 -6.750 101.841 1.00 22.65 316 TYR B CA 1
ATOM 5426 C C . TYR B 1 316 ? 9.506 -5.700 102.953 1.00 21.42 316 TYR B C 1
ATOM 5427 O O . TYR B 1 316 ? 8.595 -5.542 103.742 1.00 18.98 316 TYR B O 1
ATOM 5436 N N . VAL B 1 317 ? 10.620 -4.977 103.006 1.00 20.26 317 VAL B N 1
ATOM 5437 C CA . VAL B 1 317 ? 10.767 -3.915 104.002 1.00 18.08 317 VAL B CA 1
ATOM 5438 C C . VAL B 1 317 ? 11.148 -2.639 103.251 1.00 18.62 317 VAL B C 1
ATOM 5439 O O . VAL B 1 317 ? 12.153 -2.626 102.538 1.00 18.24 317 VAL B O 1
ATOM 5443 N N . LEU B 1 318 ? 10.353 -1.584 103.395 1.00 17.40 318 LEU B N 1
ATOM 5444 C CA . LEU B 1 318 ? 10.675 -0.314 102.757 1.00 19.80 318 LEU B CA 1
ATOM 5445 C C . LEU B 1 318 ? 11.508 0.439 103.768 1.00 20.01 318 LEU B C 1
ATOM 5446 O O . LEU B 1 318 ? 11.142 0.506 104.937 1.00 17.09 318 LEU B O 1
ATOM 5451 N N . CYS B 1 319 ? 12.640 0.978 103.335 1.00 19.62 319 CYS B N 1
ATOM 5452 C CA . CYS B 1 319 ? 13.488 1.730 104.245 1.00 19.93 319 CYS B CA 1
ATOM 5453 C C . CYS B 1 319 ? 13.390 3.211 103.930 1.00 21.10 319 CYS B C 1
ATOM 5454 O O . CYS B 1 319 ? 13.739 3.635 102.811 1.00 21.74 319 CYS B O 1
ATOM 5457 N N . SER B 1 320 ? 12.885 4.006 104.870 1.00 16.65 320 SER B N 1
ATOM 5458 C CA . SER B 1 320 ? 12.839 5.446 104.607 1.00 17.68 320 SER B CA 1
ATOM 5459 C C . SER B 1 320 ? 14.107 6.162 105.100 1.00 15.98 320 SER B C 1
ATOM 5460 O O . SER B 1 320 ? 14.266 6.432 106.292 1.00 15.68 320 SER B O 1
ATOM 5463 N N . ILE B 1 321 ? 14.999 6.483 104.162 1.00 15.91 321 ILE B N 1
ATOM 5464 C CA . ILE B 1 321 ? 16.245 7.186 104.455 1.00 14.23 321 ILE B CA 1
ATOM 5465 C C . ILE B 1 321 ? 15.879 8.608 104.893 1.00 13.68 321 ILE B C 1
ATOM 5466 O O . ILE B 1 321 ? 16.500 9.158 105.784 1.00 13.80 321 ILE B O 1
ATOM 5471 N N . LEU B 1 322 ? 14.860 9.202 104.271 1.00 14.84 322 LEU B N 1
ATOM 5472 C CA . LEU B 1 322 ? 14.447 10.568 104.635 1.00 16.08 322 LEU B CA 1
ATOM 5473 C C . LEU B 1 322 ? 13.948 10.634 106.098 1.00 17.00 322 LEU B C 1
ATOM 5474 O O . LEU B 1 322 ? 14.405 11.489 106.877 1.00 14.29 322 LEU B O 1
ATOM 5479 N N . MET B 1 323 ? 13.028 9.742 106.471 1.00 16.11 323 MET B N 1
ATOM 5480 C CA . MET B 1 323 ? 12.504 9.741 107.845 1.00 17.65 323 MET B CA 1
ATOM 5481 C C . MET B 1 323 ? 13.584 9.330 108.855 1.00 18.09 323 MET B C 1
ATOM 5482 O O . MET B 1 323 ? 13.675 9.901 109.959 1.00 16.68 323 MET B O 1
ATOM 5487 N N . ALA B 1 324 ? 14.432 8.376 108.474 1.00 16.75 324 ALA B N 1
ATOM 5488 C CA . ALA B 1 324 ? 15.518 7.979 109.365 1.00 17.53 324 ALA B CA 1
ATOM 5489 C C . ALA B 1 324 ? 16.401 9.189 109.647 1.00 18.73 324 ALA B C 1
ATOM 5490 O O . ALA B 1 324 ? 16.818 9.399 110.787 1.00 17.44 324 ALA B O 1
ATOM 5492 N N . ASN B 1 325 ? 16.689 9.997 108.609 1.00 16.32 325 ASN B N 1
ATOM 5493 C CA . ASN B 1 325 ? 17.533 11.165 108.802 1.00 17.38 325 ASN B CA 1
ATOM 5494 C C . ASN B 1 325 ? 16.862 12.297 109.563 1.00 16.37 325 ASN B C 1
ATOM 5495 O O . ASN B 1 325 ? 17.526 13.267 109.922 1.00 15.61 325 ASN B O 1
ATOM 5500 N N . ARG B 1 326 ? 15.552 12.196 109.792 1.00 16.00 326 ARG B N 1
ATOM 5501 C CA . ARG B 1 326 ? 14.813 13.199 110.586 1.00 17.28 326 ARG B CA 1
ATOM 5502 C C . ARG B 1 326 ? 14.523 12.674 112.027 1.00 20.23 326 ARG B C 1
ATOM 5503 O O . ARG B 1 326 ? 13.734 13.261 112.765 1.00 20.18 326 ARG B O 1
ATOM 5511 N N . ASP B 1 327 ? 15.124 11.553 112.393 1.00 18.73 327 ASP B N 1
ATOM 5512 C CA . ASP B 1 327 ? 14.907 10.974 113.717 1.00 18.36 327 ASP B CA 1
ATOM 5513 C C . ASP B 1 327 ? 15.645 11.790 114.771 1.00 20.88 327 ASP B C 1
ATOM 5514 O O . ASP B 1 327 ? 16.847 12.027 114.663 1.00 20.05 327 ASP B O 1
ATOM 5519 N N . GLU B 1 328 ? 14.933 12.225 115.798 1.00 19.92 328 GLU B N 1
ATOM 5520 C CA . GLU B 1 328 ? 15.581 12.956 116.886 1.00 22.44 328 GLU B CA 1
ATOM 5521 C C . GLU B 1 328 ? 16.671 12.068 117.536 1.00 22.34 328 GLU B C 1
ATOM 5522 O O . GLU B 1 328 ? 17.593 12.583 118.163 1.00 23.64 328 GLU B O 1
ATOM 5528 N N . ALA B 1 329 ? 16.578 10.743 117.385 1.00 21.87 329 ALA B N 1
ATOM 5529 C CA . ALA B 1 329 ? 17.591 9.844 117.969 1.00 23.78 329 ALA B CA 1
ATOM 5530 C C . ALA B 1 329 ? 18.943 9.987 117.271 1.00 25.12 329 ALA B C 1
ATOM 5531 O O . ALA B 1 329 ? 19.994 9.713 117.861 1.00 26.45 329 ALA B O 1
ATOM 5533 N N . LEU B 1 330 ? 18.922 10.394 116.006 1.00 22.06 330 LEU B N 1
ATOM 5534 C CA . LEU B 1 330 ? 20.162 10.606 115.281 1.00 22.94 330 LEU B CA 1
ATOM 5535 C C . LEU B 1 330 ? 20.803 11.932 115.693 1.00 23.62 330 LEU B C 1
ATOM 5536 O O . LEU B 1 330 ? 22.021 12.008 115.930 1.00 23.53 330 LEU B O 1
ATOM 5541 N N . THR B 1 331 ? 19.983 12.968 115.795 1.00 22.68 331 THR B N 1
ATOM 5542 C CA . THR B 1 331 ? 20.465 14.301 116.108 1.00 24.38 331 THR B CA 1
ATOM 5543 C C . THR B 1 331 ? 19.291 15.183 116.644 1.00 24.68 331 THR B C 1
ATOM 5544 O O . THR B 1 331 ? 18.189 15.092 116.124 1.00 22.54 331 THR B O 1
ATOM 5548 N N . PRO B 1 332 ? 19.544 16.023 117.670 1.00 26.11 332 PRO B N 1
ATOM 5549 C CA . PRO B 1 332 ? 18.544 16.925 118.256 1.00 27.19 332 PRO B CA 1
ATOM 5550 C C . PRO B 1 332 ? 18.110 17.934 117.199 1.00 26.33 332 PRO B C 1
ATOM 5551 O O . PRO B 1 332 ? 18.936 18.312 116.370 1.00 25.02 332 PRO B O 1
ATOM 5555 N N . ASP B 1 333 ? 16.851 18.373 117.253 1.00 24.09 333 ASP B N 1
ATOM 5556 C CA . ASP B 1 333 ? 16.305 19.358 116.299 1.00 27.43 333 ASP B CA 1
ATOM 5557 C C . ASP B 1 333 ? 16.641 18.904 114.875 1.00 25.51 333 ASP B C 1
ATOM 5558 O O . ASP B 1 333 ? 17.192 19.665 114.089 1.00 23.33 333 ASP B O 1
ATOM 5563 N N . PRO B 1 334 ? 16.272 17.666 114.518 1.00 23.98 334 PRO B N 1
ATOM 5564 C CA . PRO B 1 334 ? 16.571 17.144 113.180 1.00 23.33 334 PRO B CA 1
ATOM 5565 C C . PRO B 1 334 ? 15.851 17.791 112.012 1.00 24.07 334 PRO B C 1
ATOM 5566 O O . PRO B 1 334 ? 16.308 17.673 110.867 1.00 21.79 334 PRO B O 1
ATOM 5570 N N . ASP B 1 335 ? 14.731 18.464 112.274 1.00 23.10 335 ASP B N 1
ATOM 5571 C CA . ASP B 1 335 ? 13.998 19.089 111.187 1.00 23.59 335 ASP B CA 1
ATOM 5572 C C . ASP B 1 335 ? 14.409 20.526 110.888 1.00 24.59 335 ASP B C 1
ATOM 5573 O O . ASP B 1 335 ? 13.685 21.266 110.229 1.00 25.19 335 ASP B O 1
ATOM 5578 N N . VAL B 1 336 ? 15.582 20.904 111.379 1.00 24.39 336 VAL B N 1
ATOM 5579 C CA . VAL B 1 336 ? 16.144 22.226 111.166 1.00 27.66 336 VAL B CA 1
ATOM 5580 C C . VAL B 1 336 ? 17.439 22.019 110.359 1.00 27.19 336 VAL B C 1
ATOM 5581 O O . VAL B 1 336 ? 18.141 21.048 110.574 1.00 25.90 336 VAL B O 1
ATOM 5585 N N . LEU B 1 337 ? 17.728 22.903 109.405 1.00 24.05 337 LEU B N 1
ATOM 5586 C CA . LEU B 1 337 ? 18.958 22.782 108.631 1.00 21.91 337 LEU B CA 1
ATOM 5587 C C . LEU B 1 337 ? 20.027 23.545 109.403 1.00 23.34 337 LEU B C 1
ATOM 5588 O O . LEU B 1 337 ? 19.971 24.774 109.498 1.00 22.27 337 LEU B O 1
ATOM 5593 N N . ASP B 1 338 ? 21.002 22.825 109.947 1.00 23.56 338 ASP B N 1
ATOM 5594 C CA . ASP B 1 338 ? 22.057 23.452 110.746 1.00 25.98 338 ASP B CA 1
ATOM 5595 C C . ASP B 1 338 ? 23.390 22.738 110.628 1.00 23.55 338 ASP B C 1
ATOM 5596 O O . ASP B 1 338 ? 23.641 21.724 111.310 1.00 23.97 338 ASP B O 1
ATOM 5601 N N . ALA B 1 339 ? 24.272 23.263 109.782 1.00 22.88 339 ALA B N 1
ATOM 5602 C CA . ALA B 1 339 ? 25.541 22.585 109.575 1.00 24.14 339 ALA B CA 1
ATOM 5603 C C . ALA B 1 339 ? 26.441 22.615 110.794 1.00 25.97 339 ALA B C 1
ATOM 5604 O O . ALA B 1 339 ? 27.437 21.909 110.828 1.00 28.25 339 ALA B O 1
ATOM 5606 N N . ASN B 1 340 ? 26.085 23.424 111.784 1.00 27.06 340 ASN B N 1
ATOM 5607 C CA . ASN B 1 340 ? 26.892 23.528 112.988 1.00 28.76 340 ASN B CA 1
ATOM 5608 C C . ASN B 1 340 ? 26.545 22.461 114.006 1.00 29.09 340 ASN B C 1
ATOM 5609 O O . ASN B 1 340 ? 27.182 22.376 115.055 1.00 29.58 340 ASN B O 1
ATOM 5614 N N . ARG B 1 341 ? 25.529 21.655 113.719 1.00 26.33 341 ARG B N 1
ATOM 5615 C CA . ARG B 1 341 ? 25.183 20.574 114.634 1.00 25.24 341 ARG B CA 1
ATOM 5616 C C . ARG B 1 341 ? 26.405 19.648 114.702 1.00 27.47 341 ARG B C 1
ATOM 5617 O O . ARG B 1 341 ? 27.273 19.672 113.820 1.00 27.64 341 ARG B O 1
ATOM 5625 N N . ALA B 1 342 ? 26.491 18.829 115.745 1.00 28.74 342 ALA B N 1
ATOM 5626 C CA . ALA B 1 342 ? 27.615 17.910 115.844 1.00 30.70 342 ALA B CA 1
ATOM 5627 C C . ALA B 1 342 ? 27.461 16.868 114.732 1.00 32.68 342 ALA B C 1
ATOM 5628 O O . ALA B 1 342 ? 26.351 16.361 114.492 1.00 31.77 342 ALA B O 1
ATOM 5630 N N . ALA B 1 343 ? 28.563 16.550 114.057 1.00 31.69 343 ALA B N 1
ATOM 5631 C CA . ALA B 1 343 ? 28.513 15.591 112.965 1.00 34.03 343 ALA B CA 1
ATOM 5632 C C . ALA B 1 343 ? 28.092 14.178 113.391 1.00 34.78 343 ALA B C 1
ATOM 5633 O O . ALA B 1 343 ? 28.605 13.600 114.369 1.00 35.53 343 ALA B O 1
ATOM 5635 N N . VAL B 1 344 ? 27.152 13.623 112.634 1.00 34.05 344 VAL B N 1
ATOM 5636 C CA . VAL B 1 344 ? 26.639 12.299 112.913 1.00 33.91 344 VAL B CA 1
ATOM 5637 C C . VAL B 1 344 ? 26.710 11.452 111.668 1.00 33.15 344 VAL B C 1
ATOM 5638 O O . VAL B 1 344 ? 26.935 11.962 110.576 1.00 33.31 344 VAL B O 1
ATOM 5642 N N . SER B 1 345 ? 26.503 10.152 111.838 1.00 32.17 345 SER B N 1
ATOM 5643 C CA . SER B 1 345 ? 26.535 9.217 110.721 1.00 33.30 345 SER B CA 1
ATOM 5644 C C . SER B 1 345 ? 25.162 9.006 110.056 1.00 30.51 345 SER B C 1
ATOM 5645 O O . SER B 1 345 ? 24.521 7.957 110.230 1.00 32.28 345 SER B O 1
ATOM 5648 N N . ASP B 1 346 ? 24.726 9.975 109.263 1.00 27.56 346 ASP B N 1
ATOM 5649 C CA . ASP B 1 346 ? 23.421 9.864 108.602 1.00 24.52 346 ASP B CA 1
ATOM 5650 C C . ASP B 1 346 ? 23.387 8.763 107.551 1.00 22.22 346 ASP B C 1
ATOM 5651 O O . ASP B 1 346 ? 24.410 8.156 107.235 1.00 21.17 346 ASP B O 1
ATOM 5656 N N . VAL B 1 347 ? 22.208 8.481 107.007 1.00 18.05 347 VAL B N 1
ATOM 5657 C CA . VAL B 1 347 ? 22.136 7.439 105.982 1.00 17.15 347 VAL B CA 1
ATOM 5658 C C . VAL B 1 347 ? 21.739 7.993 104.612 1.00 16.20 347 VAL B C 1
ATOM 5659 O O . VAL B 1 347 ? 21.210 7.280 103.782 1.00 15.98 347 VAL B O 1
ATOM 5663 N N . GLY B 1 348 ? 22.027 9.264 104.398 1.00 16.89 348 GLY B N 1
ATOM 5664 C CA . GLY B 1 348 ? 21.671 9.910 103.146 1.00 18.71 348 GLY B CA 1
ATOM 5665 C C . GLY B 1 348 ? 22.268 9.199 101.932 1.00 18.17 348 GLY B C 1
ATOM 5666 O O . GLY B 1 348 ? 21.623 9.135 100.902 1.00 18.36 348 GLY B O 1
ATOM 5667 N N . PHE B 1 349 ? 23.491 8.672 102.073 1.00 15.67 349 PHE B N 1
ATOM 5668 C CA . PHE B 1 349 ? 24.171 7.955 100.998 1.00 16.84 349 PHE B CA 1
ATOM 5669 C C . PHE B 1 349 ? 24.085 6.453 101.215 1.00 16.42 349 PHE B C 1
ATOM 5670 O O . PHE B 1 349 ? 24.798 5.692 100.581 1.00 16.36 349 PHE B O 1
ATOM 5678 N N . GLY B 1 350 ? 23.213 6.011 102.121 1.00 17.95 350 GLY B N 1
ATOM 5679 C CA . GLY B 1 350 ? 23.080 4.572 102.328 1.00 16.68 350 GLY B CA 1
ATOM 5680 C C . GLY B 1 350 ? 23.969 4.043 103.435 1.00 18.84 350 GLY B C 1
ATOM 5681 O O . GLY B 1 350 ? 24.516 4.805 104.220 1.00 19.82 350 GLY B O 1
ATOM 5682 N N . HIS B 1 351 ? 24.087 2.727 103.515 1.00 18.59 351 HIS B N 1
ATOM 5683 C CA . HIS B 1 351 ? 24.912 2.114 104.548 1.00 20.97 351 HIS B CA 1
ATOM 5684 C C . HIS B 1 351 ? 25.124 0.673 104.149 1.00 19.75 351 HIS B C 1
ATOM 5685 O O . HIS B 1 351 ? 24.196 0.018 103.675 1.00 18.80 351 HIS B O 1
ATOM 5692 N N . GLY B 1 352 ? 26.342 0.182 104.322 1.00 18.39 352 GLY B N 1
ATOM 5693 C CA . GLY B 1 352 ? 26.618 -1.202 103.964 1.00 19.72 352 GLY B CA 1
ATOM 5694 C C . GLY B 1 352 ? 27.248 -1.393 102.590 1.00 19.03 352 GLY B C 1
ATOM 5695 O O . GLY B 1 352 ? 27.842 -0.466 102.048 1.00 18.86 352 GLY B O 1
ATOM 5696 N N . ILE B 1 353 ? 27.074 -2.575 101.996 1.00 19.73 353 ILE B N 1
ATOM 5697 C CA . ILE B 1 353 ? 27.718 -2.851 100.706 1.00 20.44 353 ILE B CA 1
ATOM 5698 C C . ILE B 1 353 ? 27.251 -1.956 99.559 1.00 19.21 353 ILE B C 1
ATOM 5699 O O . ILE B 1 353 ? 27.989 -1.756 98.593 1.00 20.84 353 ILE B O 1
ATOM 5704 N N . HIS B 1 354 ? 26.034 -1.440 99.654 1.00 19.53 354 HIS B N 1
ATOM 5705 C CA . HIS B 1 354 ? 25.498 -0.606 98.582 1.00 18.32 354 HIS B CA 1
ATOM 5706 C C . HIS B 1 354 ? 25.708 0.875 98.808 1.00 17.02 354 HIS B C 1
ATOM 5707 O O . HIS B 1 354 ? 25.198 1.687 98.043 1.00 15.36 354 HIS B O 1
ATOM 5714 N N . TYR B 1 355 ? 26.473 1.218 99.838 1.00 18.10 355 TYR B N 1
ATOM 5715 C CA . TYR B 1 355 ? 26.769 2.624 100.147 1.00 18.43 355 TYR B CA 1
ATOM 5716 C C . TYR B 1 355 ? 27.220 3.341 98.842 1.00 18.20 355 TYR B C 1
ATOM 5717 O O . TYR B 1 355 ? 28.093 2.859 98.121 1.00 16.71 355 TYR B O 1
ATOM 5726 N N . CYS B 1 356 ? 26.611 4.488 98.573 1.00 16.48 356 CYS B N 1
ATOM 5727 C CA . CYS B 1 356 ? 26.857 5.243 97.351 1.00 15.09 356 CYS B CA 1
ATOM 5728 C C . CYS B 1 356 ? 28.301 5.291 96.849 1.00 16.77 356 CYS B C 1
ATOM 5729 O O . CYS B 1 356 ? 29.164 5.902 97.458 1.00 14.37 356 CYS B O 1
ATOM 5732 N N . VAL B 1 357 ? 28.510 4.660 95.697 1.00 18.26 357 VAL B N 1
ATOM 5733 C CA . VAL B 1 357 ? 29.815 4.631 95.041 1.00 20.69 357 VAL B CA 1
ATOM 5734 C C . VAL B 1 357 ? 30.206 6.056 94.575 1.00 20.36 357 VAL B C 1
ATOM 5735 O O . VAL B 1 357 ? 31.403 6.395 94.470 1.00 18.97 357 VAL B O 1
ATOM 5739 N N . GLY B 1 358 ? 29.205 6.903 94.322 1.00 18.28 358 GLY B N 1
ATOM 5740 C CA . GLY B 1 358 ? 29.510 8.253 93.892 1.00 18.48 358 GLY B CA 1
ATOM 5741 C C . GLY B 1 358 ? 29.501 9.346 94.960 1.00 18.56 358 GLY B C 1
ATOM 5742 O O . GLY B 1 358 ? 29.548 10.538 94.629 1.00 15.62 358 GLY B O 1
ATOM 5743 N N . ALA B 1 359 ? 29.504 8.955 96.233 1.00 17.66 359 ALA B N 1
ATOM 5744 C CA . ALA B 1 359 ? 29.425 9.925 97.324 1.00 17.90 359 ALA B CA 1
ATOM 5745 C C . ALA B 1 359 ? 30.481 11.038 97.319 1.00 19.35 359 ALA B C 1
ATOM 5746 O O . ALA B 1 359 ? 30.146 12.218 97.461 1.00 18.16 359 ALA B O 1
ATOM 5748 N N . ALA B 1 360 ? 31.750 10.676 97.137 1.00 20.61 360 ALA B N 1
ATOM 5749 C CA . ALA B 1 360 ? 32.825 11.681 97.131 1.00 20.97 360 ALA B CA 1
ATOM 5750 C C . ALA B 1 360 ? 32.696 12.612 95.913 1.00 19.73 360 ALA B C 1
ATOM 5751 O O . ALA B 1 360 ? 32.967 13.805 96.002 1.00 19.22 360 ALA B O 1
ATOM 5753 N N . LEU B 1 361 ? 32.285 12.070 94.775 1.00 19.68 361 LEU B N 1
ATOM 5754 C CA . LEU B 1 361 ? 32.097 12.895 93.596 1.00 18.69 361 LEU B CA 1
ATOM 5755 C C . LEU B 1 361 ? 30.966 13.870 93.868 1.00 18.71 361 LEU B C 1
ATOM 5756 O O . LEU B 1 361 ? 31.085 15.072 93.589 1.00 17.62 361 LEU B O 1
ATOM 5761 N N . ALA B 1 362 ? 29.863 13.365 94.425 1.00 17.85 362 ALA B N 1
ATOM 5762 C CA . ALA B 1 362 ? 28.699 14.229 94.735 1.00 17.75 362 ALA B CA 1
ATOM 5763 C C . ALA B 1 362 ? 29.055 15.346 95.707 1.00 18.59 362 ALA B C 1
ATOM 5764 O O . ALA B 1 362 ? 28.671 16.499 95.502 1.00 16.86 362 ALA B O 1
ATOM 5766 N N . ARG B 1 363 ? 29.795 15.001 96.766 1.00 20.07 363 ARG B N 1
ATOM 5767 C CA . ARG B 1 363 ? 30.208 15.994 97.750 1.00 19.00 363 ARG B CA 1
ATOM 5768 C C . ARG B 1 363 ? 31.031 17.082 97.093 1.00 19.59 363 ARG B C 1
ATOM 5769 O O . ARG B 1 363 ? 30.811 18.274 97.366 1.00 20.25 363 ARG B O 1
ATOM 5777 N N . SER B 1 364 ? 31.985 16.685 96.247 1.00 19.37 364 SER B N 1
ATOM 5778 C CA . SER B 1 364 ? 32.829 17.665 95.555 1.00 20.09 364 SER B CA 1
ATOM 5779 C C . SER B 1 364 ? 32.014 18.559 94.595 1.00 19.17 364 SER B C 1
ATOM 5780 O O . SER B 1 364 ? 32.106 19.782 94.640 1.00 17.76 364 SER B O 1
ATOM 5783 N N . MET B 1 365 ? 31.217 17.943 93.720 1.00 18.40 365 MET B N 1
ATOM 5784 C CA . MET B 1 365 ? 30.401 18.713 92.781 1.00 19.30 365 MET B CA 1
ATOM 5785 C C . MET B 1 365 ? 29.435 19.643 93.462 1.00 19.21 365 MET B C 1
ATOM 5786 O O . MET B 1 365 ? 29.223 20.777 93.005 1.00 18.18 365 MET B O 1
ATOM 5791 N N . LEU B 1 366 ? 28.802 19.169 94.533 1.00 17.30 366 LEU B N 1
ATOM 5792 C CA . LEU B 1 366 ? 27.827 20.016 95.221 1.00 16.99 366 LEU B CA 1
ATOM 5793 C C . LEU B 1 366 ? 28.466 21.225 95.902 1.00 17.02 366 LEU B C 1
ATOM 5794 O O . LEU B 1 366 ? 27.896 22.322 95.883 1.00 17.06 366 LEU B O 1
ATOM 5799 N N . ARG B 1 367 ? 29.628 21.039 96.512 1.00 16.11 367 ARG B N 1
ATOM 5800 C CA . ARG B 1 367 ? 30.304 22.163 97.150 1.00 18.80 367 ARG B CA 1
ATOM 5801 C C . ARG B 1 367 ? 30.619 23.229 96.082 1.00 17.14 367 ARG B C 1
ATOM 5802 O O . ARG B 1 367 ? 30.358 24.396 96.254 1.00 16.94 367 ARG B O 1
ATOM 5810 N N . MET B 1 368 ? 31.223 22.808 94.979 1.00 20.03 368 MET B N 1
ATOM 5811 C CA . MET B 1 368 ? 31.506 23.751 93.892 1.00 20.24 368 MET B CA 1
ATOM 5812 C C . MET B 1 368 ? 30.214 24.402 93.338 1.00 20.55 368 MET B C 1
ATOM 5813 O O . MET B 1 368 ? 30.170 25.634 93.074 1.00 20.17 368 MET B O 1
ATOM 5818 N N . ALA B 1 369 ? 29.147 23.609 93.166 1.00 19.84 369 ALA B N 1
ATOM 5819 C CA . ALA B 1 369 ? 27.901 24.171 92.628 1.00 19.16 369 ALA B CA 1
ATOM 5820 C C . ALA B 1 369 ? 27.345 25.266 93.531 1.00 20.30 369 ALA B C 1
ATOM 5821 O O . ALA B 1 369 ? 27.063 26.367 93.066 1.00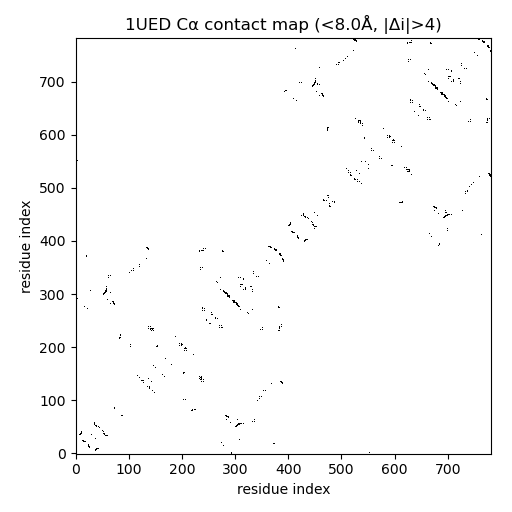 18.69 369 ALA B O 1
ATOM 5823 N N . TYR B 1 370 ? 27.181 24.967 94.821 1.00 18.20 370 TYR B N 1
ATOM 5824 C CA . TYR B 1 370 ? 26.641 25.953 95.749 1.00 19.91 370 TYR B CA 1
ATOM 5825 C C . TYR B 1 370 ? 27.570 27.181 95.925 1.00 20.63 370 TYR B C 1
ATOM 5826 O O . TYR B 1 370 ? 27.114 28.328 95.938 1.00 20.61 370 TYR B O 1
ATOM 5835 N N . GLN B 1 371 ? 28.862 26.949 96.099 1.00 21.30 371 GLN B N 1
ATOM 5836 C CA . GLN B 1 371 ? 29.758 28.094 96.288 1.00 22.98 371 GLN B CA 1
ATOM 5837 C C . GLN B 1 371 ? 29.788 29.001 95.050 1.00 23.01 371 GLN B C 1
ATOM 5838 O O . GLN B 1 371 ? 29.756 30.233 95.179 1.00 22.34 371 GLN B O 1
ATOM 5844 N N . THR B 1 372 ? 29.856 28.400 93.864 1.00 20.91 372 THR B N 1
ATOM 5845 C CA . THR B 1 372 ? 29.935 29.206 92.647 1.00 20.56 372 THR B CA 1
ATOM 5846 C C . THR B 1 372 ? 28.658 29.966 92.387 1.00 19.69 372 THR B C 1
ATOM 5847 O O . THR B 1 372 ? 28.684 31.154 92.014 1.00 21.59 372 THR B O 1
ATOM 5851 N N . LEU B 1 373 ? 27.529 29.299 92.602 1.00 19.87 373 LEU B N 1
ATOM 5852 C CA . LEU B 1 373 ? 26.220 29.919 92.449 1.00 20.78 373 LEU B CA 1
ATOM 5853 C C . LEU B 1 373 ? 26.087 31.198 93.294 1.00 21.79 373 LEU B C 1
ATOM 5854 O O . LEU B 1 373 ? 25.685 32.262 92.793 1.00 22.47 373 LEU B O 1
ATOM 5859 N N . TRP B 1 374 ? 26.400 31.105 94.584 1.00 22.93 374 TRP B N 1
ATOM 5860 C CA . TRP B 1 374 ? 26.272 32.290 95.439 1.00 24.19 374 TRP B CA 1
ATOM 5861 C C . TRP B 1 374 ? 27.380 33.322 95.256 1.00 25.41 374 TRP B C 1
ATOM 5862 O O . TRP B 1 374 ? 27.215 34.493 95.613 1.00 25.97 374 TRP B O 1
ATOM 5873 N N . ARG B 1 375 ? 28.499 32.900 94.684 1.00 26.92 375 ARG B N 1
ATOM 5874 C CA . ARG B 1 375 ? 29.582 33.838 94.409 1.00 30.72 375 ARG B CA 1
ATOM 5875 C C . ARG B 1 375 ? 29.128 34.680 93.197 1.00 31.55 375 ARG B C 1
ATOM 5876 O O . ARG B 1 375 ? 29.302 35.896 93.176 1.00 30.55 375 ARG B O 1
ATOM 5884 N N . ARG B 1 376 ? 28.508 34.031 92.212 1.00 30.69 376 ARG B N 1
ATOM 5885 C CA . ARG B 1 376 ? 28.016 34.710 91.009 1.00 31.20 376 ARG B CA 1
ATOM 5886 C C . ARG B 1 376 ? 26.684 35.459 91.216 1.00 30.05 376 ARG B C 1
ATOM 5887 O O . ARG B 1 376 ? 26.460 36.498 90.607 1.00 29.69 376 ARG B O 1
ATOM 5895 N N . PHE B 1 377 ? 25.808 34.936 92.071 1.00 27.93 377 PHE B N 1
ATOM 5896 C CA . PHE B 1 377 ? 24.505 35.556 92.310 1.00 28.83 377 PHE B CA 1
ATOM 5897 C C . PHE B 1 377 ? 24.293 35.709 93.816 1.00 28.65 377 PHE B C 1
ATOM 5898 O O . PHE B 1 377 ? 23.530 34.959 94.409 1.00 26.71 377 PHE B O 1
ATOM 5906 N N . PRO B 1 378 ? 24.975 36.672 94.457 1.00 29.27 378 PRO B N 1
ATOM 5907 C CA . PRO B 1 378 ? 24.815 36.862 95.906 1.00 29.35 378 PRO B CA 1
ATOM 5908 C C . PRO B 1 378 ? 23.386 37.126 96.331 1.00 28.03 378 PRO B C 1
ATOM 5909 O O . PRO B 1 378 ? 22.967 36.734 97.433 1.00 28.57 378 PRO B O 1
ATOM 5913 N N . GLY B 1 379 ? 22.637 37.783 95.456 1.00 25.62 379 GLY B N 1
ATOM 5914 C CA . GLY B 1 379 ? 21.261 38.111 95.761 1.00 24.98 379 GLY B CA 1
ATOM 5915 C C . GLY B 1 379 ? 20.219 37.159 95.218 1.00 24.24 379 GLY B C 1
ATOM 5916 O O . GLY B 1 379 ? 19.054 37.533 95.044 1.00 26.26 379 GLY B O 1
ATOM 5917 N N . LEU B 1 380 ? 20.614 35.916 94.970 1.00 23.46 380 LEU B N 1
ATOM 5918 C CA . LEU B 1 380 ? 19.681 34.918 94.445 1.00 22.97 380 LEU B CA 1
ATOM 5919 C C . LEU B 1 380 ? 18.382 34.895 95.251 1.00 23.59 380 LEU B C 1
ATOM 5920 O O . LEU B 1 380 ? 18.404 34.920 96.497 1.00 24.13 380 LEU B O 1
ATOM 5925 N N . ARG B 1 381 ? 17.258 34.848 94.555 1.00 23.01 381 ARG B N 1
ATOM 5926 C CA . ARG B 1 381 ? 15.978 34.807 95.226 1.00 25.20 381 ARG B CA 1
ATOM 5927 C C . ARG B 1 381 ? 15.005 33.997 94.399 1.00 25.07 381 ARG B C 1
ATOM 5928 O O . ARG B 1 381 ? 15.087 34.014 93.176 1.00 24.45 381 ARG B O 1
ATOM 5936 N N . LEU B 1 382 ? 14.114 33.260 95.067 1.00 24.66 382 LEU B N 1
ATOM 5937 C CA . LEU B 1 382 ? 13.083 32.470 94.400 1.00 25.29 382 LEU B CA 1
ATOM 5938 C C . LEU B 1 382 ? 12.146 33.474 93.746 1.00 26.19 382 LEU B C 1
ATOM 5939 O O . LEU B 1 382 ? 11.736 34.436 94.382 1.00 26.67 382 LEU B O 1
ATOM 5944 N N . ALA B 1 383 ? 11.802 33.255 92.482 1.00 24.66 383 ALA B N 1
ATOM 5945 C CA . ALA B 1 383 ? 10.966 34.201 91.751 1.00 26.59 383 ALA B CA 1
ATOM 5946 C C . ALA B 1 383 ? 9.469 33.893 91.723 1.00 26.06 383 ALA B C 1
ATOM 5947 O O . ALA B 1 383 ? 8.730 34.462 90.917 1.00 29.34 383 ALA B O 1
ATOM 5949 N N . VAL B 1 384 ? 9.027 32.976 92.573 1.00 25.02 384 VAL B N 1
ATOM 5950 C CA . VAL B 1 384 ? 7.604 32.633 92.674 1.00 25.29 384 VAL B CA 1
ATOM 5951 C C . VAL B 1 384 ? 7.332 32.279 94.132 1.00 23.92 384 VAL B C 1
ATOM 5952 O O . VAL B 1 384 ? 8.258 31.972 94.867 1.00 22.51 384 VAL B O 1
ATOM 5956 N N . PRO B 1 385 ? 6.067 32.347 94.576 1.00 25.52 385 PRO B N 1
ATOM 5957 C CA . PRO B 1 385 ? 5.755 31.995 95.967 1.00 26.10 385 PRO B CA 1
ATOM 5958 C C . PRO B 1 385 ? 6.140 30.518 96.116 1.00 27.29 385 PRO B C 1
ATOM 5959 O O . PRO B 1 385 ? 5.934 29.728 95.190 1.00 26.32 385 PRO B O 1
ATOM 5963 N N . ILE B 1 386 ? 6.690 30.137 97.261 1.00 27.92 386 ILE B N 1
ATOM 5964 C CA . ILE B 1 386 ? 7.118 28.749 97.451 1.00 28.89 386 ILE B CA 1
ATOM 5965 C C . ILE B 1 386 ? 6.023 27.725 97.142 1.00 30.66 386 ILE B C 1
ATOM 5966 O O . ILE B 1 386 ? 6.287 26.652 96.595 1.00 29.54 386 ILE B O 1
ATOM 5971 N N . GLU B 1 387 ? 4.784 28.049 97.474 1.00 31.55 387 GLU B N 1
ATOM 5972 C CA . GLU B 1 387 ? 3.706 27.109 97.207 1.00 34.31 387 GLU B CA 1
ATOM 5973 C C . GLU B 1 387 ? 3.450 26.858 95.719 1.00 32.72 387 GLU B C 1
ATOM 5974 O O . GLU B 1 387 ? 2.686 25.972 95.369 1.00 31.89 387 GLU B O 1
ATOM 5980 N N . GLU B 1 388 ? 4.075 27.635 94.847 1.00 31.16 388 GLU B N 1
ATOM 5981 C CA . GLU B 1 388 ? 3.870 27.450 93.422 1.00 30.93 388 GLU B CA 1
ATOM 5982 C C . GLU B 1 388 ? 4.899 26.512 92.818 1.00 29.97 388 GLU B C 1
ATOM 5983 O O . GLU B 1 388 ? 4.801 26.147 91.654 1.00 28.65 388 GLU B O 1
ATOM 5989 N N . VAL B 1 389 ? 5.910 26.151 93.596 1.00 28.01 389 VAL B N 1
ATOM 5990 C CA . VAL B 1 389 ? 6.949 25.249 93.108 1.00 27.72 389 VAL B CA 1
ATOM 5991 C C . VAL B 1 389 ? 6.376 23.832 93.042 1.00 27.99 389 VAL B C 1
ATOM 5992 O O . VAL B 1 389 ? 5.752 23.357 93.997 1.00 27.71 389 VAL B O 1
ATOM 5996 N N . LYS B 1 390 ? 6.572 23.185 91.897 1.00 28.57 390 LYS B N 1
ATOM 5997 C CA . LYS B 1 390 ? 6.109 21.821 91.671 1.00 29.61 390 LYS B CA 1
ATOM 5998 C C . LYS B 1 390 ? 7.304 20.870 91.689 1.00 28.34 390 LYS B C 1
ATOM 5999 O O . LYS B 1 390 ? 8.430 21.240 91.347 1.00 27.29 390 LYS B O 1
ATOM 6005 N N . TYR B 1 391 ? 7.046 19.630 92.067 1.00 28.54 391 TYR B N 1
ATOM 6006 C CA . TYR B 1 391 ? 8.099 18.657 92.144 1.00 27.83 391 TYR B CA 1
ATOM 6007 C C . TYR B 1 391 ? 7.851 17.447 91.241 1.00 30.14 391 TYR B C 1
ATOM 6008 O O . TYR B 1 391 ? 6.709 17.176 90.814 1.00 28.93 391 TYR B O 1
ATOM 6017 N N . ARG B 1 392 ? 8.927 16.733 90.923 1.00 29.72 392 ARG B N 1
ATOM 6018 C CA . ARG B 1 392 ? 8.818 15.558 90.077 1.00 30.22 392 ARG B CA 1
ATOM 6019 C C . ARG B 1 392 ? 8.330 14.363 90.883 1.00 32.56 392 ARG B C 1
ATOM 6020 O O . ARG B 1 392 ? 8.332 14.387 92.106 1.00 31.41 392 ARG B O 1
ATOM 6028 N N . SER B 1 393 ? 7.869 13.324 90.194 1.00 33.40 393 SER B N 1
ATOM 6029 C CA . SER B 1 393 ? 7.394 12.141 90.885 1.00 36.82 393 SER B CA 1
ATOM 6030 C C . SER B 1 393 ? 8.174 10.992 90.263 1.00 37.47 393 SER B C 1
ATOM 6031 O O . SER B 1 393 ? 7.770 10.415 89.257 1.00 40.40 393 SER B O 1
ATOM 6034 N N . ALA B 1 394 ? 9.330 10.699 90.836 1.00 35.79 394 ALA B N 1
ATOM 6035 C CA . ALA B 1 394 ? 10.147 9.646 90.305 1.00 34.61 394 ALA B CA 1
ATOM 6036 C C . ALA B 1 394 ? 10.776 8.923 91.470 1.00 32.55 394 ALA B C 1
ATOM 6037 O O . ALA B 1 394 ? 10.439 9.203 92.614 1.00 31.64 394 ALA B O 1
ATOM 6039 N N . PHE B 1 395 ? 11.674 7.990 91.169 1.00 30.69 395 PHE B N 1
ATOM 6040 C CA . PHE B 1 395 ? 12.382 7.222 92.196 1.00 31.00 395 PHE B CA 1
ATOM 6041 C C . PHE B 1 395 ? 13.266 8.097 93.080 1.00 29.26 395 PHE B C 1
ATOM 6042 O O . PHE B 1 395 ? 13.584 7.727 94.219 1.00 29.16 395 PHE B O 1
ATOM 6050 N N . VAL B 1 396 ? 13.694 9.236 92.542 1.00 24.56 396 VAL B N 1
ATOM 6051 C CA . VAL B 1 396 ? 14.531 10.186 93.284 1.00 22.65 396 VAL B CA 1
ATOM 6052 C C . VAL B 1 396 ? 13.732 11.479 93.339 1.00 20.94 396 VAL B C 1
ATOM 6053 O O . VAL B 1 396 ? 13.231 11.931 92.315 1.00 19.05 396 VAL B O 1
ATOM 6057 N N . ASP B 1 397 ? 13.584 12.054 94.525 1.00 18.50 397 ASP B N 1
ATOM 6058 C CA . ASP B 1 397 ? 12.828 13.307 94.669 1.00 17.36 397 ASP B CA 1
ATOM 6059 C C . ASP B 1 397 ? 13.622 14.475 94.049 1.00 18.39 397 ASP B C 1
ATOM 6060 O O . ASP B 1 397 ? 14.844 14.548 94.193 1.00 16.03 397 ASP B O 1
ATOM 6065 N N . CYS B 1 398 ? 12.930 15.415 93.405 1.00 17.07 398 CYS B N 1
ATOM 6066 C CA . CYS B 1 398 ? 13.639 16.531 92.764 1.00 18.69 398 CYS B CA 1
ATOM 6067 C C . CYS B 1 398 ? 12.636 17.602 92.285 1.00 19.25 398 CYS B C 1
ATOM 6068 O O . CYS B 1 398 ? 11.550 17.245 91.808 1.00 18.99 398 CYS B O 1
ATOM 6071 N N . PRO B 1 399 ? 12.970 18.911 92.439 1.00 18.42 399 PRO B N 1
ATOM 6072 C CA . PRO B 1 399 ? 12.079 19.997 91.994 1.00 20.25 399 PRO B CA 1
ATOM 6073 C C . PRO B 1 399 ? 11.904 19.894 90.473 1.00 21.43 399 PRO B C 1
ATOM 6074 O O . PRO B 1 399 ? 12.811 19.409 89.769 1.00 21.38 399 PRO B O 1
ATOM 6078 N N . ASP B 1 400 ? 10.754 20.331 89.952 1.00 21.59 400 ASP B N 1
ATOM 6079 C CA . ASP B 1 400 ? 10.565 20.252 88.512 1.00 22.71 400 ASP B CA 1
ATOM 6080 C C . ASP B 1 400 ? 11.042 21.541 87.846 1.00 23.30 400 ASP B C 1
ATOM 6081 O O . ASP B 1 400 ? 11.692 21.507 86.788 1.00 23.66 400 ASP B O 1
ATOM 6086 N N . GLN B 1 401 ? 10.744 22.675 88.477 1.00 22.38 401 GLN B N 1
ATOM 6087 C CA . GLN B 1 401 ? 11.165 23.986 87.982 1.00 23.65 401 GLN B CA 1
ATOM 6088 C C . GLN B 1 401 ? 11.405 24.860 89.206 1.00 23.61 401 GLN B C 1
ATOM 6089 O O . GLN B 1 401 ? 10.643 24.807 90.174 1.00 22.99 401 GLN B O 1
ATOM 6095 N N . VAL B 1 402 ? 12.478 25.638 89.171 1.00 23.20 402 VAL B N 1
ATOM 6096 C CA . VAL B 1 402 ? 12.809 26.542 90.270 1.00 22.09 402 VAL B CA 1
ATOM 6097 C C . VAL B 1 402 ? 13.159 27.922 89.698 1.00 21.05 402 VAL B C 1
ATOM 6098 O O . VAL B 1 402 ? 14.320 28.263 89.502 1.00 17.73 402 VAL B O 1
ATOM 6102 N N . PRO B 1 403 ? 12.130 28.712 89.394 1.00 21.08 403 PRO B N 1
ATOM 6103 C CA . PRO B 1 403 ? 12.307 30.059 88.834 1.00 21.42 403 PRO B CA 1
ATOM 6104 C C . PRO B 1 403 ? 13.063 30.929 89.840 1.00 21.05 403 PRO B C 1
ATOM 6105 O O . PRO B 1 403 ? 12.665 30.980 91.009 1.00 19.68 403 PRO B O 1
ATOM 6109 N N . VAL B 1 404 ? 14.155 31.576 89.410 1.00 19.72 404 VAL B N 1
ATOM 6110 C CA . VAL B 1 404 ? 14.932 32.455 90.310 1.00 19.52 404 VAL B CA 1
ATOM 6111 C C . VAL B 1 404 ? 15.180 33.843 89.695 1.00 20.38 404 VAL B C 1
ATOM 6112 O O . VAL B 1 404 ? 15.085 34.033 88.479 1.00 19.49 404 VAL B O 1
ATOM 6116 N N . THR B 1 405 ? 15.478 34.810 90.553 1.00 20.75 405 THR B N 1
ATOM 6117 C CA . THR B 1 405 ? 15.836 36.130 90.093 1.00 22.19 405 THR B CA 1
ATOM 6118 C C . THR B 1 405 ? 17.031 36.484 90.980 1.00 24.28 405 THR B C 1
ATOM 6119 O O . THR B 1 405 ? 17.418 35.664 91.847 1.00 23.55 405 THR B O 1
ATOM 6123 N N . TRP B 1 406 ? 17.639 37.651 90.754 1.00 21.31 406 TRP B N 1
ATOM 6124 C CA . TRP B 1 406 ? 18.820 38.081 91.505 1.00 22.96 406 TRP B CA 1
ATOM 6125 C C . TRP B 1 406 ? 19.094 39.583 91.359 1.00 23.38 406 TRP B C 1
ATOM 6126 O O . TRP B 1 406 ? 20.160 40.019 91.851 1.00 24.87 406 TRP B O 1
#

Foldseek 3Di:
DADDAADEAEQDPQRQHDDQLARPVSPVVVCVSDQKHWYADPVQVVVVHRIAIAGQAQVQLQVQLADLPFWALADPPHLVQQQLLVRDGPPVNVVSLVLLLVCQDVVNLVVCVVVLLVLQVVLVVVQVVVAFQRWCLVSHLQVSQQVSLCVQQVPPPVCSVVVSVLLVPCLPDPVVNVVSVVVNVVVLVVVLVVLLVPQDDHSSSSSCVVQPVNADSSNVVSNSVNCSVPTRQQRSQLQFSVVSQCLVVVVLLVLLVPDPVSVLLLSVLSLLQRLQLQWPRWIATCDWDDDPNHIQHHGHTYIYGLNSNSQHVVFDNNSNRRDSPGDDTDRQSQHHHSVRNSNVSSSSSSSSSNSVVVCVVCVVKHFNDDSSVWDWDDDSTIHTPTTTIHD/DAPFDDAADEAEQDPQHPHPDQLHRPVSPVVVCVSDQKHKYADDVQVVLVHRIFIEGQAQVQLQVQLADLPFWFLQPVLLQLLLVRDGPPVSVVSLVLQQVLQDVVNLVVCVVVLLVQLVVLLVVQVVVAFQRWCLVSHLLSSQQVVLCVLVPPPPVVSVVLVVLVVPCPVPDPVVNVVSVVVNLVVLVVVLVVLLVPQDPHSSSSSCVVQVVPDDSSSVSSNSVNCSVVTNQQSSQLLFSVVSQCLVVVVLLVLLPPDPVSVLLLSVLSLLQRLQLQWDRWIATCDWDDDPSHIQHRGHTYIYGLNSNSQHVVQPNPSNHRDSPGPDGDGQSQTHHSNRNSNVSSSSSSNSSNSVVNCVVPVPKDFNDDSVVWDWDDDSGTHTPTTGIHD